Protein 5Y0Q (pdb70)

Foldseek 3Di:
DAEEEEEDAPLPPWVLVLCQQVCRCVVVVNQAYEYEHAFAAAQLQWGRQFGSLLSVQLVVLSRHFFYWYQFPLQGHYHQLSVLLARLLLVLLLRHLAYEFEDQAQDLPVLVVVQVLCVVCVVVLVVQLVVVVVVVDDSVVSNVVSCCVSQVPPPPQDCPGPSSVNSSSNVNNCVVVVGSYHYGYGRRACHADDSVVCVVQVVVVHNPVCPSRGDDSSVCSSVVRCVQQPGGDTRQLCLVLLLVLLVPADLVLLCFQPLCDPPLSVQLSVQSVPDPTVVSSLVSRDDPVDDSSSVSSRSSSSSLSHGDVLSVVVSPDSHHQETETAAREPVSVVSCVVCVVVRPHYYHFAPVRDDDSSVVSVLSSLLSSLVSRPPPSSVVSNCCNRVPGHFYAYNVHGDTPD/DAEEEAEDAPLAPWPQNLVQLVVRCVVVVGPAAAYAYAAAAAQLQKGRQFGSQLSVQLQVQSNHFFYWYDFPLLGNDDLLSVLLASLQVCCLLPHLEYEAEAQAQDCVLLVCVLVVCVVCVVQQVVQLVVCVVVPDDNVRSNVVSSCVDPVPPPCCPCVTVRSVNLSSNVNSCVVVVRNHYYGYGYDDCHADDSVVQVVCVVVVHQCVCVSTHDDSSSVSSVVRCVQQVGGGTRFLCLVLLLVLLVPDDQVLLCFQPLQDPPLSVQLSVLSVVDPTPVSSQVSSDDPVADSSSVSSSSLSSSLVHGPCLSVVVSPDSHDQEIETQEREPSRVVSCVVCVVSRPHYYPFAVVVDDDSSSVSRLSSQLSSLVSGDPPVSVVSNPCVHPPGRWYWYNPPTDIPD

Radius of gyration: 32.29 Å; Cα contacts (8 Å, |Δi|>4): 1380; chains: 2; bounding box: 64×65×95 Å

Structure (mmCIF, N/CA/C/O backbone):
data_5Y0Q
#
_entry.id   5Y0Q
#
_cell.length_a   67.995
_cell.length_b   68.013
_cell.length_c   211.672
_cell.angle_alpha   90.000
_cell.angle_beta   90.000
_cell.angle_gamma   90.000
#
_symmetry.space_group_name_H-M   'P 21 21 21'
#
loop_
_entity.id
_entity.type
_entity.pdbx_description
1 polymer 'UPF0348 protein B4417_3650'
2 non-polymer 'DIPHOSPHOMETHYLPHOSPHONIC ACID ADENOSYL ESTER'
3 water water
#
loop_
_atom_site.group_PDB
_atom_site.id
_atom_site.type_symbol
_atom_site.label_atom_id
_atom_site.label_alt_id
_atom_site.label_comp_id
_atom_site.label_asym_id
_atom_site.label_entity_id
_atom_site.label_seq_id
_atom_site.pdbx_PDB_ins_code
_atom_site.Cartn_x
_atom_site.Cartn_y
_atom_site.Cartn_z
_atom_site.occupancy
_atom_site.B_iso_or_equiv
_atom_site.auth_seq_id
_atom_site.auth_comp_id
_atom_site.auth_asym_id
_atom_site.auth_atom_id
_atom_site.pdbx_PDB_model_num
ATOM 1 N N . MET A 1 20 ? 11.379 -20.410 -72.002 1.00 71.04 1 MET A N 1
ATOM 2 C CA . MET A 1 20 ? 11.108 -19.616 -70.804 1.00 75.54 1 MET A CA 1
ATOM 3 C C . MET A 1 20 ? 12.406 -19.198 -70.097 1.00 74.11 1 MET A C 1
ATOM 4 O O . MET A 1 20 ? 13.062 -20.016 -69.450 1.00 73.71 1 MET A O 1
ATOM 9 N N . LYS A 1 21 ? 12.756 -17.917 -70.211 1.00 69.94 2 LYS A N 1
ATOM 10 C CA . LYS A 1 21 ? 14.104 -17.445 -69.894 1.00 62.19 2 LYS A CA 1
ATOM 11 C C . LYS A 1 21 ? 14.089 -16.321 -68.869 1.00 60.27 2 LYS A C 1
ATOM 12 O O . LYS A 1 21 ? 13.239 -15.440 -68.931 1.00 61.94 2 LYS A O 1
ATOM 18 N N . ALA A 1 22 ? 15.027 -16.354 -67.924 1.00 56.62 3 ALA A N 1
ATOM 19 C CA . ALA A 1 22 ? 14.962 -15.455 -66.767 1.00 55.94 3 ALA A CA 1
ATOM 20 C C . ALA A 1 22 ? 16.081 -14.421 -66.711 1.00 57.24 3 ALA A C 1
ATOM 21 O O . ALA A 1 22 ? 17.246 -14.747 -66.912 1.00 60.64 3 ALA A O 1
ATOM 23 N N . VAL A 1 23 ? 15.714 -13.175 -66.427 1.00 59.62 4 VAL A N 1
ATOM 24 C CA . VAL A 1 23 ? 16.684 -12.094 -66.302 1.00 49.99 4 VAL A CA 1
ATOM 25 C C . VAL A 1 23 ? 16.914 -11.754 -64.840 1.00 48.31 4 VAL A C 1
ATOM 26 O O . VAL A 1 23 ? 15.984 -11.421 -64.117 1.00 48.00 4 VAL A O 1
ATOM 30 N N . GLY A 1 24 ? 18.162 -11.867 -64.402 1.00 53.56 5 GLY A N 1
ATOM 31 C CA . GLY A 1 24 ? 18.491 -11.642 -63.011 1.00 45.79 5 GLY A CA 1
ATOM 32 C C . GLY A 1 24 ? 18.762 -10.190 -62.693 1.00 51.32 5 GLY A C 1
ATOM 33 O O . GLY A 1 24 ? 19.334 -9.468 -63.505 1.00 56.01 5 GLY A O 1
ATOM 34 N N . LEU A 1 25 ? 18.373 -9.771 -61.494 1.00 45.25 6 LEU A N 1
ATOM 35 C CA . LEU A 1 25 ? 18.634 -8.420 -61.024 1.00 50.45 6 LEU A CA 1
ATOM 36 C C . LEU A 1 25 ? 19.249 -8.489 -59.631 1.00 52.12 6 LEU A C 1
ATOM 37 O O . LEU A 1 25 ? 18.789 -9.247 -58.776 1.00 52.23 6 LEU A O 1
ATOM 42 N N . VAL A 1 26 ? 20.295 -7.711 -59.400 1.00 53.51 7 VAL A N 1
ATOM 43 C CA . VAL A 1 26 ? 20.856 -7.612 -58.064 1.00 50.00 7 VAL A CA 1
ATOM 44 C C . VAL A 1 26 ? 20.337 -6.319 -57.442 1.00 53.39 7 VAL A C 1
ATOM 45 O O . VAL A 1 26 ? 20.555 -5.241 -57.981 1.00 56.44 7 VAL A O 1
ATOM 49 N N . VAL A 1 27 ? 19.606 -6.435 -56.332 1.00 56.11 8 VAL A N 1
ATOM 50 C CA . VAL A 1 27 ? 18.796 -5.322 -55.816 1.00 53.55 8 VAL A CA 1
ATOM 51 C C . VAL A 1 27 ? 18.717 -5.232 -54.279 1.00 52.74 8 VAL A C 1
ATOM 52 O O . VAL A 1 27 ? 18.650 -6.245 -53.592 1.00 46.36 8 VAL A O 1
ATOM 56 N N . GLU A 1 28 ? 18.803 -4.029 -53.720 1.00 56.72 9 GLU A N 1
ATOM 57 C CA . GLU A 1 28 ? 18.474 -3.859 -52.306 1.00 43.48 9 GLU A CA 1
ATOM 58 C C . GLU A 1 28 ? 17.083 -3.292 -52.074 1.00 48.13 9 GLU A C 1
ATOM 59 O O . GLU A 1 28 ? 16.549 -3.381 -50.973 1.00 44.55 9 GLU A O 1
ATOM 65 N N . TYR A 1 29 ? 16.498 -2.735 -53.136 1.00 56.26 10 TYR A N 1
ATOM 66 C CA . TYR A 1 29 ? 15.173 -2.107 -53.088 1.00 54.38 10 TYR A CA 1
ATOM 67 C C . TYR A 1 29 ? 14.937 -1.273 -51.838 1.00 60.02 10 TYR A C 1
ATOM 68 O O . TYR A 1 29 ? 14.122 -1.648 -51.007 1.00 57.99 10 TYR A O 1
ATOM 77 N N . ASN A 1 30 ? 15.624 -0.144 -51.696 1.00 60.02 11 ASN A N 1
ATOM 78 C CA . ASN A 1 30 ? 15.607 0.554 -50.413 1.00 60.54 11 ASN A CA 1
ATOM 79 C C . ASN A 1 30 ? 15.038 1.979 -50.441 1.00 72.07 11 ASN A C 1
ATOM 80 O O . ASN A 1 30 ? 15.776 2.945 -50.219 1.00 76.44 11 ASN A O 1
ATOM 85 N N . PRO A 1 31 ? 13.717 2.121 -50.681 1.00 71.07 12 PRO A N 1
ATOM 86 C CA . PRO A 1 31 ? 12.715 1.118 -51.066 1.00 74.51 12 PRO A CA 1
ATOM 87 C C . PRO A 1 31 ? 12.550 0.985 -52.588 1.00 70.70 12 PRO A C 1
ATOM 88 O O . PRO A 1 31 ? 13.318 1.579 -53.342 1.00 69.23 12 PRO A O 1
ATOM 92 N N . PHE A 1 32 ? 11.562 0.205 -53.024 1.00 67.00 13 PHE A N 1
ATOM 93 C CA . PHE A 1 32 ? 11.206 0.129 -54.434 1.00 66.16 13 PHE A CA 1
ATOM 94 C C . PHE A 1 32 ? 10.569 1.440 -54.893 1.00 77.13 13 PHE A C 1
ATOM 95 O O . PHE A 1 32 ? 9.546 1.865 -54.349 1.00 83.41 13 PHE A O 1
ATOM 103 N N . HIS A 1 33 ? 11.155 2.060 -55.915 1.00 76.49 14 HIS A N 1
ATOM 104 C CA . HIS A 1 33 ? 10.574 3.257 -56.510 1.00 72.35 14 HIS A CA 1
ATOM 105 C C . HIS A 1 33 ? 10.426 3.092 -58.014 1.00 73.99 14 HIS A C 1
ATOM 106 O O . HIS A 1 33 ? 10.779 2.052 -58.562 1.00 75.78 14 HIS A O 1
ATOM 113 N N . ASN A 1 34 ? 9.903 4.119 -58.676 1.00 73.49 15 ASN A N 1
ATOM 114 C CA . ASN A 1 34 ? 9.698 4.063 -60.114 1.00 71.69 15 ASN A CA 1
ATOM 115 C C . ASN A 1 34 ? 11.004 3.818 -60.866 1.00 70.95 15 ASN A C 1
ATOM 116 O O . ASN A 1 34 ? 10.992 3.345 -61.995 1.00 77.88 15 ASN A O 1
ATOM 121 N N . GLY A 1 35 ? 12.129 4.144 -60.237 1.00 67.69 16 GLY A N 1
ATOM 122 C CA . GLY A 1 35 ? 13.431 3.922 -60.839 1.00 67.70 16 GLY A CA 1
ATOM 123 C C . GLY A 1 35 ? 13.786 2.458 -60.835 1.00 71.14 16 GLY A C 1
ATOM 124 O O . GLY A 1 35 ? 14.444 1.955 -61.746 1.00 76.72 16 GLY A O 1
ATOM 125 N N . HIS A 1 36 ? 13.353 1.774 -59.786 1.00 68.28 17 HIS A N 1
ATOM 126 C CA . HIS A 1 36 ? 13.460 0.330 -59.726 1.00 62.45 17 HIS A CA 1
ATOM 127 C C . HIS A 1 36 ? 12.474 -0.275 -60.731 1.00 60.35 17 HIS A C 1
ATOM 128 O O . HIS A 1 36 ? 12.651 -1.400 -61.197 1.00 62.85 17 HIS A O 1
ATOM 135 N N . LEU A 1 37 ? 11.439 0.488 -61.069 1.00 60.06 18 LEU A N 1
ATOM 136 C CA . LEU A 1 37 ? 10.443 0.053 -62.044 1.00 63.37 18 LEU A CA 1
ATOM 137 C C . LEU A 1 37 ? 11.043 0.091 -63.453 1.00 64.77 18 LEU A C 1
ATOM 138 O O . LEU A 1 37 ? 10.933 -0.873 -64.207 1.00 59.84 18 LEU A O 1
ATOM 143 N N . TYR A 1 38 ? 11.692 1.203 -63.789 1.00 61.80 19 TYR A N 1
ATOM 144 C CA . TYR A 1 38 ? 12.434 1.320 -65.040 1.00 65.78 19 TYR A CA 1
ATOM 145 C C . TYR A 1 38 ? 13.405 0.156 -65.217 1.00 67.71 19 TYR A C 1
ATOM 146 O O . TYR A 1 38 ? 13.621 -0.304 -66.331 1.00 76.69 19 TYR A O 1
ATOM 155 N N . HIS A 1 39 ? 13.969 -0.328 -64.116 1.00 66.66 20 HIS A N 1
ATOM 156 C CA . HIS A 1 39 ? 14.922 -1.434 -64.151 1.00 60.73 20 HIS A CA 1
ATOM 157 C C . HIS A 1 39 ? 14.272 -2.743 -64.619 1.00 64.16 20 HIS A C 1
ATOM 158 O O . HIS A 1 39 ? 14.727 -3.361 -65.583 1.00 66.45 20 HIS A O 1
ATOM 165 N N . ALA A 1 40 ? 13.191 -3.142 -63.952 1.00 65.45 21 ALA A N 1
ATOM 166 C CA . ALA A 1 40 ? 12.597 -4.468 -64.143 1.00 64.93 21 ALA A CA 1
ATOM 167 C C . ALA A 1 40 ? 11.861 -4.629 -65.471 1.00 71.27 21 ALA A C 1
ATOM 168 O O . ALA A 1 40 ? 11.717 -5.739 -65.991 1.00 55.94 21 ALA A O 1
ATOM 170 N N . GLN A 1 41 ? 11.353 -3.521 -65.992 1.00 72.20 22 GLN A N 1
ATOM 171 C CA . GLN A 1 41 ? 10.647 -3.533 -67.262 1.00 68.92 22 GLN A CA 1
ATOM 172 C C . GLN A 1 41 ? 11.619 -3.462 -68.443 1.00 72.73 22 GLN A C 1
ATOM 173 O O . GLN A 1 41 ? 11.447 -4.162 -69.443 1.00 72.39 22 GLN A O 1
ATOM 179 N N . THR A 1 42 ? 12.643 -2.624 -68.312 1.00 61.22 23 THR A N 1
ATOM 180 C CA . THR A 1 42 ? 13.723 -2.573 -69.287 1.00 62.57 23 THR A CA 1
ATOM 181 C C . THR A 1 42 ? 14.411 -3.921 -69.381 1.00 69.84 23 THR A C 1
ATOM 182 O O . THR A 1 42 ? 14.631 -4.445 -70.475 1.00 78.82 23 THR A O 1
ATOM 186 N N . ALA A 1 43 ? 14.742 -4.471 -68.216 1.00 67.05 24 ALA A N 1
ATOM 187 C CA . ALA A 1 43 ? 15.397 -5.767 -68.109 1.00 63.06 24 ALA A CA 1
ATOM 188 C C . ALA A 1 43 ? 14.721 -6.816 -68.974 1.00 65.43 24 ALA A C 1
ATOM 189 O O . ALA A 1 43 ? 15.327 -7.333 -69.903 1.00 67.55 24 ALA A O 1
ATOM 191 N N . LYS A 1 44 ? 13.468 -7.124 -68.654 1.00 66.91 25 LYS A N 1
ATOM 192 C CA . LYS A 1 44 ? 12.672 -8.077 -69.420 1.00 64.63 25 LYS A CA 1
ATOM 193 C C . LYS A 1 44 ? 12.667 -7.740 -70.898 1.00 70.69 25 LYS A C 1
ATOM 194 O O . LYS A 1 44 ? 12.760 -8.623 -71.746 1.00 72.31 25 LYS A O 1
ATOM 200 N N . LEU A 1 45 ? 12.547 -6.452 -71.199 1.00 73.19 26 LEU A N 1
ATOM 201 C CA . LEU A 1 45 ? 12.417 -6.013 -72.579 1.00 72.47 26 LEU A CA 1
ATOM 202 C C . LEU A 1 45 ? 13.740 -6.127 -73.316 1.00 75.33 26 LEU A C 1
ATOM 203 O O . LEU A 1 45 ? 13.806 -6.700 -74.403 1.00 75.98 26 LEU A O 1
ATOM 208 N N . GLN A 1 46 ? 14.791 -5.582 -72.720 1.00 75.12 27 GLN A N 1
ATOM 209 C CA . GLN A 1 46 ? 16.100 -5.591 -73.355 1.00 64.18 27 GLN A CA 1
ATOM 210 C C . GLN A 1 46 ? 16.670 -6.995 -73.519 1.00 63.18 27 GLN A C 1
ATOM 211 O O . GLN A 1 46 ? 17.215 -7.321 -74.557 1.00 78.69 27 GLN A O 1
ATOM 217 N N . THR A 1 47 ? 16.554 -7.816 -72.483 1.00 71.46 28 THR A N 1
ATOM 218 C CA . THR A 1 47 ? 17.144 -9.152 -72.474 1.00 65.59 28 THR A CA 1
ATOM 219 C C . THR A 1 47 ? 16.312 -10.169 -73.224 1.00 63.72 28 THR A C 1
ATOM 220 O O . THR A 1 47 ? 16.820 -11.194 -73.659 1.00 64.47 28 THR A O 1
ATOM 224 N N . GLY A 1 48 ? 15.020 -9.897 -73.339 1.00 64.72 29 GLY A N 1
ATOM 225 C CA . GLY A 1 48 ? 14.112 -10.820 -73.991 1.00 64.70 29 GLY A CA 1
ATOM 226 C C . GLY A 1 48 ? 13.585 -11.879 -73.044 1.00 67.75 29 GLY A C 1
ATOM 227 O O . GLY A 1 48 ? 12.986 -12.870 -73.460 1.00 71.80 29 GLY A O 1
ATOM 228 N N . CYS A 1 49 ? 13.802 -11.674 -71.754 1.00 65.86 30 CYS A N 1
ATOM 229 C CA . CYS A 1 49 ? 13.335 -12.636 -70.778 1.00 61.89 30 CYS A CA 1
ATOM 230 C C . CYS A 1 49 ? 11.931 -12.267 -70.334 1.00 58.71 30 CYS A C 1
ATOM 231 O O . CYS A 1 49 ? 11.633 -11.100 -70.126 1.00 60.31 30 CYS A O 1
ATOM 234 N N . ASP A 1 50 ? 11.062 -13.263 -70.221 1.00 61.88 31 ASP A N 1
ATOM 235 C CA . ASP A 1 50 ? 9.694 -13.025 -69.782 1.00 64.05 31 ASP A CA 1
ATOM 236 C C . ASP A 1 50 ? 9.627 -12.976 -68.256 1.00 67.71 31 ASP A C 1
ATOM 237 O O . ASP A 1 50 ? 8.636 -12.527 -67.678 1.00 71.72 31 ASP A O 1
ATOM 242 N N . THR A 1 51 ? 10.703 -13.419 -67.612 1.00 66.59 32 THR A N 1
ATOM 243 C CA . THR A 1 51 ? 10.739 -13.577 -66.159 1.00 57.00 32 THR A CA 1
ATOM 244 C C . THR A 1 51 ? 11.883 -12.809 -65.511 1.00 56.27 32 THR A C 1
ATOM 245 O O . THR A 1 51 ? 13.050 -13.005 -65.855 1.00 60.31 32 THR A O 1
ATOM 249 N N . ALA A 1 52 ? 11.547 -11.946 -64.558 1.00 55.15 33 ALA A N 1
ATOM 250 C CA . ALA A 1 52 ? 12.563 -11.237 -63.798 1.00 57.87 33 ALA A CA 1
ATOM 251 C C . ALA A 1 52 ? 12.733 -11.808 -62.382 1.00 62.40 33 ALA A C 1
ATOM 252 O O . ALA A 1 52 ? 11.797 -11.812 -61.567 1.00 59.62 33 ALA A O 1
ATOM 254 N N . VAL A 1 53 ? 13.948 -12.285 -62.110 1.00 61.80 34 VAL A N 1
ATOM 255 C CA . VAL A 1 53 ? 14.333 -12.784 -60.801 1.00 51.66 34 VAL A CA 1
ATOM 256 C C . VAL A 1 53 ? 15.249 -11.789 -60.113 1.00 50.40 34 VAL A C 1
ATOM 257 O O . VAL A 1 53 ? 16.312 -11.457 -60.628 1.00 53.75 34 VAL A O 1
ATOM 261 N N . ALA A 1 54 ? 14.847 -11.313 -58.946 1.00 47.74 35 ALA A N 1
ATOM 262 C CA . ALA A 1 54 ? 15.679 -10.384 -58.205 1.00 47.92 35 ALA A CA 1
ATOM 263 C C . ALA A 1 54 ? 16.273 -11.060 -56.974 1.00 51.99 35 ALA A C 1
ATOM 264 O O . ALA A 1 54 ? 15.561 -11.723 -56.224 1.00 54.43 35 ALA A O 1
ATOM 266 N N . VAL A 1 55 ? 17.579 -10.910 -56.773 1.00 51.55 36 VAL A N 1
ATOM 267 C CA . VAL A 1 55 ? 18.203 -11.377 -55.541 1.00 49.68 36 VAL A CA 1
ATOM 268 C C . VAL A 1 55 ? 18.429 -10.142 -54.658 1.00 49.47 36 VAL A C 1
ATOM 269 O O . VAL A 1 55 ? 19.084 -9.185 -55.073 1.00 49.71 36 VAL A O 1
ATOM 273 N N . MET A 1 56 ? 17.842 -10.145 -53.459 1.00 44.80 37 MET A N 1
ATOM 274 C CA . MET A 1 56 ? 17.774 -8.935 -52.642 1.00 42.32 37 MET A CA 1
ATOM 275 C C . MET A 1 56 ? 18.413 -9.070 -51.270 1.00 43.17 37 MET A C 1
ATOM 276 O O . MET A 1 56 ? 18.253 -10.084 -50.600 1.00 45.20 37 MET A O 1
ATOM 281 N N . SER A 1 57 ? 19.136 -8.032 -50.860 1.00 43.11 38 SER A N 1
ATOM 282 C CA . SER A 1 57 ? 19.622 -7.921 -49.494 1.00 42.60 38 SER A CA 1
ATOM 283 C C . SER A 1 57 ? 18.420 -7.743 -48.593 1.00 46.13 38 SER A C 1
ATOM 284 O O . SER A 1 57 ? 17.598 -6.872 -48.855 1.00 49.18 38 SER A O 1
ATOM 287 N N . GLY A 1 58 ? 18.257 -8.583 -47.575 1.00 42.65 39 GLY A N 1
ATOM 288 C CA . GLY A 1 58 ? 17.082 -8.403 -46.756 1.00 40.09 39 GLY A CA 1
ATOM 289 C C . GLY A 1 58 ? 17.030 -7.289 -45.732 1.00 43.87 39 GLY A C 1
ATOM 290 O O . GLY A 1 58 ? 16.438 -6.252 -46.007 1.00 49.39 39 GLY A O 1
ATOM 291 N N . HIS A 1 59 ? 17.678 -7.445 -44.579 1.00 39.89 40 HIS A N 1
ATOM 292 C CA . HIS A 1 59 ? 17.528 -6.396 -43.571 1.00 40.64 40 HIS A CA 1
ATOM 293 C C . HIS A 1 59 ? 18.750 -5.566 -43.282 1.00 40.68 40 HIS A C 1
ATOM 294 O O . HIS A 1 59 ? 18.663 -4.581 -42.569 1.00 42.07 40 HIS A O 1
ATOM 301 N N . PHE A 1 60 ? 19.883 -5.946 -43.840 1.00 42.84 41 PHE A N 1
ATOM 302 C CA . PHE A 1 60 ? 21.069 -5.128 -43.696 1.00 42.75 41 PHE A CA 1
ATOM 303 C C . PHE A 1 60 ? 21.766 -5.169 -45.036 1.00 37.88 41 PHE A C 1
ATOM 304 O O . PHE A 1 60 ? 21.946 -6.234 -45.615 1.00 45.52 41 PHE A O 1
ATOM 312 N N . LEU A 1 61 ? 22.106 -3.992 -45.547 1.00 41.59 42 LEU A N 1
ATOM 313 C CA . LEU A 1 61 ? 22.469 -3.837 -46.948 1.00 39.52 42 LEU A CA 1
ATOM 314 C C . LEU A 1 61 ? 23.960 -3.638 -47.177 1.00 44.29 42 LEU A C 1
ATOM 315 O O . LEU A 1 61 ? 24.752 -3.699 -46.246 1.00 47.33 42 LEU A O 1
ATOM 320 N N . GLN A 1 62 ? 24.325 -3.393 -48.431 1.00 41.66 43 GLN A N 1
ATOM 321 C CA . GLN A 1 62 ? 25.712 -3.480 -48.879 1.00 45.30 43 GLN A CA 1
ATOM 322 C C . GLN A 1 62 ? 26.621 -2.454 -48.237 1.00 45.36 43 GLN A C 1
ATOM 323 O O . GLN A 1 62 ? 27.826 -2.662 -48.113 1.00 48.37 43 GLN A O 1
ATOM 329 N N . ARG A 1 63 ? 26.042 -1.335 -47.839 1.00 46.49 44 ARG A N 1
ATOM 330 C CA . ARG A 1 63 ? 26.828 -0.256 -47.268 1.00 50.47 44 ARG A CA 1
ATOM 331 C C . ARG A 1 63 ? 26.827 -0.333 -45.743 1.00 45.62 44 ARG A C 1
ATOM 332 O O . ARG A 1 63 ? 27.441 0.481 -45.072 1.00 44.59 44 ARG A O 1
ATOM 340 N N . GLY A 1 64 ? 26.154 -1.348 -45.206 1.00 47.21 45 GLY A N 1
ATOM 341 C CA . GLY A 1 64 ? 26.164 -1.622 -43.776 1.00 45.89 45 GLY A CA 1
ATOM 342 C C . GLY A 1 64 ? 25.041 -0.987 -42.973 1.00 49.04 45 GLY A C 1
ATOM 343 O O . GLY A 1 64 ? 25.180 -0.758 -41.767 1.00 59.96 45 GLY A O 1
ATOM 344 N N . GLU A 1 65 ? 23.926 -0.687 -43.626 1.00 47.98 46 GLU A N 1
ATOM 345 C CA . GLU A 1 65 ? 22.827 -0.013 -42.939 1.00 55.23 46 GLU A CA 1
ATOM 346 C C . GLU A 1 65 ? 21.581 -0.895 -42.923 1.00 53.48 46 GLU A C 1
ATOM 347 O O . GLU A 1 65 ? 21.474 -1.809 -43.734 1.00 51.99 46 GLU A O 1
ATOM 353 N N . PRO A 1 66 ? 20.647 -0.654 -41.981 1.00 49.54 47 PRO A N 1
ATOM 354 C CA . PRO A 1 66 ? 19.411 -1.447 -41.964 1.00 50.71 47 PRO A CA 1
ATOM 355 C C . PRO A 1 66 ? 18.434 -1.041 -43.064 1.00 58.59 47 PRO A C 1
ATOM 356 O O . PRO A 1 66 ? 18.441 0.109 -43.498 1.00 65.93 47 PRO A O 1
ATOM 360 N N . ALA A 1 67 ? 17.588 -1.970 -43.494 1.00 56.44 48 ALA A N 1
ATOM 361 C CA . ALA A 1 67 ? 16.505 -1.630 -44.407 1.00 54.92 48 ALA A CA 1
ATOM 362 C C . ALA A 1 67 ? 15.432 -0.807 -43.687 1.00 51.02 48 ALA A C 1
ATOM 363 O O . ALA A 1 67 ? 15.074 -1.105 -42.556 1.00 48.29 48 ALA A O 1
ATOM 365 N N . VAL A 1 68 ? 14.926 0.226 -44.355 1.00 52.82 49 VAL A N 1
ATOM 366 C CA . VAL A 1 68 ? 13.871 1.083 -43.815 1.00 57.64 49 VAL A CA 1
ATOM 367 C C . VAL A 1 68 ? 12.587 0.339 -43.462 1.00 58.98 49 VAL A C 1
ATOM 368 O O . VAL A 1 68 ? 11.741 0.837 -42.716 1.00 61.02 49 VAL A O 1
ATOM 372 N N . VAL A 1 69 ? 12.442 -0.850 -44.024 1.00 59.66 50 VAL A N 1
ATOM 373 C CA . VAL A 1 69 ? 11.203 -1.590 -43.934 1.00 56.31 50 VAL A CA 1
ATOM 374 C C . VAL A 1 69 ? 11.540 -3.072 -44.126 1.00 50.96 50 VAL A C 1
ATOM 375 O O . VAL A 1 69 ? 12.560 -3.396 -44.727 1.00 49.58 50 VAL A O 1
ATOM 379 N N . SER A 1 70 ? 10.717 -3.965 -43.583 1.00 51.68 51 SER A N 1
ATOM 380 C CA . SER A 1 70 ? 11.013 -5.393 -43.621 1.00 50.71 51 SER A CA 1
ATOM 381 C C . SER A 1 70 ? 11.086 -5.933 -45.035 1.00 52.97 51 SER A C 1
ATOM 382 O O . SER A 1 70 ? 10.381 -5.466 -45.923 1.00 61.78 51 SER A O 1
ATOM 385 N N . LYS A 1 71 ? 11.929 -6.937 -45.231 1.00 47.02 52 LYS A N 1
ATOM 386 C CA . LYS A 1 71 ? 12.050 -7.590 -46.520 1.00 44.86 52 LYS A CA 1
ATOM 387 C C . LYS A 1 71 ? 10.730 -8.222 -46.941 1.00 52.14 52 LYS A C 1
ATOM 388 O O . LYS A 1 71 ? 10.499 -8.434 -48.125 1.00 59.27 52 LYS A O 1
ATOM 394 N N . TRP A 1 72 ? 9.865 -8.528 -45.981 1.00 52.03 53 TRP A N 1
ATOM 395 C CA . TRP A 1 72 ? 8.571 -9.101 -46.314 1.00 53.39 53 TRP A CA 1
ATOM 396 C C . TRP A 1 72 ? 7.677 -8.040 -46.927 1.00 62.98 53 TRP A C 1
ATOM 397 O O . TRP A 1 72 ? 6.834 -8.324 -47.782 1.00 66.43 53 TRP A O 1
ATOM 408 N N . ALA A 1 73 ? 7.843 -6.808 -46.470 1.00 64.11 54 ALA A N 1
ATOM 409 C CA . ALA A 1 73 ? 7.100 -5.721 -47.066 1.00 57.97 54 ALA A CA 1
ATOM 410 C C . ALA A 1 73 ? 7.652 -5.458 -48.451 1.00 54.76 54 ALA A C 1
ATOM 411 O O . ALA A 1 73 ? 6.930 -5.547 -49.432 1.00 50.90 54 ALA A O 1
ATOM 413 N N . ARG A 1 74 ? 8.954 -5.198 -48.522 1.00 51.40 55 ARG A N 1
ATOM 414 C CA . ARG A 1 74 ? 9.610 -4.895 -49.787 1.00 52.23 55 ARG A CA 1
ATOM 415 C C . ARG A 1 74 ? 9.491 -6.040 -50.772 1.00 57.09 55 ARG A C 1
ATOM 416 O O . ARG A 1 74 ? 9.613 -5.832 -51.979 1.00 63.05 55 ARG A O 1
ATOM 424 N N . THR A 1 75 ? 9.253 -7.249 -50.278 1.00 56.71 56 THR A N 1
ATOM 425 C CA . THR A 1 75 ? 8.949 -8.343 -51.193 1.00 53.04 56 THR A CA 1
ATOM 426 C C . THR A 1 75 ? 7.601 -8.066 -51.845 1.00 53.31 56 THR A C 1
ATOM 427 O O . THR A 1 75 ? 7.482 -8.072 -53.065 1.00 57.43 56 THR A O 1
ATOM 431 N N . LYS A 1 76 ? 6.601 -7.787 -51.016 1.00 51.46 57 LYS A N 1
ATOM 432 C CA . LYS A 1 76 ? 5.249 -7.506 -51.486 1.00 56.22 57 LYS A CA 1
ATOM 433 C C . LYS A 1 76 ? 5.163 -6.373 -52.509 1.00 59.63 57 LYS A C 1
ATOM 434 O O . LYS A 1 76 ? 4.310 -6.402 -53.393 1.00 62.80 57 LYS A O 1
ATOM 440 N N . MET A 1 77 ? 6.035 -5.377 -52.383 1.00 59.41 58 MET A N 1
ATOM 441 C CA . MET A 1 77 ? 6.047 -4.247 -53.306 1.00 53.87 58 MET A CA 1
ATOM 442 C C . MET A 1 77 ? 6.464 -4.664 -54.703 1.00 67.31 58 MET A C 1
ATOM 443 O O . MET A 1 77 ? 5.778 -4.376 -55.690 1.00 66.34 58 MET A O 1
ATOM 448 N N . ALA A 1 78 ? 7.605 -5.338 -54.776 1.00 61.85 59 ALA A N 1
ATOM 449 C CA . ALA A 1 78 ? 8.206 -5.682 -56.048 1.00 54.96 59 ALA A CA 1
ATOM 450 C C . ALA A 1 78 ? 7.402 -6.732 -56.794 1.00 54.56 59 ALA A C 1
ATOM 451 O O . ALA A 1 78 ? 7.446 -6.804 -58.020 1.00 56.92 59 ALA A O 1
ATOM 453 N N . LEU A 1 79 ? 6.669 -7.547 -56.055 1.00 51.22 60 LEU A N 1
ATOM 454 C CA . LEU A 1 79 ? 5.914 -8.617 -56.671 1.00 61.02 60 LEU A CA 1
ATOM 455 C C . LEU A 1 79 ? 4.780 -8.077 -57.515 1.00 58.20 60 LEU A C 1
ATOM 456 O O . LEU A 1 79 ? 4.329 -8.735 -58.447 1.00 61.64 60 LEU A O 1
ATOM 461 N N . GLN A 1 80 ? 4.300 -6.891 -57.169 1.00 59.81 61 GLN A N 1
ATOM 462 C CA . GLN A 1 80 ? 3.246 -6.247 -57.938 1.00 62.17 61 GLN A CA 1
ATOM 463 C C . GLN A 1 80 ? 3.814 -5.216 -58.895 1.00 67.75 61 GLN A C 1
ATOM 464 O O . GLN A 1 80 ? 3.086 -4.604 -59.670 1.00 73.41 61 GLN A O 1
ATOM 470 N N . SER A 1 81 ? 5.113 -4.987 -58.786 1.00 64.33 62 SER A N 1
ATOM 471 C CA . SER A 1 81 ? 5.812 -4.022 -59.619 1.00 63.02 62 SER A CA 1
ATOM 472 C C . SER A 1 81 ? 6.564 -4.670 -60.774 1.00 59.75 62 SER A C 1
ATOM 473 O O . SER A 1 81 ? 7.397 -4.032 -61.413 1.00 60.00 62 SER A O 1
ATOM 476 N N . GLY A 1 82 ? 6.336 -5.957 -60.992 1.00 55.57 63 GLY A N 1
ATOM 477 C CA . GLY A 1 82 ? 6.919 -6.605 -62.145 1.00 55.31 63 GLY A CA 1
ATOM 478 C C . GLY A 1 82 ? 8.093 -7.522 -61.902 1.00 63.44 63 GLY A C 1
ATOM 479 O O . GLY A 1 82 ? 8.824 -7.851 -62.838 1.00 64.55 63 GLY A O 1
ATOM 480 N N . VAL A 1 83 ? 8.296 -7.927 -60.655 1.00 56.27 64 VAL A N 1
ATOM 481 C CA . VAL A 1 83 ? 9.279 -8.961 -60.379 1.00 54.57 64 VAL A CA 1
ATOM 482 C C . VAL A 1 83 ? 8.589 -10.277 -60.020 1.00 52.49 64 VAL A C 1
ATOM 483 O O . VAL A 1 83 ? 7.637 -10.305 -59.244 1.00 53.06 64 VAL A O 1
ATOM 487 N N . ASP A 1 84 ? 9.036 -11.355 -60.649 1.00 52.73 65 ASP A N 1
ATOM 488 C CA . ASP A 1 84 ? 8.422 -12.664 -60.470 1.00 55.05 65 ASP A CA 1
ATOM 489 C C . ASP A 1 84 ? 8.937 -13.476 -59.289 1.00 54.42 65 ASP A C 1
ATOM 490 O O . ASP A 1 84 ? 8.171 -14.164 -58.622 1.00 54.25 65 ASP A O 1
ATOM 495 N N . LEU A 1 85 ? 10.239 -13.421 -59.052 1.00 53.49 66 LEU A N 1
ATOM 496 C CA . LEU A 1 85 ? 10.831 -14.140 -57.936 1.00 46.97 66 LEU A CA 1
ATOM 497 C C . LEU A 1 85 ? 11.621 -13.199 -57.065 1.00 49.06 66 LEU A C 1
ATOM 498 O O . LEU A 1 85 ? 12.417 -12.402 -57.560 1.00 53.31 66 LEU A O 1
ATOM 503 N N . VAL A 1 86 ? 11.402 -13.288 -55.764 1.00 47.47 67 VAL A N 1
ATOM 504 C CA . VAL A 1 86 ? 12.256 -12.580 -54.830 1.00 50.38 67 VAL A CA 1
ATOM 505 C C . VAL A 1 86 ? 13.014 -13.555 -53.947 1.00 51.65 67 VAL A C 1
ATOM 506 O O . VAL A 1 86 ? 12.417 -14.262 -53.139 1.00 57.94 67 VAL A O 1
ATOM 510 N N . ILE A 1 87 ? 14.332 -13.586 -54.118 1.00 51.62 68 ILE A N 1
ATOM 511 C CA . ILE A 1 87 ? 15.215 -14.475 -53.371 1.00 47.51 68 ILE A CA 1
ATOM 512 C C . ILE A 1 87 ? 16.075 -13.635 -52.447 1.00 46.75 68 ILE A C 1
ATOM 513 O O . ILE A 1 87 ? 16.601 -12.602 -52.864 1.00 49.08 68 ILE A O 1
ATOM 518 N N . GLU A 1 88 ? 16.213 -14.058 -51.194 1.00 42.75 69 GLU A N 1
ATOM 519 C CA . GLU A 1 88 ? 17.057 -13.312 -50.276 1.00 37.57 69 GLU A CA 1
ATOM 520 C C . GLU A 1 88 ? 18.519 -13.588 -50.548 1.00 38.62 69 GLU A C 1
ATOM 521 O O . GLU A 1 88 ? 18.953 -14.737 -50.552 1.00 41.18 69 GLU A O 1
ATOM 527 N N . LEU A 1 89 ? 19.270 -12.524 -50.800 1.00 39.79 70 LEU A N 1
ATOM 528 C CA . LEU A 1 89 ? 20.719 -12.589 -50.752 1.00 39.66 70 LEU A CA 1
ATOM 529 C C . LEU A 1 89 ? 21.096 -12.737 -49.293 1.00 39.83 70 LEU A C 1
ATOM 530 O O . LEU A 1 89 ? 20.781 -11.869 -48.488 1.00 43.40 70 LEU A O 1
ATOM 535 N N . PRO A 1 90 ? 21.738 -13.849 -48.934 1.00 38.27 71 PRO A N 1
ATOM 536 C CA . PRO A 1 90 ? 22.026 -14.038 -47.518 1.00 38.33 71 PRO A CA 1
ATOM 537 C C . PRO A 1 90 ? 22.942 -12.953 -46.981 1.00 43.33 71 PRO A C 1
ATOM 538 O O . PRO A 1 90 ? 23.790 -12.423 -47.709 1.00 43.72 71 PRO A O 1
ATOM 542 N N . TYR A 1 91 ? 22.768 -12.657 -45.697 1.00 40.23 72 TYR A N 1
ATOM 543 C CA . TYR A 1 91 ? 23.611 -11.731 -44.959 1.00 34.64 72 TYR A CA 1
ATOM 544 C C . TYR A 1 91 ? 25.081 -12.030 -45.218 1.00 39.12 72 TYR A C 1
ATOM 545 O O . TYR A 1 91 ? 25.916 -11.130 -45.253 1.00 40.31 72 TYR A O 1
ATOM 554 N N . LEU A 1 92 ? 25.383 -13.310 -45.398 1.00 43.78 73 LEU A N 1
ATOM 555 C CA . LEU A 1 92 ? 26.735 -13.752 -45.683 1.00 41.33 73 LEU A CA 1
ATOM 556 C C . LEU A 1 92 ? 27.370 -12.946 -46.808 1.00 39.34 73 LEU A C 1
ATOM 557 O O . LEU A 1 92 ? 28.513 -12.515 -46.699 1.00 37.84 73 LEU A O 1
ATOM 562 N N . TYR A 1 93 ? 26.652 -12.779 -47.909 1.00 37.39 74 TYR A N 1
ATOM 563 C CA . TYR A 1 93 ? 27.190 -11.967 -48.983 1.00 41.67 74 TYR A CA 1
ATOM 564 C C . TYR A 1 93 ? 26.642 -10.548 -49.051 1.00 33.02 74 TYR A C 1
ATOM 565 O O . TYR A 1 93 ? 27.167 -9.724 -49.786 1.00 34.44 74 TYR A O 1
ATOM 574 N N . ALA A 1 94 ? 25.630 -10.234 -48.256 1.00 34.11 75 ALA A N 1
ATOM 575 C CA . ALA A 1 94 ? 24.931 -8.966 -48.436 1.00 37.76 75 ALA A CA 1
ATOM 576 C C . ALA A 1 94 ? 25.698 -7.785 -47.856 1.00 41.15 75 ALA A C 1
ATOM 577 O O . ALA A 1 94 ? 25.748 -6.713 -48.453 1.00 39.76 75 ALA A O 1
ATOM 579 N N . VAL A 1 95 ? 26.283 -7.965 -46.682 1.00 44.05 76 VAL A N 1
ATOM 580 C CA . VAL A 1 95 ? 27.065 -6.888 -46.119 1.00 43.67 76 VAL A CA 1
ATOM 581 C C . VAL A 1 95 ? 28.510 -7.239 -46.362 1.00 42.43 76 VAL A C 1
ATOM 582 O O . VAL A 1 95 ? 29.147 -7.879 -45.536 1.00 46.39 76 VAL A O 1
ATOM 586 N N . GLN A 1 96 ? 29.030 -6.734 -47.473 1.00 38.72 77 GLN A N 1
ATOM 587 C CA . GLN A 1 96 ? 30.382 -6.996 -47.965 1.00 35.05 77 GLN A CA 1
ATOM 588 C C . GLN A 1 96 ? 30.634 -5.886 -48.958 1.00 38.57 77 GLN A C 1
ATOM 589 O O . GLN A 1 96 ? 29.676 -5.283 -49.433 1.00 45.88 77 GLN A O 1
ATOM 595 N N . LYS A 1 97 ? 31.880 -5.619 -49.329 1.00 40.06 78 LYS A N 1
ATOM 596 C CA . LYS A 1 97 ? 32.074 -4.678 -50.420 1.00 40.64 78 LYS A CA 1
ATOM 597 C C . LYS A 1 97 ? 31.665 -5.394 -51.707 1.00 39.38 78 LYS A C 1
ATOM 598 O O . LYS A 1 97 ? 31.344 -6.575 -51.673 1.00 38.01 78 LYS A O 1
ATOM 604 N N . ALA A 1 98 ? 31.697 -4.685 -52.832 1.00 41.60 79 ALA A N 1
ATOM 605 C CA . ALA A 1 98 ? 31.049 -5.127 -54.076 1.00 42.69 79 ALA A CA 1
ATOM 606 C C . ALA A 1 98 ? 31.492 -6.484 -54.633 1.00 52.10 79 ALA A C 1
ATOM 607 O O . ALA A 1 98 ? 30.670 -7.234 -55.167 1.00 54.90 79 ALA A O 1
ATOM 609 N N . ASP A 1 99 ? 32.773 -6.816 -54.522 1.00 53.10 80 ASP A N 1
ATOM 610 C CA . ASP A 1 99 ? 33.256 -8.028 -55.179 1.00 48.23 80 ASP A CA 1
ATOM 611 C C . ASP A 1 99 ? 32.678 -9.299 -54.554 1.00 46.85 80 ASP A C 1
ATOM 612 O O . ASP A 1 99 ? 32.331 -10.232 -55.289 1.00 47.53 80 ASP A O 1
ATOM 617 N N . ILE A 1 100 ? 32.556 -9.330 -53.219 1.00 44.81 81 ILE A N 1
ATOM 618 C CA . ILE A 1 100 ? 31.982 -10.483 -52.503 1.00 36.93 81 ILE A CA 1
ATOM 619 C C . ILE A 1 100 ? 30.472 -10.459 -52.577 1.00 38.97 81 ILE A C 1
ATOM 620 O O . ILE A 1 100 ? 29.804 -11.490 -52.671 1.00 44.82 81 ILE A O 1
ATOM 625 N N . PHE A 1 101 ? 29.953 -9.247 -52.499 1.00 40.28 82 PHE A N 1
ATOM 626 C CA . PHE A 1 101 ? 28.562 -8.966 -52.760 1.00 43.07 82 PHE A CA 1
ATOM 627 C C . PHE A 1 101 ? 28.163 -9.481 -54.148 1.00 43.89 82 PHE A C 1
ATOM 628 O O . PHE A 1 101 ? 27.157 -10.174 -54.295 1.00 44.51 82 PHE A O 1
ATOM 636 N N . ALA A 1 102 ? 28.956 -9.153 -55.162 1.00 43.98 83 ALA A N 1
ATOM 637 C CA . ALA A 1 102 ? 28.657 -9.602 -56.510 1.00 42.33 83 ALA A CA 1
ATOM 638 C C . ALA A 1 102 ? 28.870 -11.101 -56.631 1.00 44.60 83 ALA A C 1
ATOM 639 O O . ALA A 1 102 ? 28.108 -11.788 -57.295 1.00 48.40 83 ALA A O 1
ATOM 641 N N . ARG A 1 103 ? 29.895 -11.613 -55.966 1.00 40.46 84 ARG A N 1
ATOM 642 C CA . ARG A 1 103 ? 30.210 -13.033 -56.041 1.00 38.22 84 ARG A CA 1
ATOM 643 C C . ARG A 1 103 ? 29.064 -13.894 -55.532 1.00 37.05 84 ARG A C 1
ATOM 644 O O . ARG A 1 103 ? 28.726 -14.918 -56.119 1.00 41.58 84 ARG A O 1
ATOM 652 N N . GLY A 1 104 ? 28.460 -13.480 -54.430 1.00 40.08 85 GLY A N 1
ATOM 653 C CA . GLY A 1 104 ? 27.375 -14.250 -53.857 1.00 40.73 85 GLY A CA 1
ATOM 654 C C . GLY A 1 104 ? 26.055 -14.094 -54.585 1.00 42.92 85 GLY A C 1
ATOM 655 O O . GLY A 1 104 ? 25.297 -15.052 -54.731 1.00 41.87 85 GLY A O 1
ATOM 656 N N . SER A 1 105 ? 25.773 -12.876 -55.031 1.00 45.14 86 SER A N 1
ATOM 657 C CA . SER A 1 105 ? 24.513 -12.584 -55.691 1.00 41.17 86 SER A CA 1
ATOM 658 C C . SER A 1 105 ? 24.487 -13.220 -57.062 1.00 40.08 86 SER A C 1
ATOM 659 O O . SER A 1 105 ? 23.474 -13.779 -57.468 1.00 39.48 86 SER A O 1
ATOM 662 N N . VAL A 1 106 ? 25.611 -13.146 -57.769 1.00 43.19 87 VAL A N 1
ATOM 663 C CA . VAL A 1 106 ? 25.726 -13.768 -59.082 1.00 43.52 87 VAL A CA 1
ATOM 664 C C . VAL A 1 106 ? 25.653 -15.298 -58.968 1.00 46.17 87 VAL A C 1
ATOM 665 O O . VAL A 1 106 ? 25.070 -15.960 -59.826 1.00 48.65 87 VAL A O 1
ATOM 669 N N . SER A 1 107 ? 26.218 -15.864 -57.905 1.00 44.77 88 SER A N 1
ATOM 670 C CA . SER A 1 107 ? 26.101 -17.303 -57.686 1.00 42.78 88 SER A CA 1
ATOM 671 C C . SER A 1 107 ? 24.665 -17.739 -57.449 1.00 39.58 88 SER A C 1
ATOM 672 O O . SER A 1 107 ? 24.272 -18.851 -57.800 1.00 44.96 88 SER A O 1
ATOM 675 N N . ILE A 1 108 ? 23.889 -16.869 -56.824 1.00 36.75 89 ILE A N 1
ATOM 676 C CA . ILE A 1 108 ? 22.480 -17.139 -56.611 1.00 38.65 89 ILE A CA 1
ATOM 677 C C . ILE A 1 108 ? 21.709 -17.067 -57.925 1.00 45.95 89 ILE A C 1
ATOM 678 O O . ILE A 1 108 ? 20.797 -17.850 -58.164 1.00 53.23 89 ILE A O 1
ATOM 683 N N . LEU A 1 109 ? 22.080 -16.138 -58.793 1.00 46.50 90 LEU A N 1
ATOM 684 C CA . LEU A 1 109 ? 21.396 -16.022 -60.068 1.00 45.37 90 LEU A CA 1
ATOM 685 C C . LEU A 1 109 ? 21.853 -17.137 -60.997 1.00 44.87 90 LEU A C 1
ATOM 686 O O . LEU A 1 109 ? 21.070 -17.670 -61.784 1.00 42.65 90 LEU A O 1
ATOM 691 N N . ASN A 1 110 ? 23.122 -17.504 -60.904 1.00 40.97 91 ASN A N 1
ATOM 692 C CA . ASN A 1 110 ? 23.581 -18.638 -61.673 1.00 43.23 91 ASN A CA 1
ATOM 693 C C . ASN A 1 110 ? 22.877 -19.909 -61.250 1.00 47.68 91 ASN A C 1
ATOM 694 O O . ASN A 1 110 ? 22.465 -20.703 -62.092 1.00 55.68 91 ASN A O 1
ATOM 699 N N . GLU A 1 111 ? 22.731 -20.099 -59.944 1.00 47.54 92 GLU A N 1
ATOM 700 C CA . GLU A 1 111 ? 22.023 -21.264 -59.437 1.00 48.09 92 GLU A CA 1
ATOM 701 C C . GLU A 1 111 ? 20.583 -21.306 -59.963 1.00 54.29 92 GLU A C 1
ATOM 702 O O . GLU A 1 111 ? 20.026 -22.383 -60.183 1.00 59.16 92 GLU A O 1
ATOM 708 N N . LEU A 1 112 ? 20.003 -20.133 -60.201 1.00 52.87 93 LEU A N 1
ATOM 709 C CA . LEU A 1 112 ? 18.620 -20.025 -60.674 1.00 52.83 93 LEU A CA 1
ATOM 710 C C . LEU A 1 112 ? 18.468 -20.001 -62.210 1.00 54.84 93 LEU A C 1
ATOM 711 O O . LEU A 1 112 ? 17.378 -19.751 -62.723 1.00 58.55 93 LEU A O 1
ATOM 716 N N . GLU A 1 113 ? 19.564 -20.230 -62.931 1.00 54.56 94 GLU A N 1
ATOM 717 C CA . GLU A 1 113 ? 19.542 -20.411 -64.394 1.00 59.84 94 GLU A CA 1
ATOM 718 C C . GLU A 1 113 ? 19.059 -19.188 -65.170 1.00 63.03 94 GLU A C 1
ATOM 719 O O . GLU A 1 113 ? 18.504 -19.316 -66.268 1.00 63.50 94 GLU A O 1
ATOM 725 N N . CYS A 1 114 ? 19.282 -18.005 -64.608 1.00 63.38 95 CYS A N 1
ATOM 726 C CA . CYS A 1 114 ? 18.988 -16.777 -65.329 1.00 57.81 95 CYS A CA 1
ATOM 727 C C . CYS A 1 114 ? 19.870 -16.700 -66.565 1.00 59.15 95 CYS A C 1
ATOM 728 O O . CYS A 1 114 ? 21.092 -16.837 -66.478 1.00 60.79 95 CYS A O 1
ATOM 731 N N . GLU A 1 115 ? 19.253 -16.503 -67.721 1.00 50.15 96 GLU A N 1
ATOM 732 C CA . GLU A 1 115 ? 20.025 -16.377 -68.941 1.00 59.35 96 GLU A CA 1
ATOM 733 C C . GLU A 1 115 ? 20.846 -15.104 -68.929 1.00 58.12 96 GLU A C 1
ATOM 734 O O . GLU A 1 115 ? 21.860 -14.998 -69.621 1.00 56.55 96 GLU A O 1
ATOM 740 N N . ALA A 1 116 ? 20.402 -14.143 -68.128 1.00 59.14 97 ALA A N 1
ATOM 741 C CA . ALA A 1 116 ? 20.966 -12.806 -68.165 1.00 58.35 97 ALA A CA 1
ATOM 742 C C . ALA A 1 116 ? 21.172 -12.219 -66.778 1.00 52.77 97 ALA A C 1
ATOM 743 O O . ALA A 1 116 ? 20.568 -12.674 -65.810 1.00 52.52 97 ALA A O 1
ATOM 745 N N . LEU A 1 117 ? 22.033 -11.206 -66.702 1.00 55.10 98 LEU A N 1
ATOM 746 C CA . LEU A 1 117 ? 22.144 -10.334 -65.531 1.00 48.87 98 LEU A CA 1
ATOM 747 C C . LEU A 1 117 ? 22.073 -8.867 -65.968 1.00 56.91 98 LEU A C 1
ATOM 748 O O . LEU A 1 117 ? 22.862 -8.412 -66.797 1.00 54.43 98 LEU A O 1
ATOM 753 N N . PHE A 1 118 ? 21.123 -8.139 -65.388 1.00 61.26 99 PHE A N 1
ATOM 754 C CA . PHE A 1 118 ? 20.780 -6.780 -65.804 1.00 60.85 99 PHE A CA 1
ATOM 755 C C . PHE A 1 118 ? 21.138 -5.776 -64.703 1.00 60.66 99 PHE A C 1
ATOM 756 O O . PHE A 1 118 ? 20.439 -5.697 -63.690 1.00 62.37 99 PHE A O 1
ATOM 764 N N . PHE A 1 119 ? 22.202 -4.996 -64.906 1.00 60.37 100 PHE A N 1
ATOM 765 C CA . PHE A 1 119 ? 22.649 -4.029 -63.895 1.00 58.56 100 PHE A CA 1
ATOM 766 C C . PHE A 1 119 ? 22.738 -2.619 -64.459 1.00 62.69 100 PHE A C 1
ATOM 767 O O . PHE A 1 119 ? 23.155 -2.425 -65.594 1.00 65.91 100 PHE A O 1
ATOM 775 N N . GLY A 1 120 ? 22.330 -1.629 -63.673 1.00 65.65 101 GLY A N 1
ATOM 776 C CA . GLY A 1 120 ? 22.413 -0.255 -64.126 1.00 62.53 101 GLY A CA 1
ATOM 777 C C . GLY A 1 120 ? 23.705 0.463 -63.796 1.00 62.81 101 GLY A C 1
ATOM 778 O O . GLY A 1 120 ? 24.316 0.241 -62.753 1.00 63.49 101 GLY A O 1
ATOM 779 N N . SER A 1 121 ? 24.094 1.354 -64.697 1.00 68.48 102 SER A N 1
ATOM 780 C CA . SER A 1 121 ? 25.113 2.362 -64.445 1.00 73.28 102 SER A CA 1
ATOM 781 C C . SER A 1 121 ? 24.652 3.569 -65.238 1.00 78.66 102 SER A C 1
ATOM 782 O O . SER A 1 121 ? 23.537 3.563 -65.752 1.00 78.13 102 SER A O 1
ATOM 785 N N . GLU A 1 122 ? 25.484 4.594 -65.371 1.00 86.92 103 GLU A N 1
ATOM 786 C CA . GLU A 1 122 ? 25.036 5.805 -66.066 1.00 93.87 103 GLU A CA 1
ATOM 787 C C . GLU A 1 122 ? 25.159 5.652 -67.583 1.00 96.21 103 GLU A C 1
ATOM 788 O O . GLU A 1 122 ? 24.886 6.586 -68.333 1.00 99.05 103 GLU A O 1
ATOM 794 N N . ASN A 1 123 ? 25.573 4.464 -68.019 1.00 99.21 104 ASN A N 1
ATOM 795 C CA . ASN A 1 123 ? 25.709 4.145 -69.439 1.00 101.54 104 ASN A CA 1
ATOM 796 C C . ASN A 1 123 ? 24.775 3.019 -69.885 1.00 97.89 104 ASN A C 1
ATOM 797 O O . ASN A 1 123 ? 24.647 2.003 -69.204 1.00 92.66 104 ASN A O 1
ATOM 802 N N . GLY A 1 124 ? 24.134 3.195 -71.035 1.00 101.84 105 GLY A N 1
ATOM 803 C CA . GLY A 1 124 ? 23.289 2.156 -71.596 1.00 96.41 105 GLY A CA 1
ATOM 804 C C . GLY A 1 124 ? 24.109 1.087 -72.285 1.00 87.47 105 GLY A C 1
ATOM 805 O O . GLY A 1 124 ? 23.569 0.104 -72.789 1.00 70.20 105 GLY A O 1
ATOM 806 N N . ASP A 1 125 ? 25.424 1.279 -72.283 1.00 85.40 106 ASP A N 1
ATOM 807 C CA . ASP A 1 125 ? 26.342 0.439 -73.044 1.00 85.49 106 ASP A CA 1
ATOM 808 C C . ASP A 1 125 ? 26.968 -0.646 -72.186 1.00 76.80 106 ASP A C 1
ATOM 809 O O . ASP A 1 125 ? 27.540 -0.354 -71.146 1.00 73.54 106 ASP A O 1
ATOM 814 N N . ILE A 1 126 ? 26.876 -1.894 -72.631 1.00 74.62 107 ILE A N 1
ATOM 815 C CA . ILE A 1 126 ? 27.403 -3.008 -71.853 1.00 71.05 107 ILE A CA 1
ATOM 816 C C . ILE A 1 126 ? 28.871 -3.277 -72.172 1.00 68.88 107 ILE A C 1
ATOM 817 O O . ILE A 1 126 ? 29.541 -4.032 -71.473 1.00 76.70 107 ILE A O 1
ATOM 822 N N . LYS A 1 127 ? 29.367 -2.641 -73.225 1.00 68.54 108 LYS A N 1
ATOM 823 C CA . LYS A 1 127 ? 30.691 -2.950 -73.768 1.00 76.81 108 LYS A CA 1
ATOM 824 C C . LYS A 1 127 ? 31.872 -2.578 -72.866 1.00 69.58 108 LYS A C 1
ATOM 825 O O . LYS A 1 127 ? 32.732 -3.421 -72.619 1.00 69.74 108 LYS A O 1
ATOM 831 N N . PRO A 1 128 ? 31.939 -1.321 -72.383 1.00 68.10 109 PRO A N 1
ATOM 832 C CA . PRO A 1 128 ? 33.138 -0.988 -71.602 1.00 67.68 109 PRO A CA 1
ATOM 833 C C . PRO A 1 128 ? 33.303 -1.829 -70.327 1.00 71.19 109 PRO A C 1
ATOM 834 O O . PRO A 1 128 ? 34.433 -2.017 -69.865 1.00 71.66 109 PRO A O 1
ATOM 838 N N . PHE A 1 129 ? 32.203 -2.328 -69.772 1.00 67.72 110 PHE A N 1
ATOM 839 C CA . PHE A 1 129 ? 32.295 -3.244 -68.650 1.00 64.98 110 PHE A CA 1
ATOM 840 C C . PHE A 1 129 ? 33.042 -4.496 -69.091 1.00 66.17 110 PHE A C 1
ATOM 841 O O . PHE A 1 129 ? 33.907 -5.010 -68.380 1.00 62.85 110 PHE A O 1
ATOM 849 N N . LEU A 1 130 ? 32.705 -4.965 -70.288 1.00 72.08 111 LEU A N 1
ATOM 850 C CA . LEU A 1 130 ? 33.347 -6.134 -70.884 1.00 74.55 111 LEU A CA 1
ATOM 851 C C . LEU A 1 130 ? 34.808 -5.872 -71.220 1.00 76.43 111 LEU A C 1
ATOM 852 O O . LEU A 1 130 ? 35.680 -6.693 -70.935 1.00 81.83 111 LEU A O 1
ATOM 857 N N . GLU A 1 131 ? 35.064 -4.726 -71.833 1.00 69.58 112 GLU A N 1
ATOM 858 C CA . GLU A 1 131 ? 36.406 -4.378 -72.261 1.00 70.46 112 GLU A CA 1
ATOM 859 C C . GLU A 1 131 ? 37.393 -4.361 -71.105 1.00 65.45 112 GLU A C 1
ATOM 860 O O . GLU A 1 131 ? 38.507 -4.862 -71.220 1.00 67.34 112 GLU A O 1
ATOM 866 N N . THR A 1 132 ? 36.971 -3.779 -69.991 1.00 62.31 113 THR A N 1
ATOM 867 C CA . THR A 1 132 ? 37.814 -3.674 -68.810 1.00 62.90 113 THR A CA 1
ATOM 868 C C . THR A 1 132 ? 38.059 -5.027 -68.179 1.00 68.13 113 THR A C 1
ATOM 869 O O . THR A 1 132 ? 39.161 -5.324 -67.706 1.00 65.47 113 THR A O 1
ATOM 873 N N . ALA A 1 133 ? 37.003 -5.834 -68.164 1.00 70.59 114 ALA A N 1
ATOM 874 C CA . ALA A 1 133 ? 37.020 -7.106 -67.472 1.00 70.71 114 ALA A CA 1
ATOM 875 C C . ALA A 1 133 ? 38.156 -7.975 -67.973 1.00 73.03 114 ALA A C 1
ATOM 876 O O . ALA A 1 133 ? 39.040 -8.332 -67.205 1.00 78.76 114 ALA A O 1
ATOM 878 N N . GLN A 1 134 ? 38.149 -8.277 -69.265 1.00 74.27 115 GLN A N 1
ATOM 879 C CA . GLN A 1 134 ? 39.214 -9.065 -69.866 1.00 84.37 115 GLN A CA 1
ATOM 880 C C . GLN A 1 134 ? 40.556 -8.397 -69.644 1.00 84.27 115 GLN A C 1
ATOM 881 O O . GLN A 1 134 ? 41.543 -9.046 -69.300 1.00 87.91 115 GLN A O 1
ATOM 887 N N . LEU A 1 135 ? 40.566 -7.086 -69.836 1.00 82.54 116 LEU A N 1
ATOM 888 C CA . LEU A 1 135 ? 41.758 -6.277 -69.665 1.00 79.80 116 LEU A CA 1
ATOM 889 C C . LEU A 1 135 ? 42.367 -6.479 -68.295 1.00 79.65 116 LEU A C 1
ATOM 890 O O . LEU A 1 135 ? 43.574 -6.639 -68.162 1.00 80.78 116 LEU A O 1
ATOM 895 N N . ILE A 1 136 ? 41.523 -6.473 -67.275 1.00 81.91 117 ILE A N 1
ATOM 896 C CA . ILE A 1 136 ? 41.982 -6.752 -65.930 1.00 87.47 117 ILE A CA 1
ATOM 897 C C . ILE A 1 136 ? 42.162 -8.251 -65.737 1.00 102.78 117 ILE A C 1
ATOM 898 O O . ILE A 1 136 ? 43.128 -8.690 -65.119 1.00 106.14 117 ILE A O 1
ATOM 903 N N . ASP A 1 137 ? 41.233 -9.031 -66.283 1.00 118.56 118 ASP A N 1
ATOM 904 C CA . ASP A 1 137 ? 41.305 -10.491 -66.224 1.00 128.41 118 ASP A CA 1
ATOM 905 C C . ASP A 1 137 ? 42.622 -11.017 -66.778 1.00 127.10 118 ASP A C 1
ATOM 906 O O . ASP A 1 137 ? 43.301 -11.820 -66.138 1.00 132.30 118 ASP A O 1
ATOM 911 N N . GLU A 1 138 ? 42.981 -10.554 -67.968 1.00 112.56 119 GLU A N 1
ATOM 912 C CA . GLU A 1 138 ? 44.175 -11.043 -68.638 1.00 106.05 119 GLU A CA 1
ATOM 913 C C . GLU A 1 138 ? 45.454 -10.480 -68.030 1.00 100.65 119 GLU A C 1
ATOM 914 O O . GLU A 1 138 ? 46.437 -11.198 -67.863 1.00 101.63 119 GLU A O 1
ATOM 920 N N . HIS A 1 139 ? 45.432 -9.200 -67.680 1.00 97.39 120 HIS A N 1
ATOM 921 C CA . HIS A 1 139 ? 46.630 -8.528 -67.186 1.00 99.43 120 HIS A CA 1
ATOM 922 C C . HIS A 1 139 ? 46.846 -8.775 -65.709 1.00 99.98 120 HIS A C 1
ATOM 923 O O . HIS A 1 139 ? 47.784 -8.233 -65.126 1.00 98.12 120 HIS A O 1
ATOM 930 N N . LYS A 1 140 ? 45.967 -9.580 -65.114 1.00 103.36 121 LYS A N 1
ATOM 931 C CA . LYS A 1 140 ? 45.979 -9.822 -63.674 1.00 104.51 121 LYS A CA 1
ATOM 932 C C . LYS A 1 140 ? 47.381 -10.149 -63.191 1.00 106.98 121 LYS A C 1
ATOM 933 O O . LYS A 1 140 ? 47.858 -9.583 -62.207 1.00 104.92 121 LYS A O 1
ATOM 939 N N . HIS A 1 141 ? 48.045 -11.047 -63.906 1.00 111.04 122 HIS A N 1
ATOM 940 C CA . HIS A 1 141 ? 49.442 -11.340 -63.640 1.00 114.42 122 HIS A CA 1
ATOM 941 C C . HIS A 1 141 ? 50.262 -10.051 -63.716 1.00 104.96 122 HIS A C 1
ATOM 942 O O . HIS A 1 141 ? 50.835 -9.613 -62.715 1.00 102.33 122 HIS A O 1
ATOM 949 N N . ILE A 1 142 ? 50.290 -9.441 -64.897 1.00 99.54 123 ILE A N 1
ATOM 950 C CA . ILE A 1 142 ? 50.977 -8.170 -65.103 1.00 93.16 123 ILE A CA 1
ATOM 951 C C . ILE A 1 142 ? 50.593 -7.144 -64.046 1.00 88.55 123 ILE A C 1
ATOM 952 O O . ILE A 1 142 ? 51.438 -6.404 -63.552 1.00 86.27 123 ILE A O 1
ATOM 957 N N . LEU A 1 143 ? 49.308 -7.115 -63.705 1.00 86.57 124 LEU A N 1
ATOM 958 C CA . LEU A 1 143 ? 48.789 -6.230 -62.665 1.00 76.19 124 LEU A CA 1
ATOM 959 C C . LEU A 1 143 ? 49.338 -6.584 -61.292 1.00 77.83 124 LEU A C 1
ATOM 960 O O . LEU A 1 143 ? 49.862 -5.725 -60.591 1.00 74.78 124 LEU A O 1
ATOM 965 N N . ASN A 1 144 ? 49.206 -7.854 -60.915 1.00 82.41 125 ASN A N 1
ATOM 966 C CA . ASN A 1 144 ? 49.662 -8.333 -59.612 1.00 82.16 125 ASN A CA 1
ATOM 967 C C . ASN A 1 144 ? 51.165 -8.204 -59.447 1.00 82.52 125 ASN A C 1
ATOM 968 O O . ASN A 1 144 ? 51.654 -7.856 -58.373 1.00 83.30 125 ASN A O 1
ATOM 973 N N . ASP A 1 145 ? 51.896 -8.491 -60.516 1.00 82.65 126 ASP A N 1
ATOM 974 C CA . ASP A 1 145 ? 53.344 -8.358 -60.491 1.00 87.99 126 ASP A CA 1
ATOM 975 C C . ASP A 1 145 ? 53.748 -6.895 -60.401 1.00 85.28 126 ASP A C 1
ATOM 976 O O . ASP A 1 145 ? 54.821 -6.564 -59.903 1.00 82.88 126 ASP A O 1
ATOM 981 N N . ARG A 1 146 ? 52.887 -6.016 -60.895 1.00 86.94 127 ARG A N 1
ATOM 982 C CA . ARG A 1 146 ? 53.173 -4.585 -60.858 1.00 84.96 127 ARG A CA 1
ATOM 983 C C . ARG A 1 146 ? 52.880 -4.007 -59.475 1.00 72.15 127 ARG A C 1
ATOM 984 O O . ARG A 1 146 ? 53.454 -2.998 -59.068 1.00 62.19 127 ARG A O 1
ATOM 992 N N . ILE A 1 147 ? 51.981 -4.665 -58.755 1.00 72.08 128 ILE A N 1
ATOM 993 C CA . ILE A 1 147 ? 51.713 -4.320 -57.371 1.00 65.15 128 ILE A CA 1
ATOM 994 C C . ILE A 1 147 ? 52.906 -4.733 -56.517 1.00 66.96 128 ILE A C 1
ATOM 995 O O . ILE A 1 147 ? 53.218 -4.103 -55.512 1.00 63.04 128 ILE A O 1
ATOM 1000 N N . LYS A 1 148 ? 53.577 -5.792 -56.951 1.00 72.22 129 LYS A N 1
ATOM 1001 C CA . LYS A 1 148 ? 54.791 -6.266 -56.306 1.00 80.74 129 LYS A CA 1
ATOM 1002 C C . LYS A 1 148 ? 55.820 -5.145 -56.170 1.00 79.07 129 LYS A C 1
ATOM 1003 O O . LYS A 1 148 ? 56.106 -4.691 -55.066 1.00 77.19 129 LYS A O 1
ATOM 1009 N N . GLU A 1 149 ? 56.348 -4.693 -57.303 1.00 82.93 130 GLU A N 1
ATOM 1010 C CA . GLU A 1 149 ? 57.408 -3.682 -57.350 1.00 80.74 130 GLU A CA 1
ATOM 1011 C C . GLU A 1 149 ? 57.090 -2.453 -56.502 1.00 72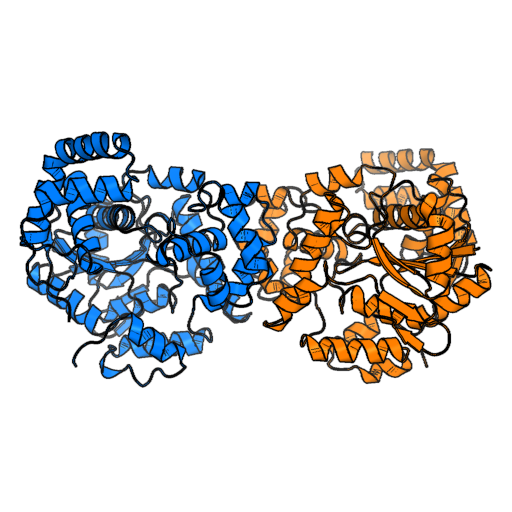.95 130 GLU A C 1
ATOM 1012 O O . GLU A 1 149 ? 57.985 -1.839 -55.918 1.00 66.97 130 GLU A O 1
ATOM 1018 N N . GLU A 1 150 ? 55.808 -2.111 -56.422 1.00 70.05 131 GLU A N 1
ATOM 1019 C CA . GLU A 1 150 ? 55.399 -0.838 -55.852 1.00 64.19 131 GLU A CA 1
ATOM 1020 C C . GLU A 1 150 ? 55.414 -0.809 -54.341 1.00 66.98 131 GLU A C 1
ATOM 1021 O O . GLU A 1 150 ? 55.744 0.209 -53.745 1.00 69.90 131 GLU A O 1
ATOM 1027 N N . LEU A 1 151 ? 55.041 -1.921 -53.726 1.00 70.61 132 LEU A N 1
ATOM 1028 C CA . LEU A 1 151 ? 55.136 -2.046 -52.281 1.00 73.82 132 LEU A CA 1
ATOM 1029 C C . LEU A 1 151 ? 56.602 -2.062 -51.855 1.00 85.55 132 LEU A C 1
ATOM 1030 O O . LEU A 1 151 ? 56.945 -1.651 -50.744 1.00 89.08 132 LEU A O 1
ATOM 1035 N N . LYS A 1 152 ? 57.463 -2.525 -52.755 1.00 89.03 133 LYS A N 1
ATOM 1036 C CA . LYS A 1 152 ? 58.897 -2.532 -52.513 1.00 92.22 133 LYS A CA 1
ATOM 1037 C C . LYS A 1 152 ? 59.491 -1.123 -52.585 1.00 86.46 133 LYS A C 1
ATOM 1038 O O . LYS A 1 152 ? 60.477 -0.828 -51.914 1.00 88.87 133 LYS A O 1
ATOM 1044 N N . LYS A 1 153 ? 58.894 -0.254 -53.396 1.00 79.24 134 LYS A N 1
ATOM 1045 C CA . LYS A 1 153 ? 59.329 1.138 -53.451 1.00 75.63 134 LYS A CA 1
ATOM 1046 C C . LYS A 1 153 ? 58.844 1.906 -52.217 1.00 75.33 134 LYS A C 1
ATOM 1047 O O . LYS A 1 153 ? 59.252 3.045 -51.991 1.00 78.09 134 LYS A O 1
ATOM 1053 N N . GLY A 1 154 ? 57.977 1.276 -51.423 1.00 74.64 135 GLY A N 1
ATOM 1054 C CA . GLY A 1 154 ? 57.478 1.856 -50.180 1.00 66.34 135 GLY A CA 1
ATOM 1055 C C . GLY A 1 154 ? 56.050 2.395 -50.185 1.00 68.55 135 GLY A C 1
ATOM 1056 O O . GLY A 1 154 ? 55.600 3.009 -49.210 1.00 72.49 135 GLY A O 1
ATOM 1057 N N . ALA A 1 155 ? 55.332 2.163 -51.280 1.00 61.43 136 ALA A N 1
ATOM 1058 C CA . ALA A 1 155 ? 53.954 2.625 -51.427 1.00 53.76 136 ALA A CA 1
ATOM 1059 C C . ALA A 1 155 ? 53.027 1.872 -50.489 1.00 51.92 136 ALA A C 1
ATOM 1060 O O . ALA A 1 155 ? 53.383 0.805 -50.007 1.00 57.88 136 ALA A O 1
ATOM 1062 N N . SER A 1 156 ? 51.841 2.409 -50.217 1.00 47.51 137 SER A N 1
ATOM 1063 C CA . SER A 1 156 ? 50.862 1.581 -49.536 1.00 48.58 137 SER A CA 1
ATOM 1064 C C . SER A 1 156 ? 50.335 0.613 -50.562 1.00 46.75 137 SER A C 1
ATOM 1065 O O . SER A 1 156 ? 50.611 0.749 -51.749 1.00 50.27 137 SER A O 1
ATOM 1068 N N . TYR A 1 157 ? 49.535 -0.342 -50.128 1.00 50.64 138 TYR A N 1
ATOM 1069 C CA . TYR A 1 157 ? 48.962 -1.260 -51.086 1.00 50.92 138 TYR A CA 1
ATOM 1070 C C . TYR A 1 157 ? 47.933 -0.553 -51.978 1.00 56.31 138 TYR A C 1
ATOM 1071 O O . TYR A 1 157 ? 48.024 -0.648 -53.204 1.00 58.63 138 TYR A O 1
ATOM 1080 N N . PRO A 1 158 ? 46.959 0.166 -51.379 1.00 55.06 139 PRO A N 1
ATOM 1081 C CA . PRO A 1 158 ? 46.013 0.875 -52.244 1.00 53.31 139 PRO A CA 1
ATOM 1082 C C . PRO A 1 158 ? 46.697 1.797 -53.233 1.00 55.13 139 PRO A C 1
ATOM 1083 O O . PRO A 1 158 ? 46.227 1.945 -54.363 1.00 62.59 139 PRO A O 1
ATOM 1087 N N . ALA A 1 159 ? 47.796 2.413 -52.815 1.00 40.32 140 ALA A N 1
ATOM 1088 C CA . ALA A 1 159 ? 48.546 3.261 -53.724 1.00 38.98 140 ALA A CA 1
ATOM 1089 C C . ALA A 1 159 ? 49.104 2.364 -54.805 1.00 50.99 140 ALA A C 1
ATOM 1090 O O . ALA A 1 159 ? 48.850 2.572 -55.991 1.00 52.59 140 ALA A O 1
ATOM 1092 N N . ALA A 1 160 ? 49.831 1.340 -54.371 1.00 50.91 141 ALA A N 1
ATOM 1093 C CA . ALA A 1 160 ? 50.449 0.385 -55.274 1.00 55.30 141 ALA A CA 1
ATOM 1094 C C . ALA A 1 160 ? 49.440 -0.120 -56.287 1.00 61.34 141 ALA A C 1
ATOM 1095 O O . ALA A 1 160 ? 49.748 -0.248 -57.468 1.00 70.24 141 ALA A O 1
ATOM 1097 N N . ALA A 1 161 ? 48.226 -0.392 -55.820 1.00 58.96 142 ALA A N 1
ATOM 1098 C CA . ALA A 1 161 ? 47.167 -0.887 -56.689 1.00 53.55 142 ALA A CA 1
ATOM 1099 C C . ALA A 1 161 ? 46.730 0.190 -57.656 1.00 55.84 142 ALA A C 1
ATOM 1100 O O . ALA A 1 161 ? 46.516 -0.077 -58.840 1.00 55.73 142 ALA A O 1
ATOM 1102 N N . ALA A 1 162 ? 46.601 1.408 -57.138 1.00 55.83 143 ALA A N 1
ATOM 1103 C CA . ALA A 1 162 ? 46.177 2.543 -57.937 1.00 50.97 143 ALA A CA 1
ATOM 1104 C C . ALA A 1 162 ? 47.212 2.849 -59.017 1.00 48.78 143 ALA A C 1
ATOM 1105 O O . ALA A 1 162 ? 46.884 3.356 -60.086 1.00 49.24 143 ALA A O 1
ATOM 1107 N N . ILE A 1 163 ? 48.467 2.529 -58.729 1.00 45.19 144 ILE A N 1
ATOM 1108 C CA . ILE A 1 163 ? 49.542 2.791 -59.669 1.00 47.07 144 ILE A CA 1
ATOM 1109 C C . ILE A 1 163 ? 49.537 1.779 -60.801 1.00 51.15 144 ILE A C 1
ATOM 1110 O O . ILE A 1 163 ? 49.701 2.138 -61.962 1.00 55.21 144 ILE A O 1
ATOM 1115 N N . ALA A 1 164 ? 49.349 0.511 -60.459 1.00 52.35 145 ALA A N 1
ATOM 1116 C CA . ALA A 1 164 ? 49.366 -0.547 -61.459 1.00 55.83 145 ALA A CA 1
ATOM 1117 C C . ALA A 1 164 ? 48.175 -0.425 -62.401 1.00 59.46 145 ALA A C 1
ATOM 1118 O O . ALA A 1 164 ? 48.348 -0.482 -63.616 1.00 65.98 145 ALA A O 1
ATOM 1120 N N . PHE A 1 165 ? 46.977 -0.255 -61.841 1.00 55.08 146 PHE A N 1
ATOM 1121 C CA . PHE A 1 165 ? 45.770 -0.088 -62.647 1.00 50.94 146 PHE A CA 1
ATOM 1122 C C . PHE A 1 165 ? 46.031 0.937 -63.730 1.00 50.57 146 PHE A C 1
ATOM 1123 O O . PHE A 1 165 ? 45.774 0.695 -64.901 1.00 55.70 146 PHE A O 1
ATOM 1131 N N . SER A 1 166 ? 46.611 2.060 -63.323 1.00 52.33 147 SER A N 1
ATOM 1132 C CA . SER A 1 166 ? 46.773 3.231 -64.174 1.00 52.65 147 SER A CA 1
ATOM 1133 C C . SER A 1 166 ? 47.581 2.997 -65.448 1.00 58.83 147 SER A C 1
ATOM 1134 O O . SER A 1 166 ? 47.416 3.722 -66.422 1.00 61.53 147 SER A O 1
ATOM 1137 N N . SER A 1 167 ? 48.464 2.010 -65.444 1.00 62.67 148 SER A N 1
ATOM 1138 C CA . SER A 1 167 ? 49.268 1.736 -66.628 1.00 63.68 148 SER A CA 1
ATOM 1139 C C . SER A 1 167 ? 48.398 1.243 -67.782 1.00 69.87 148 SER A C 1
ATOM 1140 O O . SER A 1 167 ? 48.441 1.783 -68.895 1.00 77.54 148 SER A O 1
ATOM 1143 N N . ILE A 1 168 ? 47.610 0.212 -67.509 1.00 66.96 149 ILE A N 1
ATOM 1144 C CA . ILE A 1 168 ? 46.688 -0.324 -68.497 1.00 73.16 149 ILE A CA 1
ATOM 1145 C C . ILE A 1 168 ? 45.388 0.478 -68.604 1.00 76.76 149 ILE A C 1
ATOM 1146 O O . ILE A 1 168 ? 44.883 0.708 -69.705 1.00 87.25 149 ILE A O 1
ATOM 1151 N N . LEU A 1 169 ? 44.853 0.911 -67.468 1.00 69.62 150 LEU A N 1
ATOM 1152 C CA . LEU A 1 169 ? 43.510 1.487 -67.434 1.00 65.74 150 LEU A CA 1
ATOM 1153 C C . LEU A 1 169 ? 43.383 2.919 -67.945 1.00 72.67 150 LEU A C 1
ATOM 1154 O O . LEU A 1 169 ? 42.335 3.273 -68.477 1.00 79.89 150 LEU A O 1
ATOM 1159 N N . HIS A 1 170 ? 44.423 3.741 -67.802 1.00 73.22 151 HIS A N 1
ATOM 1160 C CA . HIS A 1 170 ? 44.274 5.187 -68.041 1.00 70.94 151 HIS A CA 1
ATOM 1161 C C . HIS A 1 170 ? 43.949 5.555 -69.503 1.00 71.65 151 HIS A C 1
ATOM 1162 O O . HIS A 1 170 ? 43.680 6.719 -69.818 1.00 71.79 151 HIS A O 1
ATOM 1169 N N . THR A 1 171 ? 43.978 4.576 -70.395 1.00 78.03 152 THR A N 1
ATOM 1170 C CA . THR A 1 171 ? 43.342 4.764 -71.686 1.00 91.17 152 THR A CA 1
ATOM 1171 C C . THR A 1 171 ? 41.883 5.141 -71.401 1.00 100.83 152 THR A C 1
ATOM 1172 O O . THR A 1 171 ? 41.268 4.587 -70.492 1.00 97.67 152 THR A O 1
ATOM 1176 N N . GLU A 1 172 ? 41.315 6.086 -72.144 1.00 113.48 153 GLU A N 1
ATOM 1177 C CA . GLU A 1 172 ? 39.948 6.462 -71.818 1.00 114.66 153 GLU A CA 1
ATOM 1178 C C . GLU A 1 172 ? 39.012 5.573 -72.622 1.00 117.09 153 GLU A C 1
ATOM 1179 O O . GLU A 1 172 ? 38.823 5.745 -73.826 1.00 118.81 153 GLU A O 1
ATOM 1185 N N . SER A 1 173 ? 38.417 4.620 -71.913 1.00 148.02 154 SER A N 1
ATOM 1186 C CA . SER A 1 173 ? 37.475 3.670 -72.497 1.00 143.89 154 SER A CA 1
ATOM 1187 C C . SER A 1 173 ? 36.041 4.217 -72.650 1.00 146.90 154 SER A C 1
ATOM 1188 O O . SER A 1 173 ? 35.410 3.934 -73.665 1.00 152.26 154 SER A O 1
ATOM 1191 N N . ALA A 1 174 ? 35.493 4.966 -71.685 1.00 140.88 155 ALA A N 1
ATOM 1192 C CA . ALA A 1 174 ? 36.057 5.217 -70.363 1.00 131.18 155 ALA A CA 1
ATOM 1193 C C . ALA A 1 174 ? 35.159 4.578 -69.325 1.00 123.57 155 ALA A C 1
ATOM 1194 O O . ALA A 1 174 ? 34.003 4.972 -69.169 1.00 123.22 155 ALA A O 1
ATOM 1196 N N . LEU A 1 175 ? 35.668 3.568 -68.632 1.00 115.33 156 LEU A N 1
ATOM 1197 C CA . LEU A 1 175 ? 34.880 2.992 -67.562 1.00 99.54 156 LEU A CA 1
ATOM 1198 C C . LEU A 1 175 ? 35.152 3.731 -66.268 1.00 98.78 156 LEU A C 1
ATOM 1199 O O . LEU A 1 175 ? 36.293 3.794 -65.798 1.00 74.09 156 LEU A O 1
ATOM 1204 N N . ASP A 1 176 ? 34.090 4.295 -65.703 1.00 95.81 157 ASP A N 1
ATOM 1205 C CA . ASP A 1 176 ? 34.208 5.055 -64.474 1.00 90.95 157 ASP A CA 1
ATOM 1206 C C . ASP A 1 176 ? 33.968 4.152 -63.288 1.00 87.46 157 ASP A C 1
ATOM 1207 O O . ASP A 1 176 ? 32.857 3.674 -63.053 1.00 87.07 157 ASP A O 1
ATOM 1212 N N . LEU A 1 177 ? 35.039 3.938 -62.538 1.00 86.11 158 LEU A N 1
ATOM 1213 C CA . LEU A 1 177 ? 35.021 3.081 -61.371 1.00 82.91 158 LEU A CA 1
ATOM 1214 C C . LEU A 1 177 ? 34.646 3.896 -60.143 1.00 80.52 158 LEU A C 1
ATOM 1215 O O . LEU A 1 177 ? 34.735 3.423 -59.021 1.00 82.09 158 LEU A O 1
ATOM 1220 N N . SER A 1 178 ? 34.271 5.147 -60.363 1.00 78.26 159 SER A N 1
ATOM 1221 C CA . SER A 1 178 ? 33.787 5.984 -59.284 1.00 76.62 159 SER A CA 1
ATOM 1222 C C . SER A 1 178 ? 32.303 5.747 -59.064 1.00 75.88 159 SER A C 1
ATOM 1223 O O . SER A 1 178 ? 31.897 5.234 -58.022 1.00 75.25 159 SER A O 1
ATOM 1226 N N . LYS A 1 179 ? 31.506 6.118 -60.062 1.00 77.67 160 LYS A N 1
ATOM 1227 C CA . LYS A 1 179 ? 30.057 6.023 -59.977 1.00 80.47 160 LYS A CA 1
ATOM 1228 C C . LYS A 1 179 ? 29.702 4.632 -59.530 1.00 81.84 160 LYS A C 1
ATOM 1229 O O . LYS A 1 179 ? 30.109 3.655 -60.151 1.00 90.46 160 LYS A O 1
ATOM 1235 N N . PRO A 1 180 ? 28.964 4.543 -58.422 1.00 75.42 161 PRO A N 1
ATOM 1236 C CA . PRO A 1 180 ? 28.938 3.304 -57.653 1.00 69.71 161 PRO A CA 1
ATOM 1237 C C . PRO A 1 180 ? 28.406 2.150 -58.457 1.00 64.71 161 PRO A C 1
ATOM 1238 O O . PRO A 1 180 ? 29.044 1.112 -58.525 1.00 68.62 161 PRO A O 1
ATOM 1242 N N . ASN A 1 181 ? 27.275 2.347 -59.111 1.00 59.52 162 ASN A N 1
ATOM 1243 C CA . ASN A 1 181 ? 26.555 1.209 -59.636 1.00 63.40 162 ASN A CA 1
ATOM 1244 C C . ASN A 1 181 ? 27.256 0.651 -60.855 1.00 64.63 162 ASN A C 1
ATOM 1245 O O . ASN A 1 181 ? 26.912 -0.427 -61.351 1.00 64.41 162 ASN A O 1
ATOM 1250 N N . ASN A 1 182 ? 28.271 1.382 -61.303 1.00 67.56 163 ASN A N 1
ATOM 1251 C CA . ASN A 1 182 ? 29.207 0.887 -62.294 1.00 70.86 163 ASN A CA 1
ATOM 1252 C C . ASN A 1 182 ? 30.124 -0.153 -61.682 1.00 75.76 163 ASN A C 1
ATOM 1253 O O . ASN A 1 182 ? 30.288 -1.246 -62.223 1.00 79.13 163 ASN A O 1
ATOM 1258 N N . ILE A 1 183 ? 30.714 0.203 -60.543 1.00 77.30 164 ILE A N 1
ATOM 1259 C CA . ILE A 1 183 ? 31.604 -0.687 -59.798 1.00 70.08 164 ILE A CA 1
ATOM 1260 C C . ILE A 1 183 ? 30.982 -2.053 -59.573 1.00 62.53 164 ILE A C 1
ATOM 1261 O O . ILE A 1 183 ? 31.614 -3.082 -59.802 1.00 67.39 164 ILE A O 1
ATOM 1266 N N . LEU A 1 184 ? 29.733 -2.041 -59.123 1.00 59.23 165 LEU A N 1
ATOM 1267 C CA . LEU A 1 184 ? 28.951 -3.252 -58.935 1.00 62.08 165 LEU A CA 1
ATOM 1268 C C . LEU A 1 184 ? 28.850 -4.032 -60.239 1.00 68.18 165 LEU A C 1
ATOM 1269 O O . LEU A 1 184 ? 29.032 -5.254 -60.266 1.00 72.04 165 LEU A O 1
ATOM 1274 N N . GLY A 1 185 ? 28.574 -3.307 -61.319 1.00 65.37 166 GLY A N 1
ATOM 1275 C CA . GLY A 1 185 ? 28.491 -3.901 -62.635 1.00 58.14 166 GLY A CA 1
ATOM 1276 C C . GLY A 1 185 ? 29.779 -4.579 -63.042 1.00 57.92 166 GLY A C 1
ATOM 1277 O O . GLY A 1 185 ? 29.762 -5.663 -63.622 1.00 61.79 166 GLY A O 1
ATOM 1278 N N . TYR A 1 186 ? 30.905 -3.951 -62.739 1.00 56.72 167 TYR A N 1
ATOM 1279 C CA . TYR A 1 186 ? 32.177 -4.557 -63.087 1.00 56.23 167 TYR A CA 1
ATOM 1280 C C . TYR A 1 186 ? 32.375 -5.851 -62.316 1.00 56.03 167 TYR A C 1
ATOM 1281 O O . TYR A 1 186 ? 32.866 -6.838 -62.856 1.00 60.33 167 TYR A O 1
ATOM 1290 N N . GLN A 1 187 ? 31.994 -5.846 -61.049 1.00 57.27 168 GLN A N 1
ATOM 1291 C CA . GLN A 1 187 ? 32.171 -7.026 -60.227 1.00 55.75 168 GLN A CA 1
ATOM 1292 C C . GLN A 1 187 ? 31.204 -8.120 -60.653 1.00 59.52 168 GLN A C 1
ATOM 1293 O O . GLN A 1 187 ? 31.510 -9.303 -60.524 1.00 66.42 168 GLN A O 1
ATOM 1299 N N . TYR A 1 188 ? 30.040 -7.727 -61.164 1.00 56.24 169 TYR A N 1
ATOM 1300 C CA . TYR A 1 188 ? 29.104 -8.698 -61.716 1.00 49.73 169 TYR A CA 1
ATOM 1301 C C . TYR A 1 188 ? 29.736 -9.386 -62.907 1.00 54.83 169 TYR A C 1
ATOM 1302 O O . TYR A 1 188 ? 29.739 -10.608 -63.004 1.00 59.85 169 TYR A O 1
ATOM 1311 N N . VAL A 1 189 ? 30.262 -8.583 -63.823 1.00 60.51 170 VAL A N 1
ATOM 1312 C CA . VAL A 1 189 ? 30.965 -9.098 -64.991 1.00 60.62 170 VAL A CA 1
ATOM 1313 C C . VAL A 1 189 ? 32.142 -9.956 -64.535 1.00 59.97 170 VAL A C 1
ATOM 1314 O O . VAL A 1 189 ? 32.419 -11.016 -65.097 1.00 58.28 170 VAL A O 1
ATOM 1318 N N . THR A 1 190 ? 32.818 -9.487 -63.494 1.00 62.67 171 THR A N 1
ATOM 1319 C CA . THR A 1 190 ? 33.935 -10.213 -62.916 1.00 64.40 171 THR A CA 1
ATOM 1320 C C . THR A 1 190 ? 33.508 -11.602 -62.452 1.00 61.53 171 THR A C 1
ATOM 1321 O O . THR A 1 190 ? 34.175 -12.595 -62.727 1.00 59.89 171 THR A O 1
ATOM 1325 N N . SER A 1 191 ? 32.378 -11.668 -61.764 1.00 58.75 172 SER A N 1
ATOM 1326 C CA . SER A 1 191 ? 31.954 -12.912 -61.143 1.00 50.20 172 SER A CA 1
ATOM 1327 C C . SER A 1 191 ? 31.470 -13.926 -62.174 1.00 47.86 172 SER A C 1
ATOM 1328 O O . SER A 1 191 ? 31.781 -15.110 -62.066 1.00 52.87 172 SER A O 1
ATOM 1331 N N . ILE A 1 192 ? 30.724 -13.466 -63.174 1.00 44.33 173 ILE A N 1
ATOM 1332 C CA . ILE A 1 192 ? 30.285 -14.330 -64.272 1.00 46.24 173 ILE A CA 1
ATOM 1333 C C . ILE A 1 192 ? 31.473 -14.917 -65.039 1.00 50.74 173 ILE A C 1
ATOM 1334 O O . ILE A 1 192 ? 31.434 -16.059 -65.492 1.00 49.07 173 ILE A O 1
ATOM 1339 N N . LEU A 1 193 ? 32.530 -14.119 -65.172 1.00 53.88 174 LEU A N 1
ATOM 1340 C CA . LEU A 1 193 ? 33.733 -14.523 -65.885 1.00 54.09 174 LEU A CA 1
ATOM 1341 C C . LEU A 1 193 ? 34.530 -15.614 -65.190 1.00 57.88 174 LEU A C 1
ATOM 1342 O O . LEU A 1 193 ? 35.013 -16.533 -65.838 1.00 68.49 174 LEU A O 1
ATOM 1347 N N . THR A 1 194 ? 34.722 -15.492 -63.884 1.00 57.64 175 THR A N 1
ATOM 1348 C CA . THR A 1 194 ? 35.561 -16.454 -63.184 1.00 58.11 175 THR A CA 1
ATOM 1349 C C . THR A 1 194 ? 34.742 -17.608 -62.641 1.00 60.96 175 THR A C 1
ATOM 1350 O O . THR A 1 194 ? 35.296 -18.625 -62.216 1.00 61.79 175 THR A O 1
ATOM 1354 N N . GLY A 1 195 ? 33.422 -17.453 -62.677 1.00 61.02 176 GLY A N 1
ATOM 1355 C CA . GLY A 1 195 ? 32.521 -18.496 -62.228 1.00 55.80 176 GLY A CA 1
ATOM 1356 C C . GLY A 1 195 ? 32.180 -19.490 -63.324 1.00 51.72 176 GLY A C 1
ATOM 1357 O O . GLY A 1 195 ? 31.762 -20.616 -63.039 1.00 49.95 176 GLY A O 1
ATOM 1358 N N . GLY A 1 196 ? 32.350 -19.071 -64.577 1.00 48.53 177 GLY A N 1
ATOM 1359 C CA . GLY A 1 196 ? 32.067 -19.915 -65.727 1.00 50.77 177 GLY A CA 1
ATOM 1360 C C . GLY A 1 196 ? 30.597 -19.924 -66.100 1.00 53.20 177 GLY A C 1
ATOM 1361 O O . GLY A 1 196 ? 30.127 -20.773 -66.858 1.00 55.99 177 GLY A O 1
ATOM 1362 N N . TYR A 1 197 ? 29.870 -18.958 -65.565 1.00 51.89 178 TYR A N 1
ATOM 1363 C CA . TYR A 1 197 ? 28.426 -18.928 -65.686 1.00 50.85 178 TYR A CA 1
ATOM 1364 C C . TYR A 1 197 ? 27.971 -18.587 -67.101 1.00 52.27 178 TYR A C 1
ATOM 1365 O O . TYR A 1 197 ? 28.509 -17.675 -67.725 1.00 56.18 178 TYR A O 1
ATOM 1374 N N . PRO A 1 198 ? 26.964 -19.313 -67.610 1.00 52.32 179 PRO A N 1
ATOM 1375 C CA . PRO A 1 198 ? 26.336 -19.031 -68.902 1.00 57.05 179 PRO A CA 1
ATOM 1376 C C . PRO A 1 198 ? 25.398 -17.858 -68.766 1.00 60.50 179 PRO A C 1
ATOM 1377 O O . PRO A 1 198 ? 24.228 -17.913 -69.137 1.00 68.11 179 PRO A O 1
ATOM 1381 N N . MET A 1 199 ? 25.927 -16.788 -68.210 1.00 58.13 180 MET A N 1
ATOM 1382 C CA . MET A 1 199 ? 25.127 -15.634 -67.901 1.00 58.52 180 MET A CA 1
ATOM 1383 C C . MET A 1 199 ? 25.512 -14.541 -68.877 1.00 58.97 180 MET A C 1
ATOM 1384 O O . MET A 1 199 ? 26.688 -14.358 -69.174 1.00 63.69 180 MET A O 1
ATOM 1389 N N . LYS A 1 200 ? 24.528 -13.845 -69.425 1.00 57.84 181 LYS A N 1
ATOM 1390 C CA . LYS A 1 200 ? 24.843 -12.727 -70.296 1.00 54.26 181 LYS A CA 1
ATOM 1391 C C . LYS A 1 200 ? 24.519 -11.425 -69.584 1.00 54.25 181 LYS A C 1
ATOM 1392 O O . LYS A 1 200 ? 23.366 -11.155 -69.250 1.00 52.72 181 LYS A O 1
ATOM 1398 N N . PRO A 1 201 ? 25.549 -10.624 -69.321 1.00 53.87 182 PRO A N 1
ATOM 1399 C CA . PRO A 1 201 ? 25.353 -9.321 -68.689 1.00 55.15 182 PRO A CA 1
ATOM 1400 C C . PRO A 1 201 ? 24.692 -8.304 -69.625 1.00 62.73 182 PRO A C 1
ATOM 1401 O O . PRO A 1 201 ? 25.097 -8.167 -70.772 1.00 64.84 182 PRO A O 1
ATOM 1405 N N . TYR A 1 202 ? 23.687 -7.594 -69.127 1.00 65.34 183 TYR A N 1
ATOM 1406 C CA . TYR A 1 202 ? 23.107 -6.473 -69.851 1.00 62.87 183 TYR A CA 1
ATOM 1407 C C . TYR A 1 202 ? 23.245 -5.234 -68.988 1.00 67.85 183 TYR A C 1
ATOM 1408 O O . TYR A 1 202 ? 23.752 -5.312 -67.870 1.00 67.30 183 TYR A O 1
ATOM 1417 N N . THR A 1 203 ? 22.746 -4.106 -69.486 1.00 74.62 184 THR A N 1
ATOM 1418 C CA . THR A 1 203 ? 22.779 -2.853 -68.738 1.00 72.70 184 THR A CA 1
ATOM 1419 C C . THR A 1 203 ? 22.051 -1.738 -69.482 1.00 75.83 184 THR A C 1
ATOM 1420 O O . THR A 1 203 ? 21.814 -1.831 -70.680 1.00 63.92 184 THR A O 1
ATOM 1424 N N . THR A 1 204 ? 21.684 -0.694 -68.747 1.00 78.51 185 THR A N 1
ATOM 1425 C CA . THR A 1 204 ? 21.080 0.511 -69.314 1.00 80.19 185 THR A CA 1
ATOM 1426 C C . THR A 1 204 ? 21.563 1.700 -68.511 1.00 78.79 185 THR A C 1
ATOM 1427 O O . THR A 1 204 ? 22.136 1.531 -67.435 1.00 73.16 185 THR A O 1
ATOM 1431 N N . ALA A 1 205 ? 21.344 2.900 -69.030 1.00 80.32 186 ALA A N 1
ATOM 1432 C CA . ALA A 1 205 ? 21.677 4.093 -68.279 1.00 78.44 186 ALA A CA 1
ATOM 1433 C C . ALA A 1 205 ? 20.603 4.360 -67.236 1.00 75.01 186 ALA A C 1
ATOM 1434 O O . ALA A 1 205 ? 19.418 4.413 -67.557 1.00 76.18 186 ALA A O 1
ATOM 1436 N N . ARG A 1 206 ? 21.024 4.527 -65.987 1.00 76.49 187 ARG A N 1
ATOM 1437 C CA . ARG A 1 206 ? 20.095 4.787 -64.893 1.00 81.88 187 ARG A CA 1
ATOM 1438 C C . ARG A 1 206 ? 19.474 6.174 -65.014 1.00 86.66 187 ARG A C 1
ATOM 1439 O O . ARG A 1 206 ? 20.137 7.128 -65.422 1.00 83.16 187 ARG A O 1
ATOM 1447 N N . ILE A 1 207 ? 18.199 6.280 -64.656 1.00 90.24 188 ILE A N 1
ATOM 1448 C CA . ILE A 1 207 ? 17.487 7.550 -64.724 1.00 88.79 188 ILE A CA 1
ATOM 1449 C C . ILE A 1 207 ? 17.232 8.115 -63.330 1.00 96.96 188 ILE A C 1
ATOM 1450 O O . ILE A 1 207 ? 16.579 7.480 -62.503 1.00 105.61 188 ILE A O 1
ATOM 1455 N N . ASN A 1 221 ? 6.617 10.859 -65.159 1.00 117.85 202 ASN A N 1
ATOM 1456 C CA . ASN A 1 221 ? 7.201 10.699 -63.829 1.00 112.66 202 ASN A CA 1
ATOM 1457 C C . ASN A 1 221 ? 8.730 10.590 -63.858 1.00 112.20 202 ASN A C 1
ATOM 1458 O O . ASN A 1 221 ? 9.266 9.481 -63.884 1.00 103.69 202 ASN A O 1
ATOM 1463 N N . HIS A 1 222 ? 9.441 11.723 -63.855 1.00 117.85 203 HIS A N 1
ATOM 1464 C CA . HIS A 1 222 ? 10.903 11.641 -63.807 1.00 115.21 203 HIS A CA 1
ATOM 1465 C C . HIS A 1 222 ? 11.304 11.088 -62.460 1.00 116.27 203 HIS A C 1
ATOM 1466 O O . HIS A 1 222 ? 10.759 11.458 -61.422 1.00 119.74 203 HIS A O 1
ATOM 1473 N N . ILE A 1 223 ? 12.292 10.212 -62.509 1.00 112.72 204 ILE A N 1
ATOM 1474 C CA . ILE A 1 223 ? 12.632 9.331 -61.419 1.00 107.32 204 ILE A CA 1
ATOM 1475 C C . ILE A 1 223 ? 13.653 9.930 -60.464 1.00 107.01 204 ILE A C 1
ATOM 1476 O O . ILE A 1 223 ? 14.556 10.651 -60.885 1.00 109.87 204 ILE A O 1
ATOM 1481 N N . ALA A 1 224 ? 13.492 9.622 -59.179 1.00 105.62 205 ALA A N 1
ATOM 1482 C CA . ALA A 1 224 ? 14.383 10.082 -58.116 1.00 105.79 205 ALA A CA 1
ATOM 1483 C C . ALA A 1 224 ? 15.140 8.914 -57.478 1.00 100.58 205 ALA A C 1
ATOM 1484 O O . ALA A 1 224 ? 14.738 7.757 -57.615 1.00 99.41 205 ALA A O 1
ATOM 1486 N N . SER A 1 225 ? 16.253 9.225 -56.813 1.00 95.89 206 SER A N 1
ATOM 1487 C CA . SER A 1 225 ? 17.135 8.209 -56.236 1.00 89.21 206 SER A CA 1
ATOM 1488 C C . SER A 1 225 ? 16.564 7.562 -54.982 1.00 88.83 206 SER A C 1
ATOM 1489 O O . SER A 1 225 ? 15.753 8.161 -54.283 1.00 95.14 206 SER A O 1
ATOM 1492 N N . ALA A 1 226 ? 17.019 6.345 -54.690 1.00 84.08 207 ALA A N 1
ATOM 1493 C CA . ALA A 1 226 ? 16.561 5.593 -53.522 1.00 77.96 207 ALA A CA 1
ATOM 1494 C C . ALA A 1 226 ? 16.826 6.339 -52.221 1.00 73.86 207 ALA A C 1
ATOM 1495 O O . ALA A 1 226 ? 15.945 6.463 -51.368 1.00 70.48 207 ALA A O 1
ATOM 1497 N N . THR A 1 227 ? 18.048 6.837 -52.079 1.00 75.07 208 THR A N 1
ATOM 1498 C CA . THR A 1 227 ? 18.462 7.547 -50.872 1.00 76.11 208 THR A CA 1
ATOM 1499 C C . THR A 1 227 ? 17.580 8.733 -50.530 1.00 80.15 208 THR A C 1
ATOM 1500 O O . THR A 1 227 ? 16.971 8.778 -49.465 1.00 80.48 208 THR A O 1
ATOM 1504 N N . SER A 1 228 ? 17.549 9.709 -51.430 1.00 84.61 209 SER A N 1
ATOM 1505 C CA . SER A 1 228 ? 16.811 10.947 -51.214 1.00 84.87 209 SER A CA 1
ATOM 1506 C C . SER A 1 228 ? 15.355 10.690 -50.846 1.00 82.96 209 SER A C 1
ATOM 1507 O O . SER A 1 228 ? 14.744 11.484 -50.144 1.00 82.66 209 SER A O 1
ATOM 1510 N N . ILE A 1 229 ? 14.804 9.575 -51.310 1.00 87.89 210 ILE A N 1
ATOM 1511 C CA . ILE A 1 229 ? 13.448 9.191 -50.934 1.00 89.43 210 ILE A CA 1
ATOM 1512 C C . ILE A 1 229 ? 13.404 8.695 -49.494 1.00 89.20 210 ILE A C 1
ATOM 1513 O O . ILE A 1 229 ? 12.390 8.847 -48.809 1.00 96.37 210 ILE A O 1
ATOM 1518 N N . ARG A 1 230 ? 14.505 8.118 -49.023 1.00 80.88 211 ARG A N 1
ATOM 1519 C CA . ARG A 1 230 ? 14.572 7.708 -47.624 1.00 74.09 211 ARG A CA 1
ATOM 1520 C C . ARG A 1 230 ? 14.492 8.935 -46.720 1.00 75.20 211 ARG A C 1
ATOM 1521 O O . ARG A 1 230 ? 13.700 8.958 -45.780 1.00 78.42 211 ARG A O 1
ATOM 1529 N N . LYS A 1 231 ? 15.281 9.961 -47.034 1.00 74.57 212 LYS A N 1
ATOM 1530 C CA . LYS A 1 231 ? 15.258 11.216 -46.285 1.00 79.66 212 LYS A CA 1
ATOM 1531 C C . LYS A 1 231 ? 13.838 11.728 -46.091 1.00 82.28 212 LYS A C 1
ATOM 1532 O O . LYS A 1 231 ? 13.501 12.273 -45.042 1.00 85.27 212 LYS A O 1
ATOM 1538 N N . ALA A 1 232 ? 13.021 11.559 -47.124 1.00 80.20 213 ALA A N 1
ATOM 1539 C CA . ALA A 1 232 ? 11.635 11.991 -47.095 1.00 80.81 213 ALA A CA 1
ATOM 1540 C C . ALA A 1 232 ? 10.899 11.375 -45.922 1.00 81.77 213 ALA A C 1
ATOM 1541 O O . ALA A 1 232 ? 10.545 12.073 -44.973 1.00 90.41 213 ALA A O 1
ATOM 1543 N N . MET A 1 233 ? 10.676 10.068 -45.991 1.00 74.93 214 MET A N 1
ATOM 1544 C CA . MET A 1 233 ? 9.940 9.368 -44.947 1.00 75.68 214 MET A CA 1
ATOM 1545 C C . MET A 1 233 ? 10.545 9.641 -43.584 1.00 80.63 214 MET A C 1
ATOM 1546 O O . MET A 1 233 ? 9.826 9.889 -42.624 1.00 83.56 214 MET A O 1
ATOM 1551 N N . ILE A 1 234 ? 11.874 9.601 -43.526 1.00 81.54 215 ILE A N 1
ATOM 1552 C CA . ILE A 1 234 ? 12.633 9.871 -42.308 1.00 81.63 215 ILE A CA 1
ATOM 1553 C C . ILE A 1 234 ? 12.162 11.159 -41.638 1.00 89.85 215 ILE A C 1
ATOM 1554 O O . ILE A 1 234 ? 11.972 11.209 -40.423 1.00 93.62 215 ILE A O 1
ATOM 1559 N N . GLY A 1 235 ? 11.918 12.186 -42.440 1.00 92.63 216 GLY A N 1
ATOM 1560 C CA . GLY A 1 235 ? 11.449 13.450 -41.911 1.00 103.79 216 GLY A CA 1
ATOM 1561 C C . GLY A 1 235 ? 9.964 13.394 -41.606 1.00 115.41 216 GLY A C 1
ATOM 1562 O O . GLY A 1 235 ? 9.310 14.433 -41.499 1.00 125.70 216 GLY A O 1
ATOM 1563 N N . GLN A 1 236 ? 9.437 12.171 -41.514 1.00 115.15 217 GLN A N 1
ATOM 1564 C CA . GLN A 1 236 ? 8.021 11.893 -41.261 1.00 118.95 217 GLN A CA 1
ATOM 1565 C C . GLN A 1 236 ? 7.177 12.260 -42.480 1.00 122.56 217 GLN A C 1
ATOM 1566 O O . GLN A 1 236 ? 6.016 11.868 -42.583 1.00 129.37 217 GLN A O 1
ATOM 1572 N N . ASN A 1 237 ? 7.773 12.979 -43.424 1.00 115.92 218 ASN A N 1
ATOM 1573 C CA . ASN A 1 237 ? 7.038 13.420 -44.591 1.00 112.54 218 ASN A CA 1
ATOM 1574 C C . ASN A 1 237 ? 7.209 12.456 -45.757 1.00 106.54 218 ASN A C 1
ATOM 1575 O O . ASN A 1 237 ? 8.237 12.449 -46.427 1.00 105.81 218 ASN A O 1
ATOM 1580 N N . LEU A 1 238 ? 6.163 11.687 -46.030 1.00 102.33 219 LEU A N 1
ATOM 1581 C CA . LEU A 1 238 ? 6.192 10.688 -47.090 1.00 95.85 219 LEU A CA 1
ATOM 1582 C C . LEU A 1 238 ? 5.537 11.255 -48.345 1.00 96.56 219 LEU A C 1
ATOM 1583 O O . LEU A 1 238 ? 5.511 10.626 -49.399 1.00 100.66 219 LEU A O 1
ATOM 1588 N N . GLU A 1 239 ? 5.030 12.473 -48.222 1.00 99.73 220 GLU A N 1
ATOM 1589 C CA . GLU A 1 239 ? 4.177 13.058 -49.247 1.00 91.95 220 GLU A CA 1
ATOM 1590 C C . GLU A 1 239 ? 4.967 13.757 -50.345 1.00 98.04 220 GLU A C 1
ATOM 1591 O O . GLU A 1 239 ? 4.436 14.043 -51.418 1.00 102.58 220 GLU A O 1
ATOM 1597 N N . ALA A 1 240 ? 6.239 14.025 -50.082 1.00 93.35 221 ALA A N 1
ATOM 1598 C CA . ALA A 1 240 ? 7.083 14.678 -51.070 1.00 97.34 221 ALA A CA 1
ATOM 1599 C C . ALA A 1 240 ? 7.439 13.724 -52.215 1.00 102.16 221 ALA A C 1
ATOM 1600 O O . ALA A 1 240 ? 7.491 14.124 -53.382 1.00 113.32 221 ALA A O 1
ATOM 1602 N N . CYS A 1 241 ? 7.649 12.458 -51.863 1.00 93.17 222 CYS A N 1
ATOM 1603 C CA . CYS A 1 241 ? 8.275 11.469 -52.738 1.00 83.07 222 CYS A CA 1
ATOM 1604 C C . CYS A 1 241 ? 7.331 10.575 -53.548 1.00 95.89 222 CYS A C 1
ATOM 1605 O O . CYS A 1 241 ? 7.774 9.631 -54.199 1.00 92.43 222 CYS A O 1
ATOM 1608 N N . LEU A 1 242 ? 6.038 10.858 -53.495 1.00 98.54 223 LEU A N 1
ATOM 1609 C CA . LEU A 1 242 ? 5.025 10.007 -54.127 1.00 100.22 223 LEU A CA 1
ATOM 1610 C C . LEU A 1 242 ? 5.157 9.703 -55.640 1.00 102.91 223 LEU A C 1
ATOM 1611 O O . LEU A 1 242 ? 5.321 8.539 -56.014 1.00 83.64 223 LEU A O 1
ATOM 1616 N N . ARG A 1 243 ? 5.080 10.723 -56.500 1.00 107.47 224 ARG A N 1
ATOM 1617 C CA . ARG A 1 243 ? 5.061 10.521 -57.963 1.00 114.57 224 ARG A CA 1
ATOM 1618 C C . ARG A 1 243 ? 6.257 9.690 -58.430 1.00 114.14 224 ARG A C 1
ATOM 1619 O O . ARG A 1 243 ? 6.251 9.101 -59.515 1.00 110.31 224 ARG A O 1
ATOM 1627 N N . PHE A 1 244 ? 7.277 9.659 -57.580 1.00 120.01 225 PHE A N 1
ATOM 1628 C CA . PHE A 1 244 ? 8.477 8.858 -57.765 1.00 115.40 225 PHE A CA 1
ATOM 1629 C C . PHE A 1 244 ? 8.283 7.419 -57.285 1.00 104.43 225 PHE A C 1
ATOM 1630 O O . PHE A 1 244 ? 9.030 6.521 -57.665 1.00 105.38 225 PHE A O 1
ATOM 1638 N N . LEU A 1 245 ? 7.272 7.210 -56.452 1.00 90.72 226 LEU A N 1
ATOM 1639 C CA . LEU A 1 245 ? 6.956 5.886 -55.926 1.00 85.55 226 LEU A CA 1
ATOM 1640 C C . LEU A 1 245 ? 5.780 5.240 -56.628 1.00 75.78 226 LEU A C 1
ATOM 1641 O O . LEU A 1 245 ? 4.736 5.864 -56.771 1.00 79.19 226 LEU A O 1
ATOM 1646 N N . PRO A 1 246 ? 5.937 3.978 -57.050 1.00 84.66 227 PRO A N 1
ATOM 1647 C CA . PRO A 1 246 ? 4.779 3.222 -57.523 1.00 83.38 227 PRO A CA 1
ATOM 1648 C C . PRO A 1 246 ? 3.750 3.081 -56.411 1.00 79.95 227 PRO A C 1
ATOM 1649 O O . PRO A 1 246 ? 4.121 3.058 -55.241 1.00 79.96 227 PRO A O 1
ATOM 1653 N N . ALA A 1 247 ? 2.480 2.993 -56.786 1.00 81.85 228 ALA A N 1
ATOM 1654 C CA . ALA A 1 247 ? 1.358 3.002 -55.847 1.00 83.61 228 ALA A CA 1
ATOM 1655 C C . ALA A 1 247 ? 1.503 1.969 -54.743 1.00 79.81 228 ALA A C 1
ATOM 1656 O O . ALA A 1 247 ? 1.529 2.303 -53.557 1.00 82.15 228 ALA A O 1
ATOM 1658 N N . ALA A 1 248 ? 1.565 0.710 -55.148 1.00 76.32 229 ALA A N 1
ATOM 1659 C CA . ALA A 1 248 ? 1.679 -0.407 -54.224 1.00 77.93 229 ALA A CA 1
ATOM 1660 C C . ALA A 1 248 ? 2.822 -0.254 -53.221 1.00 68.22 229 ALA A C 1
ATOM 1661 O O . ALA A 1 248 ? 2.774 -0.819 -52.134 1.00 66.67 229 ALA A O 1
ATOM 1663 N N . SER A 1 249 ? 3.859 0.487 -53.593 1.00 67.64 230 SER A N 1
ATOM 1664 C CA . SER A 1 249 ? 4.959 0.718 -52.676 1.00 71.14 230 SER A CA 1
ATOM 1665 C C . SER A 1 249 ? 4.472 1.567 -51.520 1.00 73.14 230 SER A C 1
ATOM 1666 O O . SER A 1 249 ? 4.667 1.222 -50.353 1.00 73.72 230 SER A O 1
ATOM 1669 N N . ALA A 1 250 ? 3.816 2.668 -51.861 1.00 76.77 231 ALA A N 1
ATOM 1670 C CA . ALA A 1 250 ? 3.351 3.635 -50.876 1.00 77.33 231 ALA A CA 1
ATOM 1671 C C . ALA A 1 250 ? 2.453 2.997 -49.824 1.00 74.36 231 ALA A C 1
ATOM 1672 O O . ALA A 1 250 ? 2.608 3.254 -48.632 1.00 73.34 231 ALA A O 1
ATOM 1674 N N . ARG A 1 251 ? 1.516 2.169 -50.274 1.00 74.93 232 ARG A N 1
ATOM 1675 C CA . ARG A 1 251 ? 0.621 1.466 -49.368 1.00 76.76 232 ARG A CA 1
ATOM 1676 C C . ARG A 1 251 ? 1.414 0.655 -48.352 1.00 80.70 232 ARG A C 1
ATOM 1677 O O . ARG A 1 251 ? 1.424 0.978 -47.164 1.00 92.44 232 ARG A O 1
ATOM 1685 N N . GLU A 1 252 ? 2.091 -0.383 -48.837 1.00 74.91 233 GLU A N 1
ATOM 1686 C CA . GLU A 1 252 ? 2.795 -1.339 -47.988 1.00 70.18 233 GLU A CA 1
ATOM 1687 C C . GLU A 1 252 ? 3.754 -0.635 -47.036 1.00 73.81 233 GLU A C 1
ATOM 1688 O O . GLU A 1 252 ? 3.941 -1.061 -45.897 1.00 78.14 233 GLU A O 1
ATOM 1694 N N . LEU A 1 253 ? 4.361 0.443 -47.518 1.00 71.50 234 LEU A N 1
ATOM 1695 C CA . LEU A 1 253 ? 5.149 1.331 -46.677 1.00 66.56 234 LEU A CA 1
ATOM 1696 C C . LEU A 1 253 ? 4.327 1.871 -45.532 1.00 73.28 234 LEU A C 1
ATOM 1697 O O . LEU A 1 253 ? 4.545 1.534 -44.371 1.00 75.97 234 LEU A O 1
ATOM 1702 N N . ALA A 1 254 ? 3.382 2.734 -45.881 1.00 76.95 235 ALA A N 1
ATOM 1703 C CA . ALA A 1 254 ? 2.489 3.329 -44.907 1.00 75.87 235 ALA A CA 1
ATOM 1704 C C . ALA A 1 254 ? 1.860 2.227 -44.069 1.00 77.60 235 ALA A C 1
ATOM 1705 O O . ALA A 1 254 ? 1.602 2.408 -42.880 1.00 86.18 235 ALA A O 1
ATOM 1707 N N . ALA A 1 255 ? 1.631 1.077 -44.692 1.00 74.69 236 ALA A N 1
ATOM 1708 C CA . ALA A 1 255 ? 1.172 -0.092 -43.961 1.00 82.73 236 ALA A CA 1
ATOM 1709 C C . ALA A 1 255 ? 2.220 -0.521 -42.935 1.00 81.86 236 ALA A C 1
ATOM 1710 O O . ALA A 1 255 ? 1.896 -0.764 -41.773 1.00 83.80 236 ALA A O 1
ATOM 1712 N N . TYR A 1 256 ? 3.476 -0.599 -43.358 1.00 76.57 237 TYR A N 1
ATOM 1713 C CA . TYR A 1 256 ? 4.536 -0.980 -42.431 1.00 71.12 237 TYR A CA 1
ATOM 1714 C C . TYR A 1 256 ? 4.653 0.047 -41.310 1.00 72.37 237 TYR A C 1
ATOM 1715 O O . TYR A 1 256 ? 4.921 -0.311 -40.165 1.00 75.93 237 TYR A O 1
ATOM 1724 N N . ARG A 1 257 ? 4.457 1.321 -41.634 1.00 69.28 238 ARG A N 1
ATOM 1725 C CA . ARG A 1 257 ? 4.485 2.344 -40.600 1.00 67.17 238 ARG A CA 1
ATOM 1726 C C . ARG A 1 257 ? 3.322 2.151 -39.650 1.00 70.07 238 ARG A C 1
ATOM 1727 O O . ARG A 1 257 ? 3.493 2.204 -38.444 1.00 76.35 238 ARG A O 1
ATOM 1735 N N . LYS A 1 258 ? 2.137 1.917 -40.190 1.00 73.58 239 LYS A N 1
ATOM 1736 C CA . LYS A 1 258 ? 0.979 1.751 -39.331 1.00 81.52 239 LYS A CA 1
ATOM 1737 C C . LYS A 1 258 ? 1.064 0.418 -38.597 1.00 84.58 239 LYS A C 1
ATOM 1738 O O . LYS A 1 258 ? 0.726 0.332 -37.415 1.00 89.24 239 LYS A O 1
ATOM 1744 N N . SER A 1 259 ? 1.528 -0.618 -39.287 1.00 82.30 240 SER A N 1
ATOM 1745 C CA . SER A 1 259 ? 1.596 -1.940 -38.676 1.00 76.94 240 SER A CA 1
ATOM 1746 C C . SER A 1 259 ? 2.567 -1.998 -37.496 1.00 67.31 240 SER A C 1
ATOM 1747 O O . SER A 1 259 ? 2.182 -2.370 -36.387 1.00 65.43 240 SER A O 1
ATOM 1750 N N . PHE A 1 260 ? 3.832 -1.680 -37.751 1.00 62.27 241 PHE A N 1
ATOM 1751 C CA . PHE A 1 260 ? 4.867 -1.766 -36.721 1.00 63.44 241 PHE A CA 1
ATOM 1752 C C . PHE A 1 260 ? 5.323 -0.450 -36.083 1.00 70.32 241 PHE A C 1
ATOM 1753 O O . PHE A 1 260 ? 6.186 -0.461 -35.196 1.00 75.07 241 PHE A O 1
ATOM 1761 N N . GLY A 1 261 ? 4.775 0.675 -36.536 1.00 68.47 242 GLY A N 1
ATOM 1762 C CA . GLY A 1 261 ? 4.960 1.935 -35.831 1.00 67.75 242 GLY A CA 1
ATOM 1763 C C . GLY A 1 261 ? 6.255 2.703 -36.040 1.00 65.30 242 GLY A C 1
ATOM 1764 O O . GLY A 1 261 ? 6.552 3.622 -35.276 1.00 66.17 242 GLY A O 1
ATOM 1765 N N . LEU A 1 262 ? 7.035 2.339 -37.052 1.00 62.25 243 LEU A N 1
ATOM 1766 C CA . LEU A 1 262 ? 8.251 3.092 -37.355 1.00 64.64 243 LEU A CA 1
ATOM 1767 C C . LEU A 1 262 ? 8.752 2.890 -38.778 1.00 67.27 243 LEU A C 1
ATOM 1768 O O . LEU A 1 262 ? 8.354 1.953 -39.464 1.00 71.18 243 LEU A O 1
ATOM 1773 N N . TRP A 1 263 ? 9.625 3.791 -39.214 1.00 64.85 244 TRP A N 1
ATOM 1774 C CA . TRP A 1 263 ? 10.533 3.497 -40.310 1.00 64.74 244 TRP A CA 1
ATOM 1775 C C . TRP A 1 263 ? 11.901 3.276 -39.660 1.00 63.06 244 TRP A C 1
ATOM 1776 O O . TRP A 1 263 ? 12.198 3.884 -38.637 1.00 66.63 244 TRP A O 1
ATOM 1787 N N . HIS A 1 264 ? 12.728 2.409 -40.237 1.00 59.27 245 HIS A N 1
ATOM 1788 C CA . HIS A 1 264 ? 14.003 2.043 -39.620 1.00 51.49 245 HIS A CA 1
ATOM 1789 C C . HIS A 1 264 ? 15.160 2.915 -40.098 1.00 51.89 245 HIS A C 1
ATOM 1790 O O . HIS A 1 264 ? 15.330 3.124 -41.291 1.00 52.13 245 HIS A O 1
ATOM 1797 N N . THR A 1 265 ? 15.950 3.420 -39.153 1.00 59.06 246 THR A N 1
ATOM 1798 C CA . THR A 1 265 ? 17.146 4.209 -39.450 1.00 58.40 246 THR A CA 1
ATOM 1799 C C . THR A 1 265 ? 18.339 3.590 -38.732 1.00 59.22 246 THR A C 1
ATOM 1800 O O . THR A 1 265 ? 18.160 2.837 -37.781 1.00 67.47 246 THR A O 1
ATOM 1804 N N . PRO A 1 266 ? 19.563 3.894 -39.182 1.00 55.35 247 PRO A N 1
ATOM 1805 C CA . PRO A 1 266 ? 20.736 3.421 -38.437 1.00 52.31 247 PRO A CA 1
ATOM 1806 C C . PRO A 1 266 ? 20.741 3.864 -36.970 1.00 49.02 247 PRO A C 1
ATOM 1807 O O . PRO A 1 266 ? 21.152 3.111 -36.086 1.00 50.99 247 PRO A O 1
ATOM 1811 N N . GLU A 1 267 ? 20.268 5.075 -36.723 1.00 50.11 248 GLU A N 1
ATOM 1812 C CA . GLU A 1 267 ? 20.243 5.638 -35.388 1.00 49.76 248 GLU A CA 1
ATOM 1813 C C . GLU A 1 267 ? 19.312 4.827 -34.481 1.00 52.19 248 GLU A C 1
ATOM 1814 O O . GLU A 1 267 ? 19.424 4.878 -33.258 1.00 55.17 248 GLU A O 1
ATOM 1820 N N . SER A 1 268 ? 18.417 4.047 -35.080 1.00 49.76 249 SER A N 1
ATOM 1821 C CA . SER A 1 268 ? 17.482 3.241 -34.303 1.00 49.92 249 SER A CA 1
ATOM 1822 C C . SER A 1 268 ? 18.198 2.187 -33.477 1.00 51.06 249 SER A C 1
ATOM 1823 O O . SER A 1 268 ? 17.683 1.713 -32.465 1.00 56.42 249 SER A O 1
ATOM 1826 N N . TYR A 1 269 ? 19.370 1.788 -33.951 1.00 52.86 250 TYR A N 1
ATOM 1827 C CA . TYR A 1 269 ? 20.105 0.680 -33.362 1.00 44.03 250 TYR A CA 1
ATOM 1828 C C . TYR A 1 269 ? 21.229 1.131 -32.420 1.00 45.97 250 TYR A C 1
ATOM 1829 O O . TYR A 1 269 ? 21.889 0.302 -31.799 1.00 48.94 250 TYR A O 1
ATOM 1838 N N . PHE A 1 270 ? 21.423 2.440 -32.285 1.00 51.68 251 PHE A N 1
ATOM 1839 C CA . PHE A 1 270 ? 22.594 2.963 -31.580 1.00 52.26 251 PHE A CA 1
ATOM 1840 C C . PHE A 1 270 ? 22.688 2.535 -30.136 1.00 53.50 251 PHE A C 1
ATOM 1841 O O . PHE A 1 270 ? 23.784 2.277 -29.636 1.00 56.17 251 PHE A O 1
ATOM 1849 N N . SER A 1 271 ? 21.545 2.489 -29.460 1.00 53.52 252 SER A N 1
ATOM 1850 C CA . SER A 1 271 ? 21.492 1.987 -28.092 1.00 48.18 252 SER A CA 1
ATOM 1851 C C . SER A 1 271 ? 21.957 0.531 -28.017 1.00 49.95 252 SER A C 1
ATOM 1852 O O . SER A 1 271 ? 22.595 0.131 -27.046 1.00 52.10 252 SER A O 1
ATOM 1855 N N . TYR A 1 272 ? 21.640 -0.255 -29.046 1.00 46.25 253 TYR A N 1
ATOM 1856 C CA . TYR A 1 272 ? 21.956 -1.677 -29.041 1.00 41.54 253 TYR A CA 1
ATOM 1857 C C . TYR A 1 272 ? 23.420 -1.916 -29.413 1.00 44.36 253 TYR A C 1
ATOM 1858 O O . TYR A 1 272 ? 24.078 -2.792 -28.849 1.00 50.45 253 TYR A O 1
ATOM 1867 N N . LEU A 1 273 ? 23.943 -1.118 -30.333 1.00 39.76 254 LEU A N 1
ATOM 1868 C CA . LEU A 1 273 ? 25.381 -1.079 -30.545 1.00 41.51 254 LEU A CA 1
ATOM 1869 C C . LEU A 1 273 ? 26.091 -0.710 -29.241 1.00 45.21 254 LEU A C 1
ATOM 1870 O O . LEU A 1 273 ? 27.121 -1.293 -28.888 1.00 44.40 254 LEU A O 1
ATOM 1875 N N . LYS A 1 274 ? 25.533 0.265 -28.529 1.00 47.53 255 LYS A N 1
ATOM 1876 C CA . LYS A 1 274 ? 26.118 0.724 -27.272 1.00 50.13 255 LYS A CA 1
ATOM 1877 C C . LYS A 1 274 ? 26.144 -0.387 -26.222 1.00 49.02 255 LYS A C 1
ATOM 1878 O O . LYS A 1 274 ? 27.077 -0.477 -25.428 1.00 48.90 255 LYS A O 1
ATOM 1884 N N . TYR A 1 275 ? 25.119 -1.235 -26.228 1.00 47.71 256 TYR A N 1
ATOM 1885 C CA . TYR A 1 275 ? 25.091 -2.395 -25.354 1.00 42.88 256 TYR A CA 1
ATOM 1886 C C . TYR A 1 275 ? 26.114 -3.415 -25.799 1.00 42.12 256 TYR A C 1
ATOM 1887 O O . TYR A 1 275 ? 26.809 -4.013 -24.988 1.00 49.32 256 TYR A O 1
ATOM 1896 N N . SER A 1 276 ? 26.182 -3.613 -27.105 1.00 38.26 257 SER A N 1
ATOM 1897 C CA . SER A 1 276 ? 27.051 -4.612 -27.690 1.00 37.75 257 SER A CA 1
ATOM 1898 C C . SER A 1 276 ? 28.491 -4.398 -27.296 1.00 37.86 257 SER A C 1
ATOM 1899 O O . SER A 1 276 ? 29.181 -5.332 -26.929 1.00 40.73 257 SER A O 1
ATOM 1902 N N . LEU A 1 277 ? 28.946 -3.157 -27.373 1.00 39.96 258 LEU A N 1
ATOM 1903 C CA . LEU A 1 277 ? 30.340 -2.850 -27.084 1.00 39.93 258 LEU A CA 1
ATOM 1904 C C . LEU A 1 277 ? 30.610 -2.795 -25.592 1.00 41.38 258 LEU A C 1
ATOM 1905 O O . LEU A 1 277 ? 31.761 -2.757 -25.174 1.00 40.94 258 LEU A O 1
ATOM 1910 N N . SER A 1 278 ? 29.541 -2.775 -24.800 1.00 42.81 259 SER A N 1
ATOM 1911 C CA . SER A 1 278 ? 29.625 -2.784 -23.338 1.00 44.50 259 SER A CA 1
ATOM 1912 C C . SER A 1 278 ? 29.852 -4.179 -22.792 1.00 43.69 259 SER A C 1
ATOM 1913 O O . SER A 1 278 ? 30.493 -4.358 -21.766 1.00 46.69 259 SER A O 1
ATOM 1916 N N . THR A 1 279 ? 29.265 -5.153 -23.474 1.00 43.16 260 THR A N 1
ATOM 1917 C CA . THR A 1 279 ? 29.276 -6.554 -23.074 1.00 41.60 260 THR A CA 1
ATOM 1918 C C . THR A 1 279 ? 30.342 -7.386 -23.774 1.00 42.98 260 THR A C 1
ATOM 1919 O O . THR A 1 279 ? 30.248 -8.618 -23.828 1.00 44.63 260 THR A O 1
ATOM 1923 N N . VAL A 1 280 ? 31.282 -6.699 -24.410 1.00 43.95 261 VAL A N 1
ATOM 1924 C CA . VAL A 1 280 ? 32.359 -7.349 -25.141 1.00 43.66 261 VAL A CA 1
ATOM 1925 C C . VAL A 1 280 ? 33.712 -7.070 -24.471 1.00 50.56 261 VAL A C 1
ATOM 1926 O O . VAL A 1 280 ? 33.860 -6.062 -23.788 1.00 55.38 261 VAL A O 1
ATOM 1930 N N . THR A 1 281 ? 34.681 -7.977 -24.634 1.00 55.41 262 THR A N 1
ATOM 1931 C CA . THR A 1 281 ? 36.068 -7.730 -24.209 1.00 53.49 262 THR A CA 1
ATOM 1932 C C . THR A 1 281 ? 36.928 -7.455 -25.442 1.00 54.78 262 THR A C 1
ATOM 1933 O O . THR A 1 281 ? 36.664 -8.007 -26.498 1.00 55.96 262 THR A O 1
ATOM 1937 N N . ALA A 1 282 ? 37.948 -6.608 -25.314 1.00 55.42 263 ALA A N 1
ATOM 1938 C CA . ALA A 1 282 ? 38.755 -6.187 -26.466 1.00 51.95 263 ALA A CA 1
ATOM 1939 C C . ALA A 1 282 ? 39.300 -7.374 -27.261 1.00 57.31 263 ALA A C 1
ATOM 1940 O O . ALA A 1 282 ? 39.474 -7.293 -28.477 1.00 63.49 263 ALA A O 1
ATOM 1942 N N . ARG A 1 283 ? 39.557 -8.476 -26.566 1.00 57.18 264 ARG A N 1
ATOM 1943 C CA . ARG A 1 283 ? 39.908 -9.719 -27.225 1.00 56.33 264 ARG A CA 1
ATOM 1944 C C . ARG A 1 283 ? 38.728 -10.205 -28.051 1.00 54.27 264 ARG A C 1
ATOM 1945 O O . ARG A 1 283 ? 38.873 -10.557 -29.225 1.00 53.85 264 ARG A O 1
ATOM 1953 N N . GLU A 1 284 ? 37.556 -10.222 -27.424 1.00 53.00 265 GLU A N 1
ATOM 1954 C CA . GLU A 1 284 ? 36.324 -10.600 -28.107 1.00 51.15 265 GLU A CA 1
ATOM 1955 C C . GLU A 1 284 ? 36.023 -9.668 -29.285 1.00 42.82 265 GLU A C 1
ATOM 1956 O O . GLU A 1 284 ? 35.549 -10.112 -30.323 1.00 37.50 265 GLU A O 1
ATOM 1962 N N . LEU A 1 285 ? 36.295 -8.379 -29.117 1.00 36.64 266 LEU A N 1
ATOM 1963 C CA . LEU A 1 285 ? 35.954 -7.387 -30.128 1.00 47.13 266 LEU A CA 1
ATOM 1964 C C . LEU A 1 285 ? 36.881 -7.511 -31.334 1.00 52.86 266 LEU A C 1
ATOM 1965 O O . LEU A 1 285 ? 36.488 -7.252 -32.474 1.00 58.30 266 LEU A O 1
ATOM 1970 N N . GLN A 1 286 ? 38.111 -7.928 -31.080 1.00 55.78 267 GLN A N 1
ATOM 1971 C CA . GLN A 1 286 ? 39.064 -8.177 -32.152 1.00 55.97 267 GLN A CA 1
ATOM 1972 C C . GLN A 1 286 ? 38.582 -9.272 -33.102 1.00 52.53 267 GLN A C 1
ATOM 1973 O O . GLN A 1 286 ? 38.921 -9.279 -34.277 1.00 61.25 267 GLN A O 1
ATOM 1979 N N . GLN A 1 287 ? 37.778 -10.193 -32.591 1.00 52.54 268 GLN A N 1
ATOM 1980 C CA . GLN A 1 287 ? 37.334 -11.327 -33.392 1.00 54.55 268 GLN A CA 1
ATOM 1981 C C . GLN A 1 287 ? 36.052 -11.047 -34.165 1.00 47.04 268 GLN A C 1
ATOM 1982 O O . GLN A 1 287 ? 35.529 -11.940 -34.836 1.00 48.35 268 GLN A O 1
ATOM 1988 N N . VAL A 1 288 ? 35.545 -9.820 -34.077 1.00 40.37 269 VAL A N 1
ATOM 1989 C CA . VAL A 1 288 ? 34.352 -9.456 -34.837 1.00 39.43 269 VAL A CA 1
ATOM 1990 C C . VAL A 1 288 ? 34.718 -9.104 -36.260 1.00 38.27 269 VAL A C 1
ATOM 1991 O O . VAL A 1 288 ? 35.649 -8.339 -36.495 1.00 47.92 269 VAL A O 1
ATOM 1995 N N . TYR A 1 289 ? 33.972 -9.666 -37.203 1.00 35.04 270 TYR A N 1
ATOM 1996 C CA . TYR A 1 289 ? 34.231 -9.466 -38.616 1.00 36.64 270 TYR A CA 1
ATOM 1997 C C . TYR A 1 289 ? 34.350 -7.980 -38.968 1.00 38.45 270 TYR A C 1
ATOM 1998 O O . TYR A 1 289 ? 33.510 -7.170 -38.567 1.00 39.96 270 TYR A O 1
ATOM 2007 N N . GLU A 1 290 ? 35.428 -7.650 -39.685 1.00 43.31 271 GLU A N 1
ATOM 2008 C CA . GLU A 1 290 ? 35.758 -6.292 -40.135 1.00 47.51 271 GLU A CA 1
ATOM 2009 C C . GLU A 1 290 ? 36.354 -5.399 -39.042 1.00 47.26 271 GLU A C 1
ATOM 2010 O O . GLU A 1 290 ? 36.582 -4.220 -39.286 1.00 45.64 271 GLU A O 1
ATOM 2016 N N . VAL A 1 291 ? 36.577 -5.928 -37.839 1.00 50.91 272 VAL A N 1
ATOM 2017 C CA . VAL A 1 291 ? 37.386 -5.175 -36.877 1.00 54.44 272 VAL A CA 1
ATOM 2018 C C . VAL A 1 291 ? 38.828 -5.569 -37.139 1.00 57.33 272 VAL A C 1
ATOM 2019 O O . VAL A 1 291 ? 39.260 -6.654 -36.755 1.00 56.40 272 VAL A O 1
ATOM 2023 N N . GLU A 1 292 ? 39.584 -4.673 -37.767 1.00 57.71 273 GLU A N 1
ATOM 2024 C CA . GLU A 1 292 ? 40.950 -5.004 -38.148 1.00 63.97 273 GLU A CA 1
ATOM 2025 C C . GLU A 1 292 ? 41.834 -4.925 -36.924 1.00 70.56 273 GLU A C 1
ATOM 2026 O O . GLU A 1 292 ? 41.440 -4.345 -35.910 1.00 72.85 273 GLU A O 1
ATOM 2032 N N . GLU A 1 293 ? 43.012 -5.534 -37.019 1.00 70.34 274 GLU A N 1
ATOM 2033 C CA . GLU A 1 293 ? 43.925 -5.626 -35.891 1.00 66.92 274 GLU A CA 1
ATOM 2034 C C . GLU A 1 293 ? 44.207 -4.252 -35.296 1.00 66.46 274 GLU A C 1
ATOM 2035 O O . GLU A 1 293 ? 44.647 -3.334 -35.990 1.00 57.57 274 GLU A O 1
ATOM 2041 N N . GLY A 1 294 ? 43.930 -4.132 -33.999 1.00 78.08 275 GLY A N 1
ATOM 2042 C CA . GLY A 1 294 ? 44.207 -2.926 -33.239 1.00 84.93 275 GLY A CA 1
ATOM 2043 C C . GLY A 1 294 ? 43.079 -1.917 -33.097 1.00 83.51 275 GLY A C 1
ATOM 2044 O O . GLY A 1 294 ? 43.135 -1.034 -32.238 1.00 84.12 275 GLY A O 1
ATOM 2045 N N . LEU A 1 295 ? 42.055 -2.029 -33.934 1.00 71.02 276 LEU A N 1
ATOM 2046 C CA . LEU A 1 295 ? 41.020 -1.007 -33.959 1.00 64.11 276 LEU A CA 1
ATOM 2047 C C . LEU A 1 295 ? 40.035 -1.141 -32.801 1.00 60.58 276 LEU A C 1
ATOM 2048 O O . LEU A 1 295 ? 39.420 -0.156 -32.388 1.00 60.27 276 LEU A O 1
ATOM 2053 N N . GLU A 1 296 ? 39.905 -2.350 -32.260 1.00 55.63 277 GLU A N 1
ATOM 2054 C CA . GLU A 1 296 ? 38.964 -2.599 -31.176 1.00 49.35 277 GLU A CA 1
ATOM 2055 C C . GLU A 1 296 ? 39.226 -1.687 -29.986 1.00 52.87 277 GLU A C 1
ATOM 2056 O O . GLU A 1 296 ? 38.352 -1.456 -29.157 1.00 52.95 277 GLU A O 1
ATOM 2062 N N . HIS A 1 297 ? 40.440 -1.164 -29.915 1.00 55.90 278 HIS A N 1
ATOM 2063 C CA . HIS A 1 297 ? 40.806 -0.242 -2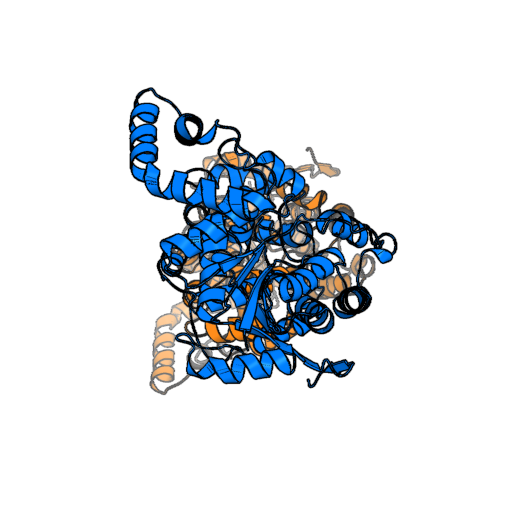8.864 1.00 55.45 278 HIS A CA 1
ATOM 2064 C C . HIS A 1 297 ? 40.302 1.161 -29.174 1.00 59.29 278 HIS A C 1
ATOM 2065 O O . HIS A 1 297 ? 39.799 1.861 -28.297 1.00 60.68 278 HIS A O 1
ATOM 2072 N N . ARG A 1 298 ? 40.433 1.568 -30.429 1.00 62.64 279 ARG A N 1
ATOM 2073 C CA . ARG A 1 298 ? 39.894 2.847 -30.860 1.00 64.41 279 ARG A CA 1
ATOM 2074 C C . ARG A 1 298 ? 38.365 2.823 -30.730 1.00 61.62 279 ARG A C 1
ATOM 2075 O O . ARG A 1 298 ? 37.749 3.783 -30.257 1.00 55.76 279 ARG A O 1
ATOM 2083 N N . ILE A 1 299 ? 37.773 1.702 -31.139 1.00 62.48 280 ILE A N 1
ATOM 2084 C CA . ILE A 1 299 ? 36.325 1.483 -31.085 1.00 58.21 280 ILE A CA 1
ATOM 2085 C C . ILE A 1 299 ? 35.723 1.764 -29.719 1.00 54.07 280 ILE A C 1
ATOM 2086 O O . ILE A 1 299 ? 34.747 2.504 -29.582 1.00 52.00 280 ILE A O 1
ATOM 2091 N N . ILE A 1 300 ? 36.315 1.148 -28.708 1.00 53.95 281 ILE A N 1
ATOM 2092 C CA . ILE A 1 300 ? 35.779 1.198 -27.359 1.00 56.64 281 ILE A CA 1
ATOM 2093 C C . ILE A 1 300 ? 35.883 2.586 -26.734 1.00 61.16 281 ILE A C 1
ATOM 2094 O O . ILE A 1 300 ? 34.939 3.036 -26.077 1.00 63.06 281 ILE A O 1
ATOM 2099 N N . ARG A 1 301 ? 37.012 3.261 -26.960 1.00 60.58 282 ARG A N 1
ATOM 2100 C CA . ARG A 1 301 ? 37.202 4.649 -26.531 1.00 60.27 282 ARG A CA 1
ATOM 2101 C C . ARG A 1 301 ? 36.062 5.532 -27.015 1.00 58.89 282 ARG A C 1
ATOM 2102 O O . ARG A 1 301 ? 35.598 6.418 -26.303 1.00 60.89 282 ARG A O 1
ATOM 2110 N N . SER A 1 302 ? 35.605 5.267 -28.230 1.00 58.50 283 SER A N 1
ATOM 2111 C CA . SER A 1 302 ? 34.698 6.167 -28.917 1.00 60.90 283 SER A CA 1
ATOM 2112 C C . SER A 1 302 ? 33.246 6.016 -28.492 1.00 59.29 283 SER A C 1
ATOM 2113 O O . SER A 1 302 ? 32.508 6.997 -28.432 1.00 57.88 283 SER A O 1
ATOM 2116 N N . ILE A 1 303 ? 32.836 4.786 -28.201 1.00 61.27 284 ILE A N 1
ATOM 2117 C CA . ILE A 1 303 ? 31.425 4.494 -27.977 1.00 60.96 284 ILE A CA 1
ATOM 2118 C C . ILE A 1 303 ? 30.931 5.007 -26.621 1.00 61.46 284 ILE A C 1
ATOM 2119 O O . ILE A 1 303 ? 29.766 5.392 -26.479 1.00 64.55 284 ILE A O 1
ATOM 2124 N N . ARG A 1 304 ? 31.817 5.030 -25.633 1.00 54.37 285 ARG A N 1
ATOM 2125 C CA . ARG A 1 304 ? 31.428 5.426 -24.290 1.00 56.85 285 ARG A CA 1
ATOM 2126 C C . ARG A 1 304 ? 31.004 6.890 -24.246 1.00 59.44 285 ARG A C 1
ATOM 2127 O O . ARG A 1 304 ? 30.104 7.271 -23.487 1.00 51.48 285 ARG A O 1
ATOM 2135 N N . LYS A 1 305 ? 31.687 7.708 -25.039 1.00 56.39 286 LYS A N 1
ATOM 2136 C CA . LYS A 1 305 ? 31.415 9.138 -25.084 1.00 59.89 286 LYS A CA 1
ATOM 2137 C C . LYS A 1 305 ? 30.550 9.593 -26.262 1.00 62.26 286 LYS A C 1
ATOM 2138 O O . LYS A 1 305 ? 30.272 10.785 -26.400 1.00 68.60 286 LYS A O 1
ATOM 2144 N N . SER A 1 306 ? 30.118 8.660 -27.102 1.00 57.96 287 SER A N 1
ATOM 2145 C CA . SER A 1 306 ? 29.309 9.016 -28.260 1.00 58.94 287 SER A CA 1
ATOM 2146 C C . SER A 1 306 ? 27.826 9.017 -27.940 1.00 62.08 287 SER A C 1
ATOM 2147 O O . SER A 1 306 ? 27.280 8.007 -27.510 1.00 62.62 287 SER A O 1
ATOM 2150 N N . SER A 1 307 ? 27.177 10.159 -28.148 1.00 65.92 288 SER A N 1
ATOM 2151 C CA . SER A 1 307 ? 25.754 10.289 -27.859 1.00 69.01 288 SER A CA 1
ATOM 2152 C C . SER A 1 307 ? 24.896 9.956 -29.069 1.00 72.70 288 SER A C 1
ATOM 2153 O O . SER A 1 307 ? 23.674 9.850 -28.974 1.00 78.11 288 SER A O 1
ATOM 2156 N N . SER A 1 308 ? 25.543 9.780 -30.211 1.00 71.61 289 SER A N 1
ATOM 2157 C CA . SER A 1 308 ? 24.827 9.479 -31.435 1.00 69.07 289 SER A CA 1
ATOM 2158 C C . SER A 1 308 ? 25.647 8.525 -32.269 1.00 64.25 289 SER A C 1
ATOM 2159 O O . SER A 1 308 ? 26.838 8.336 -32.020 1.00 66.52 289 SER A O 1
ATOM 2162 N N . TYR A 1 309 ? 25.008 7.910 -33.252 1.00 59.99 290 TYR A N 1
ATOM 2163 C CA . TYR A 1 309 ? 25.742 7.092 -34.193 1.00 58.25 290 TYR A CA 1
ATOM 2164 C C . TYR A 1 309 ? 26.612 8.003 -35.021 1.00 63.15 290 TYR A C 1
ATOM 2165 O O . TYR A 1 309 ? 27.699 7.626 -35.459 1.00 66.21 290 TYR A O 1
ATOM 2174 N N . GLN A 1 310 ? 26.127 9.218 -35.224 1.00 60.51 291 GLN A N 1
ATOM 2175 C CA . GLN A 1 310 ? 26.866 10.167 -36.006 1.00 66.79 291 GLN A CA 1
ATOM 2176 C C . GLN A 1 310 ? 28.191 10.457 -35.335 1.00 57.16 291 GLN A C 1
ATOM 2177 O O . GLN A 1 310 ? 29.249 10.261 -35.928 1.00 64.30 291 GLN A O 1
ATOM 2183 N N . GLU A 1 311 ? 28.131 10.903 -34.091 1.00 57.90 292 GLU A N 1
ATOM 2184 C CA . GLU A 1 311 ? 29.343 11.211 -33.352 1.00 62.64 292 GLU A CA 1
ATOM 2185 C C . GLU A 1 311 ? 30.270 10.021 -33.363 1.00 65.42 292 GLU A C 1
ATOM 2186 O O . GLU A 1 311 ? 31.450 10.144 -33.658 1.00 71.06 292 GLU A O 1
ATOM 2192 N N . PHE A 1 312 ? 29.711 8.862 -33.050 1.00 64.91 293 PHE A N 1
ATOM 2193 C CA . PHE A 1 312 ? 30.486 7.636 -32.994 1.00 61.32 293 PHE A CA 1
ATOM 2194 C C . PHE A 1 312 ? 31.170 7.327 -34.321 1.00 57.37 293 PHE A C 1
ATOM 2195 O O . PHE A 1 312 ? 32.347 6.974 -34.361 1.00 52.74 293 PHE A O 1
ATOM 2203 N N . MET A 1 313 ? 30.424 7.445 -35.408 1.00 56.82 294 MET A N 1
ATOM 2204 C CA . MET A 1 313 ? 31.006 7.255 -36.719 1.00 59.73 294 MET A CA 1
ATOM 2205 C C . MET A 1 313 ? 32.137 8.252 -36.938 1.00 70.04 294 MET A C 1
ATOM 2206 O O . MET A 1 313 ? 33.140 7.942 -37.587 1.00 69.29 294 MET A O 1
ATOM 2211 N N . GLU A 1 314 ? 31.970 9.445 -36.373 1.00 74.37 295 GLU A N 1
ATOM 2212 C CA . GLU A 1 314 ? 32.940 10.519 -36.546 1.00 78.30 295 GLU A CA 1
ATOM 2213 C C . GLU A 1 314 ? 34.271 10.197 -35.866 1.00 77.30 295 GLU A C 1
ATOM 2214 O O . GLU A 1 314 ? 35.331 10.304 -36.481 1.00 78.51 295 GLU A O 1
ATOM 2220 N N . LEU A 1 315 ? 34.214 9.791 -34.602 1.00 76.00 296 LEU A N 1
ATOM 2221 C CA . LEU A 1 315 ? 35.423 9.483 -33.843 1.00 75.18 296 LEU A CA 1
ATOM 2222 C C . LEU A 1 315 ? 36.161 8.316 -34.468 1.00 73.00 296 LEU A C 1
ATOM 2223 O O . LEU A 1 315 ? 37.383 8.202 -34.384 1.00 73.14 296 LEU A O 1
ATOM 2228 N N . LEU A 1 316 ? 35.388 7.450 -35.102 1.00 74.94 297 LEU A N 1
ATOM 2229 C CA . LEU A 1 316 ? 35.896 6.205 -35.639 1.00 71.81 297 LEU A CA 1
ATOM 2230 C C . LEU A 1 316 ? 36.652 6.377 -36.943 1.00 71.23 297 LEU A C 1
ATOM 2231 O O . LEU A 1 316 ? 37.696 5.754 -37.137 1.00 74.39 297 LEU A O 1
ATOM 2236 N N . LYS A 1 317 ? 36.124 7.218 -37.830 1.00 69.08 298 LYS A N 1
ATOM 2237 C CA . LYS A 1 317 ? 36.596 7.262 -39.211 1.00 72.73 298 LYS A CA 1
ATOM 2238 C C . LYS A 1 317 ? 38.103 7.445 -39.316 1.00 74.87 298 LYS A C 1
ATOM 2239 O O . LYS A 1 317 ? 38.682 8.342 -38.711 1.00 77.50 298 LYS A O 1
ATOM 2245 N N . THR A 1 318 ? 38.722 6.573 -40.100 1.00 73.85 299 THR A N 1
ATOM 2246 C CA . THR A 1 318 ? 40.152 6.616 -40.329 1.00 72.81 299 THR A CA 1
ATOM 2247 C C . THR A 1 318 ? 40.441 6.618 -41.829 1.00 76.89 299 THR A C 1
ATOM 2248 O O . THR A 1 318 ? 39.524 6.588 -42.657 1.00 72.90 299 THR A O 1
ATOM 2252 N N . LYS A 1 319 ? 41.721 6.678 -42.175 1.00 80.37 300 LYS A N 1
ATOM 2253 C CA . LYS A 1 319 ? 42.140 6.534 -43.557 1.00 77.34 300 LYS A CA 1
ATOM 2254 C C . LYS A 1 319 ? 41.954 5.088 -43.984 1.00 78.56 300 LYS A C 1
ATOM 2255 O O . LYS A 1 319 ? 41.554 4.815 -45.111 1.00 81.90 300 LYS A O 1
ATOM 2261 N N . ARG A 1 320 ? 42.223 4.165 -43.064 1.00 78.03 301 ARG A N 1
ATOM 2262 C CA . ARG A 1 320 ? 42.112 2.736 -43.337 1.00 75.93 301 ARG A CA 1
ATOM 2263 C C . ARG A 1 320 ? 40.659 2.328 -43.536 1.00 70.67 301 ARG A C 1
ATOM 2264 O O . ARG A 1 320 ? 40.368 1.270 -44.099 1.00 67.71 301 ARG A O 1
ATOM 2272 N N . TYR A 1 321 ? 39.751 3.177 -43.065 1.00 70.61 302 TYR A N 1
ATOM 2273 C CA . TYR A 1 321 ? 38.331 2.851 -43.030 1.00 65.24 302 TYR A CA 1
ATOM 2274 C C . TYR A 1 321 ? 37.460 3.918 -43.664 1.00 69.72 302 TYR A C 1
ATOM 2275 O O . TYR A 1 321 ? 37.344 5.032 -43.150 1.00 76.95 302 TYR A O 1
ATOM 2284 N N . THR A 1 322 ? 36.827 3.567 -44.772 1.00 68.03 303 THR A N 1
ATOM 2285 C CA . THR A 1 322 ? 35.850 4.448 -45.384 1.00 67.56 303 THR A CA 1
ATOM 2286 C C . THR A 1 322 ? 34.593 4.438 -44.531 1.00 65.00 303 THR A C 1
ATOM 2287 O O . THR A 1 322 ? 34.406 3.520 -43.739 1.00 64.31 303 THR A O 1
ATOM 2291 N N . TRP A 1 323 ? 33.754 5.461 -44.681 1.00 67.13 304 TRP A N 1
ATOM 2292 C CA . TRP A 1 323 ? 32.467 5.517 -43.993 1.00 65.72 304 TRP A CA 1
ATOM 2293 C C . TRP A 1 323 ? 31.758 4.161 -44.101 1.00 64.37 304 TRP A C 1
ATOM 2294 O O . TRP A 1 323 ? 31.542 3.474 -43.101 1.00 68.44 304 TRP A O 1
ATOM 2305 N N . THR A 1 324 ? 31.422 3.769 -45.326 1.00 62.48 305 THR A N 1
ATOM 2306 C CA . THR A 1 324 ? 30.603 2.582 -45.552 1.00 58.67 305 THR A CA 1
ATOM 2307 C C . THR A 1 324 ? 31.234 1.301 -45.031 1.00 55.38 305 THR A C 1
ATOM 2308 O O . THR A 1 324 ? 30.525 0.348 -44.723 1.00 57.93 305 THR A O 1
ATOM 2312 N N . ARG A 1 325 ? 32.555 1.261 -44.928 1.00 51.78 306 ARG A N 1
ATOM 2313 C CA . ARG A 1 325 ? 33.171 0.080 -44.353 1.00 51.22 306 ARG A CA 1
ATOM 2314 C C . ARG A 1 325 ? 32.903 0.039 -42.868 1.00 56.27 306 ARG A C 1
ATOM 2315 O O . ARG A 1 325 ? 32.652 -1.030 -42.308 1.00 62.78 306 ARG A O 1
ATOM 2323 N N . LEU A 1 326 ? 32.961 1.206 -42.235 1.00 55.31 307 LEU A N 1
ATOM 2324 C CA . LEU A 1 326 ? 32.650 1.313 -40.814 1.00 53.82 307 LEU A CA 1
ATOM 2325 C C . LEU A 1 326 ? 31.212 0.903 -40.548 1.00 45.71 307 LEU A C 1
ATOM 2326 O O . LEU A 1 326 ? 30.911 0.302 -39.530 1.00 47.40 307 LEU A O 1
ATOM 2331 N N . GLN A 1 327 ? 30.315 1.225 -41.466 1.00 45.27 308 GLN A N 1
ATOM 2332 C CA . GLN A 1 327 ? 28.924 0.882 -41.243 1.00 47.40 308 GLN A CA 1
ATOM 2333 C C . GLN A 1 327 ? 28.732 -0.603 -41.395 1.00 46.30 308 GLN A C 1
ATOM 2334 O O . GLN A 1 327 ? 27.779 -1.168 -40.878 1.00 55.79 308 GLN A O 1
ATOM 2340 N N . ARG A 1 328 ? 29.653 -1.244 -42.100 1.00 47.65 309 ARG A N 1
ATOM 2341 C CA . ARG A 1 328 ? 29.637 -2.692 -42.219 1.00 38.32 309 ARG A CA 1
ATOM 2342 C C . ARG A 1 328 ? 30.176 -3.343 -40.960 1.00 38.68 309 ARG A C 1
ATOM 2343 O O . ARG A 1 328 ? 29.606 -4.299 -40.453 1.00 42.45 309 ARG A O 1
ATOM 2351 N N . MET A 1 329 ? 31.272 -2.812 -40.446 1.00 39.72 310 MET A N 1
ATOM 2352 C CA . MET A 1 329 ? 31.832 -3.312 -39.208 1.00 36.76 310 MET A CA 1
ATOM 2353 C C . MET A 1 329 ? 30.838 -3.160 -38.064 1.00 38.24 310 MET A C 1
ATOM 2354 O O . MET A 1 329 ? 30.541 -4.124 -37.370 1.00 41.04 310 MET A O 1
ATOM 2359 N N . ASN A 1 330 ? 30.307 -1.953 -37.887 1.00 37.14 311 ASN A N 1
ATOM 2360 C CA . ASN A 1 330 ? 29.330 -1.683 -36.833 1.00 36.86 311 ASN A CA 1
ATOM 2361 C C . ASN A 1 330 ? 28.139 -2.598 -36.898 1.00 39.21 311 ASN A C 1
ATOM 2362 O O . ASN A 1 330 ? 27.578 -2.971 -35.876 1.00 45.44 311 ASN A O 1
ATOM 2367 N N . THR A 1 331 ? 27.754 -2.959 -38.111 1.00 42.61 312 THR A N 1
ATOM 2368 C CA . THR A 1 331 ? 26.683 -3.928 -38.307 1.00 39.35 312 THR A CA 1
ATOM 2369 C C . THR A 1 331 ? 27.093 -5.314 -37.831 1.00 32.66 312 THR A C 1
ATOM 2370 O O . THR A 1 331 ? 26.309 -6.008 -37.194 1.00 37.33 312 THR A O 1
ATOM 2374 N N . HIS A 1 332 ? 28.330 -5.712 -38.106 1.00 33.38 313 HIS A N 1
ATOM 2375 C CA . HIS A 1 332 ? 28.802 -7.007 -37.643 1.00 31.76 313 HIS A CA 1
ATOM 2376 C C . HIS A 1 332 ? 28.976 -7.004 -36.153 1.00 33.95 313 HIS A C 1
ATOM 2377 O O . HIS A 1 332 ? 28.803 -8.022 -35.499 1.00 43.04 313 HIS A O 1
ATOM 2384 N N . ILE A 1 333 ? 29.358 -5.854 -35.621 1.00 36.57 314 ILE A N 1
ATOM 2385 C CA . ILE A 1 333 ? 29.435 -5.679 -34.186 1.00 33.93 314 ILE A CA 1
ATOM 2386 C C . ILE A 1 333 ? 28.025 -5.773 -33.625 1.00 37.42 314 ILE A C 1
ATOM 2387 O O . ILE A 1 333 ? 27.810 -6.388 -32.586 1.00 40.75 314 ILE A O 1
ATOM 2392 N N . LEU A 1 334 ? 27.063 -5.176 -34.324 1.00 34.12 315 LEU A N 1
ATOM 2393 C CA . LEU A 1 334 ? 25.657 -5.305 -33.954 1.00 32.45 315 LEU A CA 1
ATOM 2394 C C . LEU A 1 334 ? 25.167 -6.745 -33.959 1.00 36.27 315 LEU A C 1
ATOM 2395 O O . LEU A 1 334 ? 24.507 -7.173 -33.014 1.00 47.15 315 LEU A O 1
ATOM 2400 N N . THR A 1 335 ? 25.459 -7.497 -35.015 1.00 32.91 316 THR A N 1
ATOM 2401 C CA . THR A 1 335 ? 25.016 -8.891 -35.052 1.00 34.39 316 THR A CA 1
ATOM 2402 C C . THR A 1 335 ? 25.984 -9.842 -34.361 1.00 39.38 316 THR A C 1
ATOM 2403 O O . THR A 1 335 ? 25.714 -11.035 -34.269 1.00 43.22 316 THR A O 1
ATOM 2407 N N . ARG A 1 336 ? 27.104 -9.311 -33.880 1.00 38.15 317 ARG A N 1
ATOM 2408 C CA . ARG A 1 336 ? 28.133 -10.104 -33.218 1.00 36.02 317 ARG A CA 1
ATOM 2409 C C . ARG A 1 336 ? 28.533 -11.280 -34.106 1.00 42.40 317 ARG A C 1
ATOM 2410 O O . ARG A 1 336 ? 28.515 -12.445 -33.698 1.00 40.88 317 ARG A O 1
ATOM 2418 N N . THR A 1 337 ? 28.882 -10.947 -35.341 1.00 44.80 318 THR A N 1
ATOM 2419 C CA . THR A 1 337 ? 29.362 -11.924 -36.295 1.00 38.02 318 THR A CA 1
ATOM 2420 C C . THR A 1 337 ? 30.868 -11.980 -36.213 1.00 40.03 318 THR A C 1
ATOM 2421 O O . THR A 1 337 ? 31.529 -10.961 -36.350 1.00 48.66 318 THR A O 1
ATOM 2425 N N . LYS A 1 338 ? 31.394 -13.172 -35.946 1.00 44.42 319 LYS A N 1
ATOM 2426 C CA . LYS A 1 338 ? 32.831 -13.435 -35.838 1.00 40.78 319 LYS A CA 1
ATOM 2427 C C . LYS A 1 338 ? 33.542 -13.645 -37.176 1.00 40.58 319 LYS A C 1
ATOM 2428 O O . LYS A 1 338 ? 32.937 -14.097 -38.142 1.00 46.06 319 LYS A O 1
ATOM 2434 N N . LYS A 1 339 ? 34.837 -13.352 -37.216 1.00 44.50 320 LYS A N 1
ATOM 2435 C CA . LYS A 1 339 ? 35.639 -13.530 -38.429 1.00 46.96 320 LYS A CA 1
ATOM 2436 C C . LYS A 1 339 ? 35.757 -14.977 -38.911 1.00 54.02 320 LYS A C 1
ATOM 2437 O O . LYS A 1 339 ? 35.659 -15.253 -40.108 1.00 62.38 320 LYS A O 1
ATOM 2443 N N . GLN A 1 340 ? 35.991 -15.899 -37.986 1.00 53.48 321 GLN A N 1
ATOM 2444 C CA . GLN A 1 340 ? 36.248 -17.277 -38.374 1.00 56.58 321 GLN A CA 1
ATOM 2445 C C . GLN A 1 340 ? 35.002 -17.902 -38.976 1.00 51.04 321 GLN A C 1
ATOM 2446 O O . GLN A 1 340 ? 35.068 -18.565 -40.007 1.00 55.76 321 GLN A O 1
ATOM 2452 N N . ASP A 1 341 ? 33.866 -17.666 -38.335 1.00 47.74 322 ASP A N 1
ATOM 2453 C CA . ASP A 1 341 ? 32.587 -18.129 -38.843 1.00 48.62 322 ASP A CA 1
ATOM 2454 C C . ASP A 1 341 ? 32.337 -17.557 -40.216 1.00 50.16 322 ASP A C 1
ATOM 2455 O O . ASP A 1 341 ? 31.704 -18.186 -41.063 1.00 56.49 322 ASP A O 1
ATOM 2460 N N . MET A 1 342 ? 32.847 -16.353 -40.430 1.00 48.65 323 MET A N 1
ATOM 2461 C CA . MET A 1 342 ? 32.630 -15.657 -41.684 1.00 46.97 323 MET A CA 1
ATOM 2462 C C . MET A 1 342 ? 33.539 -16.208 -42.763 1.00 42.89 323 MET A C 1
ATOM 2463 O O . MET A 1 342 ? 33.124 -16.384 -43.900 1.00 43.71 323 MET A O 1
ATOM 2468 N N . GLN A 1 343 ? 34.783 -16.481 -42.403 1.00 45.08 324 GLN A N 1
ATOM 2469 C CA . GLN A 1 343 ? 35.708 -17.095 -43.343 1.00 42.55 324 GLN A CA 1
ATOM 2470 C C . GLN A 1 343 ? 35.245 -18.490 -43.683 1.00 36.41 324 GLN A C 1
ATOM 2471 O O . GLN A 1 343 ? 35.434 -18.961 -44.788 1.00 40.00 324 GLN A O 1
ATOM 2477 N N . LYS A 1 344 ? 34.620 -19.143 -42.720 1.00 39.04 325 LYS A N 1
ATOM 2478 C CA . LYS A 1 344 ? 34.056 -20.457 -42.945 1.00 44.22 325 LYS A CA 1
ATOM 2479 C C . LYS A 1 344 ? 33.029 -20.433 -44.075 1.00 47.20 325 LYS A C 1
ATOM 2480 O O . LYS A 1 344 ? 33.098 -21.241 -44.998 1.00 55.66 325 LYS A O 1
ATOM 2486 N N . LEU A 1 345 ? 32.090 -19.496 -44.010 1.00 45.44 326 LEU A N 1
ATOM 2487 C CA . LEU A 1 345 ? 30.990 -19.440 -44.971 1.00 42.90 326 LEU A CA 1
ATOM 2488 C C . LEU A 1 345 ? 31.332 -18.817 -46.336 1.00 43.89 326 LEU A C 1
ATOM 2489 O O . LEU A 1 345 ? 30.697 -19.123 -47.354 1.00 44.36 326 LEU A O 1
ATOM 2494 N N . LEU A 1 346 ? 32.316 -17.929 -46.364 1.00 40.85 327 LEU A N 1
ATOM 2495 C CA . LEU A 1 346 ? 32.724 -17.328 -47.622 1.00 38.98 327 LEU A CA 1
ATOM 2496 C C . LEU A 1 346 ? 33.544 -18.315 -48.432 1.00 46.48 327 LEU A C 1
ATOM 2497 O O . LEU A 1 346 ? 33.742 -18.133 -49.629 1.00 54.17 327 LEU A O 1
ATOM 2502 N N . ASP A 1 347 ? 34.018 -19.365 -47.768 1.00 45.18 328 ASP A N 1
ATOM 2503 C CA . ASP A 1 347 ? 34.783 -20.417 -48.426 1.00 49.00 328 ASP A CA 1
ATOM 2504 C C . ASP A 1 347 ? 33.975 -21.218 -49.443 1.00 51.75 328 ASP A C 1
ATOM 2505 O O . ASP A 1 347 ? 34.481 -21.569 -50.499 1.00 63.39 328 ASP A O 1
ATOM 2510 N N . ASN A 1 348 ? 32.727 -21.515 -49.110 1.00 49.47 329 ASN A N 1
ATOM 2511 C CA . ASN A 1 348 ? 31.798 -22.161 -50.023 1.00 45.82 329 ASN A CA 1
ATOM 2512 C C . ASN A 1 348 ? 31.742 -21.428 -51.372 1.00 47.22 329 ASN A C 1
ATOM 2513 O O . ASN A 1 348 ? 31.669 -20.203 -51.414 1.00 58.98 329 ASN A O 1
ATOM 2518 N N . ASP A 1 349 ? 31.808 -22.184 -52.467 1.00 48.19 330 ASP A N 1
ATOM 2519 C CA . ASP A 1 349 ? 31.897 -21.613 -53.817 1.00 56.16 330 ASP A CA 1
ATOM 2520 C C . ASP A 1 349 ? 30.556 -21.143 -54.367 1.00 56.88 330 ASP A C 1
ATOM 2521 O O . ASP A 1 349 ? 30.492 -20.246 -55.209 1.00 62.13 330 ASP A O 1
ATOM 2526 N N . LYS A 1 350 ? 29.486 -21.768 -53.896 1.00 54.52 331 LYS A N 1
ATOM 2527 C CA . LYS A 1 350 ? 28.152 -21.358 -54.292 1.00 55.32 331 LYS A CA 1
ATOM 2528 C C . LYS A 1 350 ? 27.269 -21.043 -53.093 1.00 49.42 331 LYS A C 1
ATOM 2529 O O . LYS A 1 350 ? 27.589 -21.388 -51.961 1.00 40.21 331 LYS A O 1
ATOM 2535 N N . ALA A 1 351 ? 26.162 -20.360 -53.361 1.00 52.00 332 ALA A N 1
ATOM 2536 C CA . ALA A 1 351 ? 25.216 -19.983 -52.328 1.00 45.50 332 ALA A CA 1
ATOM 2537 C C . ALA A 1 351 ? 24.736 -21.220 -51.592 1.00 46.72 332 ALA A C 1
ATOM 2538 O O . ALA A 1 351 ? 24.373 -22.213 -52.215 1.00 53.24 332 ALA A O 1
ATOM 2540 N N . PRO A 1 352 ? 24.732 -21.159 -50.259 1.00 42.93 333 PRO A N 1
ATOM 2541 C CA . PRO A 1 352 ? 24.417 -22.316 -49.413 1.00 41.06 333 PRO A CA 1
ATOM 2542 C C . PRO A 1 352 ? 22.961 -22.776 -49.527 1.00 42.51 333 PRO A C 1
ATOM 2543 O O . PRO A 1 352 ? 22.647 -23.942 -49.283 1.00 41.48 333 PRO A O 1
ATOM 2547 N N . TYR A 1 353 ? 22.082 -21.842 -49.873 1.00 43.35 334 TYR A N 1
ATOM 2548 C CA . TYR A 1 353 ? 20.654 -22.108 -49.997 1.00 40.54 334 TYR A CA 1
ATOM 2549 C C . TYR A 1 353 ? 20.015 -21.056 -50.876 1.00 44.78 334 TYR A C 1
ATOM 2550 O O . TYR A 1 353 ? 20.585 -19.990 -51.087 1.00 49.57 334 TYR A O 1
ATOM 2559 N N . ILE A 1 354 ? 18.825 -21.350 -51.383 1.00 43.74 335 ILE A N 1
ATOM 2560 C CA . ILE A 1 354 ? 18.037 -20.336 -52.062 1.00 41.69 335 ILE A CA 1
ATOM 2561 C C . ILE A 1 354 ? 16.824 -20.012 -51.200 1.00 43.68 335 ILE A C 1
ATOM 2562 O O . ILE A 1 354 ? 15.953 -20.852 -50.998 1.00 47.05 335 ILE A O 1
ATOM 2567 N N . ARG A 1 355 ? 16.798 -18.796 -50.667 1.00 44.20 336 ARG A N 1
ATOM 2568 C CA . ARG A 1 355 ? 15.768 -18.370 -49.723 1.00 40.66 336 ARG A CA 1
ATOM 2569 C C . ARG A 1 355 ? 14.597 -17.713 -50.440 1.00 40.98 336 ARG A C 1
ATOM 2570 O O . ARG A 1 355 ? 14.742 -16.651 -51.037 1.00 42.04 336 ARG A O 1
ATOM 2578 N N . LEU A 1 356 ? 13.425 -18.333 -50.364 1.00 41.09 337 LEU A N 1
ATOM 2579 C CA . LEU A 1 356 ? 12.278 -17.843 -51.107 1.00 41.94 337 LEU A CA 1
ATOM 2580 C C . LEU A 1 356 ? 11.462 -16.876 -50.274 1.00 45.90 337 LEU A C 1
ATOM 2581 O O . LEU A 1 356 ? 10.789 -17.285 -49.334 1.00 46.68 337 LEU A O 1
ATOM 2586 N N . LEU A 1 357 ? 11.533 -15.592 -50.623 1.00 48.02 338 LEU A N 1
ATOM 2587 C CA . LEU A 1 357 ? 10.716 -14.561 -49.980 1.00 45.27 338 LEU A CA 1
ATOM 2588 C C . LEU A 1 357 ? 9.337 -14.437 -50.604 1.00 50.29 338 LEU A C 1
ATOM 2589 O O . LEU A 1 357 ? 8.329 -14.329 -49.907 1.00 55.67 338 LEU A O 1
ATOM 2594 N N . GLY A 1 358 ? 9.297 -14.458 -51.930 1.00 54.86 339 GLY A N 1
ATOM 2595 C CA . GLY A 1 358 ? 8.053 -14.246 -52.640 1.00 55.17 339 GLY A CA 1
ATOM 2596 C C . GLY A 1 358 ? 8.113 -14.643 -54.098 1.00 52.48 339 GLY A C 1
ATOM 2597 O O . GLY A 1 358 ? 9.186 -14.698 -54.698 1.00 55.93 339 GLY A O 1
ATOM 2598 N N . MET A 1 359 ? 6.946 -14.917 -54.668 1.00 53.70 340 MET A N 1
ATOM 2599 C CA . MET A 1 359 ? 6.839 -15.333 -56.058 1.00 55.13 340 MET A CA 1
ATOM 2600 C C . MET A 1 359 ? 5.500 -14.944 -56.660 1.00 59.13 340 MET A C 1
ATOM 2601 O O . MET A 1 359 ? 4.480 -14.922 -55.976 1.00 62.96 340 MET A O 1
ATOM 2606 N N . THR A 1 360 ? 5.499 -14.647 -57.950 1.00 58.96 341 THR A N 1
ATOM 2607 C CA . THR A 1 360 ? 4.250 -14.479 -58.664 1.00 58.65 341 THR A CA 1
ATOM 2608 C C . THR A 1 360 ? 3.794 -15.876 -59.080 1.00 58.56 341 THR A C 1
ATOM 2609 O O . THR A 1 360 ? 4.422 -16.866 -58.712 1.00 54.12 341 THR A O 1
ATOM 2613 N N . LYS A 1 361 ? 2.702 -15.971 -59.827 1.00 62.35 342 LYS A N 1
ATOM 2614 C CA . LYS A 1 361 ? 2.304 -17.251 -60.412 1.00 64.87 342 LYS A CA 1
ATOM 2615 C C . LYS A 1 361 ? 3.288 -17.684 -61.503 1.00 65.23 342 LYS A C 1
ATOM 2616 O O . LYS A 1 361 ? 3.411 -18.871 -61.809 1.00 65.16 342 LYS A O 1
ATOM 2622 N N . LYS A 1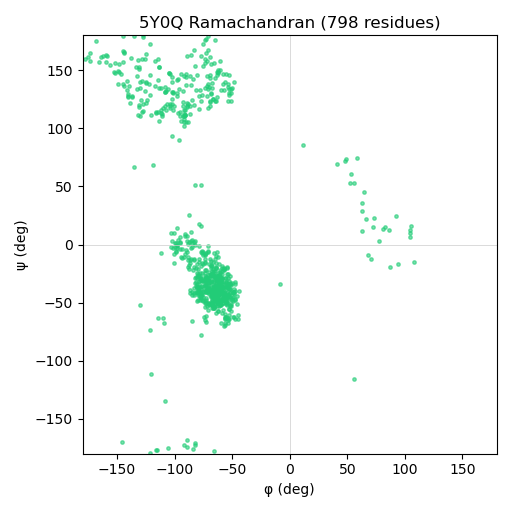 362 ? 3.967 -16.705 -62.095 1.00 65.66 343 LYS A N 1
ATOM 2623 C CA . LYS A 1 362 ? 5.012 -16.957 -63.079 1.00 60.84 343 LYS A CA 1
ATOM 2624 C C . LYS A 1 362 ? 6.284 -17.390 -62.371 1.00 59.40 343 LYS A C 1
ATOM 2625 O O . LYS A 1 362 ? 6.910 -18.383 -62.745 1.00 65.94 343 LYS A O 1
ATOM 2631 N N . GLY A 1 363 ? 6.657 -16.643 -61.338 1.00 55.18 344 GLY A N 1
ATOM 2632 C CA . GLY A 1 363 ? 7.821 -16.978 -60.544 1.00 55.31 344 GLY A CA 1
ATOM 2633 C C . GLY A 1 363 ? 7.670 -18.349 -59.919 1.00 59.78 344 GLY A C 1
ATOM 2634 O O . GLY A 1 363 ? 8.616 -19.118 -59.845 1.00 60.15 344 GLY A O 1
ATOM 2635 N N . GLN A 1 364 ? 6.465 -18.662 -59.470 1.00 63.71 345 GLN A N 1
ATOM 2636 C CA . GLN A 1 364 ? 6.181 -19.991 -58.965 1.00 58.31 345 GLN A CA 1
ATOM 2637 C C . GLN A 1 364 ? 6.318 -21.018 -60.081 1.00 59.94 345 GLN A C 1
ATOM 2638 O O . GLN A 1 364 ? 6.803 -22.129 -59.867 1.00 63.48 345 GLN A O 1
ATOM 2644 N N . ALA A 1 365 ? 5.882 -20.639 -61.276 1.00 57.13 346 ALA A N 1
ATOM 2645 C CA . ALA A 1 365 ? 5.953 -21.534 -62.417 1.00 58.63 346 ALA A CA 1
ATOM 2646 C C . ALA A 1 365 ? 7.400 -21.797 -62.791 1.00 59.37 346 ALA A C 1
ATOM 2647 O O . ALA A 1 365 ? 7.825 -22.949 -62.856 1.00 62.97 346 ALA A O 1
ATOM 2649 N N . TYR A 1 366 ? 8.149 -20.722 -63.024 1.00 57.51 347 TYR A N 1
ATOM 2650 C CA . TYR A 1 366 ? 9.562 -20.819 -63.372 1.00 55.24 347 TYR A CA 1
ATOM 2651 C C . TYR A 1 366 ? 10.291 -21.705 -62.375 1.00 56.27 347 TYR A C 1
ATOM 2652 O O . TYR A 1 366 ? 10.982 -22.652 -62.749 1.00 57.28 347 TYR A O 1
ATOM 2661 N N . LEU A 1 367 ? 10.102 -21.387 -61.102 1.00 56.17 348 LEU A N 1
ATOM 2662 C CA . LEU A 1 367 ? 10.638 -22.162 -59.991 1.00 56.07 348 LEU A CA 1
ATOM 2663 C C . LEU A 1 367 ? 10.339 -23.655 -60.123 1.00 57.40 348 LEU A C 1
ATOM 2664 O O . LEU A 1 367 ? 11.258 -24.464 -60.234 1.00 58.56 348 LEU A O 1
ATOM 2669 N N . SER A 1 368 ? 9.061 -24.024 -60.120 1.00 56.96 349 SER A N 1
ATOM 2670 C CA . SER A 1 368 ? 8.695 -25.437 -60.161 1.00 61.46 349 SER A CA 1
ATOM 2671 C C . SER A 1 368 ? 9.283 -26.125 -61.388 1.00 64.01 349 SER A C 1
ATOM 2672 O O . SER A 1 368 ? 9.431 -27.344 -61.410 1.00 64.82 349 SER A O 1
ATOM 2675 N N . GLU A 1 369 ? 9.634 -25.339 -62.399 1.00 63.95 350 GLU A N 1
ATOM 2676 C CA . GLU A 1 369 ? 10.328 -25.879 -63.559 1.00 62.48 350 GLU A CA 1
ATOM 2677 C C . GLU A 1 369 ? 11.803 -26.120 -63.251 1.00 61.11 350 GLU A C 1
ATOM 2678 O O . GLU A 1 369 ? 12.354 -27.147 -63.630 1.00 59.74 350 GLU A O 1
ATOM 2684 N N . LYS A 1 370 ? 12.442 -25.174 -62.566 1.00 61.79 351 LYS A N 1
ATOM 2685 C CA . LYS A 1 370 ? 13.875 -25.281 -62.280 1.00 55.90 351 LYS A CA 1
ATOM 2686 C C . LYS A 1 370 ? 14.189 -25.828 -60.886 1.00 51.07 351 LYS A C 1
ATOM 2687 O O . LYS A 1 370 ? 15.356 -25.970 -60.534 1.00 50.39 351 LYS A O 1
ATOM 2693 N N . LYS A 1 371 ? 13.162 -26.124 -60.092 1.00 55.78 352 LYS A N 1
ATOM 2694 C CA . LYS A 1 371 ? 13.365 -26.541 -58.695 1.00 60.40 352 LYS A CA 1
ATOM 2695 C C . LYS A 1 371 ? 14.109 -27.865 -58.593 1.00 59.85 352 LYS A C 1
ATOM 2696 O O . LYS A 1 371 ? 15.049 -28.008 -57.817 1.00 57.05 352 LYS A O 1
ATOM 2702 N N . LYS A 1 372 ? 13.673 -28.831 -59.390 1.00 66.83 353 LYS A N 1
ATOM 2703 C CA . LYS A 1 372 ? 14.354 -30.106 -59.510 1.00 67.93 353 LYS A CA 1
ATOM 2704 C C . LYS A 1 372 ? 15.841 -29.910 -59.787 1.00 60.02 353 LYS A C 1
ATOM 2705 O O . LYS A 1 372 ? 16.667 -30.677 -59.314 1.00 58.05 353 LYS A O 1
ATOM 2711 N N . ALA A 1 373 ? 16.167 -28.867 -60.546 1.00 59.55 354 ALA A N 1
ATOM 2712 C CA . ALA A 1 373 ? 17.527 -28.631 -61.024 1.00 53.55 354 ALA A CA 1
ATOM 2713 C C . ALA A 1 373 ? 18.418 -27.922 -60.005 1.00 51.41 354 ALA A C 1
ATOM 2714 O O . ALA A 1 373 ? 19.633 -27.858 -60.173 1.00 49.97 354 ALA A O 1
ATOM 2716 N N . LEU A 1 374 ? 17.818 -27.380 -58.955 1.00 52.87 355 LEU A N 1
ATOM 2717 C CA . LEU A 1 374 ? 18.580 -26.654 -57.947 1.00 47.18 355 LEU A CA 1
ATOM 2718 C C . LEU A 1 374 ? 19.494 -27.587 -57.176 1.00 49.13 355 LEU A C 1
ATOM 2719 O O . LEU A 1 374 ? 19.066 -28.655 -56.759 1.00 52.09 355 LEU A O 1
ATOM 2724 N N . SER A 1 375 ? 20.746 -27.188 -56.975 1.00 49.65 356 SER A N 1
ATOM 2725 C CA . SER A 1 375 ? 21.699 -28.056 -56.281 1.00 54.78 356 SER A CA 1
ATOM 2726 C C . SER A 1 375 ? 21.826 -27.762 -54.776 1.00 59.62 356 SER A C 1
ATOM 2727 O O . SER A 1 375 ? 22.543 -28.460 -54.053 1.00 65.77 356 SER A O 1
ATOM 2730 N N . VAL A 1 376 ? 21.129 -26.734 -54.303 1.00 55.85 357 VAL A N 1
ATOM 2731 C CA . VAL A 1 376 ? 21.108 -26.414 -52.879 1.00 48.67 357 VAL A CA 1
ATOM 2732 C C . VAL A 1 376 ? 19.650 -26.202 -52.492 1.00 49.48 357 VAL A C 1
ATOM 2733 O O . VAL A 1 376 ? 18.818 -25.959 -53.362 1.00 50.84 357 VAL A O 1
ATOM 2737 N N . PRO A 1 377 ? 19.323 -26.324 -51.195 1.00 45.27 358 PRO A N 1
ATOM 2738 C CA . PRO A 1 377 ? 17.895 -26.412 -50.899 1.00 42.40 358 PRO A CA 1
ATOM 2739 C C . PRO A 1 377 ? 17.160 -25.112 -51.095 1.00 44.94 358 PRO A C 1
ATOM 2740 O O . PRO A 1 377 ? 17.696 -24.037 -50.859 1.00 50.88 358 PRO A O 1
ATOM 2744 N N . LEU A 1 378 ? 15.925 -25.232 -51.554 1.00 49.22 359 LEU A N 1
ATOM 2745 C CA . LEU A 1 378 ? 15.026 -24.102 -51.653 1.00 47.11 359 LEU A CA 1
ATOM 2746 C C . LEU A 1 378 ? 14.347 -23.904 -50.309 1.00 48.53 359 LEU A C 1
ATOM 2747 O O . LEU A 1 378 ? 13.732 -24.824 -49.775 1.00 48.38 359 LEU A O 1
ATOM 2752 N N . VAL A 1 379 ? 14.470 -22.709 -49.755 1.00 45.93 360 VAL A N 1
ATOM 2753 C CA . VAL A 1 379 ? 13.887 -22.448 -48.461 1.00 45.00 360 VAL A CA 1
ATOM 2754 C C . VAL A 1 379 ? 12.682 -21.541 -48.608 1.00 52.40 360 VAL A C 1
ATOM 2755 O O . VAL A 1 379 ? 12.784 -20.428 -49.105 1.00 60.96 360 VAL A O 1
ATOM 2759 N N . SER A 1 380 ? 11.533 -22.051 -48.190 1.00 56.28 361 SER A N 1
ATOM 2760 C CA . SER A 1 380 ? 10.286 -21.298 -48.190 1.00 60.84 361 SER A CA 1
ATOM 2761 C C . SER A 1 380 ? 9.874 -20.983 -46.750 1.00 63.90 361 SER A C 1
ATOM 2762 O O . SER A 1 380 ? 9.795 -19.818 -46.352 1.00 65.94 361 SER A O 1
ATOM 2765 N N . LYS A 1 381 ? 9.599 -22.036 -45.982 1.00 63.37 362 LYS A N 1
ATOM 2766 C CA . LYS A 1 381 ? 9.456 -21.931 -44.532 1.00 64.64 362 LYS A CA 1
ATOM 2767 C C . LYS A 1 381 ? 10.782 -22.324 -43.886 1.00 63.15 362 LYS A C 1
ATOM 2768 O O . LYS A 1 381 ? 11.453 -23.241 -44.354 1.00 67.17 362 LYS A O 1
ATOM 2774 N N . LEU A 1 382 ? 11.154 -21.636 -42.814 1.00 59.72 363 LEU A N 1
ATOM 2775 C CA . LEU A 1 382 ? 12.473 -21.808 -42.206 1.00 61.14 363 LEU A CA 1
ATOM 2776 C C . LEU A 1 382 ? 12.804 -23.206 -41.663 1.00 64.54 363 LEU A C 1
ATOM 2777 O O . LEU A 1 382 ? 13.972 -23.521 -41.418 1.00 59.13 363 LEU A O 1
ATOM 2782 N N . SER A 1 383 ? 11.788 -24.037 -41.465 1.00 71.85 364 SER A N 1
ATOM 2783 C CA . SER A 1 383 ? 11.995 -25.373 -40.911 1.00 77.55 364 SER A CA 1
ATOM 2784 C C . SER A 1 383 ? 12.591 -26.351 -41.930 1.00 85.16 364 SER A C 1
ATOM 2785 O O . SER A 1 383 ? 12.960 -27.472 -41.581 1.00 81.03 364 SER A O 1
ATOM 2788 N N . SER A 1 384 ? 12.707 -25.903 -43.180 1.00 98.02 365 SER A N 1
ATOM 2789 C CA . SER A 1 384 ? 12.985 -26.783 -44.320 1.00 99.07 365 SER A CA 1
ATOM 2790 C C . SER A 1 384 ? 14.467 -27.090 -44.561 1.00 100.13 365 SER A C 1
ATOM 2791 O O . SER A 1 384 ? 14.805 -27.778 -45.528 1.00 104.48 365 SER A O 1
ATOM 2794 N N . PHE A 1 385 ? 15.340 -26.597 -43.685 1.00 81.31 366 PHE A N 1
ATOM 2795 C CA . PHE A 1 385 ? 16.784 -26.737 -43.868 1.00 60.50 366 PHE A CA 1
ATOM 2796 C C . PHE A 1 385 ? 17.495 -26.130 -42.679 1.00 51.40 366 PHE A C 1
ATOM 2797 O O . PHE A 1 385 ? 16.929 -25.313 -41.961 1.00 52.79 366 PHE A O 1
ATOM 2805 N N . SER A 1 386 ? 18.737 -26.520 -42.458 1.00 47.61 367 SER A N 1
ATOM 2806 C CA . SER A 1 386 ? 19.527 -25.838 -41.452 1.00 43.65 367 SER A CA 1
ATOM 2807 C C . SER A 1 386 ? 20.963 -25.667 -41.920 1.00 42.20 367 SER A C 1
ATOM 2808 O O . SER A 1 386 ? 21.617 -26.614 -42.355 1.00 47.57 367 SER A O 1
ATOM 2811 N N . HIS A 1 387 ? 21.423 -24.426 -41.856 1.00 38.01 368 HIS A N 1
ATOM 2812 C CA . HIS A 1 387 ? 22.734 -24.052 -42.336 1.00 34.60 368 HIS A CA 1
ATOM 2813 C C . HIS A 1 387 ? 23.198 -22.909 -41.469 1.00 37.71 368 HIS A C 1
ATOM 2814 O O . HIS A 1 387 ? 22.378 -22.136 -40.990 1.00 42.33 368 HIS A O 1
ATOM 2821 N N . PRO A 1 388 ? 24.510 -22.798 -41.256 1.00 41.45 369 PRO A N 1
ATOM 2822 C CA . PRO A 1 388 ? 25.080 -21.684 -40.492 1.00 38.25 369 PRO A CA 1
ATOM 2823 C C . PRO A 1 388 ? 24.842 -20.319 -41.118 1.00 33.43 369 PRO A C 1
ATOM 2824 O O . PRO A 1 388 ? 24.813 -19.333 -40.389 1.00 38.02 369 PRO A O 1
ATOM 2828 N N . ALA A 1 389 ? 24.689 -20.262 -42.437 1.00 32.23 370 ALA A N 1
ATOM 2829 C CA . ALA A 1 389 ? 24.494 -18.993 -43.121 1.00 32.73 370 ALA A CA 1
ATOM 2830 C C . ALA A 1 389 ? 23.083 -18.488 -42.923 1.00 37.40 370 ALA A C 1
ATOM 2831 O O . ALA A 1 389 ? 22.821 -17.292 -43.011 1.00 38.85 370 ALA A O 1
ATOM 2833 N N . LEU A 1 390 ? 22.171 -19.413 -42.661 1.00 39.28 371 LEU A N 1
ATOM 2834 C CA . LEU A 1 390 ? 20.777 -19.061 -42.441 1.00 36.12 371 LEU A CA 1
ATOM 2835 C C . LEU A 1 390 ? 20.556 -18.573 -41.016 1.00 37.57 371 LEU A C 1
ATOM 2836 O O . LEU A 1 390 ? 19.764 -17.670 -40.783 1.00 43.21 371 LEU A O 1
ATOM 2841 N N . ASP A 1 391 ? 21.252 -19.177 -40.061 1.00 39.76 372 ASP A N 1
ATOM 2842 C CA . ASP A 1 391 ? 21.212 -18.702 -38.683 1.00 40.86 372 ASP A CA 1
ATOM 2843 C C . ASP A 1 391 ? 21.534 -17.228 -38.657 1.00 37.79 372 ASP A C 1
ATOM 2844 O O . ASP A 1 391 ? 20.907 -16.442 -37.951 1.00 43.01 372 ASP A O 1
ATOM 2849 N N . LEU A 1 392 ? 22.540 -16.892 -39.453 1.00 38.28 373 LEU A N 1
ATOM 2850 C CA . LEU A 1 392 ? 22.971 -15.535 -39.703 1.00 37.05 373 LEU A CA 1
ATOM 2851 C C . LEU A 1 392 ? 21.821 -14.667 -40.196 1.00 39.39 373 LEU A C 1
ATOM 2852 O O . LEU A 1 392 ? 21.563 -13.603 -39.640 1.00 44.02 373 LEU A O 1
ATOM 2857 N N . ASP A 1 393 ? 21.128 -15.133 -41.233 1.00 36.81 374 ASP A N 1
ATOM 2858 C CA . ASP A 1 393 ? 19.949 -14.444 -41.755 1.00 29.93 374 ASP A CA 1
ATOM 2859 C C . ASP A 1 393 ? 18.873 -14.223 -40.710 1.00 35.17 374 ASP A C 1
ATOM 2860 O O . ASP A 1 393 ? 18.241 -13.177 -40.681 1.00 38.92 374 ASP A O 1
ATOM 2865 N N . VAL A 1 394 ? 18.650 -15.229 -39.872 1.00 36.25 375 VAL A N 1
ATOM 2866 C CA . VAL A 1 394 ? 17.620 -15.161 -38.847 1.00 34.35 375 VAL A CA 1
ATOM 2867 C C . VAL A 1 394 ? 18.068 -14.310 -37.660 1.00 35.04 375 VAL A C 1
ATOM 2868 O O . VAL A 1 394 ? 17.267 -13.596 -37.068 1.00 38.70 375 VAL A O 1
ATOM 2872 N N . LYS A 1 395 ? 19.346 -14.384 -37.309 1.00 34.54 376 LYS A N 1
ATOM 2873 C CA . LYS A 1 395 ? 19.850 -13.550 -36.232 1.00 32.42 376 LYS A CA 1
ATOM 2874 C C . LYS A 1 395 ? 19.798 -12.092 -36.635 1.00 34.87 376 LYS A C 1
ATOM 2875 O O . LYS A 1 395 ? 19.479 -11.235 -35.825 1.00 42.87 376 LYS A O 1
ATOM 2881 N N . ALA A 1 396 ? 20.106 -11.808 -37.895 1.00 35.52 377 ALA A N 1
ATOM 2882 C CA . ALA A 1 396 ? 20.026 -10.439 -38.408 1.00 35.24 377 ALA A CA 1
ATOM 2883 C C . ALA A 1 396 ? 18.637 -9.856 -38.224 1.00 39.25 377 ALA A C 1
ATOM 2884 O O . ALA A 1 396 ? 18.478 -8.692 -37.866 1.00 42.73 377 ALA A O 1
ATOM 2886 N N . SER A 1 397 ? 17.631 -10.685 -38.476 1.00 44.20 378 SER A N 1
ATOM 2887 C CA . SER A 1 397 ? 16.243 -10.292 -38.319 1.00 40.84 378 SER A CA 1
ATOM 2888 C C . SER A 1 397 ? 15.886 -10.070 -36.866 1.00 42.92 378 SER A C 1
ATOM 2889 O O . SER A 1 397 ? 15.175 -9.121 -36.545 1.00 49.55 378 SER A O 1
ATOM 2892 N N . ARG A 1 398 ? 16.381 -10.944 -35.995 1.00 40.75 379 ARG A N 1
ATOM 2893 C CA . ARG A 1 398 ? 16.118 -10.844 -34.564 1.00 37.16 379 ARG A CA 1
ATOM 2894 C C . ARG A 1 398 ? 16.641 -9.544 -33.992 1.00 41.14 379 ARG A C 1
ATOM 2895 O O . ARG A 1 398 ? 16.091 -9.012 -33.035 1.00 54.04 379 ARG A O 1
ATOM 2903 N N . ILE A 1 399 ? 17.716 -9.045 -34.582 1.00 38.90 380 ILE A N 1
ATOM 2904 C CA . ILE A 1 399 ? 18.297 -7.775 -34.185 1.00 41.11 380 ILE A CA 1
ATOM 2905 C C . ILE A 1 399 ? 17.486 -6.641 -34.796 1.00 49.77 380 ILE A C 1
ATOM 2906 O O . ILE A 1 399 ? 17.160 -5.646 -34.143 1.00 55.20 380 ILE A O 1
ATOM 2911 N N . TYR A 1 400 ? 17.137 -6.828 -36.061 1.00 46.74 381 TYR A N 1
ATOM 2912 C CA . TYR A 1 400 ? 16.478 -5.805 -36.853 1.00 47.57 381 TYR A CA 1
ATOM 2913 C C . TYR A 1 400 ? 15.224 -5.240 -36.199 1.00 50.35 381 TYR A C 1
ATOM 2914 O O . TYR A 1 400 ? 14.962 -4.040 -36.273 1.00 51.24 381 TYR A O 1
ATOM 2923 N N . SER A 1 401 ? 14.460 -6.118 -35.559 1.00 49.04 382 SER A N 1
ATOM 2924 C CA . SER A 1 401 ? 13.147 -5.786 -35.021 1.00 44.55 382 SER A CA 1
ATOM 2925 C C . SER A 1 401 ? 13.197 -5.039 -33.705 1.00 46.71 382 SER A C 1
ATOM 2926 O O . SER A 1 401 ? 12.196 -4.473 -33.280 1.00 54.07 382 SER A O 1
ATOM 2929 N N . LEU A 1 402 ? 14.354 -5.050 -33.055 1.00 48.22 383 LEU A N 1
ATOM 2930 C CA . LEU A 1 402 ? 14.502 -4.440 -31.730 1.00 49.85 383 LEU A CA 1
ATOM 2931 C C . LEU A 1 402 ? 13.927 -3.030 -31.587 1.00 53.33 383 LEU A C 1
ATOM 2932 O O . LEU A 1 402 ? 13.346 -2.713 -30.549 1.00 58.01 383 LEU A O 1
ATOM 2937 N N . PRO A 1 403 ? 14.095 -2.172 -32.608 1.00 56.32 384 PRO A N 1
ATOM 2938 C CA . PRO A 1 403 ? 13.530 -0.826 -32.455 1.00 56.84 384 PRO A CA 1
ATOM 2939 C C . PRO A 1 403 ? 12.011 -0.782 -32.413 1.00 57.17 384 PRO A C 1
ATOM 2940 O O . PRO A 1 403 ? 11.448 0.237 -32.022 1.00 62.59 384 PRO A O 1
ATOM 2944 N N . ILE A 1 404 ? 11.348 -1.852 -32.820 1.00 55.04 385 ILE A N 1
ATOM 2945 C CA . ILE A 1 404 ? 9.900 -1.864 -32.723 1.00 60.78 385 ILE A CA 1
ATOM 2946 C C . ILE A 1 404 ? 9.503 -1.911 -31.249 1.00 67.45 385 ILE A C 1
ATOM 2947 O O . ILE A 1 404 ? 10.022 -2.718 -30.477 1.00 67.19 385 ILE A O 1
ATOM 2952 N N . GLU A 1 405 ? 8.605 -1.014 -30.857 1.00 74.14 386 GLU A N 1
ATOM 2953 C CA . GLU A 1 405 ? 8.151 -0.936 -29.475 1.00 72.11 386 GLU A CA 1
ATOM 2954 C C . GLU A 1 405 ? 7.368 -2.193 -29.141 1.00 69.03 386 GLU A C 1
ATOM 2955 O O . GLU A 1 405 ? 6.413 -2.547 -29.832 1.00 70.46 386 GLU A O 1
ATOM 2961 N N . GLU A 1 406 ? 7.791 -2.875 -28.087 1.00 68.56 387 GLU A N 1
ATOM 2962 C CA . GLU A 1 406 ? 7.099 -4.058 -27.596 1.00 67.36 387 GLU A CA 1
ATOM 2963 C C . GLU A 1 406 ? 5.639 -3.702 -27.309 1.00 64.88 387 GLU A C 1
ATOM 2964 O O . GLU A 1 406 ? 5.358 -2.574 -26.919 1.00 70.12 387 GLU A O 1
ATOM 2970 N N . PRO A 1 407 ? 4.693 -4.637 -27.505 1.00 60.49 388 PRO A N 1
ATOM 2971 C CA . PRO A 1 407 ? 4.659 -6.009 -28.022 1.00 61.34 388 PRO A CA 1
ATOM 2972 C C . PRO A 1 407 ? 4.814 -6.110 -29.527 1.00 64.21 388 PRO A C 1
ATOM 2973 O O . PRO A 1 407 ? 5.007 -7.214 -30.028 1.00 67.58 388 PRO A O 1
ATOM 2977 N N . LEU A 1 408 ? 4.661 -4.992 -30.231 1.00 63.34 389 LEU A N 1
ATOM 2978 C CA . LEU A 1 408 ? 4.672 -4.977 -31.697 1.00 66.75 389 LEU A CA 1
ATOM 2979 C C . LEU A 1 408 ? 5.924 -5.595 -32.303 1.00 68.61 389 LEU A C 1
ATOM 2980 O O . LEU A 1 408 ? 5.883 -6.172 -33.387 1.00 68.58 389 LEU A O 1
ATOM 2985 N N . ARG A 1 409 ? 7.040 -5.460 -31.601 1.00 68.26 390 ARG A N 1
ATOM 2986 C CA . ARG A 1 409 ? 8.276 -6.093 -32.011 1.00 62.89 390 ARG A CA 1
ATOM 2987 C C . ARG A 1 409 ? 8.128 -7.604 -31.984 1.00 58.21 390 ARG A C 1
ATOM 2988 O O . ARG A 1 409 ? 8.589 -8.295 -32.886 1.00 55.63 390 ARG A O 1
ATOM 2996 N N . THR A 1 410 ? 7.463 -8.112 -30.951 1.00 63.13 391 THR A N 1
ATOM 2997 C CA . THR A 1 410 ? 7.306 -9.553 -30.784 1.00 63.21 391 THR A CA 1
ATOM 2998 C C . THR A 1 410 ? 6.446 -10.158 -31.889 1.00 66.29 391 THR A C 1
ATOM 2999 O O . THR A 1 410 ? 6.798 -11.197 -32.452 1.00 66.53 391 THR A O 1
ATOM 3003 N N . GLU A 1 411 ? 5.328 -9.504 -32.192 1.00 68.66 392 GLU A N 1
ATOM 3004 C CA . GLU A 1 411 ? 4.480 -9.907 -33.307 1.00 65.39 392 GLU A CA 1
ATOM 3005 C C . GLU A 1 411 ? 5.309 -10.016 -34.567 1.00 62.80 392 GLU A C 1
ATOM 3006 O O . GLU A 1 411 ? 5.192 -10.976 -35.327 1.00 63.80 392 GLU A O 1
ATOM 3012 N N . PHE A 1 412 ? 6.158 -9.021 -34.780 1.00 59.45 393 PHE A N 1
ATOM 3013 C CA . PHE A 1 412 ? 6.987 -9.002 -35.962 1.00 57.17 393 PHE A CA 1
ATOM 3014 C C . PHE A 1 412 ? 7.872 -10.230 -36.014 1.00 60.61 393 PHE A C 1
ATOM 3015 O O . PHE A 1 412 ? 8.090 -10.813 -37.076 1.00 62.24 393 PHE A O 1
ATOM 3023 N N . ASP A 1 413 ? 8.387 -10.615 -34.856 1.00 60.59 394 ASP A N 1
ATOM 3024 C CA . ASP A 1 413 ? 9.406 -11.652 -34.791 1.00 62.79 394 ASP A CA 1
ATOM 3025 C C . ASP A 1 413 ? 8.873 -13.001 -35.247 1.00 61.72 394 ASP A C 1
ATOM 3026 O O . ASP A 1 413 ? 9.640 -13.869 -35.666 1.00 60.27 394 ASP A O 1
ATOM 3031 N N . LEU A 1 414 ? 7.558 -13.176 -35.177 1.00 59.28 395 LEU A N 1
ATOM 3032 C CA . LEU A 1 414 ? 6.955 -14.446 -35.554 1.00 57.08 395 LEU A CA 1
ATOM 3033 C C . LEU A 1 414 ? 7.052 -14.669 -37.041 1.00 55.19 395 LEU A C 1
ATOM 3034 O O . LEU A 1 414 ? 6.807 -15.767 -37.516 1.00 60.77 395 LEU A O 1
ATOM 3039 N N . GLN A 1 415 ? 7.410 -13.621 -37.772 1.00 51.40 396 GLN A N 1
ATOM 3040 C CA . GLN A 1 415 ? 7.368 -13.654 -39.223 1.00 54.76 396 GLN A CA 1
ATOM 3041 C C . GLN A 1 415 ? 8.471 -14.480 -39.864 1.00 60.90 396 GLN A C 1
ATOM 3042 O O . GLN A 1 415 ? 8.201 -15.290 -40.749 1.00 60.99 396 GLN A O 1
ATOM 3048 N N . GLU A 1 416 ? 9.708 -14.259 -39.432 1.00 57.65 397 GLU A N 1
ATOM 3049 C CA . GLU A 1 416 ? 10.846 -14.929 -40.040 1.00 56.28 397 GLU A CA 1
ATOM 3050 C C . GLU A 1 416 ? 10.603 -16.422 -40.123 1.00 54.54 397 GLU A C 1
ATOM 3051 O O . GLU A 1 416 ? 10.860 -17.044 -41.152 1.00 55.87 397 GLU A O 1
ATOM 3057 N N . TYR A 1 417 ? 10.125 -16.994 -39.025 1.00 57.18 398 TYR A N 1
ATOM 3058 C CA . TYR A 1 417 ? 9.755 -18.402 -39.012 1.00 64.15 398 TYR A CA 1
ATOM 3059 C C . TYR A 1 417 ? 8.360 -18.598 -39.557 1.00 69.55 398 TYR A C 1
ATOM 3060 O O . TYR A 1 417 ? 8.086 -19.570 -40.259 1.00 74.91 398 TYR A O 1
ATOM 3069 N N . GLY A 1 418 ? 7.481 -17.658 -39.245 1.00 70.08 399 GLY A N 1
ATOM 3070 C CA . GLY A 1 418 ? 6.108 -17.756 -39.681 1.00 72.00 399 GLY A CA 1
ATOM 3071 C C . GLY A 1 418 ? 5.938 -17.555 -41.168 1.00 71.50 399 GLY A C 1
ATOM 3072 O O . GLY A 1 418 ? 5.310 -18.378 -41.836 1.00 73.36 399 GLY A O 1
ATOM 3073 N N . HIS A 1 419 ? 6.510 -16.480 -41.702 1.00 70.68 400 HIS A N 1
ATOM 3074 C CA . HIS A 1 419 ? 6.171 -16.094 -43.062 1.00 72.54 400 HIS A CA 1
ATOM 3075 C C . HIS A 1 419 ? 6.727 -17.099 -44.062 1.00 76.22 400 HIS A C 1
ATOM 3076 O O . HIS A 1 419 ? 7.941 -17.324 -44.154 1.00 72.76 400 HIS A O 1
ATOM 3083 N N . ALA A 1 420 ? 5.788 -17.701 -44.788 1.00 76.92 401 ALA A N 1
ATOM 3084 C CA . ALA A 1 420 ? 6.037 -18.552 -45.940 1.00 69.71 401 ALA A CA 1
ATOM 3085 C C . ALA A 1 420 ? 6.048 -17.633 -47.153 1.00 63.06 401 ALA A C 1
ATOM 3086 O O . ALA A 1 420 ? 5.551 -16.512 -47.048 1.00 65.51 401 ALA A O 1
ATOM 3088 N N . PRO A 1 421 ? 6.605 -18.084 -48.296 1.00 57.77 402 PRO A N 1
ATOM 3089 C CA . PRO A 1 421 ? 6.780 -17.176 -49.436 1.00 55.37 402 PRO A CA 1
ATOM 3090 C C . PRO A 1 421 ? 5.532 -16.373 -49.766 1.00 58.95 402 PRO A C 1
ATOM 3091 O O . PRO A 1 421 ? 4.410 -16.878 -49.686 1.00 66.90 402 PRO A O 1
ATOM 3095 N N . ILE A 1 422 ? 5.741 -15.108 -50.096 1.00 51.63 403 ILE A N 1
ATOM 3096 C CA . ILE A 1 422 ? 4.648 -14.207 -50.389 1.00 54.84 403 ILE A CA 1
ATOM 3097 C C . ILE A 1 422 ? 4.206 -14.373 -51.834 1.00 68.63 403 ILE A C 1
ATOM 3098 O O . ILE A 1 422 ? 4.988 -14.162 -52.755 1.00 73.51 403 ILE A O 1
ATOM 3103 N N . ARG A 1 423 ? 2.950 -14.744 -52.042 1.00 76.36 404 ARG A N 1
ATOM 3104 C CA . ARG A 1 423 ? 2.515 -15.112 -53.379 1.00 54.82 404 ARG A CA 1
ATOM 3105 C C . ARG A 1 423 ? 1.524 -14.127 -53.978 1.00 57.52 404 ARG A C 1
ATOM 3106 O O . ARG A 1 423 ? 0.395 -14.013 -53.516 1.00 62.63 404 ARG A O 1
ATOM 3114 N N . TYR A 1 424 ? 1.950 -13.428 -55.023 1.00 57.80 405 TYR A N 1
ATOM 3115 C CA . TYR A 1 424 ? 1.075 -12.493 -55.720 1.00 62.48 405 TYR A CA 1
ATOM 3116 C C . TYR A 1 424 ? 0.588 -13.073 -57.042 1.00 65.24 405 TYR A C 1
ATOM 3117 O O . TYR A 1 424 ? 1.304 -13.826 -57.702 1.00 61.95 405 TYR A O 1
ATOM 3126 N N . ASP A 1 425 ? -0.641 -12.718 -57.413 1.00 73.73 406 ASP A N 1
ATOM 3127 C CA . ASP A 1 425 ? -1.204 -13.066 -58.715 1.00 73.90 406 ASP A CA 1
ATOM 3128 C C . ASP A 1 425 ? -1.352 -11.836 -59.598 1.00 73.57 406 ASP A C 1
ATOM 3129 O O . ASP A 1 425 ? -2.108 -10.913 -59.295 1.00 71.27 406 ASP A O 1
ATOM 3134 N N . GLU A 1 426 ? -0.636 -11.865 -60.714 1.00 75.10 407 GLU A N 1
ATOM 3135 C CA . GLU A 1 426 ? -0.561 -10.751 -61.651 1.00 82.74 407 GLU A CA 1
ATOM 3136 C C . GLU A 1 426 ? -1.859 -10.545 -62.433 1.00 81.95 407 GLU A C 1
ATOM 3137 O O . GLU A 1 426 ? -1.988 -9.587 -63.201 1.00 79.47 407 GLU A O 1
ATOM 3143 N N . ASP A 1 427 ? -2.815 -11.448 -62.247 1.00 84.32 408 ASP A N 1
ATOM 3144 C CA . ASP A 1 427 ? -4.150 -11.217 -62.771 1.00 88.95 408 ASP A CA 1
ATOM 3145 C C . ASP A 1 427 ? -4.869 -10.533 -61.623 1.00 90.50 408 ASP A C 1
ATOM 3146 O O . ASP A 1 427 ? -5.324 -11.168 -60.669 1.00 88.75 408 ASP A O 1
ATOM 3151 N N . GLU A 1 428 ? -5.052 -9.232 -61.791 1.00 92.57 409 GLU A N 1
ATOM 3152 C CA . GLU A 1 428 ? -4.607 -8.310 -60.753 1.00 91.70 409 GLU A CA 1
ATOM 3153 C C . GLU A 1 428 ? -5.040 -8.630 -59.339 1.00 98.20 409 GLU A C 1
ATOM 3154 O O . GLU A 1 428 ? -6.189 -8.983 -59.074 1.00 102.56 409 GLU A O 1
ATOM 3160 N N . GLN A 1 429 ? -4.060 -8.514 -58.448 1.00 98.47 410 GLN A N 1
ATOM 3161 C CA . GLN A 1 429 ? -4.247 -8.551 -56.999 1.00 102.50 410 GLN A CA 1
ATOM 3162 C C . GLN A 1 429 ? -4.900 -9.809 -56.432 1.00 108.38 410 GLN A C 1
ATOM 3163 O O . GLN A 1 429 ? -6.079 -9.817 -56.083 1.00 110.70 410 GLN A O 1
ATOM 3169 N N . HIS A 1 430 ? -4.135 -10.889 -56.389 1.00 115.03 411 HIS A N 1
ATOM 3170 C CA . HIS A 1 430 ? -4.458 -11.981 -55.486 1.00 115.27 411 HIS A CA 1
ATOM 3171 C C . HIS A 1 430 ? -3.236 -12.387 -54.673 1.00 104.89 411 HIS A C 1
ATOM 3172 O O . HIS A 1 430 ? -2.295 -12.967 -55.206 1.00 108.55 411 HIS A O 1
ATOM 3179 N N . PHE A 1 431 ? -3.266 -12.107 -53.377 1.00 89.71 412 PHE A N 1
ATOM 3180 C CA . PHE A 1 431 ? -2.293 -12.675 -52.462 1.00 83.32 412 PHE A CA 1
ATOM 3181 C C . PHE A 1 431 ? -2.946 -13.876 -51.799 1.00 88.21 412 PHE A C 1
ATOM 3182 O O . PHE A 1 431 ? -4.071 -13.786 -51.320 1.00 95.93 412 PHE A O 1
ATOM 3190 N N . LEU A 1 432 ? -2.261 -15.008 -51.792 1.00 85.64 413 LEU A N 1
ATOM 3191 C CA . LEU A 1 432 ? -2.889 -16.249 -51.351 1.00 84.55 413 LEU A CA 1
ATOM 3192 C C . LEU A 1 432 ? -2.819 -16.518 -49.831 1.00 86.05 413 LEU A C 1
ATOM 3193 O O . LEU A 1 432 ? -3.595 -17.323 -49.303 1.00 85.50 413 LEU A O 1
ATOM 3198 N N . ASN A 1 433 ? -1.918 -15.834 -49.127 1.00 86.39 414 ASN A N 1
ATOM 3199 C CA . ASN A 1 433 ? -1.725 -16.089 -47.699 1.00 87.59 414 ASN A CA 1
ATOM 3200 C C . ASN A 1 433 ? -2.800 -15.417 -46.853 1.00 93.07 414 ASN A C 1
ATOM 3201 O O . ASN A 1 433 ? -3.962 -15.334 -47.256 1.00 100.16 414 ASN A O 1
ATOM 3206 N N . MET B 1 20 ? 38.212 5.725 17.937 1.00 73.92 1 MET B N 1
ATOM 3207 C CA . MET B 1 20 ? 37.136 5.945 16.975 1.00 62.73 1 MET B CA 1
ATOM 3208 C C . MET B 1 20 ? 36.414 4.640 16.644 1.00 57.83 1 MET B C 1
ATOM 3209 O O . MET B 1 20 ? 37.050 3.657 16.280 1.00 55.17 1 MET B O 1
ATOM 3214 N N . LYS B 1 21 ? 35.086 4.649 16.764 1.00 61.65 2 LYS B N 1
ATOM 3215 C CA . LYS B 1 21 ? 34.263 3.440 16.655 1.00 53.94 2 LYS B CA 1
ATOM 3216 C C . LYS B 1 21 ? 33.217 3.508 15.562 1.00 56.34 2 LYS B C 1
ATOM 3217 O O . LYS B 1 21 ? 32.414 4.440 15.524 1.00 61.03 2 LYS B O 1
ATOM 3223 N N . ALA B 1 22 ? 33.194 2.495 14.704 1.00 56.00 3 ALA B N 1
ATOM 3224 C CA . ALA B 1 22 ? 32.180 2.410 13.662 1.00 56.45 3 ALA B CA 1
ATOM 3225 C C . ALA B 1 22 ? 31.359 1.138 13.759 1.00 55.80 3 ALA B C 1
ATOM 3226 O O . ALA B 1 22 ? 31.853 0.078 14.149 1.00 56.50 3 ALA B O 1
ATOM 3228 N N . VAL B 1 23 ? 30.092 1.266 13.396 1.00 57.34 4 VAL B N 1
ATOM 3229 C CA . VAL B 1 23 ? 29.203 0.130 13.265 1.00 57.14 4 VAL B CA 1
ATOM 3230 C C . VAL B 1 23 ? 28.948 -0.084 11.786 1.00 59.02 4 VAL B C 1
ATOM 3231 O O . VAL B 1 23 ? 28.668 0.867 11.057 1.00 63.64 4 VAL B O 1
ATOM 3235 N N . GLY B 1 24 ? 29.091 -1.322 11.328 1.00 57.17 5 GLY B N 1
ATOM 3236 C CA . GLY B 1 24 ? 28.889 -1.613 9.923 1.00 52.47 5 GLY B CA 1
ATOM 3237 C C . GLY B 1 24 ? 27.433 -1.832 9.580 1.00 52.58 5 GLY B C 1
ATOM 3238 O O . GLY B 1 24 ? 26.705 -2.444 10.359 1.00 52.91 5 GLY B O 1
ATOM 3239 N N . LEU B 1 25 ? 27.017 -1.362 8.403 1.00 52.45 6 LEU B N 1
ATOM 3240 C CA . LEU B 1 25 ? 25.636 -1.506 7.946 1.00 52.28 6 LEU B CA 1
ATOM 3241 C C . LEU B 1 25 ? 25.562 -2.121 6.550 1.00 49.48 6 LEU B C 1
ATOM 3242 O O . LEU B 1 25 ? 25.991 -1.516 5.568 1.00 49.35 6 LEU B O 1
ATOM 3247 N N . VAL B 1 26 ? 24.997 -3.317 6.457 1.00 48.92 7 VAL B N 1
ATOM 3248 C CA . VAL B 1 26 ? 24.844 -3.967 5.166 1.00 49.58 7 VAL B CA 1
ATOM 3249 C C . VAL B 1 26 ? 23.489 -3.552 4.616 1.00 52.77 7 VAL B C 1
ATOM 3250 O O . VAL B 1 26 ? 22.456 -3.939 5.163 1.00 57.38 7 VAL B O 1
ATOM 3254 N N . VAL B 1 27 ? 23.493 -2.750 3.550 1.00 52.45 8 VAL B N 1
ATOM 3255 C CA . VAL B 1 27 ? 22.261 -2.133 3.045 1.00 51.33 8 VAL B CA 1
ATOM 3256 C C . VAL B 1 27 ? 22.190 -1.995 1.528 1.00 52.24 8 VAL B C 1
ATOM 3257 O O . VAL B 1 27 ? 23.197 -2.016 0.843 1.00 54.68 8 VAL B O 1
ATOM 3261 N N . GLU B 1 28 ? 20.975 -1.895 1.007 1.00 53.44 9 GLU B N 1
ATOM 3262 C CA . GLU B 1 28 ? 20.740 -1.354 -0.322 1.00 53.32 9 GLU B CA 1
ATOM 3263 C C . GLU B 1 28 ? 19.622 -0.351 -0.173 1.00 67.99 9 GLU B C 1
ATOM 3264 O O . GLU B 1 28 ? 18.470 -0.729 0.065 1.00 78.55 9 GLU B O 1
ATOM 3270 N N . TYR B 1 29 ? 19.905 0.929 -0.333 1.00 66.02 10 TYR B N 1
ATOM 3271 C CA . TYR B 1 29 ? 18.828 1.848 -0.052 1.00 58.60 10 TYR B CA 1
ATOM 3272 C C . TYR B 1 29 ? 18.091 2.111 -1.343 1.00 56.19 10 TYR B C 1
ATOM 3273 O O . TYR B 1 29 ? 18.489 2.956 -2.142 1.00 49.06 10 TYR B O 1
ATOM 3282 N N . ASN B 1 30 ? 16.947 1.448 -1.480 1.00 54.12 11 ASN B N 1
ATOM 3283 C CA . ASN B 1 30 ? 16.236 1.402 -2.750 1.00 57.73 11 ASN B CA 1
ATOM 3284 C C . ASN B 1 30 ? 14.723 1.629 -2.606 1.00 64.07 11 ASN B C 1
ATOM 3285 O O . ASN B 1 30 ? 13.923 0.722 -2.850 1.00 64.93 11 ASN B O 1
ATOM 3290 N N . PRO B 1 31 ? 14.324 2.846 -2.211 1.00 59.89 12 PRO B N 1
ATOM 3291 C CA . PRO B 1 31 ? 15.207 3.928 -1.772 1.00 60.17 12 PRO B CA 1
ATOM 3292 C C . PRO B 1 31 ? 15.461 3.865 -0.263 1.00 63.17 12 PRO B C 1
ATOM 3293 O O . PRO B 1 31 ? 15.049 2.904 0.389 1.00 66.50 12 PRO B O 1
ATOM 3297 N N . PHE B 1 32 ? 16.146 4.872 0.270 1.00 61.58 13 PHE B N 1
ATOM 3298 C CA . PHE B 1 32 ? 16.368 4.989 1.702 1.00 63.39 13 PHE B CA 1
ATOM 3299 C C . PHE B 1 32 ? 15.106 5.533 2.366 1.00 69.52 13 PHE B C 1
ATOM 3300 O O . PHE B 1 32 ? 14.732 6.678 2.139 1.00 72.07 13 PHE B O 1
ATOM 3308 N N . HIS B 1 33 ? 14.478 4.752 3.234 1.00 71.51 14 HIS B N 1
ATOM 3309 C CA . HIS B 1 33 ? 13.194 5.182 3.768 1.00 76.93 14 HIS B CA 1
ATOM 3310 C C . HIS B 1 33 ? 13.211 5.414 5.266 1.00 73.32 14 HIS B C 1
ATOM 3311 O O . HIS B 1 33 ? 14.253 5.311 5.908 1.00 71.90 14 HIS B O 1
ATOM 3318 N N . ASN B 1 34 ? 12.041 5.741 5.806 1.00 73.66 15 ASN B N 1
ATOM 3319 C CA . ASN B 1 34 ? 11.884 5.986 7.230 1.00 74.84 15 ASN B CA 1
ATOM 3320 C C . ASN B 1 34 ? 12.410 4.823 8.061 1.00 74.02 15 ASN B C 1
ATOM 3321 O O . ASN B 1 34 ? 12.808 5.008 9.205 1.00 77.20 15 ASN B O 1
ATOM 3326 N N . GLY B 1 35 ? 12.426 3.629 7.474 1.00 70.88 16 GLY B N 1
ATOM 3327 C CA . GLY B 1 35 ? 12.932 2.445 8.146 1.00 64.48 16 GLY B CA 1
ATOM 3328 C C . GLY B 1 35 ? 14.446 2.407 8.193 1.00 64.51 16 GLY B C 1
ATOM 3329 O O . GLY B 1 35 ? 15.039 1.863 9.122 1.00 63.00 16 GLY B O 1
ATOM 3330 N N . HIS B 1 36 ? 15.074 2.977 7.173 1.00 64.36 17 HIS B N 1
ATOM 3331 C CA . HIS B 1 36 ? 16.521 3.100 7.131 1.00 62.80 17 HIS B CA 1
ATOM 3332 C C . HIS B 1 36 ? 17.016 4.319 7.930 1.00 59.23 17 HIS B C 1
ATOM 3333 O O . HIS B 1 36 ? 18.129 4.323 8.436 1.00 59.32 17 HIS B O 1
ATOM 3340 N N . LEU B 1 37 ? 16.201 5.363 8.024 1.00 65.61 18 LEU B N 1
ATOM 3341 C CA . LEU B 1 37 ? 16.584 6.552 8.792 1.00 73.79 18 LEU B CA 1
ATOM 3342 C C . LEU B 1 37 ? 16.658 6.235 10.273 1.00 77.10 18 LEU B C 1
ATOM 3343 O O . LEU B 1 37 ? 17.572 6.673 10.971 1.00 77.87 18 LEU B O 1
ATOM 3348 N N . TYR B 1 38 ? 15.670 5.474 10.736 1.00 80.29 19 TYR B N 1
ATOM 3349 C CA . TYR B 1 38 ? 15.565 5.035 12.124 1.00 78.50 19 TYR B CA 1
ATOM 3350 C C . TYR B 1 38 ? 16.612 3.966 12.440 1.00 82.63 19 TYR B C 1
ATOM 3351 O O . TYR B 1 38 ? 17.098 3.877 13.569 1.00 88.18 19 TYR B O 1
ATOM 3360 N N . HIS B 1 39 ? 16.979 3.174 11.436 1.00 79.62 20 HIS B N 1
ATOM 3361 C CA . HIS B 1 39 ? 17.913 2.077 11.656 1.00 75.39 20 HIS B CA 1
ATOM 3362 C C . HIS B 1 39 ? 19.363 2.578 11.739 1.00 74.27 20 HIS B C 1
ATOM 3363 O O . HIS B 1 39 ? 20.198 1.961 12.401 1.00 72.10 20 HIS B O 1
ATOM 3370 N N . ALA B 1 40 ? 19.650 3.708 11.094 1.00 74.18 21 ALA B N 1
ATOM 3371 C CA . ALA B 1 40 ? 20.981 4.317 11.146 1.00 69.22 21 ALA B CA 1
ATOM 3372 C C . ALA B 1 40 ? 21.210 5.145 12.414 1.00 68.43 21 ALA B C 1
ATOM 3373 O O . ALA B 1 40 ? 22.343 5.305 12.860 1.00 66.07 21 ALA B O 1
ATOM 3375 N N . GLN B 1 41 ? 20.137 5.688 12.981 1.00 72.76 22 GLN B N 1
ATOM 3376 C CA . GLN B 1 41 ? 20.234 6.432 14.235 1.00 74.49 22 GLN B CA 1
ATOM 3377 C C . GLN B 1 41 ? 20.388 5.477 15.409 1.00 71.81 22 GLN B C 1
ATOM 3378 O O . GLN B 1 41 ? 21.243 5.658 16.280 1.00 71.28 22 GLN B O 1
ATOM 3384 N N . THR B 1 42 ? 19.538 4.460 15.417 1.00 66.52 23 THR B N 1
ATOM 3385 C CA . THR B 1 42 ? 19.554 3.438 16.445 1.00 68.09 23 THR B CA 1
ATOM 3386 C C . THR B 1 42 ? 20.865 2.674 16.411 1.00 67.44 23 THR B C 1
ATOM 3387 O O . THR B 1 42 ? 21.359 2.218 17.441 1.00 62.75 23 THR B O 1
ATOM 3391 N N . ALA B 1 43 ? 21.425 2.549 15.212 1.00 65.99 24 ALA B N 1
ATOM 3392 C CA . ALA B 1 43 ? 22.722 1.921 15.024 1.00 64.15 24 ALA B CA 1
ATOM 3393 C C . ALA B 1 43 ? 23.772 2.551 15.931 1.00 64.23 24 ALA B C 1
ATOM 3394 O O . ALA B 1 43 ? 24.319 1.889 16.804 1.00 58.81 24 ALA B O 1
ATOM 3396 N N . LYS B 1 44 ? 24.048 3.831 15.716 1.00 63.00 25 LYS B N 1
ATOM 3397 C CA . LYS B 1 44 ? 25.040 4.544 16.502 1.00 66.73 25 LYS B CA 1
ATOM 3398 C C . LYS B 1 44 ? 24.610 4.633 17.958 1.00 77.63 25 LYS B C 1
ATOM 3399 O O . LYS B 1 44 ? 25.431 4.850 18.851 1.00 83.56 25 LYS B O 1
ATOM 3405 N N . LEU B 1 45 ? 23.315 4.457 18.190 1.00 79.02 26 LEU B N 1
ATOM 3406 C CA . LEU B 1 45 ? 22.766 4.480 19.537 1.00 73.61 26 LEU B CA 1
ATOM 3407 C C . LEU B 1 45 ? 23.110 3.198 20.267 1.00 71.21 26 LEU B C 1
ATOM 3408 O O . LEU B 1 45 ? 23.800 3.220 21.278 1.00 74.65 26 LEU B O 1
ATOM 3413 N N . GLN B 1 46 ? 22.623 2.082 19.743 1.00 67.16 27 GLN B N 1
ATOM 3414 C CA . GLN B 1 46 ? 22.757 0.786 20.398 1.00 65.44 27 GLN B CA 1
ATOM 3415 C C . GLN B 1 46 ? 24.151 0.148 20.260 1.00 66.27 27 GLN B C 1
ATOM 3416 O O . GLN B 1 46 ? 24.486 -0.768 21.001 1.00 68.06 27 GLN B O 1
ATOM 3422 N N . THR B 1 47 ? 24.952 0.591 19.295 1.00 67.81 28 THR B N 1
ATOM 3423 C CA . THR B 1 47 ? 26.295 0.028 19.120 1.00 67.35 28 THR B CA 1
ATOM 3424 C C . THR B 1 47 ? 27.385 0.877 19.742 1.00 70.60 28 THR B C 1
ATOM 3425 O O . THR B 1 47 ? 28.551 0.485 19.753 1.00 69.24 28 THR B O 1
ATOM 3429 N N . GLY B 1 48 ? 27.001 2.046 20.247 1.00 73.27 29 GLY B N 1
ATOM 3430 C CA . GLY B 1 48 ? 27.934 2.956 20.886 1.00 69.55 29 GLY B CA 1
ATOM 3431 C C . GLY B 1 48 ? 29.020 3.481 19.968 1.00 67.37 29 GLY B C 1
ATOM 3432 O O . GLY B 1 48 ? 29.997 4.083 20.421 1.00 61.40 29 GLY B O 1
ATOM 3433 N N . CYS B 1 49 ? 28.857 3.258 18.671 1.00 63.90 30 CYS B N 1
ATOM 3434 C CA . CYS B 1 49 ? 29.896 3.646 17.738 1.00 62.76 30 CYS B CA 1
ATOM 3435 C C . CYS B 1 49 ? 29.588 5.000 17.132 1.00 61.03 30 CYS B C 1
ATOM 3436 O O . CYS B 1 49 ? 28.464 5.272 16.728 1.00 58.04 30 CYS B O 1
ATOM 3439 N N . ASP B 1 50 ? 30.607 5.849 17.093 1.00 64.30 31 ASP B N 1
ATOM 3440 C CA . ASP B 1 50 ? 30.460 7.223 16.653 1.00 66.20 31 ASP B CA 1
ATOM 3441 C C . ASP B 1 50 ? 30.269 7.308 15.156 1.00 64.97 31 ASP B C 1
ATOM 3442 O O . ASP B 1 50 ? 29.998 8.381 14.627 1.00 68.76 31 ASP B O 1
ATOM 3447 N N . THR B 1 51 ? 30.418 6.182 14.468 1.00 63.51 32 THR B N 1
ATOM 3448 C CA . THR B 1 51 ? 30.406 6.203 13.009 1.00 61.07 32 THR B CA 1
ATOM 3449 C C . THR B 1 51 ? 29.516 5.130 12.387 1.00 60.71 32 THR B C 1
ATOM 3450 O O . THR B 1 51 ? 29.558 3.964 12.780 1.00 64.87 32 THR B O 1
ATOM 3454 N N . ALA B 1 52 ? 28.709 5.533 11.411 1.00 57.28 33 ALA B N 1
ATOM 3455 C CA . ALA B 1 52 ? 27.928 4.578 10.631 1.00 53.52 33 ALA B CA 1
ATOM 3456 C C . ALA B 1 52 ? 28.575 4.337 9.280 1.00 55.34 33 ALA B C 1
ATOM 3457 O O . ALA B 1 52 ? 28.680 5.245 8.449 1.00 54.27 33 ALA B O 1
ATOM 3459 N N . VAL B 1 53 ? 29.008 3.098 9.074 1.00 56.68 34 VAL B N 1
ATOM 3460 C CA . VAL B 1 53 ? 29.624 2.679 7.826 1.00 51.07 34 VAL B CA 1
ATOM 3461 C C . VAL B 1 53 ? 28.724 1.697 7.101 1.00 44.17 34 VAL B C 1
ATOM 3462 O O . VAL B 1 53 ? 28.476 0.609 7.601 1.00 44.13 34 VAL B O 1
ATOM 3466 N N . ALA B 1 54 ? 28.232 2.089 5.929 1.00 46.76 35 ALA B N 1
ATOM 3467 C CA . ALA B 1 54 ? 27.362 1.233 5.135 1.00 43.07 35 ALA B CA 1
ATOM 3468 C C . ALA B 1 54 ? 28.089 0.654 3.934 1.00 47.03 35 ALA B C 1
ATOM 3469 O O . ALA B 1 54 ? 28.801 1.364 3.233 1.00 46.70 35 ALA B O 1
ATOM 3471 N N . VAL B 1 55 ? 27.930 -0.646 3.718 1.00 46.69 36 VAL B N 1
ATOM 3472 C CA . VAL B 1 55 ? 28.345 -1.260 2.472 1.00 43.20 36 VAL B CA 1
ATOM 3473 C C . VAL B 1 55 ? 27.045 -1.423 1.706 1.00 38.97 36 VAL B C 1
ATOM 3474 O O . VAL B 1 55 ? 26.045 -1.876 2.252 1.00 40.69 36 VAL B O 1
ATOM 3478 N N . MET B 1 56 ? 27.031 -0.988 0.457 1.00 41.39 37 MET B N 1
ATOM 3479 C CA . MET B 1 56 ? 25.774 -0.896 -0.272 1.00 39.07 37 MET B CA 1
ATOM 3480 C C . MET B 1 56 ? 25.894 -1.300 -1.733 1.00 41.45 37 MET B C 1
ATOM 3481 O O . MET B 1 56 ? 26.807 -0.856 -2.429 1.00 41.16 37 MET B O 1
ATOM 3486 N N . SER B 1 57 ? 24.965 -2.140 -2.187 1.00 38.12 38 SER B N 1
ATOM 3487 C CA . SER B 1 57 ? 24.927 -2.587 -3.571 1.00 37.00 38 SER B CA 1
ATOM 3488 C C . SER B 1 57 ? 24.918 -1.388 -4.490 1.00 44.90 38 SER B C 1
ATOM 3489 O O . SER B 1 57 ? 24.226 -0.417 -4.207 1.00 43.32 38 SER B O 1
ATOM 3492 N N . GLY B 1 58 ? 25.725 -1.414 -5.550 1.00 43.92 39 GLY B N 1
ATOM 3493 C CA . GLY B 1 58 ? 25.836 -0.235 -6.385 1.00 37.99 39 GLY B CA 1
ATOM 3494 C C . GLY B 1 58 ? 24.667 0.095 -7.279 1.00 38.53 39 GLY B C 1
ATOM 3495 O O . GLY B 1 58 ? 23.941 1.050 -7.050 1.00 42.92 39 GLY B O 1
ATOM 3496 N N . HIS B 1 59 ? 24.432 -0.765 -8.253 1.00 40.03 40 HIS B N 1
ATOM 3497 C CA . HIS B 1 59 ? 23.520 -0.465 -9.347 1.00 41.07 40 HIS B CA 1
ATOM 3498 C C . HIS B 1 59 ? 22.556 -1.625 -9.496 1.00 42.46 40 HIS B C 1
ATOM 3499 O O . HIS B 1 59 ? 21.351 -1.422 -9.610 1.00 44.31 40 HIS B O 1
ATOM 3506 N N . PHE B 1 60 ? 23.096 -2.832 -9.599 1.00 43.42 41 PHE B N 1
ATOM 3507 C CA . PHE B 1 60 ? 22.262 -4.021 -9.467 1.00 46.70 41 PHE B CA 1
ATOM 3508 C C . PHE B 1 60 ? 22.423 -4.660 -8.088 1.00 43.60 41 PHE B C 1
ATOM 3509 O O . PHE B 1 60 ? 23.512 -4.670 -7.511 1.00 43.06 41 PHE B O 1
ATOM 3517 N N . LEU B 1 61 ? 21.313 -5.192 -7.582 1.00 45.86 42 LEU B N 1
ATOM 3518 C CA . LEU B 1 61 ? 21.145 -5.522 -6.169 1.00 39.82 42 LEU B CA 1
ATOM 3519 C C . LEU B 1 61 ? 20.986 -7.023 -5.900 1.00 42.75 42 LEU B C 1
ATOM 3520 O O . LEU B 1 61 ? 21.069 -7.828 -6.817 1.00 44.86 42 LEU B O 1
ATOM 3525 N N . GLN B 1 62 ? 20.754 -7.394 -4.641 1.00 48.18 43 GLN B N 1
ATOM 3526 C CA . GLN B 1 62 ? 20.674 -8.806 -4.251 1.00 50.74 43 GLN B CA 1
ATOM 3527 C C . GLN B 1 62 ? 19.408 -9.476 -4.746 1.00 57.45 43 GLN B C 1
ATOM 3528 O O . GLN B 1 62 ? 19.430 -10.627 -5.182 1.00 53.16 43 GLN B O 1
ATOM 3534 N N . ARG B 1 63 ? 18.301 -8.748 -4.649 1.00 70.39 44 ARG B N 1
ATOM 3535 C CA . ARG B 1 63 ? 17.016 -9.231 -5.130 1.00 77.06 44 ARG B CA 1
ATOM 3536 C C . ARG B 1 63 ? 17.091 -9.425 -6.642 1.00 72.30 44 ARG B C 1
ATOM 3537 O O . ARG B 1 63 ? 16.255 -10.102 -7.236 1.00 74.51 44 ARG B O 1
ATOM 3545 N N . GLY B 1 64 ? 18.114 -8.829 -7.250 1.00 63.64 45 GLY B N 1
ATOM 3546 C CA . GLY B 1 64 ? 18.439 -9.061 -8.645 1.00 56.22 45 GLY B CA 1
ATOM 3547 C C . GLY B 1 64 ? 18.112 -7.899 -9.552 1.00 49.63 45 GLY B C 1
ATOM 3548 O O . GLY B 1 64 ? 18.590 -7.831 -10.673 1.00 45.72 45 GLY B O 1
ATOM 3549 N N . GLU B 1 65 ? 17.310 -6.970 -9.051 1.00 53.34 46 GLU B N 1
ATOM 3550 C CA . GLU B 1 65 ? 16.779 -5.890 -9.870 1.00 51.98 46 GLU B CA 1
ATOM 3551 C C . GLU B 1 65 ? 17.731 -4.711 -9.970 1.00 49.89 46 GLU B C 1
ATOM 3552 O O . GLU B 1 65 ? 18.664 -4.605 -9.180 1.00 45.80 46 GLU B O 1
ATOM 3558 N N . PRO B 1 66 ? 17.507 -3.829 -10.960 1.00 48.68 47 PRO B N 1
ATOM 3559 C CA . PRO B 1 66 ? 18.216 -2.548 -10.993 1.00 47.00 47 PRO B CA 1
ATOM 3560 C C . PRO B 1 66 ? 17.875 -1.682 -9.789 1.00 52.96 47 PRO B C 1
ATOM 3561 O O . PRO B 1 66 ? 16.766 -1.780 -9.273 1.00 56.27 47 PRO B O 1
ATOM 3565 N N . ALA B 1 67 ? 18.817 -0.860 -9.338 1.00 43.33 48 ALA B N 1
ATOM 3566 C CA . ALA B 1 67 ? 18.511 0.140 -8.329 1.00 44.64 48 ALA B CA 1
ATOM 3567 C C . ALA B 1 67 ? 17.619 1.189 -8.956 1.00 53.59 48 ALA B C 1
ATOM 3568 O O . ALA B 1 67 ? 17.760 1.477 -10.135 1.00 53.29 48 ALA B O 1
ATOM 3570 N N . VAL B 1 68 ? 16.704 1.755 -8.174 1.00 59.19 49 VAL B N 1
ATOM 3571 C CA . VAL B 1 68 ? 15.816 2.815 -8.658 1.00 61.85 49 VAL B CA 1
ATOM 3572 C C . VAL B 1 68 ? 16.609 3.979 -9.251 1.00 61.22 49 VAL B C 1
ATOM 3573 O O . VAL B 1 68 ? 16.223 4.589 -10.247 1.00 61.31 49 VAL B O 1
ATOM 3577 N N . VAL B 1 69 ? 17.746 4.248 -8.631 1.00 61.20 50 VAL B N 1
ATOM 3578 C CA . VAL B 1 69 ? 18.494 5.469 -8.841 1.00 55.09 50 VAL B CA 1
ATOM 3579 C C . VAL B 1 69 ? 19.960 5.077 -8.646 1.00 49.91 50 VAL B C 1
ATOM 3580 O O . VAL B 1 69 ? 20.242 4.089 -7.976 1.00 47.24 50 VAL B O 1
ATOM 3584 N N . SER B 1 70 ? 20.887 5.823 -9.236 1.00 52.20 51 SER B N 1
ATOM 3585 C CA . SER B 1 70 ? 22.285 5.422 -9.251 1.00 50.01 51 SER B CA 1
ATOM 3586 C C . SER B 1 70 ? 22.834 5.305 -7.844 1.00 53.97 51 SER B C 1
ATOM 3587 O O . SER B 1 70 ? 22.278 5.880 -6.916 1.00 60.33 51 SER B O 1
ATOM 3590 N N . LYS B 1 71 ? 23.910 4.540 -7.686 1.00 47.20 52 LYS B N 1
ATOM 3591 C CA . LYS B 1 71 ? 24.550 4.396 -6.392 1.00 40.72 52 LYS B CA 1
ATOM 3592 C C . LYS B 1 71 ? 24.988 5.744 -5.818 1.00 53.54 52 LYS B C 1
ATOM 3593 O O . LYS B 1 71 ? 25.173 5.890 -4.601 1.00 52.02 52 LYS B O 1
ATOM 3599 N N . TRP B 1 72 ? 25.144 6.727 -6.698 1.00 52.60 53 TRP B N 1
ATOM 3600 C CA . TRP B 1 72 ? 25.591 8.056 -6.308 1.00 50.41 53 TRP B CA 1
ATOM 3601 C C . TRP B 1 72 ? 24.532 8.805 -5.530 1.00 53.86 53 TRP B C 1
ATOM 3602 O O . TRP B 1 72 ? 24.789 9.356 -4.461 1.00 59.35 53 TRP B O 1
ATOM 3613 N N . ALA B 1 73 ? 23.332 8.840 -6.080 1.00 52.70 54 ALA B N 1
ATOM 3614 C CA . ALA B 1 73 ? 22.289 9.623 -5.470 1.00 55.51 54 ALA B CA 1
ATOM 3615 C C . ALA B 1 73 ? 21.755 8.923 -4.232 1.00 56.63 54 ALA B C 1
ATOM 3616 O O . ALA B 1 73 ? 21.350 9.580 -3.284 1.00 50.90 54 ALA B O 1
ATOM 3618 N N . ARG B 1 74 ? 21.770 7.591 -4.237 1.00 52.76 55 ARG B N 1
ATOM 3619 C CA . ARG B 1 74 ? 21.294 6.825 -3.089 1.00 53.36 55 ARG B CA 1
ATOM 3620 C C . ARG B 1 74 ? 22.247 7.011 -1.915 1.00 60.33 55 ARG B C 1
ATOM 3621 O O . ARG B 1 74 ? 21.825 7.022 -0.758 1.00 60.17 55 ARG B O 1
ATOM 3629 N N . THR B 1 75 ? 23.532 7.171 -2.231 1.00 59.90 56 THR B N 1
ATOM 3630 C CA . THR B 1 75 ? 24.552 7.562 -1.256 1.00 53.08 56 THR B CA 1
ATOM 3631 C C . THR B 1 75 ? 24.162 8.863 -0.552 1.00 59.69 56 THR B C 1
ATOM 3632 O O . THR B 1 75 ? 24.460 9.080 0.621 1.00 64.47 56 THR B O 1
ATOM 3636 N N . LYS B 1 76 ? 23.469 9.727 -1.278 1.00 63.97 57 LYS B N 1
ATOM 3637 C CA . LYS B 1 76 ? 23.123 11.031 -0.750 1.00 57.16 57 LYS B CA 1
ATOM 3638 C C . LYS B 1 76 ? 21.952 10.976 0.219 1.00 55.78 57 LYS B C 1
ATOM 3639 O O . LYS B 1 76 ? 21.881 11.782 1.135 1.00 59.85 57 LYS B O 1
ATOM 3645 N N . MET B 1 77 ? 21.037 10.032 0.034 1.00 58.85 58 MET B N 1
ATOM 3646 C CA . MET B 1 77 ? 19.939 9.879 0.988 1.00 65.12 58 MET B CA 1
ATOM 3647 C C . MET B 1 77 ? 20.448 9.318 2.315 1.00 64.39 58 MET B C 1
ATOM 3648 O O . MET B 1 77 ? 19.840 9.524 3.373 1.00 58.91 58 MET B O 1
ATOM 3653 N N . ALA B 1 78 ? 21.559 8.589 2.224 1.00 58.70 59 ALA B N 1
ATOM 3654 C CA . ALA B 1 78 ? 22.209 7.966 3.367 1.00 59.35 59 ALA B CA 1
ATOM 3655 C C . ALA B 1 78 ? 23.080 8.923 4.179 1.00 63.12 59 ALA B C 1
ATOM 3656 O O . ALA B 1 78 ? 22.997 8.961 5.410 1.00 65.17 59 ALA B O 1
ATOM 3658 N N . LEU B 1 79 ? 23.929 9.680 3.489 1.00 62.29 60 LEU B N 1
ATOM 3659 C CA . LEU B 1 79 ? 24.821 10.618 4.157 1.00 53.04 60 LEU B CA 1
ATOM 3660 C C . LEU B 1 79 ? 24.030 11.661 4.930 1.00 56.16 60 LEU B C 1
ATOM 3661 O O . LEU B 1 79 ? 24.503 12.194 5.922 1.00 60.62 60 LEU B O 1
ATOM 3666 N N . GLN B 1 80 ? 22.822 11.948 4.470 1.00 56.84 61 GLN B N 1
ATOM 3667 C CA . GLN B 1 80 ? 21.977 12.939 5.119 1.00 59.49 61 GLN B CA 1
ATOM 3668 C C . GLN B 1 80 ? 21.108 12.354 6.220 1.00 60.58 61 GLN B C 1
ATOM 3669 O O . GLN B 1 80 ? 20.468 13.083 6.960 1.00 62.84 61 GLN B O 1
ATOM 3675 N N . SER B 1 81 ? 21.027 11.034 6.265 1.00 69.17 62 SER B N 1
ATOM 3676 C CA . SER B 1 81 ? 20.295 10.327 7.310 1.00 65.92 62 SER B CA 1
ATOM 3677 C C . SER B 1 81 ? 21.145 9.694 8.408 1.00 63.72 62 SER B C 1
ATOM 3678 O O . SER B 1 81 ? 20.646 8.870 9.176 1.00 66.44 62 SER B O 1
ATOM 3681 N N . GLY B 1 82 ? 22.434 10.007 8.444 1.00 62.25 63 GLY B N 1
ATOM 3682 C CA . GLY B 1 82 ? 23.245 9.607 9.580 1.00 59.92 63 GLY B CA 1
ATOM 3683 C C . GLY B 1 82 ? 24.155 8.441 9.291 1.00 61.32 63 GLY B C 1
ATOM 3684 O O . GLY B 1 82 ? 24.726 7.840 10.204 1.00 62.03 63 GLY B O 1
ATOM 3685 N N . VAL B 1 83 ? 24.286 8.117 8.010 1.00 59.25 64 VAL B N 1
ATOM 3686 C CA . VAL B 1 83 ? 25.288 7.162 7.581 1.00 55.43 64 VAL B CA 1
ATOM 3687 C C . VAL B 1 83 ? 26.555 7.938 7.287 1.00 53.90 64 VAL B C 1
ATOM 3688 O O . VAL B 1 83 ? 26.557 8.839 6.466 1.00 53.57 64 VAL B O 1
ATOM 3692 N N . ASP B 1 84 ? 27.622 7.627 8.006 1.00 61.96 65 ASP B N 1
ATOM 3693 C CA . ASP B 1 84 ? 28.820 8.441 7.928 1.00 57.84 65 ASP B CA 1
ATOM 3694 C C . ASP B 1 84 ? 29.740 7.993 6.822 1.00 55.60 65 ASP B C 1
ATOM 3695 O O . ASP B 1 84 ? 30.583 8.751 6.364 1.00 57.37 65 ASP B O 1
ATOM 3700 N N . LEU B 1 85 ? 29.561 6.763 6.366 1.00 54.73 66 LEU B N 1
ATOM 3701 C CA . LEU B 1 85 ? 30.427 6.243 5.327 1.00 48.98 66 LEU B CA 1
ATOM 3702 C C . LEU B 1 85 ? 29.695 5.253 4.449 1.00 49.77 66 LEU B C 1
ATOM 3703 O O . LEU B 1 85 ? 28.959 4.411 4.960 1.00 55.04 66 LEU B O 1
ATOM 3708 N N . VAL B 1 86 ? 29.917 5.335 3.138 1.00 46.06 67 VAL B N 1
ATOM 3709 C CA . VAL B 1 86 ? 29.279 4.419 2.197 1.00 41.62 67 VAL B CA 1
ATOM 3710 C C . VAL B 1 86 ? 30.250 3.778 1.199 1.00 46.31 67 VAL B C 1
ATOM 3711 O O . VAL B 1 86 ? 30.908 4.466 0.422 1.00 45.41 67 VAL B O 1
ATOM 3715 N N . ILE B 1 87 ? 30.322 2.453 1.219 1.00 49.04 68 ILE B N 1
ATOM 3716 C CA . ILE B 1 87 ? 31.191 1.699 0.322 1.00 45.87 68 ILE B CA 1
ATOM 3717 C C . ILE B 1 87 ? 30.321 0.876 -0.609 1.00 44.13 68 ILE B C 1
ATOM 3718 O O . ILE B 1 87 ? 29.289 0.359 -0.195 1.00 45.20 68 ILE B O 1
ATOM 3723 N N . GLU B 1 88 ? 30.712 0.762 -1.871 1.00 48.01 69 GLU B N 1
ATOM 3724 C CA . GLU B 1 88 ? 29.954 -0.088 -2.775 1.00 46.94 69 GLU B CA 1
ATOM 3725 C C . GLU B 1 88 ? 30.153 -1.547 -2.405 1.00 45.93 69 GLU B C 1
ATOM 3726 O O . GLU B 1 88 ? 31.262 -1.987 -2.115 1.00 43.62 69 GLU B O 1
ATOM 3732 N N . LEU B 1 89 ? 29.056 -2.288 -2.393 1.00 40.66 70 LEU B N 1
ATOM 3733 C CA . LEU B 1 89 ? 29.133 -3.722 -2.333 1.00 36.05 70 LEU B CA 1
ATOM 3734 C C . LEU B 1 89 ? 29.257 -4.178 -3.768 1.00 43.89 70 LEU B C 1
ATOM 3735 O O . LEU B 1 89 ? 28.329 -3.994 -4.559 1.00 52.22 70 LEU B O 1
ATOM 3740 N N . PRO B 1 90 ? 30.422 -4.729 -4.130 1.00 41.80 71 PRO B N 1
ATOM 3741 C CA . PRO B 1 90 ? 30.632 -5.077 -5.529 1.00 36.66 71 PRO B CA 1
ATOM 3742 C C . PRO B 1 90 ? 29.570 -6.034 -6.005 1.00 36.93 71 PRO B C 1
ATOM 3743 O O . PRO B 1 90 ? 29.103 -6.874 -5.237 1.00 40.11 71 PRO B O 1
ATOM 3747 N N . TYR B 1 91 ? 29.231 -5.897 -7.280 1.00 36.87 72 TYR B N 1
ATOM 3748 C CA . TYR B 1 91 ? 28.312 -6.763 -7.997 1.00 31.88 72 TYR B CA 1
ATOM 3749 C C . TYR B 1 91 ? 28.600 -8.214 -7.662 1.00 30.00 72 TYR B C 1
ATOM 3750 O O . TYR B 1 91 ? 27.712 -9.027 -7.469 1.00 30.35 72 TYR B O 1
ATOM 3759 N N . LEU B 1 92 ? 29.883 -8.503 -7.570 1.00 39.40 73 LEU B N 1
ATOM 3760 C CA . LEU B 1 92 ? 30.390 -9.794 -7.168 1.00 34.92 73 LEU B CA 1
ATOM 3761 C C . LEU B 1 92 ? 29.679 -10.316 -5.951 1.00 37.48 73 LEU B C 1
ATOM 3762 O O . LEU B 1 92 ? 29.253 -11.456 -5.916 1.00 44.30 73 LEU B O 1
ATOM 3767 N N . TYR B 1 93 ? 29.604 -9.493 -4.920 1.00 38.16 74 TYR B N 1
ATOM 3768 C CA . TYR B 1 93 ? 28.864 -9.859 -3.722 1.00 40.18 74 TYR B CA 1
ATOM 3769 C C . TYR B 1 93 ? 27.383 -9.513 -3.777 1.00 44.51 74 TYR B C 1
ATOM 3770 O O . TYR B 1 93 ? 26.541 -10.298 -3.348 1.00 52.38 74 TYR B O 1
ATOM 3779 N N . ALA B 1 94 ? 27.076 -8.327 -4.295 1.00 38.82 75 ALA B N 1
ATOM 3780 C CA . ALA B 1 94 ? 25.717 -7.810 -4.285 1.00 34.12 75 ALA B CA 1
ATOM 3781 C C . ALA B 1 94 ? 24.747 -8.712 -5.025 1.00 41.02 75 ALA B C 1
ATOM 3782 O O . ALA B 1 94 ? 23.737 -9.094 -4.461 1.00 45.89 75 ALA B O 1
ATOM 3784 N N . VAL B 1 95 ? 25.043 -9.100 -6.261 1.00 40.30 76 VAL B N 1
ATOM 3785 C CA . VAL B 1 95 ? 24.033 -9.869 -6.964 1.00 41.60 76 VAL B CA 1
ATOM 3786 C C . VAL B 1 95 ? 24.393 -11.317 -6.779 1.00 45.46 76 VAL B C 1
ATOM 3787 O O . VAL B 1 95 ? 25.041 -11.932 -7.626 1.00 48.56 76 VAL B O 1
ATOM 3791 N N . GLN B 1 96 ? 23.853 -11.877 -5.701 1.00 45.06 77 GLN B N 1
ATOM 3792 C CA . GLN B 1 96 ? 24.224 -13.204 -5.230 1.00 42.97 77 GLN B CA 1
ATOM 3793 C C . GLN B 1 96 ? 23.212 -13.741 -4.257 1.00 44.80 77 GLN B C 1
ATOM 3794 O O . GLN B 1 96 ? 22.455 -12.996 -3.643 1.00 49.28 77 GLN B O 1
ATOM 3800 N N . LYS B 1 97 ? 23.253 -15.049 -4.087 1.00 52.62 78 LYS B N 1
ATOM 3801 C CA . LYS B 1 97 ? 22.501 -15.741 -3.056 1.00 53.32 78 LYS B CA 1
ATOM 3802 C C . LYS B 1 97 ? 22.955 -15.272 -1.668 1.00 46.79 78 LYS B C 1
ATOM 3803 O O . LYS B 1 97 ? 24.117 -14.929 -1.478 1.00 46.96 78 LYS B O 1
ATOM 3809 N N . ALA B 1 98 ? 22.032 -15.244 -0.709 1.00 50.66 79 ALA B N 1
ATOM 3810 C CA . ALA B 1 98 ? 22.273 -14.642 0.611 1.00 53.09 79 ALA B CA 1
ATOM 3811 C C . ALA B 1 98 ? 23.484 -15.208 1.360 1.00 54.62 79 ALA B C 1
ATOM 3812 O O . ALA B 1 98 ? 24.109 -14.502 2.160 1.00 53.72 79 ALA B O 1
ATOM 3814 N N . ASP B 1 99 ? 23.814 -16.472 1.106 1.00 56.50 80 ASP B N 1
ATOM 3815 C CA . ASP B 1 99 ? 24.984 -17.086 1.733 1.00 57.53 80 ASP B CA 1
ATOM 3816 C C . ASP B 1 99 ? 26.268 -16.369 1.312 1.00 54.10 80 ASP B C 1
ATOM 3817 O O . ASP B 1 99 ? 27.176 -16.184 2.121 1.00 55.76 80 ASP B O 1
ATOM 3822 N N . ILE B 1 100 ? 26.332 -15.986 0.038 1.00 48.93 81 ILE B N 1
ATOM 3823 C CA . ILE B 1 100 ? 27.492 -15.305 -0.535 1.00 43.98 81 ILE B CA 1
ATOM 3824 C C . ILE B 1 100 ? 27.469 -13.804 -0.266 1.00 46.49 81 ILE B C 1
ATOM 3825 O O . ILE B 1 100 ? 28.480 -13.191 0.072 1.00 46.97 81 ILE B O 1
ATOM 3830 N N . PHE B 1 101 ? 26.293 -13.223 -0.435 1.00 44.52 82 PHE B N 1
ATOM 3831 C CA . PHE B 1 101 ? 26.057 -11.809 -0.199 1.00 40.15 82 PHE B CA 1
ATOM 3832 C C . PHE B 1 101 ? 26.485 -11.396 1.215 1.00 40.90 82 PHE B C 1
ATOM 3833 O O . PHE B 1 101 ? 27.136 -10.365 1.410 1.00 40.28 82 PHE B O 1
ATOM 3841 N N . ALA B 1 102 ? 26.135 -12.221 2.192 1.00 42.17 83 ALA B N 1
ATOM 3842 C CA . ALA B 1 102 ? 26.487 -11.971 3.582 1.00 47.14 83 ALA B CA 1
ATOM 3843 C C . ALA B 1 102 ? 27.994 -12.003 3.789 1.00 47.68 83 ALA B C 1
ATOM 3844 O O . ALA B 1 102 ? 28.561 -11.093 4.386 1.00 47.86 83 ALA B O 1
ATOM 3846 N N . ARG B 1 103 ? 28.631 -13.057 3.285 1.00 47.48 84 ARG B N 1
ATOM 3847 C CA . ARG B 1 103 ? 30.072 -13.255 3.413 1.00 47.03 84 ARG B CA 1
ATOM 3848 C C . ARG B 1 103 ? 30.873 -12.009 3.030 1.00 54.66 84 ARG B C 1
ATOM 3849 O O . ARG B 1 103 ? 31.594 -11.450 3.857 1.00 59.99 84 ARG B O 1
ATOM 3857 N N . GLY B 1 104 ? 30.755 -11.592 1.770 1.00 49.94 85 GLY B N 1
ATOM 3858 C CA . GLY B 1 104 ? 31.527 -10.474 1.254 1.00 38.42 85 GLY B CA 1
ATOM 3859 C C . GLY B 1 104 ? 31.248 -9.138 1.914 1.00 38.15 85 GLY B C 1
ATOM 3860 O O . GLY B 1 104 ? 32.156 -8.344 2.128 1.00 39.11 85 GLY B O 1
ATOM 3861 N N . SER B 1 105 ? 29.983 -8.884 2.220 1.00 39.45 86 SER B N 1
ATOM 3862 C CA . SER B 1 105 ? 29.589 -7.655 2.883 1.00 38.33 86 SER B CA 1
ATOM 3863 C C . SER B 1 105 ? 30.214 -7.566 4.270 1.00 46.20 86 SER B C 1
ATOM 3864 O O . SER B 1 105 ? 30.870 -6.582 4.607 1.00 53.46 86 SER B O 1
ATOM 3867 N N . VAL B 1 106 ? 30.010 -8.605 5.068 1.00 44.55 87 VAL B N 1
ATOM 3868 C CA . VAL B 1 106 ? 30.618 -8.704 6.382 1.00 42.89 87 VAL B CA 1
ATOM 3869 C C . VAL B 1 106 ? 32.133 -8.643 6.257 1.00 42.20 87 VAL B C 1
ATOM 3870 O O . VAL B 1 106 ? 32.814 -8.053 7.089 1.00 47.94 87 VAL B O 1
ATOM 3874 N N . SER B 1 107 ? 32.651 -9.251 5.197 1.00 44.89 88 SER B N 1
ATOM 3875 C CA . SER B 1 107 ? 34.086 -9.275 4.924 1.00 45.21 88 SER B CA 1
ATOM 3876 C C . SER B 1 107 ? 34.664 -7.874 4.749 1.00 45.10 88 SER B C 1
ATOM 3877 O O . SER B 1 107 ? 35.750 -7.571 5.246 1.00 46.95 88 SER B O 1
ATOM 3880 N N . ILE B 1 108 ? 33.934 -7.026 4.033 1.00 43.83 89 ILE B N 1
ATOM 3881 C CA . ILE B 1 108 ? 34.361 -5.653 3.799 1.00 38.60 89 ILE B CA 1
ATOM 3882 C C . ILE B 1 108 ? 34.249 -4.814 5.067 1.00 39.55 89 ILE B C 1
ATOM 3883 O O . ILE B 1 108 ? 35.126 -4.008 5.365 1.00 39.42 89 ILE B O 1
ATOM 3888 N N . LEU B 1 109 ? 33.191 -5.040 5.837 1.00 45.94 90 LEU B N 1
ATOM 3889 C CA . LEU B 1 109 ? 32.972 -4.285 7.067 1.00 45.85 90 LEU B CA 1
ATOM 3890 C C . LEU B 1 109 ? 34.044 -4.581 8.113 1.00 43.77 90 LEU B C 1
ATOM 3891 O O . LEU B 1 109 ? 34.393 -3.718 8.914 1.00 47.50 90 LEU B O 1
ATOM 3896 N N . ASN B 1 110 ? 34.580 -5.795 8.103 1.00 42.59 91 ASN B N 1
ATOM 3897 C CA . ASN B 1 110 ? 35.693 -6.106 8.989 1.00 44.28 91 ASN B CA 1
ATOM 3898 C C . ASN B 1 110 ? 37.008 -5.527 8.469 1.00 45.16 91 ASN B C 1
ATOM 3899 O O . ASN B 1 110 ? 37.893 -5.192 9.254 1.00 47.05 91 ASN B O 1
ATOM 3904 N N . GLU B 1 111 ? 37.136 -5.392 7.153 1.00 47.27 92 GLU B N 1
ATOM 3905 C CA . GLU B 1 111 ? 38.352 -4.823 6.575 1.00 43.58 92 GLU B CA 1
ATOM 3906 C C . GLU B 1 111 ? 38.477 -3.392 7.040 1.00 44.34 92 GLU B C 1
ATOM 3907 O O . GLU B 1 111 ? 39.564 -2.916 7.360 1.00 44.41 92 GLU B O 1
ATOM 3913 N N . LEU B 1 112 ? 37.331 -2.727 7.109 1.00 43.88 93 LEU B N 1
ATOM 3914 C CA . LEU B 1 112 ? 37.240 -1.371 7.632 1.00 41.31 93 LEU B CA 1
ATOM 3915 C C . LEU B 1 112 ? 37.167 -1.380 9.146 1.00 46.35 93 LEU B C 1
ATOM 3916 O O . LEU B 1 112 ? 37.073 -0.327 9.778 1.00 43.82 93 LEU B O 1
ATOM 3921 N N . GLU B 1 113 ? 37.190 -2.590 9.707 1.00 52.42 94 GLU B N 1
ATOM 3922 C CA . GLU B 1 113 ? 37.335 -2.812 11.141 1.00 51.17 94 GLU B CA 1
ATOM 3923 C C . GLU B 1 113 ? 36.169 -2.262 11.947 1.00 53.60 94 GLU B C 1
ATOM 3924 O O . GLU B 1 113 ? 36.350 -1.606 12.976 1.00 52.44 94 GLU B O 1
ATOM 3930 N N . CYS B 1 114 ? 34.962 -2.532 11.472 1.00 54.26 95 CYS B N 1
ATOM 3931 C CA . CYS B 1 114 ? 33.783 -2.210 12.248 1.00 55.90 95 CYS B CA 1
ATOM 3932 C C . CYS B 1 114 ? 33.697 -3.166 13.411 1.00 62.87 95 CYS B C 1
ATOM 3933 O O . CYS B 1 114 ? 33.771 -4.384 13.233 1.00 67.67 95 CYS B O 1
ATOM 3936 N N . GLU B 1 115 ? 33.567 -2.614 14.609 1.00 61.04 96 GLU B N 1
ATOM 3937 C CA . GLU B 1 115 ? 33.525 -3.449 15.785 1.00 56.07 96 GLU B CA 1
ATOM 3938 C C . GLU B 1 115 ? 32.108 -3.901 16.055 1.00 52.12 96 GLU B C 1
ATOM 3939 O O . GLU B 1 115 ? 31.881 -4.813 16.844 1.00 52.63 96 GLU B O 1
ATOM 3945 N N . ALA B 1 116 ? 31.153 -3.271 15.386 1.00 49.59 97 ALA B N 1
ATOM 3946 C CA . ALA B 1 116 ? 29.761 -3.620 15.601 1.00 56.48 97 ALA B CA 1
AT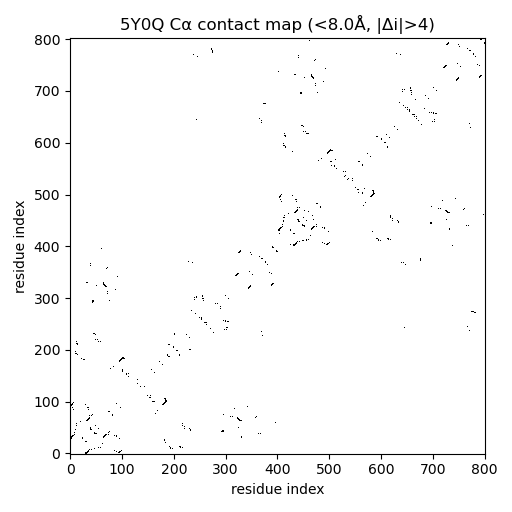OM 3947 C C . ALA B 1 116 ? 29.039 -3.847 14.292 1.00 53.70 97 ALA B C 1
ATOM 3948 O O . ALA B 1 116 ? 29.390 -3.268 13.269 1.00 56.94 97 ALA B O 1
ATOM 3950 N N . LEU B 1 117 ? 28.027 -4.700 14.339 1.00 54.73 98 LEU B N 1
ATOM 3951 C CA . LEU B 1 117 ? 27.174 -4.957 13.186 1.00 55.11 98 LEU B CA 1
ATOM 3952 C C . LEU B 1 117 ? 25.705 -4.844 13.605 1.00 63.10 98 LEU B C 1
ATOM 3953 O O . LEU B 1 117 ? 25.326 -5.267 14.697 1.00 71.95 98 LEU B O 1
ATOM 3958 N N . PHE B 1 118 ? 24.890 -4.245 12.745 1.00 61.89 99 PHE B N 1
ATOM 3959 C CA . PHE B 1 118 ? 23.508 -3.929 13.083 1.00 61.19 99 PHE B CA 1
ATOM 3960 C C . PHE B 1 118 ? 22.562 -4.217 11.908 1.00 60.07 99 PHE B C 1
ATOM 3961 O O . PHE B 1 118 ? 22.730 -3.657 10.822 1.00 58.18 99 PHE B O 1
ATOM 3969 N N . PHE B 1 119 ? 21.568 -5.079 12.126 1.00 60.85 100 PHE B N 1
ATOM 3970 C CA . PHE B 1 119 ? 20.613 -5.430 11.071 1.00 59.78 100 PHE B CA 1
ATOM 3971 C C . PHE B 1 119 ? 19.186 -5.546 11.588 1.00 67.56 100 PHE B C 1
ATOM 3972 O O . PHE B 1 119 ? 18.944 -6.127 12.640 1.00 72.09 100 PHE B O 1
ATOM 3980 N N . GLY B 1 120 ? 18.237 -4.992 10.842 1.00 67.58 101 GLY B N 1
ATOM 3981 C CA . GLY B 1 120 ? 16.840 -5.147 11.186 1.00 58.14 101 GLY B CA 1
ATOM 3982 C C . GLY B 1 120 ? 16.442 -6.575 10.907 1.00 69.33 101 GLY B C 1
ATOM 3983 O O . GLY B 1 120 ? 17.155 -7.283 10.205 1.00 68.67 101 GLY B O 1
ATOM 3984 N N . SER B 1 121 ? 15.279 -6.982 11.398 1.00 73.97 102 SER B N 1
ATOM 3985 C CA . SER B 1 121 ? 14.844 -8.361 11.240 1.00 73.78 102 SER B CA 1
ATOM 3986 C C . SER B 1 121 ? 13.430 -8.557 11.733 1.00 75.88 102 SER B C 1
ATOM 3987 O O . SER B 1 121 ? 12.885 -7.717 12.437 1.00 78.17 102 SER B O 1
ATOM 3990 N N . GLU B 1 122 ? 12.839 -9.679 11.349 1.00 77.15 103 GLU B N 1
ATOM 3991 C CA . GLU B 1 122 ? 11.500 -10.012 11.794 1.00 87.82 103 GLU B CA 1
ATOM 3992 C C . GLU B 1 122 ? 11.574 -10.471 13.229 1.00 86.58 103 GLU B C 1
ATOM 3993 O O . GLU B 1 122 ? 10.571 -10.527 13.938 1.00 87.81 103 GLU B O 1
ATOM 3999 N N . ASN B 1 123 ? 12.785 -10.802 13.648 1.00 74.72 104 ASN B N 1
ATOM 4000 C CA . ASN B 1 123 ? 13.046 -11.125 15.030 1.00 76.02 104 ASN B CA 1
ATOM 4001 C C . ASN B 1 123 ? 14.007 -10.104 15.609 1.00 78.16 104 ASN B C 1
ATOM 4002 O O . ASN B 1 123 ? 15.161 -10.027 15.197 1.00 87.22 104 ASN B O 1
ATOM 4007 N N . GLY B 1 124 ? 13.538 -9.318 16.568 1.00 73.95 105 GLY B N 1
ATOM 4008 C CA . GLY B 1 124 ? 14.370 -8.285 17.151 1.00 70.56 105 GLY B CA 1
ATOM 4009 C C . GLY B 1 124 ? 15.448 -8.887 18.016 1.00 71.51 105 GLY B C 1
ATOM 4010 O O . GLY B 1 124 ? 16.281 -8.182 18.581 1.00 76.41 105 GLY B O 1
ATOM 4011 N N . ASP B 1 125 ? 15.428 -10.210 18.099 1.00 55.87 106 ASP B N 1
ATOM 4012 C CA . ASP B 1 125 ? 16.236 -10.947 19.048 1.00 55.92 106 ASP B CA 1
ATOM 4013 C C . ASP B 1 125 ? 17.437 -11.608 18.395 1.00 55.46 106 ASP B C 1
ATOM 4014 O O . ASP B 1 125 ? 17.283 -12.481 17.554 1.00 59.09 106 ASP B O 1
ATOM 4019 N N . ILE B 1 126 ? 18.632 -11.213 18.812 1.00 56.13 107 ILE B N 1
ATOM 4020 C CA . ILE B 1 126 ? 19.861 -11.808 18.289 1.00 59.13 107 ILE B CA 1
ATOM 4021 C C . ILE B 1 126 ? 20.100 -13.220 18.816 1.00 59.22 107 ILE B C 1
ATOM 4022 O O . ILE B 1 126 ? 20.828 -14.002 18.207 1.00 56.78 107 ILE B O 1
ATOM 4027 N N . LYS B 1 127 ? 19.490 -13.537 19.954 1.00 57.40 108 LYS B N 1
ATOM 4028 C CA . LYS B 1 127 ? 19.805 -14.772 20.659 1.00 54.61 108 LYS B CA 1
ATOM 4029 C C . LYS B 1 127 ? 19.416 -16.011 19.860 1.00 53.84 108 LYS B C 1
ATOM 4030 O O . LYS B 1 127 ? 20.224 -16.927 19.747 1.00 58.45 108 LYS B O 1
ATOM 4036 N N . PRO B 1 128 ? 18.195 -16.053 19.292 1.00 52.91 109 PRO B N 1
ATOM 4037 C CA . PRO B 1 128 ? 17.969 -17.200 18.405 1.00 60.77 109 PRO B CA 1
ATOM 4038 C C . PRO B 1 128 ? 18.824 -17.157 17.131 1.00 64.52 109 PRO B C 1
ATOM 4039 O O . PRO B 1 128 ? 18.983 -18.190 16.488 1.00 64.91 109 PRO B O 1
ATOM 4043 N N . PHE B 1 129 ? 19.363 -15.997 16.771 1.00 63.48 110 PHE B N 1
ATOM 4044 C CA . PHE B 1 129 ? 20.331 -15.954 15.686 1.00 67.07 110 PHE B CA 1
ATOM 4045 C C . PHE B 1 129 ? 21.619 -16.611 16.159 1.00 69.25 110 PHE B C 1
ATOM 4046 O O . PHE B 1 129 ? 22.165 -17.508 15.511 1.00 65.80 110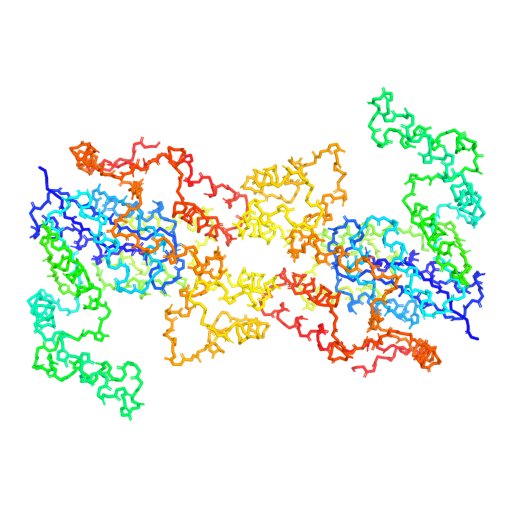 PHE B O 1
ATOM 4054 N N . LEU B 1 130 ? 22.091 -16.154 17.309 1.00 70.84 111 LEU B N 1
ATOM 4055 C CA . LEU B 1 130 ? 23.315 -16.673 17.888 1.00 71.57 111 LEU B CA 1
ATOM 4056 C C . LEU B 1 130 ? 23.147 -18.132 18.282 1.00 75.34 111 LEU B C 1
ATOM 4057 O O . LEU B 1 130 ? 24.038 -18.947 18.043 1.00 78.05 111 LEU B O 1
ATOM 4062 N N . GLU B 1 131 ? 22.008 -18.460 18.888 1.00 78.12 112 GLU B N 1
ATOM 4063 C CA . GLU B 1 131 ? 21.725 -19.842 19.254 1.00 80.95 112 GLU B CA 1
ATOM 4064 C C . GLU B 1 131 ? 21.819 -20.734 18.035 1.00 76.66 112 GLU B C 1
ATOM 4065 O O . GLU B 1 131 ? 22.685 -21.599 17.962 1.00 83.66 112 GLU B O 1
ATOM 4071 N N . THR B 1 132 ? 20.930 -20.487 17.080 1.00 67.88 113 THR B N 1
ATOM 4072 C CA . THR B 1 132 ? 20.791 -21.305 15.886 1.00 65.62 113 THR B CA 1
ATOM 4073 C C . THR B 1 132 ? 22.142 -21.625 15.277 1.00 73.10 113 THR B C 1
ATOM 4074 O O . THR B 1 132 ? 22.509 -22.790 15.151 1.00 74.47 113 THR B O 1
ATOM 4078 N N . ALA B 1 133 ? 22.865 -20.583 14.880 1.00 76.39 114 ALA B N 1
ATOM 4079 C CA . ALA B 1 133 ? 24.203 -20.749 14.334 1.00 75.75 114 ALA B CA 1
ATOM 4080 C C . ALA B 1 133 ? 25.065 -21.608 15.258 1.00 80.74 114 ALA B C 1
ATOM 4081 O O . ALA B 1 133 ? 25.627 -22.614 14.824 1.00 84.25 114 ALA B O 1
ATOM 4083 N N . GLN B 1 134 ? 25.143 -21.241 16.534 1.00 82.29 115 GLN B N 1
ATOM 4084 C CA . GLN B 1 134 ? 25.949 -22.011 17.479 1.00 87.01 115 GLN B CA 1
ATOM 4085 C C . GLN B 1 134 ? 25.352 -23.407 17.674 1.00 86.51 115 GLN B C 1
ATOM 4086 O O . GLN B 1 134 ? 26.038 -24.350 18.070 1.00 90.51 115 GLN B O 1
ATOM 4092 N N . LEU B 1 135 ? 24.065 -23.527 17.386 1.00 80.48 116 LEU B N 1
ATOM 4093 C CA . LEU B 1 135 ? 23.373 -24.795 17.509 1.00 74.79 116 LEU B CA 1
ATOM 4094 C C . LEU B 1 135 ? 23.753 -25.692 16.350 1.00 68.18 116 LEU B C 1
ATOM 4095 O O . LEU B 1 135 ? 24.041 -26.870 16.527 1.00 70.57 116 LEU B O 1
ATOM 4100 N N . ILE B 1 136 ? 23.750 -25.116 15.156 1.00 63.73 117 ILE B N 1
ATOM 4101 C CA . ILE B 1 136 ? 23.884 -25.890 13.932 1.00 59.59 117 ILE B CA 1
ATOM 4102 C C . ILE B 1 136 ? 25.257 -26.517 13.789 1.00 65.32 117 ILE B C 1
ATOM 4103 O O . ILE B 1 136 ? 25.354 -27.706 13.501 1.00 71.64 117 ILE B O 1
ATOM 4108 N N . ASP B 1 137 ? 26.317 -25.742 14.003 1.00 65.60 118 ASP B N 1
ATOM 4109 C CA . ASP B 1 137 ? 27.663 -26.291 13.862 1.00 67.31 118 ASP B CA 1
ATOM 4110 C C . ASP B 1 137 ? 27.915 -27.377 14.890 1.00 69.61 118 ASP B C 1
ATOM 4111 O O . ASP B 1 137 ? 28.691 -28.300 14.649 1.00 74.53 118 ASP B O 1
ATOM 4116 N N . GLU B 1 138 ? 27.256 -27.260 16.035 1.00 63.84 119 GLU B N 1
ATOM 4117 C CA . GLU B 1 138 ? 27.357 -28.262 17.088 1.00 69.85 119 GLU B CA 1
ATOM 4118 C C . GLU B 1 138 ? 26.943 -29.633 16.572 1.00 73.15 119 GLU B C 1
ATOM 4119 O O . GLU B 1 138 ? 27.484 -30.655 16.987 1.00 80.67 119 GLU B O 1
ATOM 4125 N N . HIS B 1 139 ? 25.937 -29.636 15.704 1.00 74.01 120 HIS B N 1
ATOM 4126 C CA . HIS B 1 139 ? 25.438 -30.844 15.049 1.00 77.27 120 HIS B CA 1
ATOM 4127 C C . HIS B 1 139 ? 25.865 -31.078 13.600 1.00 79.05 120 HIS B C 1
ATOM 4128 O O . HIS B 1 139 ? 25.407 -32.042 12.995 1.00 76.32 120 HIS B O 1
ATOM 4135 N N . LYS B 1 140 ? 26.703 -30.210 13.035 1.00 85.35 121 LYS B N 1
ATOM 4136 C CA . LYS B 1 140 ? 26.847 -30.130 11.573 1.00 91.34 121 LYS B CA 1
ATOM 4137 C C . LYS B 1 140 ? 27.185 -31.469 10.921 1.00 101.18 121 LYS B C 1
ATOM 4138 O O . LYS B 1 140 ? 26.971 -31.651 9.723 1.00 102.62 121 LYS B O 1
ATOM 4144 N N . HIS B 1 141 ? 27.695 -32.409 11.708 1.00 107.39 122 HIS B N 1
ATOM 4145 C CA . HIS B 1 141 ? 27.878 -33.772 11.223 1.00 113.34 122 HIS B CA 1
ATOM 4146 C C . HIS B 1 141 ? 26.538 -34.509 11.168 1.00 108.86 122 HIS B C 1
ATOM 4147 O O . HIS B 1 141 ? 26.248 -35.233 10.214 1.00 111.99 122 HIS B O 1
ATOM 4154 N N . ILE B 1 142 ? 25.722 -34.301 12.196 1.00 101.09 123 ILE B N 1
ATOM 4155 C CA . ILE B 1 142 ? 24.443 -34.986 12.337 1.00 92.55 123 ILE B CA 1
ATOM 4156 C C . ILE B 1 142 ? 23.539 -34.684 11.139 1.00 84.21 123 ILE B C 1
ATOM 4157 O O . ILE B 1 142 ? 22.729 -35.517 10.726 1.00 84.10 123 ILE B O 1
ATOM 4162 N N . LEU B 1 143 ? 23.734 -33.512 10.545 1.00 75.80 124 LEU B N 1
ATOM 4163 C CA . LEU B 1 143 ? 22.906 -33.047 9.434 1.00 64.55 124 LEU B CA 1
ATOM 4164 C C . LEU B 1 143 ? 23.206 -33.802 8.148 1.00 71.86 124 LEU B C 1
ATOM 4165 O O . LEU B 1 143 ? 22.321 -34.438 7.570 1.00 81.09 124 LEU B O 1
ATOM 4170 N N . ASN B 1 144 ? 24.446 -33.693 7.682 1.00 68.31 125 ASN B N 1
ATOM 4171 C CA . ASN B 1 144 ? 24.846 -34.278 6.412 1.00 69.50 125 ASN B CA 1
ATOM 4172 C C . ASN B 1 144 ? 24.628 -35.787 6.366 1.00 73.09 125 ASN B C 1
ATOM 4173 O O . ASN B 1 144 ? 24.550 -36.385 5.291 1.00 75.96 125 ASN B O 1
ATOM 4178 N N . ASP B 1 145 ? 24.526 -36.395 7.542 1.00 71.70 126 ASP B N 1
ATOM 4179 C CA . ASP B 1 145 ? 24.172 -37.802 7.648 1.00 72.57 126 ASP B CA 1
ATOM 4180 C C . ASP B 1 145 ? 22.685 -38.021 7.382 1.00 63.84 126 ASP B C 1
ATOM 4181 O O . ASP B 1 145 ? 22.305 -38.900 6.620 1.00 62.51 126 ASP B O 1
ATOM 4186 N N . ARG B 1 146 ? 21.842 -37.225 8.022 1.00 58.68 127 ARG B N 1
ATOM 4187 C CA . ARG B 1 146 ? 20.404 -37.348 7.828 1.00 62.02 127 ARG B CA 1
ATOM 4188 C C . ARG B 1 146 ? 20.020 -36.826 6.454 1.00 59.46 127 ARG B C 1
ATOM 4189 O O . ARG B 1 146 ? 19.039 -37.266 5.865 1.00 58.46 127 ARG B O 1
ATOM 4197 N N . ILE B 1 147 ? 20.797 -35.878 5.947 1.00 56.46 128 ILE B N 1
ATOM 4198 C CA . ILE B 1 147 ? 20.601 -35.415 4.587 1.00 53.80 128 ILE B CA 1
ATOM 4199 C C . ILE B 1 147 ? 20.840 -36.570 3.623 1.00 53.91 128 ILE B C 1
ATOM 4200 O O . ILE B 1 147 ? 19.955 -36.935 2.852 1.00 53.23 128 ILE B O 1
ATOM 4205 N N . LYS B 1 148 ? 22.025 -37.165 3.691 1.00 63.05 129 LYS B N 1
ATOM 4206 C CA . LYS B 1 148 ? 22.357 -38.261 2.796 1.00 67.00 129 LYS B CA 1
ATOM 4207 C C . LYS B 1 148 ? 21.430 -39.452 3.036 1.00 65.50 129 LYS B C 1
ATOM 4208 O O . LYS B 1 148 ? 21.107 -40.188 2.109 1.00 64.37 129 LYS B O 1
ATOM 4214 N N . GLU B 1 149 ? 20.987 -39.623 4.276 1.00 68.46 130 GLU B N 1
ATOM 4215 C CA . GLU B 1 149 ? 20.029 -40.669 4.612 1.00 68.41 130 GLU B CA 1
ATOM 4216 C C . GLU B 1 149 ? 18.700 -40.390 3.922 1.00 70.51 130 GLU B C 1
ATOM 4217 O O . GLU B 1 149 ? 18.002 -41.316 3.506 1.00 70.55 130 GLU B O 1
ATOM 4223 N N . GLU B 1 150 ? 18.352 -39.107 3.819 1.00 70.50 131 GLU B N 1
ATOM 4224 C CA . GLU B 1 150 ? 17.178 -38.689 3.058 1.00 68.15 131 GLU B CA 1
ATOM 4225 C C . GLU B 1 150 ? 17.497 -38.731 1.578 1.00 57.85 131 GLU B C 1
ATOM 4226 O O . GLU B 1 150 ? 16.698 -39.207 0.780 1.00 55.04 131 GLU B O 1
ATOM 4232 N N . LEU B 1 151 ? 18.674 -38.229 1.223 1.00 56.49 132 LEU B N 1
ATOM 4233 C CA . LEU B 1 151 ? 19.146 -38.266 -0.156 1.00 64.39 132 LEU B CA 1
ATOM 4234 C C . LEU B 1 151 ? 19.225 -39.673 -0.746 1.00 66.35 132 LEU B C 1
ATOM 4235 O O . LEU B 1 151 ? 18.725 -39.914 -1.849 1.00 65.63 132 LEU B O 1
ATOM 4240 N N . LYS B 1 152 ? 19.861 -40.596 -0.030 1.00 67.44 133 LYS B N 1
ATOM 4241 C CA . LYS B 1 152 ? 19.975 -41.960 -0.533 1.00 71.05 133 LYS B CA 1
ATOM 4242 C C . LYS B 1 152 ? 18.596 -42.610 -0.622 1.00 71.00 133 LYS B C 1
ATOM 4243 O O . LYS B 1 152 ? 18.373 -43.492 -1.448 1.00 76.52 133 LYS B O 1
ATOM 4249 N N . LYS B 1 153 ? 17.666 -42.169 0.217 1.00 65.09 134 LYS B N 1
ATOM 4250 C CA . LYS B 1 153 ? 16.302 -42.665 0.127 1.00 63.19 134 LYS B CA 1
ATOM 4251 C C . LYS B 1 153 ? 15.588 -41.995 -1.046 1.00 69.91 134 LYS B C 1
ATOM 4252 O O . LYS B 1 153 ? 14.467 -42.367 -1.391 1.00 73.40 134 LYS B O 1
ATOM 4258 N N . GLY B 1 154 ? 16.249 -41.016 -1.665 1.00 66.81 135 GLY B N 1
ATOM 4259 C CA . GLY B 1 154 ? 15.748 -40.394 -2.879 1.00 58.65 135 GLY B CA 1
ATOM 4260 C C . GLY B 1 154 ? 15.144 -39.004 -2.760 1.00 59.12 135 GLY B C 1
ATOM 4261 O O . GLY B 1 154 ? 14.541 -38.503 -3.714 1.00 55.91 135 GLY B O 1
ATOM 4262 N N . ALA B 1 155 ? 15.297 -38.377 -1.597 1.00 61.41 136 ALA B N 1
ATOM 4263 C CA . ALA B 1 155 ? 14.748 -37.039 -1.368 1.00 54.87 136 ALA B CA 1
ATOM 4264 C C . ALA B 1 155 ? 15.464 -35.994 -2.209 1.00 58.41 136 ALA B C 1
ATOM 4265 O O . ALA B 1 155 ? 16.613 -36.181 -2.597 1.00 65.39 136 ALA B O 1
ATOM 4267 N N . SER B 1 156 ? 14.787 -34.887 -2.488 1.00 56.00 137 SER B N 1
ATOM 4268 C CA . SER B 1 156 ? 15.426 -33.813 -3.220 1.00 58.37 137 SER B CA 1
ATOM 4269 C C . SER B 1 156 ? 16.396 -33.116 -2.293 1.00 60.89 137 SER B C 1
ATOM 4270 O O . SER B 1 156 ? 16.462 -33.417 -1.109 1.00 61.97 137 SER B O 1
ATOM 4273 N N . TYR B 1 157 ? 17.133 -32.159 -2.831 1.00 64.72 138 TYR B N 1
ATOM 4274 C CA . TYR B 1 157 ? 18.130 -31.454 -2.045 1.00 68.60 138 TYR B CA 1
ATOM 4275 C C . TYR B 1 157 ? 17.499 -30.591 -0.948 1.00 60.16 138 TYR B C 1
ATOM 4276 O O . TYR B 1 157 ? 17.829 -30.756 0.227 1.00 58.71 138 TYR B O 1
ATOM 4285 N N . PRO B 1 158 ? 16.564 -29.692 -1.312 1.00 55.24 139 PRO B N 1
ATOM 4286 C CA . PRO B 1 158 ? 16.004 -28.851 -0.249 1.00 52.93 139 PRO B CA 1
ATOM 4287 C C . PRO B 1 158 ? 15.177 -29.644 0.749 1.00 49.41 139 PRO B C 1
ATOM 4288 O O . PRO B 1 158 ? 15.192 -29.344 1.941 1.00 51.76 139 PRO B O 1
ATOM 4292 N N . ALA B 1 159 ? 14.460 -30.644 0.253 1.00 46.98 140 ALA B N 1
ATOM 4293 C CA . ALA B 1 159 ? 13.695 -31.532 1.113 1.00 43.81 140 ALA B CA 1
ATOM 4294 C C . ALA B 1 159 ? 14.611 -32.195 2.120 1.00 50.54 140 ALA B C 1
ATOM 4295 O O . ALA B 1 159 ? 14.408 -32.083 3.329 1.00 52.83 140 ALA B O 1
ATOM 4297 N N . ALA B 1 160 ? 15.629 -32.879 1.609 1.00 55.47 141 ALA B N 1
ATOM 4298 C CA . ALA B 1 160 ? 16.587 -33.576 2.455 1.00 57.90 141 ALA B CA 1
ATOM 4299 C C . ALA B 1 160 ? 17.252 -32.590 3.404 1.00 55.68 141 ALA B C 1
ATOM 4300 O O . ALA B 1 160 ? 17.673 -32.947 4.499 1.00 55.36 141 ALA B O 1
ATOM 4302 N N . ALA B 1 161 ? 17.353 -31.342 2.968 1.00 55.59 142 ALA B N 1
ATOM 4303 C CA . ALA B 1 161 ? 17.868 -30.297 3.826 1.00 49.43 142 ALA B CA 1
ATOM 4304 C C . ALA B 1 161 ? 16.791 -29.875 4.812 1.00 50.45 142 ALA B C 1
ATOM 4305 O O . ALA B 1 161 ? 17.052 -29.755 6.006 1.00 53.75 142 ALA B O 1
ATOM 4307 N N . ALA B 1 162 ? 15.576 -29.668 4.307 1.00 53.33 143 ALA B N 1
ATOM 4308 C CA . ALA B 1 162 ? 14.459 -29.232 5.138 1.00 52.83 143 ALA B CA 1
ATOM 4309 C C . ALA B 1 162 ? 14.196 -30.232 6.246 1.00 51.42 143 ALA B C 1
ATOM 4310 O O . ALA B 1 162 ? 13.788 -29.867 7.344 1.00 49.48 143 ALA B O 1
ATOM 4312 N N . ILE B 1 163 ? 14.423 -31.500 5.930 1.00 52.76 144 ILE B N 1
ATOM 4313 C CA . ILE B 1 163 ? 14.192 -32.592 6.864 1.00 52.56 144 ILE B CA 1
ATOM 4314 C C . ILE B 1 163 ? 15.309 -32.752 7.871 1.00 53.64 144 ILE B C 1
ATOM 4315 O O . ILE B 1 163 ? 15.065 -32.881 9.072 1.00 56.73 144 ILE B O 1
ATOM 4320 N N . ALA B 1 164 ? 16.539 -32.755 7.379 1.00 50.74 145 ALA B N 1
ATOM 4321 C CA . ALA B 1 164 ? 17.682 -32.873 8.259 1.00 48.42 145 ALA B CA 1
ATOM 4322 C C . ALA B 1 164 ? 17.758 -31.663 9.179 1.00 53.64 145 ALA B C 1
ATOM 4323 O O . ALA B 1 164 ? 18.108 -31.788 10.347 1.00 60.29 145 ALA B O 1
ATOM 4325 N N . PHE B 1 165 ? 17.417 -30.490 8.658 1.00 50.99 146 PHE B N 1
ATOM 4326 C CA . PHE B 1 165 ? 17.430 -29.287 9.480 1.00 48.89 146 PHE B CA 1
ATOM 4327 C C . PHE B 1 165 ? 16.281 -29.223 10.470 1.00 47.35 146 PHE B C 1
ATOM 4328 O O . PHE B 1 165 ? 16.384 -28.552 11.481 1.00 49.71 146 PHE B O 1
ATOM 4336 N N . SER B 1 166 ? 15.182 -29.907 10.186 1.00 49.57 147 SER B N 1
ATOM 4337 C CA . SER B 1 166 ? 14.066 -29.914 11.126 1.00 56.08 147 SER B CA 1
ATOM 4338 C C . SER B 1 166 ? 14.222 -31.037 12.149 1.00 56.01 147 SER B C 1
ATOM 4339 O O . SER B 1 166 ? 13.390 -31.213 13.036 1.00 54.47 147 SER B O 1
ATOM 4342 N N . SER B 1 167 ? 15.304 -31.792 12.022 1.00 58.92 148 SER B N 1
ATOM 4343 C CA . SER B 1 167 ? 15.674 -32.771 13.033 1.00 65.14 148 SER B CA 1
ATOM 4344 C C . SER B 1 167 ? 16.277 -32.045 14.226 1.00 68.11 148 SER B C 1
ATOM 4345 O O . SER B 1 167 ? 16.598 -32.652 15.245 1.00 72.11 148 SER B O 1
ATOM 4348 N N . ILE B 1 168 ? 16.453 -30.738 14.063 1.00 71.19 149 ILE B N 1
ATOM 4349 C CA . ILE B 1 168 ? 16.814 -29.836 15.145 1.00 76.97 149 ILE B CA 1
ATOM 4350 C C . ILE B 1 168 ? 16.124 -28.490 14.910 1.00 84.00 149 ILE B C 1
ATOM 4351 O O . ILE B 1 168 ? 15.380 -28.340 13.942 1.00 89.08 149 ILE B O 1
ATOM 4356 N N . LEU B 1 169 ? 16.334 -27.536 15.814 1.00 85.33 150 LEU B N 1
ATOM 4357 C CA . LEU B 1 169 ? 15.862 -26.159 15.630 1.00 83.75 150 LEU B CA 1
ATOM 4358 C C . LEU B 1 169 ? 14.340 -25.954 15.666 1.00 91.34 150 LEU B C 1
ATOM 4359 O O . LEU B 1 169 ? 13.878 -24.815 15.718 1.00 97.97 150 LEU B O 1
ATOM 4364 N N . HIS B 1 170 ? 13.555 -27.026 15.677 1.00 92.78 151 HIS B N 1
ATOM 4365 C CA . HIS B 1 170 ? 12.120 -26.898 15.398 1.00 97.05 151 HIS B CA 1
ATOM 4366 C C . HIS B 1 170 ? 11.318 -26.542 16.666 1.00 105.96 151 HIS B C 1
ATOM 4367 O O . HIS B 1 170 ? 10.085 -26.551 16.673 1.00 111.09 151 HIS B O 1
ATOM 4374 N N . THR B 1 171 ? 12.015 -26.188 17.733 1.00 109.84 152 THR B N 1
ATOM 4375 C CA . THR B 1 171 ? 11.335 -25.868 18.977 1.00 117.30 152 THR B CA 1
ATOM 4376 C C . THR B 1 171 ? 10.473 -24.597 18.851 1.00 115.03 152 THR B C 1
ATOM 4377 O O . THR B 1 171 ? 10.368 -24.007 17.775 1.00 117.27 152 THR B O 1
ATOM 4381 N N . GLU B 1 172 ? 9.851 -24.186 19.954 1.00 104.94 153 GLU B N 1
ATOM 4382 C CA . GLU B 1 172 ? 8.877 -23.091 19.953 1.00 92.92 153 GLU B CA 1
ATOM 4383 C C . GLU B 1 172 ? 9.488 -21.756 19.547 1.00 82.13 153 GLU B C 1
ATOM 4384 O O . GLU B 1 172 ? 8.775 -20.772 19.354 1.00 80.22 153 GLU B O 1
ATOM 4390 N N . SER B 1 173 ? 10.809 -21.748 19.395 1.00 107.90 154 SER B N 1
ATOM 4391 C CA . SER B 1 173 ? 11.588 -20.543 19.124 1.00 112.10 154 SER B CA 1
ATOM 4392 C C . SER B 1 173 ? 11.024 -19.672 18.011 1.00 118.70 154 SER B C 1
ATOM 4393 O O . SER B 1 173 ? 11.151 -18.447 18.058 1.00 119.97 154 SER B O 1
ATOM 4396 N N . ALA B 1 174 ? 10.398 -20.306 17.025 1.00 121.13 155 ALA B N 1
ATOM 4397 C CA . ALA B 1 174 ? 10.117 -19.649 15.759 1.00 120.83 155 ALA B CA 1
ATOM 4398 C C . ALA B 1 174 ? 11.446 -19.136 15.202 1.00 118.39 155 ALA B C 1
ATOM 4399 O O . ALA B 1 174 ? 12.349 -19.938 14.938 1.00 116.89 155 ALA B O 1
ATOM 4401 N N . LEU B 1 175 ? 11.580 -17.813 15.080 1.00 115.23 156 LEU B N 1
ATOM 4402 C CA . LEU B 1 175 ? 12.628 -17.208 14.260 1.00 102.04 156 LEU B CA 1
ATOM 4403 C C . LEU B 1 175 ? 12.573 -17.953 12.956 1.00 94.36 156 LEU B C 1
ATOM 4404 O O . LEU B 1 175 ? 13.404 -18.818 12.666 1.00 90.95 156 LEU B O 1
ATOM 4409 N N . ASP B 1 176 ? 11.518 -17.684 12.211 1.00 90.42 157 ASP B N 1
ATOM 4410 C CA . ASP B 1 176 ? 11.371 -18.319 10.930 1.00 81.85 157 ASP B CA 1
ATOM 4411 C C . ASP B 1 176 ? 12.519 -17.860 10.049 1.00 71.75 157 ASP B C 1
ATOM 4412 O O . ASP B 1 176 ? 12.734 -16.667 9.842 1.00 67.60 157 ASP B O 1
ATOM 4417 N N . LEU B 1 177 ? 13.267 -18.829 9.550 1.00 67.65 158 LEU B N 1
ATOM 4418 C CA . LEU B 1 177 ? 14.276 -18.570 8.549 1.00 64.69 158 LEU B CA 1
ATOM 4419 C C . LEU B 1 177 ? 13.596 -18.727 7.201 1.00 67.20 158 LEU B C 1
ATOM 4420 O O . LEU B 1 177 ? 14.236 -18.777 6.161 1.00 71.15 158 LEU B O 1
ATOM 4425 N N . SER B 1 178 ? 12.278 -18.868 7.241 1.00 64.55 159 SER B N 1
ATOM 4426 C CA . SER B 1 178 ? 11.472 -18.674 6.051 1.00 61.22 159 SER B CA 1
ATOM 4427 C C . SER B 1 178 ? 11.340 -17.179 5.765 1.00 56.74 159 SER B C 1
ATOM 4428 O O . SER B 1 178 ? 10.811 -16.775 4.734 1.00 56.82 159 SER B O 1
ATOM 4431 N N . LYS B 1 179 ? 11.818 -16.362 6.694 1.00 56.62 160 LYS B N 1
ATOM 4432 C CA . LYS B 1 179 ? 11.757 -14.915 6.548 1.00 58.74 160 LYS B CA 1
ATOM 4433 C C . LYS B 1 179 ? 13.102 -14.346 6.106 1.00 53.92 160 LYS B C 1
ATOM 4434 O O . LYS B 1 179 ? 14.144 -14.666 6.684 1.00 53.77 160 LYS B O 1
ATOM 4440 N N . PRO B 1 180 ? 13.077 -13.492 5.077 1.00 54.76 161 PRO B N 1
ATOM 4441 C CA . PRO B 1 180 ? 14.273 -13.013 4.381 1.00 57.37 161 PRO B CA 1
ATOM 4442 C C . PRO B 1 180 ? 15.212 -12.270 5.306 1.00 59.95 161 PRO B C 1
ATOM 4443 O O . PRO B 1 180 ? 16.421 -12.289 5.098 1.00 60.99 161 PRO B O 1
ATOM 4447 N N . ASN B 1 181 ? 14.648 -11.606 6.306 1.00 61.67 162 ASN B N 1
ATOM 4448 C CA . ASN B 1 181 ? 15.434 -10.812 7.232 1.00 54.75 162 ASN B CA 1
ATOM 4449 C C . ASN B 1 181 ? 16.200 -11.703 8.169 1.00 54.92 162 ASN B C 1
ATOM 4450 O O . ASN B 1 181 ? 17.355 -11.441 8.491 1.00 56.36 162 ASN B O 1
ATOM 4455 N N . ASN B 1 182 ? 15.533 -12.756 8.619 1.00 59.90 163 ASN B N 1
ATOM 4456 C CA . ASN B 1 182 ? 16.152 -13.721 9.509 1.00 60.62 163 ASN B CA 1
ATOM 4457 C C . ASN B 1 182 ? 17.227 -14.486 8.747 1.00 60.41 163 ASN B C 1
ATOM 4458 O O . ASN B 1 182 ? 18.280 -14.824 9.281 1.00 57.79 163 ASN B O 1
ATOM 4463 N N . ILE B 1 183 ? 16.941 -14.742 7.480 1.00 63.09 164 ILE B N 1
ATOM 4464 C CA . ILE B 1 183 ? 17.899 -15.352 6.579 1.00 61.29 164 ILE B CA 1
ATOM 4465 C C . ILE B 1 183 ? 19.201 -14.564 6.508 1.00 63.13 164 ILE B C 1
ATOM 4466 O O . ILE B 1 183 ? 20.256 -15.082 6.870 1.00 69.81 164 ILE B O 1
ATOM 4471 N N . LEU B 1 184 ? 19.130 -13.322 6.036 1.00 60.49 165 LEU B N 1
ATOM 4472 C CA . LEU B 1 184 ? 20.317 -12.477 5.958 1.00 61.46 165 LEU B CA 1
ATOM 4473 C C . LEU B 1 184 ? 20.968 -12.332 7.326 1.00 54.03 165 LEU B C 1
ATOM 4474 O O . LEU B 1 184 ? 22.184 -12.432 7.458 1.00 54.59 165 LEU B O 1
ATOM 4479 N N . GLY B 1 185 ? 20.141 -12.130 8.344 1.00 56.24 166 GLY B N 1
ATOM 4480 C CA . GLY B 1 185 ? 20.626 -11.901 9.690 1.00 58.82 166 GLY B CA 1
ATOM 4481 C C . GLY B 1 185 ? 21.410 -13.067 10.239 1.00 59.69 166 GLY B C 1
ATOM 4482 O O . GLY B 1 185 ? 22.479 -12.898 10.815 1.00 61.87 166 GLY B O 1
ATOM 4483 N N . TYR B 1 186 ? 20.864 -14.261 10.068 1.00 61.54 167 TYR B N 1
ATOM 4484 C CA . TYR B 1 186 ? 21.586 -15.463 10.428 1.00 62.80 167 TYR B CA 1
ATOM 4485 C C . TYR B 1 186 ? 22.845 -15.554 9.590 1.00 62.50 167 TYR B C 1
ATOM 4486 O O . TYR B 1 186 ? 23.879 -16.031 10.050 1.00 65.72 167 TYR B O 1
ATOM 4495 N N . GLN B 1 187 ? 22.755 -15.097 8.351 1.00 57.47 168 GLN B N 1
ATOM 4496 C CA . GLN B 1 187 ? 23.872 -15.262 7.447 1.00 53.06 168 GLN B CA 1
ATOM 4497 C C . GLN B 1 187 ? 25.021 -14.306 7.760 1.00 53.19 168 GLN B C 1
ATOM 4498 O O . GLN B 1 187 ? 26.175 -14.692 7.629 1.00 55.08 168 GLN B O 1
ATOM 4504 N N . TYR B 1 188 ? 24.728 -13.079 8.185 1.00 40.88 169 TYR B N 1
ATOM 4505 C CA . TYR B 1 188 ? 25.798 -12.194 8.643 1.00 40.42 169 TYR B CA 1
ATOM 4506 C C . TYR B 1 188 ? 26.476 -12.797 9.864 1.00 51.16 169 TYR B C 1
ATOM 4507 O O . TYR B 1 188 ? 27.698 -12.882 9.938 1.00 53.70 169 TYR B O 1
ATOM 4516 N N . VAL B 1 189 ? 25.651 -13.192 10.829 1.00 54.95 170 VAL B N 1
ATOM 4517 C CA . VAL B 1 189 ? 26.090 -13.799 12.077 1.00 51.01 170 VAL B CA 1
ATOM 4518 C C . VAL B 1 189 ? 26.937 -15.041 11.842 1.00 51.34 170 VAL B C 1
ATOM 4519 O O . VAL B 1 189 ? 27.956 -15.258 12.505 1.00 48.55 170 VAL B O 1
ATOM 4523 N N . THR B 1 190 ? 26.497 -15.857 10.893 1.00 53.05 171 THR B N 1
ATOM 4524 C CA . THR B 1 190 ? 27.213 -17.065 10.526 1.00 52.74 171 THR B CA 1
ATOM 4525 C C . THR B 1 190 ? 28.559 -16.713 9.933 1.00 52.14 171 THR B C 1
ATOM 4526 O O . THR B 1 190 ? 29.575 -17.283 10.315 1.00 54.50 171 THR B O 1
ATOM 4530 N N . SER B 1 191 ? 28.555 -15.761 9.004 1.00 47.47 172 SER B N 1
ATOM 4531 C CA . SER B 1 191 ? 29.784 -15.317 8.362 1.00 50.10 172 SER B CA 1
ATOM 4532 C C . SER B 1 191 ? 30.731 -14.766 9.409 1.00 57.06 172 SER B C 1
ATOM 4533 O O . SER B 1 191 ? 31.941 -14.977 9.339 1.00 62.34 172 SER B O 1
ATOM 4536 N N . ILE B 1 192 ? 30.172 -14.057 10.382 1.00 57.83 173 ILE B N 1
ATOM 4537 C CA . ILE B 1 192 ? 30.964 -13.570 11.497 1.00 51.95 173 ILE B CA 1
ATOM 4538 C C . ILE B 1 192 ? 31.613 -14.722 12.245 1.00 54.56 173 ILE B C 1
ATOM 4539 O O . ILE B 1 192 ? 32.831 -14.863 12.191 1.00 57.28 173 ILE B O 1
ATOM 4544 N N . LEU B 1 193 ? 30.804 -15.547 12.918 1.00 56.82 174 LEU B N 1
ATOM 4545 C CA . LEU B 1 193 ? 31.319 -16.634 13.756 1.00 59.31 174 LEU B CA 1
ATOM 4546 C C . LEU B 1 193 ? 32.274 -17.489 12.963 1.00 64.18 174 LEU B C 1
ATOM 4547 O O . LEU B 1 193 ? 33.417 -17.676 13.357 1.00 72.09 174 LEU B O 1
ATOM 4552 N N . THR B 1 194 ? 31.799 -18.002 11.836 1.00 63.80 175 THR B N 1
ATOM 4553 C CA . THR B 1 194 ? 32.626 -18.830 10.977 1.00 63.63 175 THR B CA 1
ATOM 4554 C C . THR B 1 194 ? 33.922 -18.102 10.642 1.00 63.55 175 THR B C 1
ATOM 4555 O O . THR B 1 194 ? 34.992 -18.708 10.587 1.00 64.42 175 THR B O 1
ATOM 4559 N N . GLY B 1 195 ? 33.825 -16.790 10.456 1.00 62.33 176 GLY B N 1
ATOM 4560 C CA . GLY B 1 195 ? 34.994 -15.981 10.169 1.00 58.12 176 GLY B CA 1
ATOM 4561 C C . GLY B 1 195 ? 35.824 -15.635 11.393 1.00 58.20 176 GLY B C 1
ATOM 4562 O O . GLY B 1 195 ? 36.997 -15.286 11.270 1.00 61.92 176 GLY B O 1
ATOM 4563 N N . GLY B 1 196 ? 35.223 -15.712 12.575 1.00 54.51 177 GLY B N 1
ATOM 4564 C CA . GLY B 1 196 ? 35.940 -15.411 13.802 1.00 56.87 177 GLY B CA 1
ATOM 4565 C C . GLY B 1 196 ? 36.203 -13.928 13.948 1.00 58.10 177 GLY B C 1
ATOM 4566 O O . GLY B 1 196 ? 37.023 -13.497 14.755 1.00 64.02 177 GLY B O 1
ATOM 4567 N N . TYR B 1 197 ? 35.493 -13.145 13.153 1.00 57.24 178 TYR B N 1
ATOM 4568 C CA . TYR B 1 197 ? 35.603 -11.700 13.196 1.00 56.91 178 TYR B CA 1
ATOM 4569 C C . TYR B 1 197 ? 35.281 -11.172 14.585 1.00 58.91 178 TYR B C 1
ATOM 4570 O O . TYR B 1 197 ? 34.337 -11.637 15.220 1.00 65.66 178 TYR B O 1
ATOM 4579 N N . PRO B 1 198 ? 36.071 -10.200 15.062 1.00 56.72 179 PRO B N 1
ATOM 4580 C CA . PRO B 1 198 ? 35.849 -9.483 16.319 1.00 62.59 179 PRO B CA 1
ATOM 4581 C C . PRO B 1 198 ? 34.849 -8.351 16.139 1.00 65.32 179 PRO B C 1
ATOM 4582 O O . PRO B 1 198 ? 35.097 -7.203 16.509 1.00 71.06 179 PRO B O 1
ATOM 4586 N N . MET B 1 199 ? 33.710 -8.687 15.564 1.00 60.14 180 MET B N 1
ATOM 4587 C CA . MET B 1 199 ? 32.687 -7.711 15.273 1.00 52.64 180 MET B CA 1
ATOM 4588 C C . MET B 1 199 ? 31.431 -8.215 15.938 1.00 54.72 180 MET B C 1
ATOM 4589 O O . MET B 1 199 ? 31.007 -9.333 15.668 1.00 53.87 180 MET B O 1
ATOM 4594 N N . LYS B 1 200 ? 30.860 -7.422 16.840 1.00 57.86 181 LYS B N 1
ATOM 4595 C CA . LYS B 1 200 ? 29.641 -7.834 17.525 1.00 54.97 181 LYS B CA 1
ATOM 4596 C C . LYS B 1 200 ? 28.390 -7.377 16.789 1.00 54.79 181 LYS B C 1
ATOM 4597 O O . LYS B 1 200 ? 28.145 -6.177 16.637 1.00 55.68 181 LYS B O 1
ATOM 4603 N N . PRO B 1 201 ? 27.608 -8.352 16.311 1.00 53.19 182 PRO B N 1
ATOM 4604 C CA . PRO B 1 201 ? 26.322 -8.217 15.616 1.00 52.65 182 PRO B CA 1
ATOM 4605 C C . PRO B 1 201 ? 25.136 -7.832 16.515 1.00 55.81 182 PRO B C 1
ATOM 4606 O O . PRO B 1 201 ? 24.951 -8.421 17.566 1.00 60.97 182 PRO B O 1
ATOM 4610 N N . TYR B 1 202 ? 24.321 -6.884 16.079 1.00 49.46 183 TYR B N 1
ATOM 4611 C CA . TYR B 1 202 ? 23.102 -6.535 16.798 1.00 51.40 183 TYR B CA 1
ATOM 4612 C C . TYR B 1 202 ? 21.886 -6.554 15.870 1.00 62.71 183 TYR B C 1
ATOM 4613 O O . TYR B 1 202 ? 22.029 -6.442 14.648 1.00 62.19 183 TYR B O 1
ATOM 4622 N N . THR B 1 203 ? 20.691 -6.675 16.444 1.00 64.63 184 THR B N 1
ATOM 4623 C CA . THR B 1 203 ? 19.463 -6.637 15.650 1.00 67.92 184 THR B CA 1
ATOM 4624 C C . THR B 1 203 ? 18.251 -6.124 16.415 1.00 78.33 184 THR B C 1
ATOM 4625 O O . THR B 1 203 ? 18.195 -6.189 17.644 1.00 83.95 184 THR B O 1
ATOM 4629 N N . THR B 1 204 ? 17.280 -5.614 15.662 1.00 81.37 185 THR B N 1
ATOM 4630 C CA . THR B 1 204 ? 15.976 -5.253 16.205 1.00 85.70 185 THR B CA 1
ATOM 4631 C C . THR B 1 204 ? 14.874 -5.552 15.195 1.00 96.49 185 THR B C 1
ATOM 4632 O O . THR B 1 204 ? 15.135 -5.792 14.011 1.00 100.39 185 THR B O 1
ATOM 4636 N N . ALA B 1 205 ? 13.640 -5.544 15.681 1.00 97.12 186 ALA B N 1
ATOM 4637 C CA . ALA B 1 205 ? 12.481 -5.869 14.867 1.00 93.22 186 ALA B CA 1
ATOM 4638 C C . ALA B 1 205 ? 12.157 -4.749 13.888 1.00 82.94 186 ALA B C 1
ATOM 4639 O O . ALA B 1 205 ? 12.679 -3.642 14.010 1.00 75.78 186 ALA B O 1
ATOM 4641 N N . ARG B 1 206 ? 11.330 -5.052 12.893 1.00 84.85 187 ARG B N 1
ATOM 4642 C CA . ARG B 1 206 ? 10.890 -4.030 11.955 1.00 90.21 187 ARG B CA 1
ATOM 4643 C C . ARG B 1 206 ? 9.475 -3.515 12.211 1.00 93.44 187 ARG B C 1
ATOM 4644 O O . ARG B 1 206 ? 8.526 -4.292 12.261 1.00 97.81 187 ARG B O 1
ATOM 4652 N N . ILE B 1 207 ? 9.339 -2.198 12.364 1.00 96.65 188 ILE B N 1
ATOM 4653 C CA . ILE B 1 207 ? 8.015 -1.581 12.477 1.00 111.88 188 ILE B CA 1
ATOM 4654 C C . ILE B 1 207 ? 7.752 -0.546 11.383 1.00 113.13 188 ILE B C 1
ATOM 4655 O O . ILE B 1 207 ? 8.501 0.416 11.224 1.00 113.26 188 ILE B O 1
ATOM 4660 N N . ASN B 1 221 ? 6.090 10.726 7.982 1.00 93.77 202 ASN B N 1
ATOM 4661 C CA . ASN B 1 221 ? 6.500 10.316 9.317 1.00 94.69 202 ASN B CA 1
ATOM 4662 C C . ASN B 1 221 ? 6.425 8.818 9.523 1.00 94.26 202 ASN B C 1
ATOM 4663 O O . ASN B 1 221 ? 7.206 8.256 10.280 1.00 96.05 202 ASN B O 1
ATOM 4668 N N . HIS B 1 222 ? 5.443 8.187 8.888 1.00 93.15 203 HIS B N 1
ATOM 4669 C CA . HIS B 1 222 ? 5.145 6.788 9.166 1.00 88.58 203 HIS B CA 1
ATOM 4670 C C . HIS B 1 222 ? 6.099 5.876 8.376 1.00 82.74 203 HIS B C 1
ATOM 4671 O O . HIS B 1 222 ? 7.067 6.335 7.779 1.00 77.83 203 HIS B O 1
ATOM 4678 N N . ILE B 1 223 ? 5.840 4.576 8.380 1.00 84.30 204 ILE B N 1
ATOM 4679 C CA . ILE B 1 223 ? 6.805 3.624 7.841 1.00 68.98 204 ILE B CA 1
ATOM 4680 C C . ILE B 1 223 ? 6.163 2.488 7.054 1.00 71.90 204 ILE B C 1
ATOM 4681 O O . ILE B 1 223 ? 5.246 1.822 7.536 1.00 70.47 204 ILE B O 1
ATOM 4686 N N . ALA B 1 224 ? 6.650 2.285 5.833 1.00 71.06 205 ALA B N 1
ATOM 4687 C CA . ALA B 1 224 ? 6.318 1.110 5.032 1.00 69.20 205 ALA B CA 1
ATOM 4688 C C . ALA B 1 224 ? 7.564 0.535 4.377 1.00 68.90 205 ALA B C 1
ATOM 4689 O O . ALA B 1 224 ? 8.668 1.051 4.549 1.00 70.79 205 ALA B O 1
ATOM 4691 N N . SER B 1 225 ? 7.376 -0.543 3.626 1.00 67.56 206 SER B N 1
ATOM 4692 C CA . SER B 1 225 ? 8.491 -1.247 3.008 1.00 63.38 206 SER B CA 1
ATOM 4693 C C . SER B 1 225 ? 8.940 -0.544 1.746 1.00 62.59 206 SER B C 1
ATOM 4694 O O . SER B 1 225 ? 8.120 0.010 1.019 1.00 68.49 206 SER B O 1
ATOM 4697 N N . ALA B 1 226 ? 10.245 -0.588 1.484 1.00 59.34 207 ALA B N 1
ATOM 4698 C CA . ALA B 1 226 ? 10.814 -0.009 0.273 1.00 56.66 207 ALA B CA 1
ATOM 4699 C C . ALA B 1 226 ? 10.077 -0.537 -0.941 1.00 59.98 207 ALA B C 1
ATOM 4700 O O . ALA B 1 226 ? 9.813 0.195 -1.894 1.00 60.59 207 ALA B O 1
ATOM 4702 N N . THR B 1 227 ? 9.725 -1.814 -0.876 1.00 64.01 208 THR B N 1
ATOM 4703 C CA . THR B 1 227 ? 8.973 -2.469 -1.932 1.00 67.46 208 THR B CA 1
ATOM 4704 C C . THR B 1 227 ? 7.600 -1.850 -2.120 1.00 71.46 208 THR B C 1
ATOM 4705 O O . THR B 1 227 ? 7.220 -1.514 -3.238 1.00 71.95 208 THR B O 1
ATOM 4709 N N . SER B 1 228 ? 6.857 -1.703 -1.027 1.00 76.91 209 SER B N 1
ATOM 4710 C CA . SER B 1 228 ? 5.542 -1.070 -1.078 1.00 75.16 209 SER B CA 1
ATOM 4711 C C . SER B 1 228 ? 5.680 0.367 -1.555 1.00 70.28 209 SER B C 1
ATOM 4712 O O . SER B 1 228 ? 4.790 0.902 -2.210 1.00 67.68 209 SER B O 1
ATOM 4715 N N . ILE B 1 229 ? 6.812 0.978 -1.226 1.00 69.56 210 ILE B N 1
ATOM 4716 C CA . ILE B 1 229 ? 7.131 2.308 -1.712 1.00 69.10 210 ILE B CA 1
ATOM 4717 C C . ILE B 1 229 ? 7.425 2.283 -3.201 1.00 67.75 210 ILE B C 1
ATOM 4718 O O . ILE B 1 229 ? 6.843 3.055 -3.961 1.00 70.60 210 ILE B O 1
ATOM 4723 N N . ARG B 1 230 ? 8.327 1.392 -3.609 1.00 65.93 211 ARG B N 1
ATOM 4724 C CA . ARG B 1 230 ? 8.679 1.245 -5.019 1.00 64.60 211 ARG B CA 1
ATOM 4725 C C . ARG B 1 230 ? 7.434 1.086 -5.859 1.00 66.76 211 ARG B C 1
ATOM 4726 O O . ARG B 1 230 ? 7.164 1.881 -6.749 1.00 66.83 211 ARG B O 1
ATOM 4734 N N . LYS B 1 231 ? 6.649 0.074 -5.522 1.00 71.08 212 LYS B N 1
ATOM 4735 C CA . LYS B 1 231 ? 5.451 -0.256 -6.268 1.00 72.24 212 LYS B CA 1
ATOM 4736 C C . LYS B 1 231 ? 4.494 0.931 -6.280 1.00 71.53 212 LYS B C 1
ATOM 4737 O O . LYS B 1 231 ? 3.733 1.115 -7.227 1.00 66.96 212 LYS B O 1
ATOM 4743 N N . ALA B 1 232 ? 4.560 1.753 -5.237 1.00 73.74 213 ALA B N 1
ATOM 4744 C CA . ALA B 1 232 ? 3.783 2.983 -5.197 1.00 68.81 213 ALA B CA 1
ATOM 4745 C C . ALA B 1 232 ? 4.383 4.010 -6.149 1.00 67.31 213 ALA B C 1
ATOM 4746 O O . ALA B 1 232 ? 3.656 4.723 -6.823 1.00 75.60 213 ALA B O 1
ATOM 4748 N N . MET B 1 233 ? 5.705 4.085 -6.214 1.00 64.38 214 MET B N 1
ATOM 4749 C CA . MET B 1 233 ? 6.342 4.966 -7.185 1.00 70.70 214 MET B CA 1
ATOM 4750 C C . MET B 1 233 ? 6.077 4.509 -8.626 1.00 76.76 214 MET B C 1
ATOM 4751 O O . MET B 1 233 ? 5.946 5.336 -9.532 1.00 79.19 214 MET B O 1
ATOM 4756 N N . ILE B 1 234 ? 6.011 3.194 -8.830 1.00 78.85 215 ILE B N 1
ATOM 4757 C CA . ILE B 1 234 ? 5.711 2.619 -10.145 1.00 76.15 215 ILE B CA 1
ATOM 4758 C C . ILE B 1 234 ? 4.276 2.952 -10.536 1.00 77.20 215 ILE B C 1
ATOM 4759 O O . ILE B 1 234 ? 3.937 3.038 -11.715 1.00 77.49 215 ILE B O 1
ATOM 4764 N N . GLY B 1 235 ? 3.444 3.159 -9.521 1.00 80.91 216 GLY B N 1
ATOM 4765 C CA . GLY B 1 235 ? 2.036 3.463 -9.707 1.00 86.82 216 GLY B CA 1
ATOM 4766 C C . GLY B 1 235 ? 1.802 4.951 -9.873 1.00 86.27 216 GLY B C 1
ATOM 4767 O O . GLY B 1 235 ? 0.728 5.457 -9.552 1.00 83.08 216 GLY B O 1
ATOM 4768 N N . GLN B 1 236 ? 2.841 5.647 -10.336 1.00 87.11 217 GLN B N 1
ATOM 4769 C CA . GLN B 1 236 ? 2.795 7.078 -10.627 1.00 85.58 217 GLN B CA 1
ATOM 4770 C C . GLN B 1 236 ? 2.505 7.879 -9.354 1.00 80.32 217 GLN B C 1
ATOM 4771 O O . GLN B 1 236 ? 1.829 8.899 -9.389 1.00 80.32 217 GLN B O 1
ATOM 4777 N N . ASN B 1 237 ? 3.053 7.404 -8.237 1.00 82.33 218 ASN B N 1
ATOM 4778 C CA . ASN B 1 237 ? 2.867 8.018 -6.920 1.00 87.17 218 ASN B CA 1
ATOM 4779 C C . ASN B 1 237 ? 4.179 8.239 -6.160 1.00 87.29 218 ASN B C 1
ATOM 4780 O O . ASN B 1 237 ? 4.882 7.285 -5.831 1.00 88.47 218 ASN B O 1
ATOM 4785 N N . LEU B 1 238 ? 4.498 9.492 -5.859 1.00 88.30 219 LEU B N 1
ATOM 4786 C CA . LEU B 1 238 ? 5.713 9.802 -5.109 1.00 83.82 219 LEU B CA 1
ATOM 4787 C C . LEU B 1 238 ? 5.399 10.401 -3.740 1.00 84.46 219 LEU B C 1
ATOM 4788 O O . LEU B 1 238 ? 5.724 9.819 -2.706 1.00 86.45 219 LEU B O 1
ATOM 4793 N N . GLU B 1 239 ? 4.771 11.570 -3.732 1.00 84.12 220 GLU B N 1
ATOM 4794 C CA . GLU B 1 239 ? 4.537 12.283 -2.486 1.00 85.93 220 GLU B CA 1
ATOM 4795 C C . GLU B 1 239 ? 3.591 11.520 -1.574 1.00 92.88 220 GLU B C 1
ATOM 4796 O O . GLU B 1 239 ? 3.451 11.850 -0.396 1.00 96.26 220 GLU B O 1
ATOM 4802 N N . ALA B 1 240 ? 2.938 10.504 -2.127 1.00 96.31 221 ALA B N 1
ATOM 4803 C CA . ALA B 1 240 ? 2.204 9.551 -1.312 1.00 103.66 221 ALA B CA 1
ATOM 4804 C C . ALA B 1 240 ? 3.160 8.958 -0.283 1.00 110.67 221 ALA B C 1
ATOM 4805 O O . ALA B 1 240 ? 2.831 8.843 0.903 1.00 114.94 221 ALA B O 1
ATOM 4807 N N . CYS B 1 241 ? 4.364 8.632 -0.751 1.00 107.85 222 CYS B N 1
ATOM 4808 C CA . CYS B 1 241 ? 5.388 7.987 0.064 1.00 106.15 222 CYS B CA 1
ATOM 4809 C C . CYS B 1 241 ? 5.996 8.910 1.116 1.00 104.86 222 CYS B C 1
ATOM 4810 O O . CYS B 1 241 ? 6.791 8.472 1.943 1.00 102.12 222 CYS B O 1
ATOM 4813 N N . LEU B 1 242 ? 5.643 10.188 1.080 1.00 105.21 223 LEU B N 1
ATOM 4814 C CA . LEU B 1 242 ? 6.368 11.168 1.877 1.00 101.64 223 LEU B CA 1
ATOM 4815 C C . LEU B 1 242 ? 6.189 10.989 3.378 1.00 101.25 223 LEU B C 1
ATOM 4816 O O . LEU B 1 242 ? 7.016 11.461 4.161 1.00 102.29 223 LEU B O 1
ATOM 4821 N N . ARG B 1 243 ? 5.129 10.303 3.787 1.00 98.41 224 ARG B N 1
ATOM 4822 C CA . ARG B 1 243 ? 5.051 9.872 5.172 1.00 95.72 224 ARG B CA 1
ATOM 4823 C C . ARG B 1 243 ? 6.059 8.752 5.405 1.00 86.53 224 ARG B C 1
ATOM 4824 O O . ARG B 1 243 ? 6.611 8.620 6.495 1.00 85.38 224 ARG B O 1
ATOM 4832 N N . PHE B 1 244 ? 6.315 7.976 4.355 1.00 81.86 225 PHE B N 1
ATOM 4833 C CA . PHE B 1 244 ? 7.182 6.802 4.423 1.00 79.62 225 PHE B CA 1
ATOM 4834 C C . PHE B 1 244 ? 8.639 7.086 4.044 1.00 75.90 225 PHE B C 1
ATOM 4835 O O . PHE B 1 244 ? 9.486 6.197 4.114 1.00 74.61 225 PHE B O 1
ATOM 4843 N N . LEU B 1 245 ? 8.932 8.316 3.634 1.00 72.62 226 LEU B N 1
ATOM 4844 C CA . LEU B 1 245 ? 10.297 8.681 3.261 1.00 65.92 226 LEU B CA 1
ATOM 4845 C C . LEU B 1 245 ? 10.768 9.933 3.966 1.00 68.14 226 LEU B C 1
ATOM 4846 O O . LEU B 1 245 ? 10.005 10.882 4.107 1.00 79.48 226 LEU B O 1
ATOM 4851 N N . PRO B 1 246 ? 12.039 9.954 4.392 1.00 66.94 227 PRO B N 1
ATOM 4852 C CA . PRO B 1 246 ? 12.618 11.210 4.878 1.00 71.43 227 PRO B CA 1
ATOM 4853 C C . PRO B 1 246 ? 12.710 12.255 3.767 1.00 73.54 227 PRO B C 1
ATOM 4854 O O . PRO B 1 246 ? 12.403 11.951 2.617 1.00 74.09 227 PRO B O 1
ATOM 4858 N N . ALA B 1 247 ? 13.144 13.463 4.111 1.00 76.78 228 ALA B N 1
ATOM 4859 C CA . ALA B 1 247 ? 13.132 14.587 3.176 1.00 76.83 228 ALA B CA 1
ATOM 4860 C C . ALA B 1 247 ? 14.208 14.476 2.117 1.00 68.56 228 ALA B C 1
ATOM 4861 O O . ALA B 1 247 ? 13.926 14.542 0.927 1.00 68.04 228 ALA B O 1
ATOM 4863 N N . ALA B 1 248 ? 15.444 14.306 2.562 1.00 67.58 229 ALA B N 1
ATOM 4864 C CA . ALA B 1 248 ? 16.571 14.175 1.654 1.00 66.71 229 ALA B CA 1
ATOM 4865 C C . ALA B 1 248 ? 16.331 13.051 0.671 1.00 64.58 229 ALA B C 1
ATOM 4866 O O . ALA B 1 248 ? 16.509 13.220 -0.530 1.00 63.57 229 ALA B O 1
ATOM 4868 N N . SER B 1 249 ? 15.932 11.898 1.195 1.00 64.79 230 SER B N 1
ATOM 4869 C CA . SER B 1 249 ? 15.616 10.754 0.356 1.00 62.30 230 SER B CA 1
ATOM 4870 C C . SER B 1 249 ? 14.561 11.123 -0.670 1.00 64.04 230 SER B C 1
ATOM 4871 O O . SER B 1 249 ? 14.711 10.847 -1.856 1.00 56.94 230 SER B O 1
ATOM 4874 N N . ALA B 1 250 ? 13.503 11.776 -0.212 1.00 71.87 231 ALA B N 1
ATOM 4875 C CA . ALA B 1 250 ? 12.455 12.234 -1.114 1.00 75.27 231 ALA B CA 1
ATOM 4876 C C . ALA B 1 250 ? 12.952 13.328 -2.066 1.00 75.19 231 ALA B C 1
ATOM 4877 O O . ALA B 1 250 ? 12.608 13.331 -3.245 1.00 70.45 231 ALA B O 1
ATOM 4879 N N . ARG B 1 251 ? 13.755 14.255 -1.547 1.00 79.17 232 ARG B N 1
ATOM 4880 C CA . ARG B 1 251 ? 14.301 15.352 -2.349 1.00 74.98 232 ARG B CA 1
ATOM 4881 C C . ARG B 1 251 ? 15.287 14.831 -3.385 1.00 68.17 232 ARG B C 1
ATOM 4882 O O . ARG B 1 251 ? 15.506 15.455 -4.418 1.00 69.72 232 ARG B O 1
ATOM 4890 N N . GLU B 1 252 ? 15.887 13.684 -3.096 1.00 62.39 233 GLU B N 1
ATOM 4891 C CA . GLU B 1 252 ? 16.935 13.132 -3.943 1.00 63.18 233 GLU B CA 1
ATOM 4892 C C . GLU B 1 252 ? 16.391 12.378 -5.153 1.00 67.12 233 GLU B C 1
ATOM 4893 O O . GLU B 1 252 ? 17.013 12.328 -6.215 1.00 65.65 233 GLU B O 1
ATOM 4899 N N . LEU B 1 253 ? 15.233 11.765 -4.978 1.00 66.21 234 LEU B N 1
ATOM 4900 C CA . LEU B 1 253 ? 14.640 10.965 -6.030 1.00 62.27 234 LEU B CA 1
ATOM 4901 C C . LEU B 1 253 ? 14.098 11.852 -7.137 1.00 70.66 234 LEU B C 1
ATOM 4902 O O . LEU B 1 253 ? 14.329 11.592 -8.314 1.00 78.29 234 LEU B O 1
ATOM 4907 N N . ALA B 1 254 ? 13.379 12.901 -6.753 1.00 69.83 235 ALA B N 1
ATOM 4908 C CA . ALA B 1 254 ? 12.811 13.825 -7.724 1.00 73.27 235 ALA B CA 1
ATOM 4909 C C . ALA B 1 254 ? 13.867 14.349 -8.702 1.00 79.21 235 ALA B C 1
ATOM 4910 O O . ALA B 1 254 ? 13.623 14.413 -9.910 1.00 89.02 235 ALA B O 1
ATOM 4912 N N . ALA B 1 255 ? 15.043 14.700 -8.187 1.00 74.44 236 ALA B N 1
ATOM 4913 C CA . ALA B 1 255 ? 16.096 15.267 -9.025 1.00 76.36 236 ALA B CA 1
ATOM 4914 C C . ALA B 1 255 ? 16.623 14.250 -10.037 1.00 79.10 236 ALA B C 1
ATOM 4915 O O . ALA B 1 255 ? 17.147 14.615 -11.095 1.00 86.46 236 ALA B O 1
ATOM 4917 N N . TYR B 1 256 ? 16.461 12.972 -9.719 1.00 72.94 237 TYR B N 1
ATOM 4918 C CA . TYR B 1 256 ? 16.939 11.913 -10.592 1.00 69.53 237 TYR B CA 1
ATOM 4919 C C . TYR B 1 256 ? 16.042 11.813 -11.816 1.00 75.85 237 TYR B C 1
ATOM 4920 O O . TYR B 1 256 ? 16.472 12.094 -12.938 1.00 80.12 237 TYR B O 1
ATOM 4929 N N . ARG B 1 257 ? 14.785 11.437 -11.587 1.00 73.66 238 ARG B N 1
ATOM 4930 C CA . ARG B 1 257 ? 13.810 11.320 -12.661 1.00 62.63 238 ARG B CA 1
ATOM 4931 C C . ARG B 1 257 ? 13.738 12.619 -13.423 1.00 58.82 238 ARG B C 1
ATOM 4932 O O . ARG B 1 257 ? 13.385 12.631 -14.594 1.00 61.31 238 ARG B O 1
ATOM 4940 N N . LYS B 1 258 ? 14.088 13.718 -12.767 1.00 58.90 239 LYS B N 1
ATOM 4941 C CA . LYS B 1 258 ? 14.120 14.985 -13.474 1.00 71.09 239 LYS B CA 1
ATOM 4942 C C . LYS B 1 258 ? 15.232 14.979 -14.502 1.00 70.77 239 LYS B C 1
ATOM 4943 O O . LYS B 1 258 ? 15.016 15.328 -15.661 1.00 83.09 239 LYS B O 1
ATOM 4949 N N . SER B 1 259 ? 16.424 14.584 -14.083 1.00 60.57 240 SER B N 1
ATOM 4950 C CA . SER B 1 259 ? 17.578 14.736 -14.949 1.00 63.37 240 SER B CA 1
ATOM 4951 C C . SER B 1 259 ? 17.666 13.669 -16.031 1.00 66.86 240 SER B C 1
ATOM 4952 O O . SER B 1 259 ? 17.965 13.974 -17.179 1.00 76.98 240 SER B O 1
ATOM 4955 N N . PHE B 1 260 ? 17.459 12.413 -15.666 1.00 65.01 241 PHE B N 1
ATOM 4956 C CA . PHE B 1 260 ? 17.560 11.334 -16.645 1.00 66.96 241 PHE B CA 1
ATOM 4957 C C . PHE B 1 260 ? 16.218 10.803 -17.162 1.00 73.77 241 PHE B C 1
ATOM 4958 O O . PHE B 1 260 ? 16.183 9.939 -18.042 1.00 78.60 241 PHE B O 1
ATOM 4966 N N . GLY B 1 261 ? 15.121 11.330 -16.625 1.00 68.33 242 GLY B N 1
ATOM 4967 C CA . 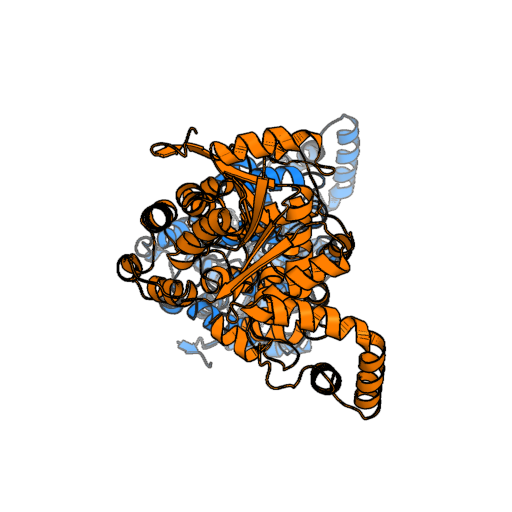GLY B 1 261 ? 13.797 11.002 -17.119 1.00 66.01 242 GLY B CA 1
ATOM 4968 C C . GLY B 1 261 ? 13.251 9.619 -16.799 1.00 63.44 242 GLY B C 1
ATOM 4969 O O . GLY B 1 261 ? 12.365 9.132 -17.506 1.00 67.22 242 GLY B O 1
ATOM 4970 N N . LEU B 1 262 ? 13.760 8.973 -15.753 1.00 58.64 243 LEU B N 1
ATOM 4971 C CA . LEU B 1 262 ? 13.230 7.659 -15.396 1.00 57.10 243 LEU B CA 1
ATOM 4972 C C . LEU B 1 262 ? 13.491 7.198 -13.968 1.00 57.30 243 LEU B C 1
ATOM 4973 O O . LEU B 1 262 ? 14.431 7.643 -13.311 1.00 59.76 243 LEU B O 1
ATOM 4978 N N . TRP B 1 263 ? 12.644 6.280 -13.511 1.00 56.97 244 TRP B N 1
ATOM 4979 C CA . TRP B 1 263 ? 12.967 5.401 -12.392 1.00 54.61 244 TRP B CA 1
ATOM 4980 C C . TRP B 1 263 ? 13.324 4.045 -13.013 1.00 55.59 244 TRP B C 1
ATOM 4981 O O . TRP B 1 263 ? 12.651 3.597 -13.951 1.00 58.15 244 TRP B O 1
ATOM 4992 N N . HIS B 1 264 ? 14.348 3.372 -12.495 1.00 50.03 245 HIS B N 1
ATOM 4993 C CA . HIS B 1 264 ? 14.847 2.166 -13.151 1.00 49.72 245 HIS B CA 1
ATOM 4994 C C . HIS B 1 264 ? 14.102 0.902 -12.736 1.00 60.54 245 HIS B C 1
ATOM 4995 O O . HIS B 1 264 ? 14.102 0.521 -11.571 1.00 69.31 245 HIS B O 1
ATOM 5002 N N . THR B 1 265 ? 13.483 0.246 -13.711 1.00 63.10 246 THR B N 1
ATOM 5003 C CA . THR B 1 265 ? 12.680 -0.945 -13.468 1.00 64.96 246 THR B CA 1
ATOM 5004 C C . THR B 1 265 ? 13.345 -2.141 -14.115 1.00 58.16 246 THR B C 1
ATOM 5005 O O . THR B 1 265 ? 14.077 -1.984 -15.084 1.00 59.98 246 THR B O 1
ATOM 5009 N N . PRO B 1 266 ? 13.107 -3.342 -13.578 1.00 51.30 247 PRO B N 1
ATOM 5010 C CA . PRO B 1 266 ? 13.565 -4.520 -14.313 1.00 52.18 247 PRO B CA 1
ATOM 5011 C C . PRO B 1 266 ? 13.032 -4.540 -15.747 1.00 60.05 247 PRO B C 1
ATOM 5012 O O . PRO B 1 266 ? 13.807 -4.777 -16.677 1.00 65.74 247 PRO B O 1
ATOM 5016 N N . GLU B 1 267 ? 11.744 -4.257 -15.923 1.00 58.84 248 GLU B N 1
ATOM 5017 C CA . GLU B 1 267 ? 11.131 -4.320 -17.242 1.00 58.56 248 GLU B CA 1
ATOM 5018 C C . GLU B 1 267 ? 11.830 -3.359 -18.184 1.00 59.75 248 GLU B C 1
ATOM 5019 O O . GLU B 1 267 ? 11.951 -3.631 -19.377 1.00 64.88 248 GLU B O 1
ATOM 5025 N N . SER B 1 268 ? 12.317 -2.248 -17.639 1.00 56.87 249 SER B N 1
ATOM 5026 C CA . SER B 1 268 ? 12.957 -1.209 -18.444 1.00 57.33 249 SER B CA 1
ATOM 5027 C C . SER B 1 268 ? 14.143 -1.731 -19.258 1.00 57.52 249 SER B C 1
ATOM 5028 O O . SER B 1 268 ? 14.566 -1.113 -20.237 1.00 59.95 249 SER B O 1
ATOM 5031 N N . TYR B 1 269 ? 14.698 -2.856 -18.833 1.00 51.51 250 TYR B N 1
ATOM 5032 C CA . TYR B 1 269 ? 15.853 -3.421 -19.505 1.00 44.87 250 TYR B CA 1
ATOM 5033 C C . TYR B 1 269 ? 15.482 -4.536 -20.471 1.00 46.38 250 TYR B C 1
ATOM 5034 O O . TYR B 1 269 ? 16.362 -5.113 -21.095 1.00 57.16 250 TYR B O 1
ATOM 5043 N N . PHE B 1 270 ? 14.193 -4.839 -20.600 1.00 47.25 251 PHE B N 1
ATOM 5044 C CA . PHE B 1 270 ? 13.754 -6.023 -21.354 1.00 49.78 251 PHE B CA 1
ATOM 5045 C C . PHE B 1 270 ? 14.304 -6.068 -22.783 1.00 52.25 251 PHE B C 1
ATOM 5046 O O . PHE B 1 270 ? 14.732 -7.118 -23.260 1.00 56.56 251 PHE B O 1
ATOM 5054 N N . SER B 1 271 ? 14.311 -4.924 -23.455 1.00 52.52 252 SER B N 1
ATOM 5055 C CA . SER B 1 271 ? 14.776 -4.865 -24.834 1.00 53.84 252 SER B CA 1
ATOM 5056 C C . SER B 1 271 ? 16.231 -5.287 -24.952 1.00 56.68 252 SER B C 1
ATOM 5057 O O . SER B 1 271 ? 16.630 -5.903 -25.942 1.00 60.63 252 SER B O 1
ATOM 5060 N N . TYR B 1 272 ? 17.019 -4.961 -23.935 1.00 52.15 253 TYR B N 1
ATOM 5061 C CA . TYR B 1 272 ? 18.437 -5.294 -23.944 1.00 49.11 253 TYR B CA 1
ATOM 5062 C C . TYR B 1 272 ? 18.627 -6.752 -23.544 1.00 47.17 253 TYR B C 1
ATOM 5063 O O . TYR B 1 272 ? 19.670 -7.345 -23.785 1.00 44.24 253 TYR B O 1
ATOM 5072 N N . LEU B 1 273 ? 17.596 -7.330 -22.946 1.00 48.77 254 LEU B N 1
ATOM 5073 C CA . LEU B 1 273 ? 17.598 -8.749 -22.637 1.00 47.17 254 LEU B CA 1
ATOM 5074 C C . LEU B 1 273 ? 17.252 -9.525 -23.898 1.00 44.27 254 LEU B C 1
ATOM 5075 O O . LEU B 1 273 ? 17.852 -10.550 -24.207 1.00 45.44 254 LEU B O 1
ATOM 5080 N N . LYS B 1 274 ? 16.277 -9.012 -24.630 1.00 44.03 255 LYS B N 1
ATOM 5081 C CA . LYS B 1 274 ? 15.911 -9.582 -25.911 1.00 45.00 255 LYS B CA 1
ATOM 5082 C C . LYS B 1 274 ? 17.102 -9.520 -26.858 1.00 48.20 255 LYS B C 1
ATOM 5083 O O . LYS B 1 274 ? 17.431 -10.493 -27.531 1.00 52.90 255 LYS B O 1
ATOM 5089 N N . TYR B 1 275 ? 17.758 -8.370 -26.892 1.00 44.42 256 TYR B N 1
ATOM 5090 C CA . TYR B 1 275 ? 18.888 -8.182 -27.778 1.00 43.23 256 TYR B CA 1
ATOM 5091 C C . TYR B 1 275 ? 20.087 -9.021 -27.382 1.00 44.96 256 TYR B C 1
ATOM 5092 O O . TYR B 1 275 ? 20.785 -9.536 -28.239 1.00 55.73 256 TYR B O 1
ATOM 5101 N N . SER B 1 276 ? 20.347 -9.140 -26.088 1.00 43.18 257 SER B N 1
ATOM 5102 C CA . SER B 1 276 ? 21.505 -9.887 -25.640 1.00 35.84 257 SER B CA 1
ATOM 5103 C C . SER B 1 276 ? 21.296 -11.374 -25.792 1.00 37.68 257 SER B C 1
ATOM 5104 O O . SER B 1 276 ? 22.249 -12.119 -25.965 1.00 42.80 257 SER B O 1
ATOM 5107 N N . LEU B 1 277 ? 20.048 -11.815 -25.719 1.00 39.36 258 LEU B N 1
ATOM 5108 C CA . LEU B 1 277 ? 19.751 -13.230 -25.913 1.00 37.20 258 LEU B CA 1
ATOM 5109 C C . LEU B 1 277 ? 19.580 -13.546 -27.387 1.00 40.05 258 LEU B C 1
ATOM 5110 O O . LEU B 1 277 ? 19.554 -14.708 -27.777 1.00 47.79 258 LEU B O 1
ATOM 5115 N N . SER B 1 278 ? 19.474 -12.502 -28.202 1.00 38.68 259 SER B N 1
ATOM 5116 C CA . SER B 1 278 ? 19.353 -12.652 -29.648 1.00 41.78 259 SER B CA 1
ATOM 5117 C C . SER B 1 278 ? 20.668 -12.964 -30.334 1.00 39.14 259 SER B C 1
ATOM 5118 O O . SER B 1 278 ? 20.679 -13.582 -31.389 1.00 41.68 259 SER B O 1
ATOM 5121 N N . THR B 1 279 ? 21.773 -12.511 -29.760 1.00 40.57 260 THR B N 1
ATOM 5122 C CA . THR B 1 279 ? 23.074 -12.717 -30.379 1.00 43.33 260 THR B CA 1
ATOM 5123 C C . THR B 1 279 ? 23.830 -13.950 -29.891 1.00 51.51 260 THR B C 1
ATOM 5124 O O . THR B 1 279 ? 24.827 -14.357 -30.493 1.00 56.70 260 THR B O 1
ATOM 5128 N N . VAL B 1 280 ? 23.342 -14.565 -28.824 1.00 50.79 261 VAL B N 1
ATOM 5129 C CA . VAL B 1 280 ? 24.119 -15.579 -28.126 1.00 47.94 261 VAL B CA 1
ATOM 5130 C C . VAL B 1 280 ? 23.708 -16.988 -28.557 1.00 54.48 261 VAL B C 1
ATOM 5131 O O . VAL B 1 280 ? 22.530 -17.245 -28.809 1.00 63.45 261 VAL B O 1
ATOM 5135 N N . THR B 1 281 ? 24.675 -17.895 -28.690 1.00 51.02 262 THR B N 1
ATOM 5136 C CA . THR B 1 281 ? 24.338 -19.283 -28.997 1.00 51.22 262 THR B CA 1
ATOM 5137 C C . THR B 1 281 ? 23.956 -20.006 -27.718 1.00 53.14 262 THR B C 1
ATOM 5138 O O . THR B 1 281 ? 23.824 -19.393 -26.663 1.00 53.14 262 THR B O 1
ATOM 5142 N N . ALA B 1 282 ? 23.771 -21.315 -27.809 1.00 57.95 263 ALA B N 1
ATOM 5143 C CA . ALA B 1 282 ? 23.439 -22.095 -26.629 1.00 55.62 263 A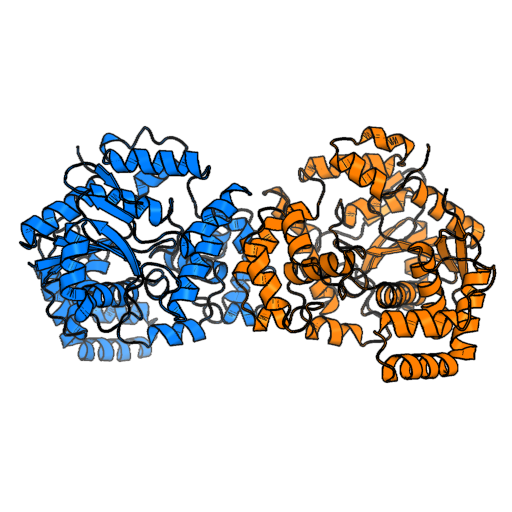LA B CA 1
ATOM 5144 C C . ALA B 1 282 ? 24.656 -22.209 -25.720 1.00 52.19 263 ALA B C 1
ATOM 5145 O O . ALA B 1 282 ? 24.602 -21.866 -24.545 1.00 54.72 263 ALA B O 1
ATOM 5147 N N . ARG B 1 283 ? 25.763 -22.659 -26.294 1.00 53.91 264 ARG B N 1
ATOM 5148 C CA . ARG B 1 283 ? 26.959 -22.983 -25.529 1.00 58.39 264 ARG B CA 1
ATOM 5149 C C . ARG B 1 283 ? 27.629 -21.749 -24.936 1.00 55.42 264 ARG B C 1
ATOM 5150 O O . ARG B 1 283 ? 28.410 -21.848 -23.993 1.00 57.76 264 ARG B O 1
ATOM 5158 N N . GLU B 1 284 ? 27.329 -20.588 -25.499 1.00 51.79 265 GLU B N 1
ATOM 5159 C CA . GLU B 1 284 ? 27.785 -19.337 -24.920 1.00 45.71 265 GLU B CA 1
ATOM 5160 C C . GLU B 1 284 ? 26.890 -18.945 -23.743 1.00 43.16 265 GLU B C 1
ATOM 5161 O O . GLU B 1 284 ? 27.377 -18.458 -22.726 1.00 42.63 265 GLU B O 1
ATOM 5167 N N . LEU B 1 285 ? 25.583 -19.169 -23.886 1.00 41.43 266 LEU B N 1
ATOM 5168 C CA . LEU B 1 285 ? 24.612 -18.841 -22.839 1.00 39.90 266 LEU B CA 1
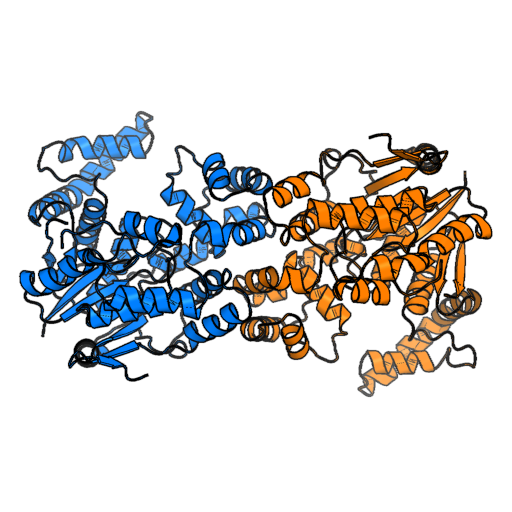ATOM 5169 C C . LEU B 1 285 ? 24.740 -19.817 -21.681 1.00 42.38 266 LEU B C 1
ATOM 5170 O O . LEU B 1 285 ? 24.452 -19.494 -20.526 1.00 43.36 266 LEU B O 1
ATOM 5175 N N . GLN B 1 286 ? 25.187 -21.017 -22.009 1.00 43.54 267 GLN B N 1
ATOM 5176 C CA . GLN B 1 286 ? 25.457 -22.029 -21.012 1.00 52.39 267 GLN B CA 1
ATOM 5177 C C . GLN B 1 286 ? 26.535 -21.550 -20.055 1.00 47.22 267 GLN B C 1
ATOM 5178 O O . GLN B 1 286 ? 26.503 -21.858 -18.869 1.00 49.63 267 GLN B O 1
ATOM 5184 N N . GLN B 1 287 ? 27.474 -20.767 -20.565 1.00 44.68 268 GLN B N 1
ATOM 5185 C CA . GLN B 1 287 ? 28.607 -20.350 -19.753 1.00 46.56 268 GLN B CA 1
ATOM 5186 C C . GLN B 1 287 ? 28.342 -19.105 -18.914 1.00 44.77 268 GLN B C 1
ATOM 5187 O O . GLN B 1 287 ? 29.226 -18.625 -18.203 1.00 44.84 268 GLN B O 1
ATOM 5193 N N . VAL B 1 288 ? 27.118 -18.596 -18.980 1.00 43.10 269 VAL B N 1
ATOM 5194 C CA . VAL B 1 288 ? 26.732 -17.473 -18.139 1.00 39.35 269 VAL B CA 1
ATOM 5195 C C . VAL B 1 288 ? 26.429 -17.934 -16.725 1.00 41.70 269 VAL B C 1
ATOM 5196 O O . VAL B 1 288 ? 25.727 -18.923 -16.521 1.00 43.07 269 VAL B O 1
ATOM 5200 N N . TYR B 1 289 ? 26.981 -17.205 -15.758 1.00 43.19 270 TYR B N 1
ATOM 5201 C CA . TYR B 1 289 ? 26.784 -17.481 -14.347 1.00 39.82 270 TYR B CA 1
ATOM 5202 C C . TYR B 1 289 ? 25.293 -17.564 -14.000 1.00 41.39 270 TYR B C 1
ATOM 5203 O O . TYR B 1 289 ? 24.485 -16.763 -14.466 1.00 45.09 270 TYR B O 1
ATOM 5212 N N . GLU B 1 290 ? 24.957 -18.551 -13.176 1.00 44.32 271 GLU B N 1
ATOM 5213 C CA . GLU B 1 290 ? 23.590 -18.857 -12.760 1.00 44.65 271 GLU B CA 1
ATOM 5214 C C . GLU B 1 290 ? 22.692 -19.340 -13.885 1.00 50.21 271 GLU B C 1
ATOM 5215 O O . GLU B 1 290 ? 21.473 -19.264 -13.754 1.00 57.44 271 GLU B O 1
ATOM 5221 N N . VAL B 1 291 ? 23.266 -19.864 -14.966 1.00 52.13 272 VAL B N 1
ATOM 5222 C CA . VAL B 1 291 ? 22.456 -20.558 -15.975 1.00 53.57 272 VAL B CA 1
ATOM 5223 C C . VAL B 1 291 ? 22.782 -22.049 -15.931 1.00 50.76 272 VAL B C 1
ATOM 5224 O O . VAL B 1 291 ? 23.881 -22.461 -16.297 1.00 47.86 272 VAL B O 1
ATOM 5228 N N . GLU B 1 292 ? 21.831 -22.855 -15.462 1.00 58.84 273 GLU B N 1
ATOM 5229 C CA . GLU B 1 292 ? 22.078 -24.283 -15.275 1.00 66.83 273 GLU B CA 1
ATOM 5230 C C . GLU B 1 292 ? 22.155 -24.974 -16.630 1.00 68.33 273 GLU B C 1
ATOM 5231 O O . GLU B 1 292 ? 21.657 -24.449 -17.629 1.00 69.05 273 GLU B O 1
ATOM 5237 N N . GLU B 1 293 ? 22.800 -26.138 -16.662 1.00 65.98 274 GLU B N 1
ATOM 5238 C CA . GLU B 1 293 ? 22.978 -26.873 -17.905 1.00 64.84 274 GLU B CA 1
ATOM 5239 C C . GLU B 1 293 ? 21.645 -27.228 -18.542 1.00 62.49 274 GLU B C 1
ATOM 5240 O O . GLU B 1 293 ? 20.734 -27.707 -17.871 1.00 60.79 274 GLU B O 1
ATOM 5246 N N . GLY B 1 294 ? 21.543 -26.971 -19.843 1.00 62.34 275 GLY B N 1
ATOM 5247 C CA . GLY B 1 294 ? 20.372 -27.329 -20.623 1.00 59.23 275 GLY B CA 1
ATOM 5248 C C . GLY B 1 294 ? 19.288 -26.271 -20.610 1.00 57.14 275 GLY B C 1
ATOM 5249 O O . GLY B 1 294 ? 18.402 -26.249 -21.471 1.00 61.44 275 GLY B O 1
ATOM 5250 N N . LEU B 1 295 ? 19.362 -25.389 -19.623 1.00 52.07 276 LEU B N 1
ATOM 5251 C CA . LEU B 1 295 ? 18.386 -24.324 -19.463 1.00 53.05 276 LEU B CA 1
ATOM 5252 C C . LEU B 1 295 ? 18.568 -23.229 -20.516 1.00 56.47 276 LEU B C 1
ATOM 5253 O O . LEU B 1 295 ? 17.675 -22.406 -20.732 1.00 59.41 276 LEU B O 1
ATOM 5258 N N . GLU B 1 296 ? 19.724 -23.224 -21.174 1.00 55.73 277 GLU B N 1
ATOM 5259 C CA . GLU B 1 296 ? 19.972 -22.263 -22.237 1.00 53.51 277 GLU B CA 1
ATOM 5260 C C . GLU B 1 296 ? 18.868 -22.345 -23.287 1.00 59.05 277 GLU B C 1
ATOM 5261 O O . GLU B 1 296 ? 18.328 -21.326 -23.721 1.00 67.32 277 GLU B O 1
ATOM 5267 N N . HIS B 1 297 ? 18.517 -23.566 -23.666 1.00 53.15 278 HIS B N 1
ATOM 5268 C CA . HIS B 1 297 ? 17.477 -23.792 -24.657 1.00 55.10 278 HIS B CA 1
ATOM 5269 C C . HIS B 1 297 ? 16.178 -23.091 -24.309 1.00 53.57 278 HIS B C 1
ATOM 5270 O O . HIS B 1 297 ? 15.732 -22.214 -25.041 1.00 59.04 278 HIS B O 1
ATOM 5277 N N . ARG B 1 298 ? 15.577 -23.478 -23.194 1.00 52.22 279 ARG B N 1
ATOM 5278 C CA . ARG B 1 298 ? 14.339 -22.853 -22.747 1.00 56.20 279 ARG B CA 1
ATOM 5279 C C . ARG B 1 298 ? 14.415 -21.320 -22.749 1.00 59.02 279 ARG B C 1
ATOM 5280 O O . ARG B 1 298 ? 13.461 -20.661 -23.155 1.00 64.10 279 ARG B O 1
ATOM 5288 N N . ILE B 1 299 ? 15.546 -20.764 -22.312 1.00 56.68 280 ILE B N 1
ATOM 5289 C CA . ILE B 1 299 ? 15.733 -19.313 -22.252 1.00 50.36 280 ILE B CA 1
ATOM 5290 C C . ILE B 1 299 ? 15.629 -18.695 -23.620 1.00 50.04 280 ILE B C 1
ATOM 5291 O O . ILE B 1 299 ? 14.875 -17.750 -23.850 1.00 47.83 280 ILE B O 1
ATOM 5296 N N . ILE B 1 300 ? 16.425 -19.244 -24.523 1.00 53.98 281 ILE B N 1
ATOM 5297 C CA . ILE B 1 300 ? 16.514 -18.769 -25.888 1.00 51.98 281 ILE B CA 1
ATOM 5298 C C . ILE B 1 300 ? 15.172 -18.863 -26.597 1.00 57.78 281 ILE B C 1
ATOM 5299 O O . ILE B 1 300 ? 14.780 -17.960 -27.334 1.00 57.50 281 ILE B O 1
ATOM 5304 N N . ARG B 1 301 ? 14.471 -19.964 -26.348 1.00 59.98 282 ARG B N 1
ATOM 5305 C CA . ARG B 1 301 ? 13.143 -20.192 -26.896 1.00 60.30 282 ARG B CA 1
ATOM 5306 C C . ARG B 1 301 ? 12.105 -19.238 -26.313 1.00 62.67 282 ARG B C 1
ATOM 5307 O O . ARG B 1 301 ? 11.289 -18.673 -27.042 1.00 68.13 282 ARG B O 1
ATOM 5315 N N . SER B 1 302 ? 12.155 -19.059 -24.996 1.00 57.47 283 SER B N 1
ATOM 5316 C CA . SER B 1 302 ? 11.157 -18.277 -24.276 1.00 53.87 283 SER B CA 1
ATOM 5317 C C . SER B 1 302 ? 11.274 -16.786 -24.524 1.00 58.05 283 SER B C 1
ATOM 5318 O O . SER B 1 302 ? 10.274 -16.076 -24.487 1.00 68.29 283 SER B O 1
ATOM 5321 N N . ILE B 1 303 ? 12.488 -16.305 -24.759 1.00 52.78 284 ILE B N 1
ATOM 5322 C CA . ILE B 1 303 ? 12.701 -14.874 -24.926 1.00 52.34 284 ILE B CA 1
ATOM 5323 C C . ILE B 1 303 ? 12.048 -14.391 -26.216 1.00 58.60 284 ILE B C 1
ATOM 5324 O O . ILE B 1 303 ? 11.580 -13.254 -26.301 1.00 64.17 284 ILE B O 1
ATOM 5329 N N . ARG B 1 304 ? 11.997 -15.270 -27.212 1.00 57.72 285 ARG B N 1
ATOM 5330 C CA . ARG B 1 304 ? 11.456 -14.925 -28.517 1.00 54.26 285 ARG B CA 1
ATOM 5331 C C . ARG B 1 304 ? 9.974 -14.633 -28.433 1.00 59.74 285 ARG B C 1
ATOM 5332 O O . ARG B 1 304 ? 9.465 -13.690 -29.042 1.00 62.90 285 ARG B O 1
ATOM 5340 N N . LYS B 1 305 ? 9.291 -15.465 -27.660 1.00 61.34 286 LYS B N 1
ATOM 5341 C CA . LYS B 1 305 ? 7.841 -15.458 -27.587 1.00 61.01 286 LYS B CA 1
ATOM 5342 C C . LYS B 1 305 ? 7.290 -14.528 -26.512 1.00 59.07 286 LYS B C 1
ATOM 5343 O O . LYS B 1 305 ? 6.083 -14.346 -26.409 1.00 65.01 286 LYS B O 1
ATOM 5349 N N . SER B 1 306 ? 8.171 -13.932 -25.720 1.00 59.95 287 SER B N 1
ATOM 5350 C CA . SER B 1 306 ? 7.743 -13.038 -24.649 1.00 61.59 287 SER B CA 1
ATOM 5351 C C . SER B 1 306 ? 7.759 -11.570 -25.061 1.00 66.26 287 SER B C 1
ATOM 5352 O O . SER B 1 306 ? 8.817 -11.002 -25.327 1.00 69.90 287 SER B O 1
ATOM 5355 N N . SER B 1 307 ? 6.578 -10.960 -25.111 1.00 67.20 288 SER B N 1
ATOM 5356 C CA . SER B 1 307 ? 6.466 -9.524 -25.329 1.00 67.49 288 SER B CA 1
ATOM 5357 C C . SER B 1 307 ? 6.550 -8.811 -23.992 1.00 66.87 288 SER B C 1
ATOM 5358 O O . SER B 1 307 ? 6.425 -7.591 -23.913 1.00 69.06 288 SER B O 1
ATOM 5361 N N . SER B 1 308 ? 6.745 -9.588 -22.932 1.00 69.08 289 SER B N 1
ATOM 5362 C CA . SER B 1 308 ? 6.855 -9.025 -21.594 1.00 65.60 289 SER B CA 1
ATOM 5363 C C . SER B 1 308 ? 7.853 -9.775 -20.722 1.00 57.97 289 SER B C 1
ATOM 5364 O O . SER B 1 308 ? 7.886 -11.007 -20.701 1.00 60.51 289 SER B O 1
ATOM 5367 N N . TYR B 1 309 ? 8.657 -9.003 -20.002 1.00 50.75 290 TYR B N 1
ATOM 5368 C CA . TYR B 1 309 ? 9.528 -9.502 -18.954 1.00 51.91 290 TYR B CA 1
ATOM 5369 C C . TYR B 1 309 ? 8.759 -10.434 -18.013 1.00 59.69 290 TYR B C 1
ATOM 5370 O O . TYR B 1 309 ? 9.274 -11.469 -17.593 1.00 61.22 290 TYR B O 1
ATOM 5379 N N . GLN B 1 310 ? 7.523 -10.061 -17.690 1.00 58.78 291 GLN B N 1
ATOM 5380 C CA . GLN B 1 310 ? 6.649 -10.908 -16.891 1.00 60.73 291 GLN B CA 1
ATOM 5381 C C . GLN B 1 310 ? 6.377 -12.247 -17.580 1.00 60.62 291 GLN B C 1
ATOM 5382 O O . GLN B 1 310 ? 6.541 -13.309 -16.979 1.00 58.41 291 GLN B O 1
ATOM 5388 N N . GLU B 1 311 ? 5.961 -12.186 -18.843 1.00 62.68 292 GLU B N 1
ATOM 5389 C CA . GLU B 1 311 ? 5.714 -13.390 -19.624 1.00 63.84 292 GLU B CA 1
ATOM 5390 C C . GLU B 1 311 ? 6.964 -14.224 -19.684 1.00 64.08 292 GLU B C 1
ATOM 5391 O O . GLU B 1 311 ? 6.918 -15.444 -19.577 1.00 68.12 292 GLU B O 1
ATOM 5397 N N . PHE B 1 312 ? 8.083 -13.538 -19.869 1.00 64.06 293 PHE B N 1
ATOM 5398 C CA . PHE B 1 312 ? 9.382 -14.178 -19.958 1.00 59.89 293 PHE B CA 1
ATOM 5399 C C . PHE B 1 312 ? 9.609 -15.102 -18.759 1.00 63.10 293 PHE B C 1
ATOM 5400 O O . PHE B 1 312 ? 9.899 -16.287 -18.927 1.00 66.20 293 PHE B O 1
ATOM 5408 N N . MET B 1 313 ? 9.431 -14.559 -17.559 1.00 62.58 294 MET B N 1
ATOM 5409 C CA . MET B 1 313 ? 9.632 -15.303 -16.315 1.00 59.89 294 MET B CA 1
ATOM 5410 C C . MET B 1 313 ? 8.816 -16.598 -16.207 1.00 56.71 294 MET B C 1
ATOM 5411 O O . MET B 1 313 ? 9.361 -17.661 -15.908 1.00 53.48 294 MET B O 1
ATOM 5416 N N . GLU B 1 314 ? 7.513 -16.501 -16.445 1.00 54.72 295 GLU B N 1
ATOM 5417 C CA . GLU B 1 314 ? 6.609 -17.628 -16.243 1.00 57.47 295 GLU B CA 1
ATOM 5418 C C . GLU B 1 314 ? 6.956 -18.789 -17.158 1.00 58.69 295 GLU B C 1
ATOM 5419 O O . GLU B 1 314 ? 6.633 -19.947 -16.883 1.00 59.74 295 GLU B O 1
ATOM 5425 N N . LEU B 1 315 ? 7.607 -18.466 -18.262 1.00 58.64 296 LEU B N 1
ATOM 5426 C CA . LEU B 1 315 ? 8.022 -19.488 -19.194 1.00 57.09 296 LEU B CA 1
ATOM 5427 C C . LEU B 1 315 ? 9.305 -20.118 -18.699 1.00 57.96 296 LEU B C 1
ATOM 5428 O O . LEU B 1 315 ? 9.660 -21.220 -19.097 1.00 62.54 296 LEU B O 1
ATOM 5433 N N . LEU B 1 316 ? 10.000 -19.404 -17.825 1.00 56.16 297 LEU B N 1
ATOM 5434 C CA . LEU B 1 316 ? 11.294 -19.854 -17.339 1.00 53.11 297 LEU B CA 1
ATOM 5435 C C . LEU B 1 316 ? 11.287 -20.646 -16.029 1.00 52.69 297 LEU B C 1
ATOM 5436 O O . LEU B 1 316 ? 12.289 -21.255 -15.662 1.00 54.05 297 LEU B O 1
ATOM 5441 N N . LYS B 1 317 ? 10.160 -20.658 -15.334 1.00 56.94 298 LYS B N 1
ATOM 5442 C CA . LYS B 1 317 ? 10.114 -21.222 -13.989 1.00 56.53 298 LYS B CA 1
ATOM 5443 C C . LYS B 1 317 ? 10.275 -22.739 -13.914 1.00 61.07 298 LYS B C 1
ATOM 5444 O O . LYS B 1 317 ? 9.513 -23.496 -14.514 1.00 62.34 298 LYS B O 1
ATOM 5450 N N . THR B 1 318 ? 11.275 -23.166 -13.153 1.00 60.70 299 THR B N 1
ATOM 5451 C CA . THR B 1 318 ? 11.412 -24.557 -12.743 1.00 63.98 299 THR B CA 1
ATOM 5452 C C . THR B 1 318 ? 11.723 -24.562 -11.259 1.00 75.89 299 THR B C 1
ATOM 5453 O O . THR B 1 318 ? 12.301 -23.607 -10.740 1.00 80.57 299 THR B O 1
ATOM 5457 N N . LYS B 1 319 ? 11.353 -25.640 -10.579 1.00 77.77 300 LYS B N 1
ATOM 5458 C CA . LYS B 1 319 ? 11.417 -25.677 -9.126 1.00 74.11 300 LYS B CA 1
ATOM 5459 C C . LYS B 1 319 ? 12.848 -25.551 -8.599 1.00 75.94 300 LYS B C 1
ATOM 5460 O O . LYS B 1 319 ? 13.050 -25.365 -7.398 1.00 83.32 300 LYS B O 1
ATOM 5466 N N . ARG B 1 320 ? 13.833 -25.635 -9.494 1.00 69.81 301 ARG B N 1
ATOM 5467 C CA . ARG B 1 320 ? 15.230 -25.405 -9.124 1.00 63.41 301 ARG B CA 1
ATOM 5468 C C . ARG B 1 320 ? 15.581 -23.919 -9.156 1.00 68.26 301 ARG B C 1
ATOM 5469 O O . ARG B 1 320 ? 16.722 -23.538 -8.906 1.00 69.75 301 ARG B O 1
ATOM 5477 N N . TYR B 1 321 ? 14.601 -23.083 -9.479 1.00 68.80 302 TYR B N 1
ATOM 5478 C CA . TYR B 1 321 ? 14.817 -21.642 -9.527 1.00 60.42 302 TYR B CA 1
ATOM 5479 C C . TYR B 1 321 ? 13.800 -20.903 -8.688 1.00 59.66 302 TYR B C 1
ATOM 5480 O O . TYR B 1 321 ? 12.600 -21.006 -8.936 1.00 61.47 302 TYR B O 1
ATOM 5489 N N . THR B 1 322 ? 14.270 -20.141 -7.703 1.00 60.45 303 THR B N 1
ATOM 5490 C CA . THR B 1 322 ? 13.371 -19.207 -7.046 1.00 60.61 303 THR B CA 1
ATOM 5491 C C . THR B 1 322 ? 13.100 -18.103 -8.041 1.00 58.27 303 THR B C 1
ATOM 5492 O O . THR B 1 322 ? 13.610 -18.126 -9.158 1.00 58.45 303 THR B O 1
ATOM 5496 N N . TRP B 1 323 ? 12.293 -17.135 -7.651 1.00 57.77 304 TRP B N 1
ATOM 5497 C CA . TRP B 1 323 ? 11.995 -16.055 -8.564 1.00 58.11 304 TRP B CA 1
ATOM 5498 C C . TRP B 1 323 ? 13.145 -15.063 -8.591 1.00 58.01 304 TRP B C 1
ATOM 5499 O O . TRP B 1 323 ? 13.429 -14.463 -9.624 1.00 66.23 304 TRP B O 1
ATOM 5510 N N . THR B 1 324 ? 13.834 -14.912 -7.468 1.00 51.59 305 THR B N 1
ATOM 5511 C CA . THR B 1 324 ? 14.985 -14.024 -7.438 1.00 48.51 305 THR B CA 1
ATOM 5512 C C . THR B 1 324 ? 16.159 -14.633 -8.183 1.00 48.07 305 THR B C 1
ATOM 5513 O O . THR B 1 324 ? 16.937 -13.926 -8.816 1.00 53.61 305 THR B O 1
ATOM 5517 N N . ARG B 1 325 ? 16.292 -15.949 -8.108 1.00 45.16 306 ARG B N 1
ATOM 5518 C CA . ARG B 1 325 ? 17.389 -16.606 -8.792 1.00 41.10 306 ARG B CA 1
ATOM 5519 C C . ARG B 1 325 ? 17.248 -16.429 -10.282 1.00 40.24 306 ARG B C 1
ATOM 5520 O O . ARG B 1 325 ? 18.236 -16.311 -10.990 1.00 49.42 306 ARG B O 1
ATOM 5528 N N . LEU B 1 326 ? 16.007 -16.413 -10.751 1.00 42.12 307 LEU B N 1
ATOM 5529 C CA . LEU B 1 326 ? 15.722 -16.104 -12.141 1.00 48.84 307 LEU B CA 1
ATOM 5530 C C . LEU B 1 326 ? 16.119 -14.663 -12.462 1.00 46.56 307 LEU B C 1
ATOM 5531 O O . LEU B 1 326 ? 16.869 -14.423 -13.397 1.00 48.63 307 LEU B O 1
ATOM 5536 N N . GLN B 1 327 ? 15.625 -13.713 -11.673 1.00 47.23 308 GLN B N 1
ATOM 5537 C CA . GLN B 1 327 ? 16.015 -12.309 -11.805 1.00 47.98 308 GLN B CA 1
ATOM 5538 C C . GLN B 1 327 ? 17.527 -12.107 -11.782 1.00 49.76 308 GLN B C 1
ATOM 5539 O O . GLN B 1 327 ? 18.088 -11.515 -12.706 1.00 50.19 308 GLN B O 1
ATOM 5545 N N . ARG B 1 328 ? 18.174 -12.596 -10.724 1.00 48.67 309 ARG B N 1
ATOM 5546 C CA . ARG B 1 328 ? 19.631 -12.581 -10.625 1.00 45.10 309 ARG B CA 1
ATOM 5547 C C . ARG B 1 328 ? 20.266 -13.137 -11.903 1.00 43.04 309 ARG B C 1
ATOM 5548 O O . ARG B 1 328 ? 21.212 -12.575 -12.442 1.00 42.04 309 ARG B O 1
ATOM 5556 N N . MET B 1 329 ? 19.730 -14.242 -12.393 1.00 38.99 310 MET B N 1
ATOM 5557 C CA . MET B 1 329 ? 20.254 -14.842 -13.598 1.00 38.17 310 MET B CA 1
ATOM 5558 C C . MET B 1 329 ? 20.084 -13.914 -14.785 1.00 41.26 310 MET B C 1
ATOM 5559 O O . MET B 1 329 ? 20.929 -13.856 -15.671 1.00 41.79 310 MET B O 1
ATOM 5564 N N . ASN B 1 330 ? 18.981 -13.180 -14.804 1.00 43.62 311 ASN B N 1
ATOM 5565 C CA . ASN B 1 330 ? 18.725 -12.289 -15.916 1.00 40.04 311 ASN B CA 1
ATOM 5566 C C . ASN B 1 330 ? 19.696 -11.129 -15.914 1.00 42.91 311 ASN B C 1
ATOM 5567 O O . ASN B 1 330 ? 20.081 -10.640 -16.965 1.00 46.15 311 ASN B O 1
ATOM 5572 N N . THR B 1 331 ? 20.119 -10.703 -14.732 1.00 44.98 312 THR B N 1
ATOM 5573 C CA . THR B 1 331 ? 21.116 -9.646 -14.645 1.00 41.59 312 THR B CA 1
ATOM 5574 C C . THR B 1 331 ? 22.436 -10.089 -15.258 1.00 42.31 312 THR B C 1
ATOM 5575 O O . THR B 1 331 ? 23.029 -9.365 -16.052 1.00 48.83 312 THR B O 1
ATOM 5579 N N . HIS B 1 332 ? 22.888 -11.283 -14.886 1.00 40.53 313 HIS B N 1
ATOM 5580 C CA . HIS B 1 332 ? 24.151 -11.822 -15.376 1.00 36.21 313 HIS B CA 1
ATOM 5581 C C . HIS B 1 332 ? 24.131 -11.984 -16.865 1.00 38.86 313 HIS B C 1
ATOM 5582 O O . HIS B 1 332 ? 25.166 -11.927 -17.520 1.00 40.86 313 HIS B O 1
ATOM 5589 N N . ILE B 1 333 ? 22.938 -12.229 -17.389 1.00 42.38 314 ILE B N 1
ATOM 5590 C CA . ILE B 1 333 ? 22.737 -12.331 -18.819 1.00 38.18 314 ILE B CA 1
ATOM 5591 C C . ILE B 1 333 ? 22.946 -10.956 -19.437 1.00 38.74 314 ILE B C 1
ATOM 5592 O O . ILE B 1 333 ? 23.641 -10.824 -20.435 1.00 40.51 314 ILE B O 1
ATOM 5597 N N . LEU B 1 334 ? 22.363 -9.934 -18.812 1.00 37.85 315 LEU B N 1
ATOM 5598 C CA . LEU B 1 334 ? 22.491 -8.557 -19.272 1.00 35.14 315 LEU B CA 1
ATOM 5599 C C . LEU B 1 334 ? 23.927 -8.060 -19.224 1.00 37.80 315 LEU B C 1
ATOM 5600 O O . LEU B 1 334 ? 24.372 -7.360 -20.128 1.00 40.49 315 LEU B O 1
ATOM 5605 N N . THR B 1 335 ? 24.648 -8.411 -18.164 1.00 37.58 316 THR B N 1
ATOM 5606 C CA . THR B 1 335 ? 26.019 -7.951 -18.007 1.00 34.49 316 THR B CA 1
ATOM 5607 C C . THR B 1 335 ? 27.011 -8.908 -18.648 1.00 35.98 316 THR B C 1
ATOM 5608 O O . THR B 1 335 ? 28.195 -8.614 -18.726 1.00 42.09 316 THR B O 1
ATOM 5612 N N . ARG B 1 336 ? 26.508 -10.043 -19.120 1.00 33.73 317 ARG B N 1
ATOM 5613 C CA . ARG B 1 336 ? 27.333 -11.105 -19.683 1.00 36.10 317 ARG B CA 1
ATOM 5614 C C . ARG B 1 336 ? 28.404 -11.566 -18.692 1.00 40.24 317 ARG B C 1
ATOM 5615 O O . ARG B 1 336 ? 29.588 -11.606 -19.021 1.00 44.30 317 ARG B O 1
ATOM 5623 N N . THR B 1 337 ? 27.978 -11.917 -17.481 1.00 37.77 318 THR B N 1
ATOM 5624 C CA . THR B 1 337 ? 28.895 -12.363 -16.444 1.00 34.44 318 THR B CA 1
ATOM 5625 C C . THR B 1 337 ? 29.014 -13.866 -16.477 1.00 35.86 318 THR B C 1
ATOM 5626 O O . THR B 1 337 ? 28.028 -14.567 -16.297 1.00 41.52 318 THR B O 1
ATOM 5630 N N . LYS B 1 338 ? 30.228 -14.358 -16.704 1.00 39.34 319 LYS B N 1
ATOM 5631 C CA . LYS B 1 338 ? 30.456 -15.781 -16.948 1.00 39.90 319 LYS B CA 1
ATOM 5632 C C . LYS B 1 338 ? 30.822 -16.564 -15.704 1.00 39.56 319 LYS B C 1
ATOM 5633 O O . LYS B 1 338 ? 31.503 -16.050 -14.827 1.00 42.47 319 LYS B O 1
ATOM 5639 N N . LYS B 1 339 ? 30.386 -17.822 -15.660 1.00 43.92 320 LYS B N 1
ATOM 5640 C CA . LYS B 1 339 ? 30.668 -18.719 -14.545 1.00 42.19 320 LYS B CA 1
ATOM 5641 C C . LYS B 1 339 ? 32.126 -18.654 -14.128 1.00 46.72 320 LYS B C 1
ATOM 5642 O O . LYS B 1 339 ? 32.437 -18.585 -12.941 1.00 46.21 320 LYS B O 1
ATOM 5648 N N . GLN B 1 340 ? 33.022 -18.665 -15.108 1.00 50.29 321 GLN B N 1
ATOM 5649 C CA . GLN B 1 340 ? 34.433 -18.668 -14.781 1.00 55.16 321 GLN B CA 1
ATOM 5650 C C . GLN B 1 340 ? 34.852 -17.326 -14.222 1.00 54.22 321 GLN B C 1
ATOM 5651 O O . GLN B 1 340 ? 35.714 -17.282 -13.362 1.00 60.09 321 GLN B O 1
ATOM 5657 N N . ASP B 1 341 ? 34.268 -16.235 -14.722 1.00 54.82 322 ASP B N 1
ATOM 5658 C CA . ASP B 1 341 ? 34.501 -14.918 -14.126 1.00 48.36 322 ASP B CA 1
ATOM 5659 C C . ASP B 1 341 ? 34.185 -15.035 -12.662 1.00 46.15 322 ASP B C 1
ATOM 5660 O O . ASP B 1 341 ? 35.051 -14.907 -11.798 1.00 48.15 322 ASP B O 1
ATOM 5665 N N . MET B 1 342 ? 32.907 -15.296 -12.414 1.00 43.77 323 MET B N 1
ATOM 5666 C CA . MET B 1 342 ? 32.351 -15.272 -11.082 1.00 42.46 323 MET B CA 1
ATOM 5667 C C . MET B 1 342 ? 33.069 -16.262 -10.184 1.00 48.44 323 MET B C 1
ATOM 5668 O O . MET B 1 342 ? 33.672 -15.874 -9.190 1.00 51.52 323 MET B O 1
ATOM 5673 N N . GLN B 1 343 ? 33.056 -17.531 -10.558 1.00 50.68 324 GLN B N 1
ATOM 5674 C CA . GLN B 1 343 ? 33.620 -18.543 -9.681 1.00 55.22 324 GLN B CA 1
ATOM 5675 C C . GLN B 1 343 ? 35.096 -18.317 -9.397 1.00 52.99 324 GLN B C 1
ATOM 5676 O O . GLN B 1 343 ? 35.561 -18.574 -8.292 1.00 60.08 324 GLN B O 1
ATOM 5682 N N . LYS B 1 344 ? 35.833 -17.814 -10.375 1.00 49.81 325 LYS B N 1
ATOM 5683 C CA . LYS B 1 344 ? 37.247 -17.573 -10.152 1.00 53.46 325 LYS B CA 1
ATOM 5684 C C . LYS B 1 344 ? 37.432 -16.385 -9.213 1.00 58.70 325 LYS B C 1
ATOM 5685 O O . LYS B 1 344 ? 38.404 -16.333 -8.464 1.00 68.48 325 LYS B O 1
ATOM 5691 N N . LEU B 1 345 ? 36.501 -15.435 -9.249 1.00 52.55 326 LEU B N 1
ATOM 5692 C CA . LEU B 1 345 ? 36.513 -14.319 -8.304 1.00 44.81 326 LEU B CA 1
ATOM 5693 C C . LEU B 1 345 ? 35.886 -14.652 -6.957 1.00 44.37 326 LEU B C 1
ATOM 5694 O O . LEU B 1 345 ? 36.298 -14.122 -5.930 1.00 52.08 326 LEU B O 1
ATOM 5699 N N . LEU B 1 346 ? 34.880 -15.517 -6.958 1.00 41.68 327 LEU B N 1
ATOM 5700 C CA . LEU B 1 346 ? 34.193 -15.874 -5.722 1.00 42.42 327 LEU B CA 1
ATOM 5701 C C . LEU B 1 346 ? 35.119 -16.592 -4.760 1.00 44.91 327 LEU B C 1
ATOM 5702 O O . LEU B 1 346 ? 34.851 -16.648 -3.563 1.00 43.92 327 LEU B O 1
ATOM 5707 N N . ASP B 1 347 ? 36.208 -17.138 -5.292 1.00 46.94 328 ASP B N 1
ATOM 5708 C CA . ASP B 1 347 ? 37.054 -18.047 -4.530 1.00 53.94 328 ASP B CA 1
ATOM 5709 C C . ASP B 1 347 ? 37.624 -17.411 -3.278 1.00 62.41 328 ASP B C 1
ATOM 5710 O O . ASP B 1 347 ? 37.486 -17.951 -2.180 1.00 75.72 328 ASP B O 1
ATOM 5715 N N . ASN B 1 348 ? 38.237 -16.249 -3.453 1.00 54.05 329 ASN B N 1
ATOM 5716 C CA . ASN B 1 348 ? 38.999 -15.592 -2.403 1.00 45.30 329 ASN B CA 1
ATOM 5717 C C . ASN B 1 348 ? 38.217 -15.407 -1.098 1.00 41.24 329 ASN B C 1
ATOM 5718 O O . ASN B 1 348 ? 36.999 -15.239 -1.113 1.00 40.89 329 ASN B O 1
ATOM 5723 N N . ASP B 1 349 ? 38.910 -15.487 0.035 1.00 46.47 330 ASP B N 1
ATOM 5724 C CA . ASP B 1 349 ? 38.246 -15.332 1.326 1.00 50.39 330 ASP B CA 1
ATOM 5725 C C . ASP B 1 349 ? 38.386 -13.898 1.841 1.00 47.99 330 ASP B C 1
ATOM 5726 O O . ASP B 1 349 ? 37.947 -13.581 2.938 1.00 50.26 330 ASP B O 1
ATOM 5731 N N . LYS B 1 350 ? 38.995 -13.034 1.033 1.00 50.27 331 LYS B N 1
ATOM 5732 C CA . LYS B 1 350 ? 38.973 -11.601 1.302 1.00 52.27 331 LYS B CA 1
ATOM 5733 C C . LYS B 1 350 ? 38.358 -10.788 0.151 1.00 48.78 331 LYS B C 1
ATOM 5734 O O . LYS B 1 350 ? 38.092 -11.302 -0.932 1.00 43.82 331 LYS B O 1
ATOM 5740 N N . ALA B 1 351 ? 38.169 -9.496 0.390 1.00 53.49 332 ALA B N 1
ATOM 5741 C CA . ALA B 1 351 ? 37.581 -8.599 -0.600 1.00 50.15 332 ALA B CA 1
ATOM 5742 C C . ALA B 1 351 ? 38.667 -7.944 -1.445 1.00 40.64 332 ALA B C 1
ATOM 5743 O O . ALA B 1 351 ? 39.743 -7.651 -0.952 1.00 43.91 332 ALA B O 1
ATOM 5745 N N . PRO B 1 352 ? 38.390 -7.711 -2.725 1.00 39.41 333 PRO B N 1
ATOM 5746 C CA . PRO B 1 352 ? 39.457 -7.276 -3.633 1.00 42.25 333 PRO B CA 1
ATOM 5747 C C . PRO B 1 352 ? 39.937 -5.844 -3.400 1.00 43.70 333 PRO B C 1
ATOM 5748 O O . PRO B 1 352 ? 41.098 -5.535 -3.680 1.00 43.45 333 PRO B O 1
ATOM 5752 N N . TYR B 1 353 ? 39.047 -4.992 -2.895 1.00 45.20 334 TYR B N 1
ATOM 5753 C CA . TYR B 1 353 ? 39.312 -3.570 -2.719 1.00 40.22 334 TYR B CA 1
ATOM 5754 C C . TYR B 1 353 ? 38.226 -2.923 -1.864 1.00 42.18 334 TYR B C 1
ATOM 5755 O O . TYR B 1 353 ? 37.223 -3.558 -1.541 1.00 40.83 334 TYR B O 1
ATOM 5764 N N . ILE B 1 354 ? 38.404 -1.646 -1.539 1.00 42.60 335 ILE B N 1
ATOM 5765 C CA . ILE B 1 354 ? 37.341 -0.868 -0.915 1.00 41.75 335 ILE B CA 1
ATOM 5766 C C . ILE B 1 354 ? 36.995 0.323 -1.804 1.00 43.65 335 ILE B C 1
ATOM 5767 O O . ILE B 1 354 ? 37.800 1.233 -1.948 1.00 47.13 335 ILE B O 1
ATOM 5772 N N . ARG B 1 355 ? 35.802 0.319 -2.396 1.00 46.99 336 ARG B N 1
ATOM 5773 C CA . ARG B 1 355 ? 35.330 1.457 -3.191 1.00 46.69 336 ARG B CA 1
ATOM 5774 C C . ARG B 1 355 ? 34.589 2.441 -2.287 1.00 47.19 336 ARG B C 1
ATOM 5775 O O . ARG B 1 355 ? 33.567 2.116 -1.680 1.00 43.84 336 ARG B O 1
ATOM 5783 N N . LEU B 1 356 ? 35.116 3.653 -2.199 1.00 50.07 337 LEU B N 1
ATOM 5784 C CA . LEU B 1 356 ? 34.516 4.684 -1.374 1.00 50.99 337 LEU B CA 1
ATOM 5785 C C . LEU B 1 356 ? 33.525 5.487 -2.201 1.00 52.98 337 LEU B C 1
ATOM 5786 O O . LEU B 1 356 ? 33.917 6.181 -3.141 1.00 58.92 337 LEU B O 1
ATOM 5791 N N . LEU B 1 357 ? 32.239 5.347 -1.894 1.00 49.08 338 LEU B N 1
ATOM 5792 C CA . LEU B 1 357 ? 31.208 6.113 -2.589 1.00 43.30 338 LEU B CA 1
ATOM 5793 C C . LEU B 1 357 ? 30.994 7.493 -1.980 1.00 45.70 338 LEU B C 1
ATOM 5794 O O . LEU B 1 357 ? 30.811 8.480 -2.692 1.00 51.99 338 LEU B O 1
ATOM 5799 N N . GLY B 1 358 ? 31.008 7.569 -0.658 1.00 47.57 339 GLY B N 1
ATOM 5800 C CA . GLY B 1 358 ? 30.743 8.831 0.007 1.00 46.49 339 GLY B CA 1
ATOM 5801 C C . GLY B 1 358 ? 30.959 8.783 1.504 1.00 50.30 339 GLY B C 1
ATOM 5802 O O . GLY B 1 358 ? 30.922 7.722 2.136 1.00 52.50 339 GLY B O 1
ATOM 5803 N N . MET B 1 359 ? 31.174 9.958 2.076 1.00 55.98 340 MET B N 1
ATOM 5804 C CA . MET B 1 359 ? 31.528 10.071 3.477 1.00 53.92 340 MET B CA 1
ATOM 5805 C C . MET B 1 359 ? 31.080 11.399 4.066 1.00 59.02 340 MET B C 1
ATOM 5806 O O . MET B 1 359 ? 31.041 12.425 3.388 1.00 59.84 340 MET B O 1
ATOM 5811 N N . THR B 1 360 ? 30.753 11.370 5.347 1.00 57.03 341 THR B N 1
ATOM 5812 C CA . THR B 1 360 ? 30.396 12.566 6.072 1.00 56.11 341 THR B CA 1
ATOM 5813 C C . THR B 1 360 ? 31.653 13.180 6.649 1.00 62.23 341 THR B C 1
ATOM 5814 O O . THR B 1 360 ? 32.760 12.815 6.265 1.00 64.57 341 THR B O 1
ATOM 5818 N N . LYS B 1 361 ? 31.476 14.140 7.546 1.00 66.72 342 LYS B N 1
ATOM 5819 C CA . LYS B 1 361 ? 32.585 14.672 8.325 1.00 65.28 342 LYS B CA 1
ATOM 5820 C C . LYS B 1 361 ? 33.154 13.588 9.236 1.00 66.22 342 LYS B C 1
ATOM 5821 O O . LYS B 1 361 ? 34.368 13.389 9.295 1.00 64.97 342 LYS B O 1
ATOM 5827 N N . LYS B 1 362 ? 32.260 12.891 9.936 1.00 67.91 343 LYS B N 1
ATOM 5828 C CA . LYS B 1 362 ? 32.630 11.779 10.808 1.00 65.35 343 LYS B CA 1
ATOM 5829 C C . LYS B 1 362 ? 33.277 10.667 9.997 1.00 64.77 343 LYS B C 1
ATOM 5830 O O . LYS B 1 362 ? 34.299 10.109 10.395 1.00 71.72 343 LYS B O 1
ATOM 5836 N N . GLY B 1 363 ? 32.683 10.361 8.850 1.00 59.52 344 GLY B N 1
ATOM 5837 C CA . GLY B 1 363 ? 33.171 9.289 8.010 1.00 55.86 344 GLY B CA 1
ATOM 5838 C C . GLY B 1 363 ? 34.618 9.471 7.599 1.00 60.84 344 GLY B C 1
ATOM 5839 O O . GLY B 1 363 ? 35.419 8.550 7.714 1.00 68.58 344 GLY B O 1
ATOM 5840 N N . GLN B 1 364 ? 34.961 10.666 7.137 1.00 59.99 345 GLN B N 1
ATOM 5841 C CA . GLN B 1 364 ? 36.315 10.938 6.664 1.00 59.65 345 GLN B CA 1
ATOM 5842 C C . GLN B 1 364 ? 37.343 10.690 7.754 1.00 55.99 345 GLN B C 1
ATOM 5843 O O . GLN B 1 364 ? 38.366 10.036 7.528 1.00 56.67 345 GLN B O 1
ATOM 5849 N N . ALA B 1 365 ? 37.061 11.210 8.941 1.00 52.96 346 ALA B N 1
ATOM 5850 C CA . ALA B 1 365 ? 37.964 11.047 10.064 1.00 55.87 346 ALA B CA 1
ATOM 5851 C C . ALA B 1 365 ? 38.155 9.568 10.378 1.00 59.90 346 ALA B C 1
ATOM 5852 O O . ALA B 1 365 ? 39.220 9.159 10.843 1.00 62.39 346 ALA B O 1
ATOM 5854 N N . TYR B 1 366 ? 37.131 8.762 10.106 1.00 54.36 347 TYR B N 1
ATOM 5855 C CA . TYR B 1 366 ? 37.244 7.337 10.371 1.00 54.53 347 TYR B CA 1
ATOM 5856 C C . TYR B 1 366 ? 38.046 6.671 9.272 1.00 52.77 347 TYR B C 1
ATOM 5857 O O . TYR B 1 366 ? 38.784 5.724 9.519 1.00 51.72 347 TYR B O 1
ATOM 5866 N N . LEU B 1 367 ? 37.905 7.167 8.051 1.00 58.14 348 LEU B N 1
ATOM 5867 C CA . LEU B 1 367 ? 38.674 6.612 6.950 1.00 57.86 348 LEU B CA 1
ATOM 5868 C C . LEU B 1 367 ? 40.141 6.958 7.139 1.00 59.64 348 LEU B C 1
ATOM 5869 O O . LEU B 1 367 ? 41.002 6.124 6.912 1.00 61.51 348 LEU B O 1
ATOM 5874 N N . SER B 1 368 ? 40.418 8.181 7.578 1.00 59.98 349 SER B N 1
ATOM 5875 C CA . SER B 1 368 ? 41.794 8.615 7.809 1.00 60.74 349 SER B CA 1
ATOM 5876 C C . SER B 1 368 ? 42.485 7.800 8.894 1.00 64.91 349 SER B C 1
ATOM 5877 O O . SER B 1 368 ? 43.630 7.376 8.732 1.00 65.94 349 SER B O 1
ATOM 5880 N N . GLU B 1 369 ? 41.784 7.582 10.002 1.00 66.70 350 GLU B N 1
ATOM 5881 C CA . GLU B 1 369 ? 42.348 6.832 11.117 1.00 70.38 350 GLU B CA 1
ATOM 5882 C C . GLU B 1 369 ? 42.723 5.412 10.684 1.00 72.62 350 GLU B C 1
ATOM 5883 O O . GLU B 1 369 ? 43.785 4.920 11.052 1.00 78.03 350 GLU B O 1
ATOM 5889 N N . LYS B 1 370 ? 41.863 4.759 9.902 1.00 68.37 351 LYS B N 1
ATOM 5890 C CA . LYS B 1 370 ? 42.094 3.365 9.500 1.00 60.42 351 LYS B CA 1
ATOM 5891 C C . LYS B 1 370 ? 42.704 3.203 8.110 1.00 55.74 351 LYS B C 1
ATOM 5892 O O . LYS B 1 370 ? 42.934 2.080 7.665 1.00 52.02 351 LYS B O 1
ATOM 5898 N N . LYS B 1 371 ? 42.944 4.318 7.426 1.00 58.52 352 LYS B N 1
ATOM 5899 C CA . LYS B 1 371 ? 43.433 4.308 6.043 1.00 57.40 352 LYS B CA 1
ATOM 5900 C C . LYS B 1 371 ? 44.664 3.425 5.849 1.00 54.14 352 LYS B C 1
ATOM 5901 O O . LYS B 1 371 ? 44.730 2.631 4.917 1.00 47.32 352 LYS B O 1
ATOM 5907 N N . LYS B 1 372 ? 45.634 3.561 6.743 1.00 59.62 353 LYS B N 1
ATOM 5908 C CA . LYS B 1 372 ? 46.879 2.817 6.636 1.00 62.57 353 LYS B CA 1
ATOM 5909 C C . LYS B 1 372 ? 46.662 1.329 6.874 1.00 60.66 353 LYS B C 1
ATOM 5910 O O . LYS B 1 372 ? 47.510 0.511 6.526 1.00 54.82 353 LYS B O 1
ATOM 5916 N N . ALA B 1 373 ? 45.526 0.991 7.478 1.00 64.65 354 ALA B N 1
ATOM 5917 C CA . ALA B 1 373 ? 45.250 -0.375 7.916 1.00 63.32 354 ALA B CA 1
ATOM 5918 C C . ALA B 1 373 ? 44.685 -1.286 6.834 1.00 54.05 354 ALA B C 1
ATOM 5919 O O . ALA B 1 373 ? 44.772 -2.508 6.940 1.00 50.63 354 ALA B O 1
ATOM 5921 N N . LEU B 1 374 ? 44.094 -0.704 5.800 1.00 50.63 355 LEU B N 1
ATOM 5922 C CA . LEU B 1 374 ? 43.445 -1.512 4.781 1.00 49.14 355 LEU B CA 1
ATOM 5923 C C . LEU B 1 374 ? 44.457 -2.366 4.040 1.00 54.29 355 LEU B C 1
ATOM 5924 O O . LEU B 1 374 ? 45.408 -1.844 3.459 1.00 56.19 355 LEU B O 1
ATOM 5929 N N . SER B 1 375 ? 44.233 -3.678 4.038 1.00 52.92 356 SER B N 1
ATOM 5930 C CA . SER B 1 375 ? 45.170 -4.612 3.418 1.00 49.93 356 SER B CA 1
ATOM 5931 C C . SER B 1 375 ? 44.889 -4.745 1.929 1.00 51.27 356 SER B C 1
ATOM 5932 O O . SER B 1 375 ? 45.586 -5.458 1.202 1.00 52.01 356 SER B O 1
ATOM 5935 N N . VAL B 1 376 ? 43.849 -4.050 1.484 1.00 50.58 357 VAL B N 1
ATOM 5936 C CA . VAL B 1 376 ? 43.428 -4.080 0.097 1.00 42.41 357 VAL B CA 1
ATOM 5937 C C . VAL B 1 376 ? 43.247 -2.648 -0.364 1.00 42.97 357 VAL B C 1
ATOM 5938 O O . VAL B 1 376 ? 42.980 -1.771 0.452 1.00 49.27 357 VAL B O 1
ATOM 5942 N N . PRO B 1 377 ? 43.421 -2.400 -1.670 1.00 45.36 358 PRO B N 1
ATOM 5943 C CA . PRO B 1 377 ? 43.334 -1.041 -2.221 1.00 46.99 358 PRO B CA 1
ATOM 5944 C C . PRO B 1 377 ? 42.062 -0.277 -1.862 1.00 45.86 358 PRO B C 1
ATOM 5945 O O . PRO B 1 377 ? 40.951 -0.800 -1.937 1.00 46.74 358 PRO B O 1
ATOM 5949 N N . LEU B 1 378 ? 42.244 0.972 -1.461 1.00 45.95 359 LEU B N 1
ATOM 5950 C CA . LEU B 1 378 ? 41.127 1.874 -1.275 1.00 39.00 359 LEU B CA 1
ATOM 5951 C C . LEU B 1 378 ? 40.952 2.684 -2.546 1.00 46.18 359 LEU B C 1
ATOM 5952 O O . LEU B 1 378 ? 41.770 3.537 -2.877 1.00 52.49 359 LEU B O 1
ATOM 5957 N N . VAL B 1 379 ? 39.868 2.403 -3.252 1.00 48.20 360 VAL B N 1
ATOM 5958 C CA . VAL B 1 379 ? 39.621 3.000 -4.546 1.00 43.05 360 VAL B CA 1
ATOM 5959 C C . VAL B 1 379 ? 38.703 4.195 -4.414 1.00 43.44 360 VAL B C 1
ATOM 5960 O O . VAL B 1 379 ? 37.540 4.054 -4.060 1.00 43.57 360 VAL B O 1
ATOM 5964 N N . SER B 1 380 ? 39.242 5.374 -4.697 1.00 50.17 361 SER B N 1
ATOM 5965 C CA . SER B 1 380 ? 38.463 6.603 -4.689 1.00 59.97 361 SER B CA 1
ATOM 5966 C C . SER B 1 380 ? 38.281 7.089 -6.117 1.00 64.09 361 SER B C 1
ATOM 5967 O O . SER B 1 380 ? 37.164 7.099 -6.644 1.00 65.98 361 SER B O 1
ATOM 5970 N N . LYS B 1 381 ? 39.385 7.501 -6.732 1.00 68.59 362 LYS B N 1
ATOM 5971 C CA . LYS B 1 381 ? 39.433 7.660 -8.178 1.00 74.89 362 LYS B CA 1
ATOM 5972 C C . LYS B 1 381 ? 39.550 6.265 -8.770 1.00 73.77 362 LYS B C 1
ATOM 5973 O O . LYS B 1 381 ? 40.405 5.483 -8.348 1.00 75.35 362 LYS B O 1
ATOM 5979 N N . LEU B 1 382 ? 38.688 5.936 -9.725 1.00 70.33 363 LEU B N 1
ATOM 5980 C CA . LEU B 1 382 ? 38.736 4.613 -10.334 1.00 65.23 363 LEU B CA 1
ATOM 5981 C C . LEU B 1 382 ? 40.041 4.416 -11.089 1.00 70.57 363 LEU B C 1
ATOM 5982 O O . LEU B 1 382 ? 40.528 3.294 -11.232 1.00 71.42 363 LEU B O 1
ATOM 5987 N N . SER B 1 383 ? 40.597 5.525 -11.565 1.00 74.73 364 SER B N 1
ATOM 5988 C CA . SER B 1 383 ? 41.872 5.542 -12.273 1.00 79.13 364 SER B CA 1
ATOM 5989 C C . SER B 1 383 ? 42.982 4.838 -11.502 1.00 73.11 364 SER B C 1
ATOM 5990 O O . SER B 1 383 ? 43.867 4.209 -12.085 1.00 64.25 364 SER B O 1
ATOM 5993 N N . SER B 1 384 ? 42.909 4.949 -10.180 1.00 76.49 365 SER B N 1
ATOM 5994 C CA . SER B 1 384 ? 43.981 4.520 -9.292 1.00 76.03 365 SER B CA 1
ATOM 5995 C C . SER B 1 384 ? 44.237 3.016 -9.322 1.00 73.17 365 SER B C 1
ATOM 5996 O O . SER B 1 384 ? 45.364 2.582 -9.097 1.00 81.21 365 SER B O 1
ATOM 5999 N N . PHE B 1 385 ? 43.205 2.226 -9.610 1.00 61.17 366 PHE B N 1
ATOM 6000 C CA . PHE B 1 385 ? 43.305 0.767 -9.493 1.00 52.38 366 PHE B CA 1
ATOM 6001 C C . PHE B 1 385 ? 42.421 0.050 -10.518 1.00 51.17 366 PHE B C 1
ATOM 6002 O O . PHE B 1 385 ? 41.382 0.559 -10.927 1.00 55.25 366 PHE B O 1
ATOM 6010 N N . SER B 1 386 ? 42.858 -1.123 -10.955 1.00 50.66 367 SER B N 1
ATOM 6011 C CA . SER B 1 386 ? 42.107 -1.897 -11.929 1.00 50.22 367 SER B CA 1
ATOM 6012 C C . SER B 1 386 ? 42.101 -3.367 -11.536 1.00 46.99 367 SER B C 1
ATOM 6013 O O . SER B 1 386 ? 43.146 -3.954 -11.277 1.00 45.55 367 SER B O 1
ATOM 6016 N N . HIS B 1 387 ? 40.910 -3.950 -11.481 1.00 43.13 368 HIS B N 1
ATOM 6017 C CA . HIS B 1 387 ? 40.735 -5.296 -10.970 1.00 41.20 368 HIS B CA 1
ATOM 6018 C C . HIS B 1 387 ? 39.598 -5.895 -11.761 1.00 40.48 368 HIS B C 1
ATOM 6019 O O . HIS B 1 387 ? 38.689 -5.169 -12.159 1.00 47.73 368 HIS B O 1
ATOM 6026 N N . PRO B 1 388 ? 39.647 -7.211 -12.012 1.00 34.27 369 PRO B N 1
ATOM 6027 C CA . PRO B 1 388 ? 38.561 -7.893 -12.714 1.00 32.15 369 PRO B CA 1
ATOM 6028 C C . PRO B 1 388 ? 37.224 -7.743 -12.005 1.00 35.90 369 PRO B C 1
ATOM 6029 O O . PRO B 1 388 ? 36.208 -7.620 -12.679 1.00 43.26 369 PRO B O 1
ATOM 6033 N N . ALA B 1 389 ? 37.218 -7.748 -10.675 1.00 37.89 370 ALA B N 1
ATOM 6034 C CA . ALA B 1 389 ? 35.976 -7.533 -9.933 1.00 38.01 370 ALA B CA 1
ATOM 6035 C C . ALA B 1 389 ? 35.551 -6.087 -10.078 1.00 39.67 370 ALA B C 1
ATOM 6036 O O . ALA B 1 389 ? 34.371 -5.762 -10.098 1.00 43.00 370 ALA B O 1
ATOM 6038 N N . LEU B 1 390 ? 36.542 -5.215 -10.168 1.00 40.33 371 LEU B N 1
ATOM 6039 C CA . LEU B 1 390 ? 36.299 -3.811 -10.394 1.00 37.59 371 LEU B CA 1
ATOM 6040 C C . LEU B 1 390 ? 35.853 -3.601 -11.826 1.00 39.03 371 LEU B C 1
ATOM 6041 O O . LEU B 1 390 ? 34.959 -2.808 -12.100 1.00 43.89 371 LEU B O 1
ATOM 6046 N N . ASP B 1 391 ? 36.474 -4.330 -12.743 1.00 40.80 372 ASP B N 1
ATOM 6047 C CA . ASP B 1 391 ? 36.043 -4.325 -14.131 1.00 38.47 372 ASP B CA 1
ATOM 6048 C C . ASP B 1 391 ? 34.575 -4.680 -14.221 1.00 38.52 372 ASP B C 1
ATOM 6049 O O . ASP B 1 391 ? 33.840 -4.158 -15.047 1.00 48.66 372 ASP B O 1
ATOM 6054 N N . LEU B 1 392 ? 34.154 -5.580 -13.356 1.00 33.19 373 LEU B N 1
ATOM 6055 C CA . LEU B 1 392 ? 32.788 -6.034 -13.362 1.00 32.20 373 LEU B CA 1
ATOM 6056 C C . LEU B 1 392 ? 31.823 -4.946 -12.865 1.00 43.19 373 LEU B C 1
ATOM 6057 O O . LEU B 1 392 ? 30.738 -4.776 -13.423 1.00 46.24 373 LEU B O 1
ATOM 6062 N N . ASP B 1 393 ? 32.206 -4.196 -11.837 1.00 46.05 374 ASP B N 1
ATOM 6063 C CA . ASP B 1 393 ? 31.341 -3.109 -11.366 1.00 42.69 374 ASP B CA 1
ATOM 6064 C C . ASP B 1 393 ? 31.187 -2.027 -12.430 1.00 42.66 374 ASP B C 1
ATOM 6065 O O . ASP B 1 393 ? 30.117 -1.444 -12.583 1.00 47.69 374 ASP B O 1
ATOM 6070 N N . VAL B 1 394 ? 32.272 -1.739 -13.142 1.00 41.94 375 VAL B N 1
ATOM 6071 C CA . VAL B 1 394 ? 32.236 -0.751 -14.213 1.00 42.33 375 VAL B CA 1
ATOM 6072 C C . VAL B 1 394 ? 31.308 -1.205 -15.333 1.00 42.10 375 VAL B C 1
ATOM 6073 O O . VAL B 1 394 ? 30.571 -0.408 -15.911 1.00 42.81 375 VAL B O 1
ATOM 6077 N N . LYS B 1 395 ? 31.340 -2.496 -15.630 1.00 40.20 376 LYS B N 1
ATOM 6078 C CA . LYS B 1 395 ? 30.465 -3.046 -16.647 1.00 41.10 376 LYS B CA 1
ATOM 6079 C C . LYS B 1 395 ? 28.999 -2.867 -16.248 1.00 43.08 376 LYS B C 1
ATOM 6080 O O . LYS B 1 395 ? 28.195 -2.361 -17.021 1.00 38.97 376 LYS B O 1
ATOM 6086 N N . ALA B 1 396 ? 28.658 -3.258 -15.025 1.00 46.27 377 ALA B N 1
ATOM 6087 C CA . ALA B 1 396 ? 27.294 -3.086 -14.532 1.00 41.01 377 ALA B CA 1
ATOM 6088 C C . ALA B 1 396 ? 26.840 -1.638 -14.608 1.00 37.19 377 ALA B C 1
ATOM 6089 O O . ALA B 1 396 ? 25.661 -1.363 -14.768 1.00 38.97 377 ALA B O 1
ATOM 6091 N N . SER B 1 397 ? 27.788 -0.714 -14.504 1.00 47.34 378 SER B N 1
ATOM 6092 C CA . SER B 1 397 ? 27.476 0.712 -14.506 1.00 46.22 378 SER B CA 1
ATOM 6093 C C . SER B 1 397 ? 27.164 1.228 -15.895 1.00 39.59 378 SER B C 1
ATOM 6094 O O . SER B 1 397 ? 26.424 2.188 -16.042 1.00 40.12 378 SER B O 1
ATOM 6097 N N . ARG B 1 398 ? 27.742 0.609 -16.912 1.00 41.18 379 ARG B N 1
ATOM 6098 C CA . ARG B 1 398 ? 27.409 0.979 -18.281 1.00 43.07 379 ARG B CA 1
ATOM 6099 C C . ARG B 1 398 ? 26.099 0.328 -18.711 1.00 42.35 379 ARG B C 1
ATOM 6100 O O . ARG B 1 398 ? 25.371 0.869 -19.542 1.00 48.72 379 ARG B O 1
ATOM 6108 N N . ILE B 1 399 ? 25.800 -0.828 -18.132 1.00 39.76 380 ILE B N 1
ATOM 6109 C CA . ILE B 1 399 ? 24.546 -1.509 -18.398 1.00 38.67 380 ILE B CA 1
ATOM 6110 C C . ILE B 1 399 ? 23.409 -0.719 -17.754 1.00 44.92 380 ILE B C 1
ATOM 6111 O O . ILE B 1 399 ? 22.267 -0.722 -18.220 1.00 43.83 380 ILE B O 1
ATOM 6116 N N . TYR B 1 400 ? 23.735 -0.027 -16.674 1.00 44.41 381 TYR B N 1
ATOM 6117 C CA . TYR B 1 400 ? 22.717 0.628 -15.878 1.00 44.37 381 TYR B CA 1
ATOM 6118 C C . TYR B 1 400 ? 22.058 1.781 -16.642 1.00 47.25 381 TYR B C 1
ATOM 6119 O O . TYR B 1 400 ? 20.836 1.934 -16.638 1.00 48.07 381 TYR B O 1
ATOM 6128 N N . SER B 1 401 ? 22.879 2.566 -17.327 1.00 48.67 382 SER B N 1
ATOM 6129 C CA . SER B 1 401 ? 22.437 3.773 -18.007 1.00 46.48 382 SER B CA 1
ATOM 6130 C C . SER B 1 401 ? 21.641 3.521 -19.276 1.00 45.07 382 SER B C 1
ATOM 6131 O O . SER B 1 401 ? 21.038 4.429 -19.821 1.00 45.80 382 SER B O 1
ATOM 6134 N N . LEU B 1 402 ? 21.643 2.291 -19.759 1.00 47.68 383 LEU B N 1
ATOM 6135 C CA . LEU B 1 402 ? 21.067 2.010 -21.074 1.00 49.22 383 LEU B CA 1
ATOM 6136 C C . LEU B 1 402 ? 19.609 2.452 -21.257 1.00 49.99 383 LEU B C 1
ATOM 6137 O O . LEU B 1 402 ? 19.248 2.932 -22.323 1.00 54.91 383 LEU B O 1
ATOM 6142 N N . PRO B 1 403 ? 18.762 2.306 -20.230 1.00 48.00 384 PRO B N 1
ATOM 6143 C CA . PRO B 1 403 ? 17.410 2.823 -20.475 1.00 47.73 384 PRO B CA 1
ATOM 6144 C C . PRO B 1 403 ? 17.329 4.351 -20.557 1.00 53.57 384 PRO B C 1
ATOM 6145 O O . PRO B 1 403 ? 16.337 4.882 -21.052 1.00 59.71 384 PRO B O 1
ATOM 6149 N N . ILE B 1 404 ? 18.354 5.045 -20.077 1.00 50.20 385 ILE B N 1
ATOM 6150 C CA . ILE B 1 404 ? 18.391 6.497 -20.165 1.00 47.74 385 ILE B CA 1
ATOM 6151 C C . ILE B 1 404 ? 18.542 6.949 -21.616 1.00 58.23 385 ILE B C 1
ATOM 6152 O O . ILE B 1 404 ? 19.417 6.466 -22.336 1.00 63.64 385 ILE B O 1
ATOM 6157 N N . GLU B 1 405 ? 17.681 7.867 -22.044 1.00 58.66 386 GLU B N 1
ATOM 6158 C CA . GLU B 1 405 ? 17.822 8.485 -23.351 1.00 58.16 386 GLU B CA 1
ATOM 6159 C C . GLU B 1 405 ? 19.087 9.321 -23.368 1.00 59.92 386 GLU B C 1
ATOM 6160 O O . GLU B 1 405 ? 19.573 9.743 -22.324 1.00 59.30 386 GLU B O 1
ATOM 6166 N N . GLU B 1 406 ? 19.627 9.558 -24.555 1.00 62.12 387 GLU B N 1
ATOM 6167 C CA . GLU B 1 406 ? 20.702 10.525 -24.696 1.00 64.91 387 GLU B CA 1
ATOM 6168 C C . GLU B 1 406 ? 20.070 11.903 -24.797 1.00 68.83 387 GLU B C 1
ATOM 6169 O O . GLU B 1 406 ? 18.855 11.999 -24.959 1.00 75.20 387 GLU B O 1
ATOM 6175 N N . PRO B 1 407 ? 20.862 12.983 -24.671 1.00 65.42 388 PRO B N 1
ATOM 6176 C CA . PRO B 1 407 ? 22.302 13.181 -24.441 1.00 66.43 388 PRO B CA 1
ATOM 6177 C C . PRO B 1 407 ? 22.738 12.739 -23.049 1.00 67.22 388 PRO B C 1
ATOM 6178 O O . PRO B 1 407 ? 23.930 12.583 -22.773 1.00 58.65 388 PRO B O 1
ATOM 6182 N N . LEU B 1 408 ? 21.745 12.543 -22.189 1.00 73.31 389 LEU B N 1
ATOM 6183 C CA . LEU B 1 408 ? 21.941 12.277 -20.770 1.00 71.08 389 LEU B CA 1
ATOM 6184 C C . LEU B 1 408 ? 22.736 11.004 -20.479 1.00 71.39 389 LEU B C 1
ATOM 6185 O O . LEU B 1 408 ? 23.581 10.987 -19.578 1.00 69.14 389 LEU B O 1
ATOM 6190 N N . ARG B 1 409 ? 22.450 9.943 -21.231 1.00 67.32 390 ARG B N 1
ATOM 6191 C CA . ARG B 1 409 ? 23.054 8.639 -20.979 1.00 59.39 390 ARG B CA 1
ATOM 6192 C C . ARG B 1 409 ? 24.576 8.689 -21.043 1.00 53.67 390 ARG B C 1
ATOM 6193 O O . ARG B 1 409 ? 25.258 8.171 -20.160 1.00 57.11 390 ARG B O 1
ATOM 6201 N N . THR B 1 410 ? 25.098 9.324 -22.086 1.00 54.96 391 THR B N 1
ATOM 6202 C CA . THR B 1 410 ? 26.536 9.506 -22.262 1.00 57.26 391 THR B CA 1
ATOM 6203 C C . THR B 1 410 ? 27.109 10.303 -21.102 1.00 62.14 391 THR B C 1
ATOM 6204 O O . THR B 1 410 ? 28.255 10.106 -20.684 1.00 64.78 391 THR B O 1
ATOM 6208 N N . GLU B 1 411 ? 26.287 11.204 -20.583 1.00 62.64 392 GLU B N 1
ATOM 6209 C CA . GLU B 1 411 ? 26.685 12.059 -19.483 1.00 62.60 392 GLU B CA 1
ATOM 6210 C C . GLU B 1 411 ? 26.602 11.316 -18.155 1.00 56.17 392 GLU B C 1
ATOM 6211 O O . GLU B 1 411 ? 27.442 11.511 -17.276 1.00 57.70 392 GLU B O 1
ATOM 6217 N N . PHE B 1 412 ? 25.593 10.464 -18.011 1.00 49.39 393 PHE B N 1
ATOM 6218 C CA . PHE B 1 412 ? 25.523 9.577 -16.857 1.00 47.36 393 PHE B CA 1
ATOM 6219 C C . PHE B 1 412 ? 26.786 8.736 -16.764 1.00 52.97 393 PHE B C 1
ATOM 6220 O O . PHE B 1 412 ? 27.351 8.553 -15.686 1.00 52.21 393 PHE B O 1
ATOM 6228 N N . ASP B 1 413 ? 27.222 8.213 -17.907 1.00 59.34 394 ASP B N 1
ATOM 6229 C CA . ASP B 1 413 ? 28.360 7.296 -17.962 1.00 54.35 394 ASP B CA 1
ATOM 6230 C C . ASP B 1 413 ? 29.646 7.950 -17.488 1.00 54.89 394 ASP B C 1
ATOM 6231 O O . ASP B 1 413 ? 30.664 7.278 -17.316 1.00 53.02 394 ASP B O 1
ATOM 6236 N N . LEU B 1 414 ? 29.599 9.266 -17.309 1.00 57.06 395 LEU B N 1
ATOM 6237 C CA . LEU B 1 414 ? 30.753 10.015 -16.848 1.00 56.55 395 LEU B CA 1
ATOM 6238 C C . LEU B 1 414 ? 31.013 9.764 -15.384 1.00 54.12 395 LEU B C 1
ATOM 6239 O O . LEU B 1 414 ? 32.145 9.853 -14.927 1.00 55.02 395 LEU B O 1
ATOM 6244 N N . GLN B 1 415 ? 29.955 9.427 -14.656 1.00 59.21 396 GLN B N 1
ATOM 6245 C CA . GLN B 1 415 ? 29.996 9.402 -13.198 1.00 57.61 396 GLN B CA 1
ATOM 6246 C C . GLN B 1 415 ? 30.895 8.326 -12.610 1.00 60.60 396 GLN B C 1
ATOM 6247 O O . GLN B 1 415 ? 31.357 8.453 -11.483 1.00 57.98 396 GLN B O 1
ATOM 6253 N N . GLU B 1 416 ? 31.130 7.246 -13.340 1.00 64.77 397 GLU B N 1
ATOM 6254 C CA . GLU B 1 416 ? 31.895 6.162 -12.740 1.00 67.62 397 GLU B CA 1
ATOM 6255 C C . GLU B 1 416 ? 33.378 6.534 -12.632 1.00 72.68 397 GLU B C 1
ATOM 6256 O O . GLU B 1 416 ? 34.147 5.838 -11.979 1.00 71.72 397 GLU B O 1
ATOM 6262 N N . TYR B 1 417 ? 33.771 7.651 -13.241 1.00 81.89 398 TYR B N 1
ATOM 6263 C CA . TYR B 1 417 ? 35.181 8.046 -13.262 1.00 87.67 398 TYR B CA 1
ATOM 6264 C C . TYR B 1 417 ? 35.476 9.409 -12.654 1.00 87.90 398 TYR B C 1
ATOM 6265 O O . TYR B 1 417 ? 35.999 9.514 -11.546 1.00 81.83 398 TYR B O 1
ATOM 6274 N N . GLY B 1 418 ? 35.108 10.451 -13.394 1.00 97.94 399 GLY B N 1
ATOM 6275 C CA . GLY B 1 418 ? 35.480 11.822 -13.087 1.00 105.20 399 GLY B CA 1
ATOM 6276 C C . GLY B 1 418 ? 34.653 12.386 -11.953 1.00 112.00 399 GLY B C 1
ATOM 6277 O O . GLY B 1 418 ? 34.589 13.601 -11.747 1.00 118.03 399 GLY B O 1
ATOM 6278 N N . HIS B 1 419 ? 34.005 11.476 -11.233 1.00 107.58 400 HIS B N 1
ATOM 6279 C CA . HIS B 1 419 ? 33.226 11.790 -10.046 1.00 100.36 400 HIS B CA 1
ATOM 6280 C C . HIS B 1 419 ? 34.140 11.684 -8.829 1.00 95.82 400 HIS B C 1
ATOM 6281 O O . HIS B 1 419 ? 34.594 10.592 -8.474 1.00 97.72 400 HIS B O 1
ATOM 6288 N N . ALA B 1 420 ? 34.436 12.818 -8.205 1.00 87.50 401 ALA B N 1
ATOM 6289 C CA . ALA B 1 420 ? 35.166 12.786 -6.951 1.00 81.71 401 ALA B CA 1
ATOM 6290 C C . ALA B 1 420 ? 34.267 12.108 -5.952 1.00 76.27 401 ALA B C 1
ATOM 6291 O O . ALA B 1 420 ? 33.049 12.279 -6.019 1.00 77.58 401 ALA B O 1
ATOM 6293 N N . PRO B 1 421 ? 34.849 11.308 -5.046 1.00 71.43 402 PRO B N 1
ATOM 6294 C CA . PRO B 1 421 ? 34.016 10.764 -3.973 1.00 68.00 402 PRO B CA 1
ATOM 6295 C C . PRO B 1 421 ? 33.265 11.893 -3.273 1.00 68.04 402 PRO B C 1
ATOM 6296 O O . PRO B 1 421 ? 33.837 12.928 -2.928 1.00 71.29 402 PRO B O 1
ATOM 6300 N N . ILE B 1 422 ? 31.965 11.693 -3.125 1.00 62.98 403 ILE B N 1
ATOM 6301 C CA . ILE B 1 422 ? 31.088 12.665 -2.515 1.00 66.77 403 ILE B CA 1
ATOM 6302 C C . ILE B 1 422 ? 31.489 12.891 -1.068 1.00 72.11 403 ILE B C 1
ATOM 6303 O O . ILE B 1 422 ? 31.959 11.972 -0.398 1.00 79.01 403 ILE B O 1
ATOM 6308 N N . ARG B 1 423 ? 31.326 14.119 -0.595 1.00 71.44 404 ARG B N 1
ATOM 6309 C CA . ARG B 1 423 ? 31.526 14.429 0.813 1.00 71.07 404 ARG B CA 1
ATOM 6310 C C . ARG B 1 423 ? 30.476 15.435 1.278 1.00 69.64 404 ARG B C 1
ATOM 6311 O O . ARG B 1 423 ? 30.123 16.360 0.553 1.00 75.46 404 ARG B O 1
ATOM 6319 N N . TYR B 1 424 ? 29.974 15.237 2.490 1.00 67.72 405 TYR B N 1
ATOM 6320 C CA . TYR B 1 424 ? 28.873 16.033 3.012 1.00 69.14 405 TYR B CA 1
ATOM 6321 C C . TYR B 1 424 ? 29.164 16.518 4.434 1.00 76.07 405 TYR B C 1
ATOM 6322 O O . TYR B 1 424 ? 29.796 15.814 5.222 1.00 79.39 405 TYR B O 1
ATOM 6331 N N . ASP B 1 425 ? 28.701 17.723 4.759 1.00 78.63 406 ASP B N 1
ATOM 6332 C CA . ASP B 1 425 ? 28.958 18.319 6.066 1.00 74.34 406 ASP B CA 1
ATOM 6333 C C . ASP B 1 425 ? 27.830 17.983 7.031 1.00 73.99 406 ASP B C 1
ATOM 6334 O O . ASP B 1 425 ? 26.715 18.487 6.895 1.00 71.15 406 ASP B O 1
ATOM 6339 N N . GLU B 1 426 ? 28.145 17.144 8.013 1.00 74.63 407 GLU B N 1
ATOM 6340 C CA . GLU B 1 426 ? 27.163 16.684 8.988 1.00 74.83 407 GLU B CA 1
ATOM 6341 C C . GLU B 1 426 ? 26.431 17.856 9.619 1.00 75.66 407 GLU B C 1
ATOM 6342 O O . GLU B 1 426 ? 25.206 17.856 9.755 1.00 69.78 407 GLU B O 1
ATOM 6348 N N . ASP B 1 427 ? 27.201 18.868 9.987 1.00 81.00 408 ASP B N 1
ATOM 6349 C CA . ASP B 1 427 ? 26.659 19.964 10.759 1.00 87.26 408 ASP B CA 1
ATOM 6350 C C . ASP B 1 427 ? 26.193 21.073 9.832 1.00 96.36 408 ASP B C 1
ATOM 6351 O O . ASP B 1 427 ? 26.989 21.755 9.182 1.00 101.36 408 ASP B O 1
ATOM 6356 N N . GLU B 1 428 ? 24.874 21.221 9.788 1.00 96.95 409 GLU B N 1
ATOM 6357 C CA . GLU B 1 428 ? 24.189 22.118 8.869 1.00 94.07 409 GLU B CA 1
ATOM 6358 C C . GLU B 1 428 ? 24.586 21.890 7.415 1.00 81.62 409 GLU B C 1
ATOM 6359 O O . GLU B 1 428 ? 25.112 22.782 6.769 1.00 81.84 409 GLU B O 1
ATOM 6365 N N . GLN B 1 429 ? 24.339 20.684 6.924 1.00 74.98 410 GLN B N 1
ATOM 6366 C CA . GLN B 1 429 ? 24.030 20.460 5.513 1.00 81.10 410 GLN B CA 1
ATOM 6367 C C . GLN B 1 429 ? 24.932 21.099 4.421 1.00 87.05 410 GLN B C 1
ATOM 6368 O O . GLN B 1 429 ? 24.537 22.070 3.793 1.00 94.66 410 GLN B O 1
ATOM 6374 N N . HIS B 1 430 ? 26.140 20.590 4.197 1.00 82.21 411 HIS B N 1
ATOM 6375 C CA . HIS B 1 430 ? 26.909 21.030 3.018 1.00 77.83 411 HIS B CA 1
ATOM 6376 C C . HIS B 1 430 ? 27.609 19.887 2.285 1.00 77.81 411 HIS B C 1
ATOM 6377 O O . HIS B 1 430 ? 28.361 19.141 2.895 1.00 83.62 411 HIS B O 1
ATOM 6384 N N . PHE B 1 431 ? 27.388 19.762 0.978 1.00 72.57 412 PHE B N 1
ATOM 6385 C CA . PHE B 1 431 ? 28.258 18.936 0.137 1.00 65.33 412 PHE B CA 1
ATOM 6386 C C . PHE B 1 431 ? 29.422 19.810 -0.291 1.00 62.59 412 PHE B C 1
ATOM 6387 O O . PHE B 1 431 ? 29.216 20.957 -0.636 1.00 63.68 412 PHE B O 1
ATOM 6395 N N . LEU B 1 432 ? 30.643 19.296 -0.264 1.00 61.99 413 LEU B N 1
ATOM 6396 C CA . LEU B 1 432 ? 31.793 20.152 -0.538 1.00 66.71 413 LEU B CA 1
ATOM 6397 C C . LEU B 1 432 ? 32.246 20.085 -1.996 1.00 77.04 413 LEU B C 1
ATOM 6398 O O . LEU B 1 432 ? 33.222 20.726 -2.381 1.00 81.88 413 LEU B O 1
ATOM 6403 N N . ASN B 1 433 ? 31.530 19.322 -2.813 1.00 82.77 414 ASN B N 1
ATOM 6404 C CA . ASN B 1 433 ? 31.928 19.138 -4.208 1.00 84.92 414 ASN B CA 1
ATOM 6405 C C . ASN B 1 433 ? 31.119 19.981 -5.193 1.00 84.44 414 ASN B C 1
ATOM 6406 O O . ASN B 1 433 ? 31.684 20.712 -6.006 1.00 85.65 414 ASN B O 1
#

Sequence (802 aa):
MKAVGLVVEYNPFHNGHLYHAQTAKLQTGCDTAVAVMSGHFLQRGEPAVVSKWARTKMALQSGVDLVIELPYLYAVQKADIFARGSVSILNELECEALFFGSENGDIKPFLETAQLIDEHKHILNDRIKEELKKGASYPAAAAIAFSSILHTESALDLSKPNNILGYQYVTSILTGGYPMKPYTTARINHIASATSIRKAMIGQNLEACLRFLPAASARELAAYRKSFGLWHTPESYFSYLKYSLSTVTARELQQVYEVEEGLEHRIIRSIRKSSSYQEFMELLKTKRYTWTRLQRMNTHILTRTKKQDMQKLLDNDKAPYIRLLGMTKKGQAYLSEKKKALSVPLVSKLSSFSHPALDLDVKASRIYSLPIEEPLRTEFDLQEYGHAPIRYDEDEQHFLNMKAVGLVVEYNPFHNGHLYHAQTAKLQTGCDTAVAVMSGHFLQRGEPAVVSKWARTKMALQSGVDLVIELPYLYAVQKADIFARGSVSILNELECEALFFGSENGDIKPFLETAQLIDEHKHILNDRIKEELKKGASYPAAAAIAFSSILHTESALDLSKPNNILGYQYVTSILTGGYPMKPYTTARINHIASATSIRKAMIGQNLEACLRFLPAASARELAAYRKSFGLWHTPESYFSYLKYSLSTVTARELQQVYEVEEGLEHRIIRSIRKSSSYQEFMELLKTKRYTWTRLQRMNTHILTRTKKQDMQKLLDNDKAPYIRLLGMTKKGQAYLSEKKKALSVPLVSKLSSFSHPALDLDVKASRIYSLPIEEPLRTEFDLQEYGHAPIRYDEDEQHFLN

Secondary structure (DSSP, 8-state):
--EEEEEE--TT--HHHHHHHHHHHHHH--SEEEEEEE-SB-TTS-B-SS-HHHHHHHHHTTT-SEEEEEPHHHHSS-HHHHHHHHHHHHHHTT-SEEEEEES-S-SHHHHHHHHHHHHHHHHHHHHHHHHHHTT--HHHHHHHHHHHHHTS-----SSSHHHHHHHHHHHHHHHHT---EEEEEE-------HHHHHHHHHTT--SSSGGGS-HHHHHHHHHHHHHHS----GGGGHHHHHHHTTS--HHHHHTBTT--TTHHHHHHHHHHH-SSHHHHHHHH--SS--HHHHHHHHHHHHHT-BHHHHHHHHHSSS-S-EEEEEE-HHHHHHHHHHTTT-SS-EESSGGG---HHHHHHHHHHHHHTTTSPTTHHHHHHHHHHHPPPEEEETTTTEE--/--EEEEEE--TT--HHHHHHHHHHHHHT--SEEEEEEE-SB-SSSSBPSS-HHHHHHHHHTTT--EEEEE-HHHHSS-HHHHHHHHHHHHHHTT-SEEEEEES---SHHHHHHHHHHHHHHHHHHHHHHHHHHTT--HHHHHHHHHTTSS-STT---TTSHHHHHHHHHHHHHHHHT-S-EEEEEE-------HHHHHHHHHTT-SGGGGGTS-HHHHHHHHHHHHHHS----SGGGHHHHHHHHHS--HHHHTTBTT--TTHHHHHHHHHHH-SSHHHHHHHH--TT--HHHHHHHHHHHHHT-BHHHHHHHH--SS-S-EEEEEE-HHHHHHHHHHGGG-SS-EESSGGG---HHHHHHHHHHHHHTTTSPTTHHHHHTTTTTS-PPEEEETTTTEE--

B-factor: mean 62.55, std 18.87, range [29.34, 176.67]

InterPro domains:
  IPR008513 tRNA(Met) cytidine acetate ligase [MF_01539] (2-405)
  IPR008513 tRNA(Met) cytidine acetate ligase [PF05636] (1-387)
  IPR008513 tRNA(Met) cytidine acetate ligase [PTHR37825] (1-407)
  IPR014729 Rossmann-like alpha/beta/alpha sandwich fold [G3DSA:3.40.50.620] (1-243)

Nearest PDB structures (foldseek):
  5y0n-assembly1_A  TM=1.002E+00  e=4.630E-72  Bacillus subtilis
  5y0o-assembly1_B  TM=9.970E-01  e=8.753E-65  Bacillus subtilis
  5y0t-assembly2_C  TM=9.208E-01  e=1.759E-31  Thermotoga maritima
  5y0t-assembly1_A  TM=9.125E-01  e=1.438E-30  Thermotoga maritima
  5y0r-assembly1_A  TM=9.144E-01  e=1.376E-29  Thermotoga maritima

Organism: Bacillus subtilis (strain 168) (NCBI:txid224308)

Solvent-accessible surface area: 34393 Å² total; per-residue (Å²): 99,102,0,0,0,0,22,12,29,2,10,1,0,12,16,14,33,43,78,29,1,101,20,0,56,149,83,18,57,4,58,0,0,0,0,0,0,0,2,7,5,1,13,70,2,27,10,0,4,0,2,1,8,5,1,0,52,0,0,2,52,9,32,0,6,0,0,0,7,1,0,9,1,3,1,0,4,110,12,54,27,5,0,87,1,0,0,5,0,0,44,25,0,80,3,75,1,0,3,7,18,0,76,38,43,81,38,114,16,0,78,65,8,2,82,61,5,76,114,59,85,141,101,2,85,84,80,23,110,92,12,79,151,166,65,30,66,122,95,39,0,28,64,62,1,65,53,78,37,39,156,88,158,60,73,24,49,52,69,101,73,35,1,49,13,0,20,34,7,2,38,8,12,86,107,35,65,44,116,14,101,16,30,1,18,34,134,88,122,143,25,28,67,26,68,56,3,49,142,18,0,91,50,151,73,24,114,74,7,81,150,48,12,15,68,16,0,24,155,44,0,47,45,6,106,190,59,19,42,28,30,3,34,49,92,31,6,5,26,19,4,0,0,2,6,12,8,26,57,35,173,56,1,48,66,11,22,37,0,50,161,39,5,12,113,65,0,54,115,0,0,32,122,0,28,28,27,87,65,0,5,93,54,0,98,21,204,164,0,75,127,51,52,0,29,16,0,4,6,0,2,11,0,34,5,92,41,112,76,1,89,131,18,20,117,50,119,72,0,8,0,0,0,4,0,0,10,4,94,64,0,48,49,1,8,74,88,36,112,194,61,23,72,19,50,31,0,35,96,10,96,61,58,103,40,87,0,5,92,14,2,6,32,5,6,45,0,0,0,3,31,1,144,41,80,69,4,14,98,7,29,103,47,12,121,43,36,35,12,1,68,15,13,78,92,153,97,112,51,92,117,80,102,0,0,0,0,20,14,15,0,7,1,0,14,14,17,33,50,91,24,0,93,22,0,55,138,79,15,51,2,46,0,0,0,0,0,0,0,1,4,4,4,34,114,3,35,10,0,6,0,2,0,7,11,0,0,56,0,0,3,53,7,23,0,1,0,0,1,8,0,1,5,2,2,0,0,1,61,26,79,32,14,1,66,0,0,0,7,0,0,37,19,0,71,2,78,3,0,7,10,29,0,84,32,29,63,43,146,16,0,68,63,9,7,122,32,8,108,128,48,82,156,96,0,78,86,98,22,109,74,23,71,133,169,62,32,66,166,91,38,0,28,63,62,0,67,59,51,32,40,148,87,179,52,67,13,61,54,92,81,90,17,1,58,32,0,30,36,6,2,27,15,11,94,106,41,61,56,112,5,126,15,36,2,41,52,122,147,155,116,52,29,52,15,62,53,2,32,102,34,8,106,45,177,71,35,126,62,2,68,164,61,5,18,59,16,0,10,189,31,0,49,50,9,118,177,53,34,52,20,37,8,39,34,82,42,2,8,27,18,0,7,0,0,0,4,11,12,75,32,193,62,2,16,80,4,10,17,0,42,127,37,9,9,104,83,0,30,123,4,1,64,111,0,28,24,25,111,75,0,12,98,66,0,62,44,210,171,1,69,120,44,48,0,38,13,0,1,4,0,2,8,0,42,0,77,53,118,35,0,98,135,26,15,119,92,121,112,4,24,1,1,5,6,0,0,20,4,97,61,0,78,39,1,5,52,102,35,109,199,50,24,79,20,58,44,0,32,141,12,102,80,58,92,43,80,0,6,87,6,5,20,47,4,6,45,0,0,0,1,24,0,123,39,85,59,10,19,104,6,11,120,36,10,91,77,46,49,13,5,74,22,40,63,86,149,89,105,68,150,107